Protein AF-A0A5C6DVC7-F1 (afdb_monomer)

pLDDT: mean 85.47, std 20.33, range [28.61, 98.94]

Structure (mmCIF, N/CA/C/O backbone):
data_AF-A0A5C6DVC7-F1
#
_entry.id   AF-A0A5C6DVC7-F1
#
loop_
_atom_site.group_PDB
_atom_site.id
_atom_site.type_symbol
_atom_site.label_atom_id
_atom_site.label_alt_id
_atom_site.label_comp_id
_atom_site.label_asym_id
_atom_site.label_entity_id
_atom_site.label_seq_id
_atom_site.pdbx_PDB_ins_code
_atom_site.Cartn_x
_atom_site.Cartn_y
_atom_site.Cartn_z
_atom_site.occupancy
_atom_site.B_iso_or_equiv
_atom_site.auth_seq_id
_atom_site.auth_comp_id
_atom_site.auth_asym_id
_atom_site.auth_atom_id
_atom_site.pdbx_PDB_model_num
ATOM 1 N N . MET A 1 1 ? -106.415 17.512 28.678 1.00 37.94 1 MET A N 1
ATOM 2 C CA . MET A 1 1 ? -107.390 16.428 28.410 1.00 37.94 1 MET A CA 1
ATOM 3 C C . MET A 1 1 ? -107.012 15.845 27.049 1.00 37.94 1 MET A C 1
ATOM 5 O O . MET A 1 1 ? -106.895 16.648 26.144 1.00 37.94 1 MET A O 1
ATOM 9 N N . SER A 1 2 ? -106.724 14.569 26.780 1.00 37.75 2 SER A N 1
ATOM 10 C CA . SER A 1 2 ? -106.745 13.290 27.517 1.00 37.75 2 SER A CA 1
ATOM 11 C C . SER A 1 2 ? -106.113 12.208 26.592 1.00 37.75 2 SER A C 1
ATOM 13 O O . SER A 1 2 ? -105.988 12.454 25.400 1.00 37.75 2 SER A O 1
ATOM 15 N N . ARG A 1 3 ? -105.752 11.039 27.163 1.00 48.62 3 ARG A N 1
ATOM 16 C CA . ARG A 1 3 ? -105.540 9.658 26.605 1.00 48.62 3 ARG A CA 1
ATOM 17 C C . ARG A 1 3 ? -106.312 9.294 25.294 1.00 48.62 3 ARG A C 1
ATOM 19 O O . ARG A 1 3 ? -107.251 10.038 25.027 1.00 48.62 3 ARG A O 1
ATOM 26 N N . PRO A 1 4 ? -106.123 8.131 24.579 1.00 63.91 4 PRO A N 1
ATOM 27 C CA . PRO A 1 4 ? -105.679 6.778 25.032 1.00 63.91 4 PRO A CA 1
ATOM 28 C C . PRO A 1 4 ? -104.935 5.819 24.026 1.00 63.91 4 PRO A C 1
ATOM 30 O O . PRO A 1 4 ? -104.727 6.124 22.863 1.00 63.91 4 PRO A O 1
ATOM 33 N N . PHE A 1 5 ? -104.541 4.650 24.571 1.00 39.84 5 PHE A N 1
ATOM 34 C CA . PHE A 1 5 ? -104.304 3.257 24.090 1.00 39.84 5 PHE A CA 1
ATOM 35 C C . PHE A 1 5 ? -104.272 2.758 22.604 1.00 39.84 5 PHE A C 1
ATOM 37 O O . PHE A 1 5 ? -105.084 3.126 21.766 1.00 39.84 5 PHE A O 1
ATOM 44 N N . THR A 1 6 ? -103.474 1.669 22.459 1.00 37.56 6 THR A N 1
ATOM 45 C CA . THR A 1 6 ? -103.597 0.396 21.668 1.00 37.56 6 THR A CA 1
ATOM 46 C C . THR A 1 6 ? -103.107 0.207 20.204 1.00 37.56 6 THR A C 1
ATOM 48 O O . THR A 1 6 ? -103.552 0.872 19.286 1.00 37.56 6 THR A O 1
ATOM 51 N N . HIS A 1 7 ? -102.297 -0.870 20.057 1.00 34.94 7 HIS A N 1
ATOM 52 C CA . HIS A 1 7 ? -102.194 -1.960 19.043 1.00 34.94 7 HIS A CA 1
ATOM 53 C C . HIS A 1 7 ? -101.801 -1.791 17.539 1.00 34.94 7 HIS A C 1
ATOM 55 O O . HIS A 1 7 ? -102.545 -1.262 16.732 1.00 34.94 7 HIS A O 1
ATOM 61 N N . ARG A 1 8 ? -100.678 -2.472 17.195 1.00 36.19 8 ARG A N 1
ATOM 62 C CA . ARG A 1 8 ? -100.372 -3.479 16.122 1.00 36.19 8 ARG A CA 1
ATOM 63 C C . ARG A 1 8 ? -100.728 -3.270 14.612 1.00 36.19 8 ARG A C 1
ATOM 65 O O . ARG A 1 8 ? -101.872 -3.468 14.240 1.00 36.19 8 ARG A O 1
ATOM 72 N N . THR A 1 9 ? -99.652 -3.159 13.786 1.00 31.84 9 THR A N 1
ATOM 73 C CA . THR A 1 9 ? -99.266 -3.841 12.484 1.00 31.84 9 THR A CA 1
ATOM 74 C C . THR A 1 9 ? -100.204 -3.871 11.236 1.00 31.84 9 THR A C 1
ATOM 76 O O . THR A 1 9 ? -101.405 -3.963 11.438 1.00 31.84 9 THR A O 1
ATOM 79 N N . PRO A 1 10 ? -99.726 -4.119 9.970 1.00 61.94 10 PRO A N 1
ATOM 80 C CA . PRO A 1 10 ? -98.526 -3.662 9.202 1.00 61.94 10 PRO A CA 1
ATOM 81 C C . PRO A 1 10 ? -98.726 -3.440 7.639 1.00 61.94 10 PRO A C 1
ATOM 83 O O . PRO A 1 10 ? -99.803 -3.704 7.120 1.00 61.94 10 PRO A O 1
ATOM 86 N N . ILE A 1 11 ? -97.629 -3.084 6.907 1.00 39.09 11 ILE A N 1
ATOM 87 C CA . ILE A 1 11 ? -97.207 -3.392 5.480 1.00 39.09 11 ILE A CA 1
ATOM 88 C C . ILE A 1 11 ? -96.990 -2.244 4.429 1.00 39.09 11 ILE A C 1
ATOM 90 O O . ILE A 1 11 ? -97.939 -1.593 4.016 1.00 39.09 11 ILE A O 1
ATOM 94 N N . CYS A 1 12 ? -95.724 -2.187 3.922 1.00 36.06 12 CYS A N 1
ATOM 95 C CA . CYS A 1 12 ? -95.099 -1.766 2.616 1.00 36.06 12 CYS A CA 1
ATOM 96 C C . CYS A 1 12 ? -95.335 -0.357 2.002 1.00 36.06 12 CYS A C 1
ATOM 98 O O . CYS A 1 12 ? -96.445 0.138 2.037 1.00 36.06 12 CYS A O 1
ATOM 100 N N . ARG A 1 13 ? -94.388 0.334 1.317 1.00 36.28 13 ARG A N 1
ATOM 101 C CA . ARG A 1 13 ? -93.104 0.003 0.629 1.00 36.28 13 ARG A CA 1
ATOM 102 C C . ARG A 1 13 ? -92.179 1.259 0.515 1.00 36.28 13 ARG A C 1
ATOM 104 O O . ARG A 1 13 ? -92.638 2.378 0.694 1.00 36.28 13 ARG A O 1
ATOM 111 N N . PHE A 1 14 ? -90.896 1.020 0.207 1.00 40.22 14 PHE A N 1
ATOM 112 C CA . PHE A 1 14 ? -89.682 1.877 0.215 1.00 40.22 14 PHE A CA 1
ATOM 113 C C . PHE A 1 14 ? -89.416 2.777 -1.024 1.00 40.22 14 PHE A C 1
ATOM 115 O O . PHE A 1 14 ? -89.792 2.381 -2.123 1.00 40.22 14 PHE A O 1
ATOM 122 N N . ALA A 1 15 ? -88.626 3.862 -0.843 1.00 35.66 15 ALA A N 1
ATOM 123 C CA . ALA A 1 15 ? -87.425 4.281 -1.630 1.00 35.66 15 ALA A CA 1
ATOM 124 C C . ALA A 1 15 ? -86.860 5.634 -1.086 1.00 35.66 15 ALA A C 1
ATOM 126 O O . ALA A 1 15 ? -87.552 6.642 -1.141 1.00 35.66 15 ALA A O 1
ATOM 127 N N . THR A 1 16 ? -85.791 5.663 -0.276 1.00 40.62 16 THR A N 1
ATOM 128 C CA . THR A 1 16 ? -84.342 5.879 -0.566 1.00 40.62 16 THR A CA 1
ATOM 129 C C . THR A 1 16 ? -83.904 7.306 -0.966 1.00 40.62 16 THR A C 1
ATOM 131 O O . THR A 1 16 ? -83.963 7.675 -2.131 1.00 40.62 16 THR A O 1
ATOM 134 N N . ALA A 1 17 ? -83.324 8.039 -0.004 1.00 37.06 17 ALA A N 1
ATOM 135 C CA . ALA A 1 17 ? -82.229 9.005 -0.188 1.00 37.06 17 ALA A CA 1
ATOM 136 C C . ALA A 1 17 ? -81.452 9.100 1.143 1.00 37.06 17 ALA A C 1
ATOM 138 O O . ALA A 1 17 ? -81.976 9.602 2.136 1.00 37.06 17 ALA A O 1
ATOM 139 N N . LEU A 1 18 ? -80.242 8.530 1.190 1.00 38.50 18 LEU A N 1
ATOM 140 C CA . LEU A 1 18 ? -79.372 8.505 2.371 1.00 38.50 18 LEU A CA 1
ATOM 141 C C . LEU A 1 18 ? -78.388 9.685 2.317 1.00 38.50 18 LEU A C 1
ATOM 143 O O . LEU A 1 18 ? -77.569 9.760 1.403 1.00 38.50 18 LEU A O 1
ATOM 147 N N . LEU A 1 19 ? -78.428 10.557 3.327 1.00 39.34 19 LEU A N 1
ATOM 148 C CA . LEU A 1 19 ? -77.288 11.396 3.696 1.00 39.34 19 LEU A CA 1
ATOM 149 C C . LEU A 1 19 ? -76.204 10.492 4.306 1.00 39.34 19 LEU A C 1
ATOM 151 O O . LEU A 1 19 ? -76.416 9.897 5.363 1.00 39.34 19 LEU A O 1
ATOM 155 N N . LEU A 1 20 ? -75.043 10.400 3.654 1.00 37.88 20 LEU A N 1
ATOM 156 C CA . LEU A 1 20 ? -73.837 9.816 4.238 1.00 37.88 20 LEU A CA 1
ATOM 157 C C . LEU A 1 20 ? -73.219 10.827 5.215 1.00 37.88 20 LEU A C 1
ATOM 159 O O . LEU A 1 20 ? -72.616 11.816 4.803 1.00 37.88 20 LEU A O 1
ATOM 163 N N . VAL A 1 21 ? -73.342 10.568 6.515 1.00 43.34 21 VAL A N 1
ATOM 164 C CA . VAL A 1 21 ? -72.465 11.167 7.527 1.00 43.34 21 VAL A CA 1
ATOM 165 C C . VAL A 1 21 ? -71.163 10.369 7.506 1.00 43.34 21 VAL A C 1
ATOM 167 O O . VAL A 1 21 ? -71.109 9.239 7.992 1.00 43.34 21 VAL A O 1
ATOM 170 N N . ALA A 1 22 ? -70.128 10.947 6.898 1.00 42.69 22 ALA A N 1
ATOM 171 C CA . ALA A 1 22 ? -68.774 10.415 6.914 1.00 42.69 22 ALA A CA 1
ATOM 172 C C . ALA A 1 22 ? -68.268 10.335 8.364 1.00 42.69 22 ALA A C 1
ATOM 174 O O . ALA A 1 22 ? -67.956 11.349 8.986 1.00 42.69 22 ALA A O 1
ATOM 175 N N . HIS A 1 23 ? -68.177 9.122 8.907 1.00 42.31 23 HIS A N 1
ATOM 176 C CA . HIS A 1 23 ? -67.294 8.853 10.036 1.00 42.31 23 HIS A CA 1
ATOM 177 C C . HIS A 1 23 ? -65.858 8.877 9.503 1.00 42.31 23 HIS A C 1
ATOM 179 O O . HIS A 1 23 ? -65.304 7.844 9.133 1.00 42.31 23 HIS A O 1
ATOM 185 N N . CYS A 1 24 ? -65.265 10.070 9.427 1.00 41.38 24 CYS A N 1
ATOM 186 C CA . CYS A 1 24 ? -63.818 10.214 9.343 1.00 41.38 24 CYS A CA 1
ATOM 187 C C . CYS A 1 24 ? -63.232 9.697 10.659 1.00 41.38 24 CYS A C 1
ATOM 189 O O . CYS A 1 24 ? -63.129 10.433 11.639 1.00 41.38 24 CYS A O 1
ATOM 191 N N . ALA A 1 25 ? -62.869 8.417 10.694 1.00 43.38 25 ALA A N 1
ATOM 192 C CA . ALA A 1 25 ? -61.892 7.944 11.654 1.00 43.38 25 ALA A CA 1
ATOM 193 C C . ALA A 1 25 ? -60.579 8.669 11.329 1.00 43.38 25 ALA A C 1
ATOM 195 O O . ALA A 1 25 ? -59.876 8.299 10.393 1.00 43.38 25 ALA A O 1
ATOM 196 N N . PHE A 1 26 ? -60.274 9.741 12.062 1.00 42.28 26 PHE A N 1
ATOM 197 C CA . PHE A 1 26 ? -58.911 10.247 12.161 1.00 42.28 26 PHE A CA 1
ATOM 198 C C . PHE A 1 26 ? -58.085 9.132 12.811 1.00 42.28 26 PHE A C 1
ATOM 200 O O . PHE A 1 26 ? -57.993 9.042 14.034 1.00 42.28 26 PHE A O 1
ATOM 207 N N . THR A 1 27 ? -57.518 8.234 12.007 1.00 48.34 27 THR A N 1
ATOM 208 C CA . THR A 1 27 ? -56.340 7.485 12.436 1.00 48.34 27 THR A CA 1
ATOM 209 C C . THR A 1 27 ? -55.269 8.537 12.667 1.00 48.34 27 THR A C 1
ATOM 211 O O . THR A 1 27 ? -54.782 9.131 11.707 1.00 48.34 27 THR A O 1
ATOM 214 N N . ALA A 1 28 ? -54.982 8.853 13.931 1.00 54.47 28 ALA A N 1
ATOM 215 C CA . ALA A 1 28 ? -53.848 9.696 14.270 1.00 54.47 28 ALA A CA 1
ATOM 216 C C . ALA A 1 28 ? -52.620 9.101 13.570 1.00 54.47 28 ALA A C 1
ATOM 218 O O . ALA A 1 28 ? -52.284 7.940 13.815 1.00 54.47 28 ALA A O 1
ATOM 219 N N . ALA A 1 29 ? -52.029 9.852 12.639 1.00 61.50 29 ALA A N 1
ATOM 220 C CA . ALA A 1 29 ? -50.802 9.441 11.978 1.00 61.50 29 ALA A CA 1
ATOM 221 C C . ALA A 1 29 ? -49.757 9.224 13.075 1.00 61.50 29 ALA A C 1
ATOM 223 O O . ALA A 1 29 ? -49.494 10.124 13.876 1.00 61.50 29 ALA A O 1
ATOM 224 N N . VAL A 1 30 ? -49.260 7.997 13.187 1.00 77.31 30 VAL A N 1
ATOM 225 C CA . VAL A 1 30 ? -48.268 7.663 14.203 1.00 77.31 30 VAL A CA 1
ATOM 226 C C . VAL A 1 30 ? -46.929 8.171 13.686 1.00 77.31 30 VAL A C 1
ATOM 228 O O . VAL A 1 30 ? -46.533 7.798 12.589 1.00 77.31 30 VAL A O 1
ATOM 231 N N . ALA A 1 31 ? -46.279 9.050 14.446 1.00 89.38 31 ALA A N 1
ATOM 232 C CA . ALA A 1 31 ? -45.010 9.654 14.052 1.00 89.38 31 ALA A CA 1
ATOM 233 C C . ALA A 1 31 ? -43.882 8.613 13.968 1.00 89.38 31 ALA A C 1
ATOM 235 O O . ALA A 1 31 ? -43.914 7.600 14.676 1.00 89.38 31 ALA A O 1
ATOM 236 N N . ALA A 1 32 ? -42.878 8.901 13.140 1.00 93.94 32 ALA A N 1
ATOM 237 C CA . ALA A 1 32 ? -41.655 8.120 13.050 1.00 93.94 32 ALA A CA 1
ATOM 238 C C . ALA A 1 32 ? -40.971 8.010 14.417 1.00 93.94 32 ALA A C 1
ATOM 240 O O . ALA A 1 32 ? -40.909 8.978 15.183 1.00 93.94 32 ALA A O 1
ATOM 241 N N . SER A 1 33 ? -40.470 6.819 14.738 1.00 96.50 33 SER A N 1
ATOM 242 C CA . SER A 1 33 ? -39.794 6.561 16.009 1.00 96.50 33 SER A CA 1
ATOM 243 C C . SER A 1 33 ? -38.884 5.338 15.944 1.00 96.50 33 SER A C 1
ATOM 245 O O . SER A 1 33 ? -39.096 4.428 15.139 1.00 96.50 33 SER A O 1
ATOM 247 N N . VAL A 1 34 ? -37.878 5.310 16.826 1.00 98.06 34 VAL A N 1
ATOM 248 C CA . VAL A 1 34 ? -36.994 4.155 17.018 1.00 98.06 34 VAL A CA 1
ATOM 249 C C . VAL A 1 34 ? -37.049 3.678 18.472 1.00 98.06 34 VAL A C 1
ATOM 251 O O . VAL A 1 34 ? -36.465 4.283 19.373 1.00 98.06 34 VAL A O 1
ATOM 254 N N . GLU A 1 35 ? -37.748 2.574 18.720 1.00 98.25 35 GLU A N 1
ATOM 255 C CA . GLU A 1 35 ? -37.806 1.933 20.036 1.00 98.25 35 GLU A CA 1
ATOM 256 C C . GLU A 1 35 ? -36.561 1.066 20.261 1.00 98.25 35 GLU A C 1
ATOM 258 O O . GLU A 1 35 ? -36.243 0.208 19.442 1.00 98.25 35 GLU A O 1
ATOM 263 N N . HIS A 1 36 ? -35.844 1.289 21.363 1.00 98.50 36 HIS A N 1
ATOM 264 C CA . HIS A 1 36 ? -34.609 0.572 21.689 1.00 98.50 36 HIS A CA 1
ATOM 265 C C . HIS A 1 36 ? -34.260 0.706 23.182 1.00 98.50 36 HIS A C 1
ATOM 267 O O . HIS A 1 36 ? -34.750 1.605 23.870 1.00 98.50 36 HIS A O 1
ATOM 273 N N . ASP A 1 37 ? -33.366 -0.149 23.691 1.00 97.88 37 ASP A N 1
ATOM 274 C CA . ASP A 1 37 ? -32.759 0.053 25.013 1.00 97.88 37 ASP A CA 1
ATOM 275 C C . ASP A 1 37 ? -31.668 1.133 24.945 1.00 97.88 37 ASP A C 1
ATOM 277 O O . ASP A 1 37 ? -30.532 0.871 24.547 1.00 97.88 37 ASP A O 1
ATOM 281 N N . ALA A 1 38 ? -32.002 2.351 25.376 1.00 96.31 38 ALA A N 1
ATOM 282 C CA . ALA A 1 38 ? -31.082 3.490 25.392 1.00 96.31 38 ALA A CA 1
ATOM 283 C C . ALA A 1 38 ? -29.868 3.310 26.330 1.00 96.31 38 ALA A C 1
ATOM 285 O O . ALA A 1 38 ? -28.912 4.081 26.242 1.00 96.31 38 ALA A O 1
ATOM 286 N N . LYS A 1 39 ? -29.876 2.316 27.234 1.00 97.88 39 LYS A N 1
ATOM 287 C CA . LYS A 1 39 ? -28.702 1.983 28.062 1.00 97.88 39 LYS A CA 1
ATOM 288 C C . LYS A 1 39 ? -27.651 1.193 27.290 1.00 97.88 39 LYS A C 1
ATOM 290 O O . LYS A 1 39 ? -26.510 1.112 27.742 1.00 97.88 39 LYS A O 1
ATOM 295 N N . ASN A 1 40 ? -28.019 0.613 26.151 1.00 98.44 40 ASN A N 1
ATOM 296 C CA . ASN A 1 40 ? -27.092 -0.068 25.270 1.00 98.44 40 ASN A CA 1
ATOM 297 C C . ASN A 1 40 ? -26.518 0.939 24.252 1.00 98.44 40 ASN A C 1
ATOM 299 O O . ASN A 1 40 ? -27.245 1.395 23.365 1.00 98.44 40 ASN A O 1
ATOM 303 N N . PRO A 1 41 ? -25.223 1.294 24.341 1.00 98.44 41 PRO A N 1
ATOM 304 C CA . PRO A 1 41 ? -24.649 2.363 23.524 1.00 98.44 41 PRO A CA 1
ATOM 305 C C . PRO A 1 41 ? -24.648 2.061 22.019 1.00 98.44 41 PRO A C 1
ATOM 307 O O . PRO A 1 41 ? -24.717 2.990 21.213 1.00 98.44 41 PRO A O 1
ATOM 310 N N . GLN A 1 42 ? -24.621 0.783 21.633 1.00 98.69 42 GLN A N 1
ATOM 311 C CA . GLN A 1 42 ? -24.627 0.364 20.231 1.00 98.69 42 GLN A CA 1
ATOM 312 C C . GLN A 1 42 ? -26.029 0.504 19.620 1.00 98.69 42 GLN A C 1
ATOM 314 O O . GLN A 1 42 ? -26.173 1.026 18.515 1.00 98.69 42 GLN A O 1
ATOM 319 N N . LEU A 1 43 ? -27.081 0.151 20.371 1.00 98.75 43 LEU A N 1
ATOM 320 C CA . LEU A 1 43 ? -28.467 0.414 19.962 1.00 98.75 43 LEU A CA 1
ATOM 321 C C . LEU A 1 43 ? -28.754 1.919 19.918 1.00 98.75 43 LEU A C 1
ATOM 323 O O . LEU A 1 43 ? -29.365 2.387 18.963 1.00 98.75 43 LEU A O 1
ATOM 327 N N . ALA A 1 44 ? -28.266 2.688 20.896 1.00 98.69 44 ALA A N 1
ATOM 328 C CA . ALA A 1 44 ? -28.397 4.146 20.896 1.00 98.69 44 ALA A CA 1
ATOM 329 C C . ALA A 1 44 ? -27.662 4.802 19.710 1.00 98.69 44 ALA A C 1
ATOM 331 O O . ALA A 1 44 ? -28.114 5.807 19.159 1.00 98.69 44 ALA A O 1
ATOM 332 N N . PHE A 1 45 ? -26.524 4.245 19.282 1.00 98.69 45 PHE A N 1
ATOM 333 C CA . PHE A 1 45 ? -25.845 4.686 18.065 1.00 98.69 45 PHE A CA 1
ATOM 334 C C . PHE A 1 45 ? -26.677 4.398 16.812 1.00 98.69 45 PHE A C 1
ATOM 336 O O . PHE A 1 45 ? -26.935 5.326 16.047 1.00 98.69 45 PHE A O 1
ATOM 343 N N . ALA A 1 46 ? -27.154 3.162 16.643 1.00 98.75 46 ALA A N 1
ATOM 344 C CA . ALA A 1 46 ? -27.999 2.790 15.510 1.00 98.75 46 ALA A CA 1
ATOM 345 C C . ALA A 1 46 ? -29.305 3.595 15.455 1.00 98.75 46 ALA A C 1
ATOM 347 O O . ALA A 1 46 ? -29.707 4.017 14.374 1.00 98.75 46 ALA A O 1
ATOM 348 N N . ALA A 1 47 ? -29.932 3.866 16.603 1.00 98.69 47 ALA A N 1
ATOM 349 C CA . ALA A 1 47 ? -31.132 4.690 16.679 1.00 98.69 47 ALA A CA 1
ATOM 350 C C . ALA A 1 47 ? -30.886 6.114 16.164 1.00 98.69 47 ALA A C 1
ATOM 352 O O . ALA A 1 47 ? -31.647 6.591 15.329 1.00 98.69 47 ALA A O 1
ATOM 353 N N . ARG A 1 48 ? -29.781 6.762 16.562 1.00 98.44 48 ARG A N 1
ATOM 354 C CA . ARG A 1 48 ? -29.429 8.100 16.048 1.00 98.44 48 ARG A CA 1
ATOM 355 C C . ARG A 1 48 ? -29.174 8.108 14.541 1.00 98.44 48 ARG A C 1
ATOM 357 O O . ARG A 1 48 ? -29.592 9.038 13.856 1.00 98.44 48 ARG A O 1
ATOM 364 N N . GLU A 1 49 ? -28.487 7.092 14.020 1.00 98.50 49 GLU A N 1
ATOM 365 C CA . GLU A 1 49 ? -28.247 6.959 12.576 1.00 98.50 49 GLU A CA 1
ATOM 366 C C . GLU A 1 49 ? -29.555 6.750 11.802 1.00 98.50 49 GLU A C 1
ATOM 368 O O . GLU A 1 49 ? -29.757 7.362 10.753 1.00 98.50 49 GLU A O 1
ATOM 373 N N . LEU A 1 50 ? -30.469 5.950 12.354 1.00 97.69 50 LEU A N 1
ATOM 374 C CA . LEU A 1 50 ? -31.797 5.717 11.799 1.00 97.69 50 LEU A CA 1
ATOM 375 C C . LEU A 1 50 ? -32.676 6.959 11.802 1.00 97.69 50 LEU A C 1
ATOM 377 O O . LEU A 1 50 ? -33.254 7.285 10.774 1.00 97.69 50 LEU A O 1
ATOM 381 N N . GLU A 1 51 ? -32.762 7.666 12.925 1.00 98.12 51 GLU A N 1
ATOM 382 C CA . GLU A 1 51 ? -33.519 8.915 13.034 1.00 98.12 51 GLU A CA 1
ATOM 383 C C . GLU A 1 51 ? -33.004 9.957 12.033 1.00 98.12 51 GLU A C 1
ATOM 385 O O . GLU A 1 51 ? -33.788 10.632 11.361 1.00 98.12 51 GLU A O 1
ATOM 390 N N . GLY A 1 52 ? -31.677 10.046 11.879 1.00 98.12 52 GLY A N 1
ATOM 391 C CA . GLY A 1 52 ? -31.046 10.874 10.855 1.00 98.12 52 GLY A CA 1
ATOM 392 C C . GLY A 1 52 ? -31.466 10.470 9.440 1.00 98.12 52 GLY A C 1
ATOM 393 O O . GLY A 1 52 ? -31.877 11.327 8.659 1.00 98.12 52 GLY A O 1
ATOM 394 N N . ALA A 1 53 ? -31.417 9.175 9.125 1.00 98.38 53 ALA A N 1
ATOM 395 C CA . ALA A 1 53 ? -31.804 8.647 7.820 1.00 98.38 53 ALA A CA 1
ATOM 396 C C . ALA A 1 53 ? -33.306 8.807 7.518 1.00 98.38 53 ALA A C 1
ATOM 398 O O . ALA A 1 53 ? -33.665 9.152 6.395 1.00 98.38 53 ALA A O 1
ATOM 399 N N . MET A 1 54 ? -34.188 8.614 8.505 1.00 97.75 54 MET A N 1
ATOM 400 C CA . MET A 1 54 ? -35.633 8.846 8.376 1.00 97.75 54 MET A CA 1
ATOM 401 C C . MET A 1 54 ? -35.921 10.305 8.034 1.00 97.75 54 MET A C 1
ATOM 403 O O . MET A 1 54 ? -36.651 10.584 7.083 1.00 97.75 54 MET A O 1
ATOM 407 N N . LYS A 1 55 ? -35.294 11.236 8.765 1.00 97.38 55 LYS A N 1
ATOM 408 C CA . LYS A 1 55 ? -35.425 12.673 8.516 1.00 97.38 55 LYS A CA 1
ATOM 409 C C . LYS A 1 55 ? -34.926 13.054 7.124 1.00 97.38 55 LYS A C 1
ATOM 411 O O . LYS A 1 55 ? -35.570 13.842 6.440 1.00 97.38 55 LYS A O 1
ATOM 416 N N . GLU A 1 56 ? -33.783 12.515 6.711 1.00 97.12 56 GLU A N 1
ATOM 417 C CA . GLU A 1 56 ? -33.209 12.781 5.392 1.00 97.12 56 GLU A CA 1
ATOM 418 C C . GLU A 1 56 ? -34.097 12.249 4.256 1.00 97.12 56 GLU A C 1
ATOM 420 O O . GLU A 1 56 ? -34.318 12.936 3.259 1.00 97.12 56 GLU A O 1
ATOM 425 N N . ALA A 1 57 ? -34.655 11.049 4.429 1.00 96.00 57 ALA A N 1
ATOM 426 C CA . ALA A 1 57 ? -35.532 10.409 3.455 1.00 96.00 57 ALA A CA 1
ATOM 427 C C . ALA A 1 57 ? -36.979 10.943 3.468 1.00 96.00 57 ALA A C 1
ATOM 429 O O . ALA A 1 57 ? -37.774 10.533 2.620 1.00 96.00 57 ALA A O 1
ATOM 430 N N . GLY A 1 58 ? -37.338 11.826 4.410 1.00 95.06 58 GLY A N 1
ATOM 431 C CA . GLY A 1 58 ? -38.706 12.327 4.589 1.00 95.06 58 GLY A CA 1
ATOM 432 C C . GLY A 1 58 ? -39.701 11.244 5.026 1.00 95.06 58 GLY A C 1
ATOM 433 O O . GLY A 1 58 ? -40.852 11.258 4.598 1.00 95.06 58 GLY A O 1
ATOM 434 N N . GLN A 1 59 ? -39.245 10.265 5.813 1.00 93.31 59 GLN A N 1
ATOM 435 C CA . GLN A 1 59 ? -40.074 9.182 6.345 1.00 93.31 59 GLN A CA 1
ATOM 436 C C . GLN A 1 59 ? -40.629 9.569 7.719 1.00 93.31 59 GLN A C 1
ATOM 438 O O . GLN A 1 59 ? -40.012 9.292 8.747 1.00 93.31 59 GLN A O 1
ATOM 443 N N . ASP A 1 60 ? -41.798 10.210 7.725 1.00 92.94 60 ASP A N 1
ATOM 444 C CA . ASP A 1 60 ? -42.380 10.828 8.925 1.00 92.94 60 ASP A CA 1
ATOM 445 C C . ASP A 1 60 ? -43.248 9.883 9.777 1.00 92.94 60 ASP A C 1
ATOM 447 O O . ASP A 1 60 ? -43.689 10.275 10.860 1.00 92.94 60 ASP A O 1
ATOM 451 N N . ASP A 1 61 ? -43.500 8.649 9.328 1.00 94.31 61 ASP A N 1
ATOM 452 C CA . ASP A 1 61 ? -44.377 7.682 10.007 1.00 94.31 61 ASP A CA 1
ATOM 453 C C . ASP A 1 61 ? -43.785 6.266 10.179 1.00 94.31 61 ASP A C 1
ATOM 455 O O . ASP A 1 61 ? -44.451 5.372 10.720 1.00 94.31 61 ASP A O 1
ATOM 459 N N . LEU A 1 62 ? -42.523 6.058 9.777 1.00 95.88 62 LEU A N 1
ATOM 460 C CA . LEU A 1 62 ? -41.816 4.784 9.926 1.00 95.88 62 LEU A CA 1
ATOM 461 C C . LEU A 1 62 ? -41.429 4.526 11.389 1.00 95.88 62 LEU A C 1
ATOM 463 O O . LEU A 1 62 ? -40.659 5.269 11.993 1.00 95.88 62 LEU A O 1
ATOM 467 N N . GLN A 1 63 ? -41.915 3.419 11.943 1.00 97.38 63 GLN A N 1
ATOM 468 C CA . GLN A 1 63 ? -41.570 2.951 13.284 1.00 97.38 63 GLN A CA 1
ATOM 469 C C . GLN A 1 63 ? -40.628 1.757 13.207 1.00 97.38 63 GLN A C 1
ATOM 471 O O . GLN A 1 63 ? -40.947 0.754 12.564 1.00 97.38 63 GLN A O 1
ATOM 476 N N . VAL A 1 64 ? -39.490 1.849 13.891 1.00 98.25 64 VAL A N 1
ATOM 477 C CA . VAL A 1 64 ? -38.488 0.782 13.958 1.00 98.25 64 VAL A CA 1
ATOM 478 C C . VAL A 1 64 ? -38.297 0.344 15.406 1.00 98.25 64 VAL A C 1
ATOM 480 O O . VAL A 1 64 ? -38.094 1.180 16.279 1.00 98.25 64 VAL A O 1
ATOM 483 N N . THR A 1 65 ? -38.312 -0.959 15.672 1.00 98.56 65 THR A N 1
ATOM 484 C CA . THR A 1 65 ? -37.929 -1.515 16.980 1.00 98.56 65 THR A CA 1
ATOM 485 C C . THR A 1 65 ? -36.589 -2.230 16.850 1.00 98.56 65 THR A C 1
ATOM 487 O O . THR A 1 65 ? -36.450 -3.116 16.011 1.00 98.56 65 THR A O 1
ATOM 490 N N . LEU A 1 66 ? -35.608 -1.864 17.676 1.00 98.75 66 LEU A N 1
ATOM 491 C CA . LEU A 1 66 ? -34.313 -2.535 17.790 1.00 98.75 66 LEU A CA 1
ATOM 492 C C . LEU A 1 66 ? -34.305 -3.405 19.050 1.00 98.75 66 LEU A C 1
ATOM 494 O O . LEU A 1 66 ? -34.403 -2.894 20.168 1.00 98.75 66 LEU A O 1
ATOM 498 N N . SER A 1 67 ? -34.154 -4.715 18.883 1.00 98.38 67 SER A N 1
ATOM 499 C CA . SER A 1 67 ? -34.102 -5.670 19.989 1.00 98.38 67 SER A CA 1
ATOM 500 C C . SER A 1 67 ? -32.937 -6.649 19.846 1.00 98.38 67 SER A C 1
ATOM 502 O O . SER A 1 67 ? -32.351 -6.815 18.775 1.00 98.38 67 SER A O 1
ATOM 504 N N . ILE A 1 68 ? -32.573 -7.284 20.962 1.00 98.56 68 ILE A N 1
ATOM 505 C CA . ILE A 1 68 ? -31.525 -8.304 21.012 1.00 98.56 68 ILE A CA 1
ATOM 506 C C . ILE A 1 68 ? -32.163 -9.625 21.425 1.00 98.56 68 ILE A C 1
ATOM 508 O O . ILE A 1 68 ? -32.774 -9.725 22.491 1.00 98.56 68 ILE A O 1
ATOM 512 N N . GLN A 1 69 ? -31.958 -10.651 20.609 1.00 97.81 69 GLN A N 1
ATOM 513 C CA . GLN A 1 69 ? -32.254 -12.037 20.932 1.00 97.81 69 GLN A CA 1
ATOM 514 C C . GLN A 1 69 ? -30.941 -12.820 20.926 1.00 97.81 69 GLN A C 1
ATOM 516 O O . GLN A 1 69 ? -30.468 -13.232 19.873 1.00 97.81 69 GLN A O 1
ATOM 521 N N . ALA A 1 70 ? -30.364 -13.020 22.114 1.00 96.44 70 ALA A N 1
ATOM 522 C CA . ALA A 1 70 ? -29.036 -13.605 22.273 1.00 96.44 70 ALA A CA 1
ATOM 523 C C . ALA A 1 70 ? -28.871 -14.948 21.528 1.00 96.44 70 ALA A C 1
ATOM 525 O O . ALA A 1 70 ? -29.545 -15.926 21.855 1.00 96.44 70 ALA A O 1
ATOM 526 N N . ASP A 1 71 ? -27.930 -15.002 20.583 1.00 96.00 71 ASP A N 1
ATOM 527 C CA . ASP A 1 71 ? -27.503 -16.224 19.892 1.00 96.00 71 ASP A CA 1
ATOM 528 C C . ASP A 1 71 ? -25.983 -16.218 19.676 1.00 96.00 71 ASP A C 1
ATOM 530 O O . ASP A 1 71 ? -25.456 -15.671 18.708 1.00 96.00 71 ASP A O 1
ATOM 534 N N . ALA A 1 72 ? -25.267 -16.890 20.578 1.00 92.19 72 ALA A N 1
ATOM 535 C CA . ALA A 1 72 ? -23.811 -16.995 20.522 1.00 92.19 72 ALA A CA 1
ATOM 536 C C . ALA A 1 72 ? -23.291 -17.821 19.327 1.00 92.19 72 ALA A C 1
ATOM 538 O O . ALA A 1 72 ? -22.093 -17.787 19.052 1.00 92.19 72 ALA A O 1
ATOM 539 N N . SER A 1 73 ? -24.152 -18.574 18.630 1.00 94.25 73 SER A N 1
ATOM 540 C CA . SER A 1 73 ? -23.753 -19.341 17.442 1.00 94.25 73 SER A CA 1
ATOM 541 C C . SER A 1 73 ? -23.645 -18.481 16.179 1.00 94.25 73 SER A C 1
ATOM 543 O O . SER A 1 73 ? -22.976 -18.881 15.225 1.00 94.25 73 SER A O 1
ATOM 545 N N . SER A 1 74 ? -24.245 -17.287 16.198 1.00 94.75 74 SER A N 1
ATOM 546 C CA . SER A 1 74 ? -24.301 -16.362 15.066 1.00 94.75 74 SER A CA 1
ATOM 547 C C . SER A 1 74 ? -23.959 -14.930 15.505 1.00 94.75 74 SER A C 1
ATOM 549 O O . SER A 1 74 ? -24.808 -14.052 15.373 1.00 94.75 74 SER A O 1
ATOM 551 N N . PRO A 1 75 ? -22.760 -14.656 16.051 1.00 97.00 75 PRO A N 1
ATOM 552 C CA . PRO A 1 75 ? -22.401 -13.315 16.517 1.00 97.00 75 PRO A CA 1
ATOM 553 C C . PRO A 1 75 ? -22.522 -12.275 15.395 1.00 97.00 75 PRO A C 1
ATOM 555 O O . PRO A 1 75 ? -22.261 -12.577 14.227 1.00 97.00 75 PRO A O 1
ATOM 558 N N . GLU A 1 76 ? -22.909 -11.052 15.757 1.00 98.38 76 GLU A N 1
ATOM 559 C CA . GLU A 1 76 ? -23.110 -9.913 14.851 1.00 98.38 76 GLU A CA 1
ATOM 560 C C . GLU A 1 76 ? -24.183 -10.106 13.754 1.00 98.38 76 GLU A C 1
ATOM 562 O O . GLU A 1 76 ? -24.245 -9.335 12.787 1.00 98.38 76 GLU A O 1
ATOM 567 N N . ALA A 1 77 ? -25.022 -11.136 13.862 1.00 98.62 77 ALA A N 1
ATOM 568 C CA . ALA A 1 77 ? -26.111 -11.392 12.929 1.00 98.62 77 ALA A CA 1
ATOM 569 C C . ALA A 1 77 ? -27.356 -10.566 13.276 1.00 98.62 77 ALA A C 1
ATOM 571 O O . ALA A 1 77 ? -27.578 -10.183 14.426 1.00 98.62 77 ALA A O 1
ATOM 572 N N . PHE A 1 78 ? -28.206 -10.323 12.282 1.00 98.62 78 PHE A N 1
ATOM 573 C CA . PHE A 1 78 ? -29.491 -9.661 12.484 1.00 98.62 78 PHE A CA 1
ATOM 574 C C . PHE A 1 78 ? -30.583 -10.196 11.566 1.00 98.62 78 PHE A C 1
ATOM 576 O O . PHE A 1 78 ? -30.316 -10.815 10.535 1.00 98.62 78 PHE A O 1
ATOM 583 N N . GLN A 1 79 ? -31.828 -9.896 11.922 1.00 98.38 79 GLN A N 1
ATOM 584 C CA . GLN A 1 79 ? -33.003 -10.064 11.076 1.00 98.38 79 GLN A CA 1
ATOM 585 C C . GLN A 1 79 ? -33.787 -8.757 11.022 1.00 98.38 79 GLN A C 1
ATOM 587 O O . GLN A 1 79 ? -34.018 -8.142 12.057 1.00 98.38 79 GLN A O 1
ATOM 592 N N . ILE A 1 80 ? -34.199 -8.358 9.823 1.00 98.38 80 ILE A N 1
ATOM 593 C CA . ILE A 1 80 ? -35.140 -7.269 9.561 1.00 98.38 80 ILE A CA 1
ATOM 594 C C . ILE A 1 80 ? -36.463 -7.910 9.152 1.00 98.38 80 ILE A C 1
ATOM 596 O O . ILE A 1 80 ? -36.473 -8.787 8.285 1.00 98.38 80 ILE A O 1
ATOM 600 N N . ARG A 1 81 ? -37.563 -7.496 9.782 1.00 97.00 81 ARG A N 1
ATOM 601 C CA . ARG A 1 81 ? -38.912 -8.016 9.528 1.00 97.00 81 ARG A CA 1
ATOM 602 C C . ARG A 1 81 ? -39.919 -6.882 9.407 1.00 97.00 81 ARG A C 1
ATOM 604 O O . ARG A 1 81 ? -39.952 -5.988 10.250 1.00 97.00 81 ARG A O 1
ATOM 611 N N . SER A 1 82 ? -40.792 -6.944 8.412 1.00 92.56 82 SER A N 1
ATOM 612 C CA . SER A 1 82 ? -41.976 -6.099 8.335 1.00 92.56 82 SER A CA 1
ATOM 613 C C . SER A 1 82 ? -42.983 -6.536 9.402 1.00 92.56 82 SER A C 1
ATOM 615 O O . SER A 1 82 ? -43.478 -7.662 9.405 1.00 92.56 82 SER A O 1
ATOM 617 N N . ALA A 1 83 ? -43.296 -5.625 10.319 1.00 89.88 83 ALA A N 1
ATOM 618 C CA . ALA A 1 83 ? -44.292 -5.800 11.376 1.00 89.88 83 ALA A CA 1
ATOM 619 C C . ALA A 1 83 ? -45.616 -5.071 11.053 1.00 89.88 83 ALA A C 1
ATOM 621 O O . ALA A 1 83 ? -46.501 -4.948 11.902 1.00 89.88 83 ALA A O 1
ATOM 622 N N . GLY A 1 84 ? -45.752 -4.546 9.831 1.00 87.81 84 GLY A N 1
ATOM 623 C CA . GLY A 1 84 ? -46.899 -3.783 9.345 1.00 87.81 84 GLY A CA 1
ATOM 624 C C . GLY A 1 84 ? -46.497 -2.790 8.246 1.00 87.81 84 GLY A C 1
ATOM 625 O O . GLY A 1 84 ? -45.318 -2.712 7.909 1.00 87.81 84 GLY A O 1
ATOM 626 N N . PRO A 1 85 ? -47.447 -1.997 7.709 1.00 83.62 85 PRO A N 1
ATOM 627 C CA . PRO A 1 85 ? -47.186 -1.096 6.582 1.00 83.62 85 PRO A CA 1
ATOM 628 C C . PRO A 1 85 ? -45.998 -0.146 6.796 1.00 83.62 85 PRO A C 1
ATOM 630 O O . PRO A 1 85 ? -45.144 -0.060 5.926 1.00 83.62 85 PRO A O 1
ATOM 633 N N . ASN A 1 86 ? -45.905 0.475 7.980 1.00 90.56 86 ASN A N 1
ATOM 634 C CA . ASN A 1 86 ? -44.833 1.409 8.362 1.00 90.56 86 ASN A CA 1
ATOM 635 C C . ASN A 1 86 ? -44.174 0.981 9.685 1.00 90.56 86 ASN A C 1
ATOM 637 O O . ASN A 1 86 ? -43.825 1.809 10.523 1.00 90.56 86 ASN A O 1
ATOM 641 N N . ARG A 1 87 ? -44.087 -0.334 9.927 1.00 95.75 87 ARG A N 1
ATOM 642 C CA . ARG A 1 87 ? -43.485 -0.909 11.139 1.00 95.75 87 ARG A CA 1
ATOM 643 C C . ARG A 1 87 ? -42.442 -1.942 10.752 1.00 95.75 87 ARG A C 1
ATOM 645 O O . ARG A 1 87 ? -42.758 -2.878 10.019 1.00 95.75 87 ARG A O 1
ATOM 652 N N . VAL A 1 88 ? -41.233 -1.797 11.275 1.00 97.44 88 VAL A N 1
ATOM 653 C CA . VAL A 1 88 ? -40.114 -2.706 11.019 1.00 97.44 88 VAL A CA 1
ATOM 654 C C . VAL A 1 88 ? -39.486 -3.127 12.342 1.00 97.44 88 VAL A C 1
ATOM 656 O O . VAL A 1 88 ? -39.278 -2.312 13.234 1.00 97.44 88 VAL A O 1
ATOM 659 N N . GLU A 1 89 ? -39.177 -4.407 12.472 1.00 98.25 89 GLU A N 1
ATOM 660 C CA . GLU A 1 89 ? -38.456 -4.960 13.613 1.00 98.25 89 GLU A CA 1
ATOM 661 C C . GLU A 1 89 ? -37.045 -5.367 13.177 1.00 98.25 89 GLU A C 1
ATOM 663 O O . GLU A 1 89 ? -36.875 -6.042 12.159 1.00 98.25 89 GLU A O 1
ATOM 668 N N . VAL A 1 90 ? -36.040 -4.968 13.957 1.00 98.62 90 VAL A N 1
ATOM 669 C CA . VAL A 1 90 ? -34.658 -5.436 13.857 1.00 98.62 90 VAL A CA 1
ATOM 670 C C . VAL A 1 90 ? -34.340 -6.269 15.088 1.00 98.62 90 VAL A C 1
ATOM 672 O O . VAL A 1 90 ? -34.373 -5.763 16.209 1.00 98.62 90 VAL A O 1
ATOM 675 N N . ILE A 1 91 ? -33.980 -7.530 14.874 1.00 98.62 91 ILE A N 1
ATOM 676 C CA . ILE A 1 91 ? -33.566 -8.449 15.935 1.00 98.62 91 ILE A CA 1
ATOM 677 C C . ILE A 1 91 ? -32.103 -8.813 15.705 1.00 98.62 91 ILE A C 1
ATOM 679 O O . ILE A 1 91 ? -31.787 -9.513 14.743 1.00 98.62 91 ILE A O 1
ATOM 683 N N . GLY A 1 92 ? -31.214 -8.344 16.576 1.00 98.62 92 GLY A N 1
ATOM 684 C CA . GLY A 1 92 ? -29.806 -8.742 16.591 1.00 98.62 92 GLY A CA 1
ATOM 685 C C . GLY A 1 92 ? -29.559 -9.991 17.430 1.00 98.62 92 GLY A C 1
ATOM 686 O O . GLY A 1 92 ? -30.201 -10.169 18.464 1.00 98.62 92 GLY A O 1
ATOM 687 N N . SER A 1 93 ? -28.595 -10.824 17.039 1.00 98.56 93 SER A N 1
ATOM 688 C CA . SER A 1 93 ? -28.112 -11.935 17.875 1.00 98.56 93 SER A CA 1
ATOM 689 C C . SER A 1 93 ? -27.302 -11.466 19.090 1.00 98.56 93 SER A C 1
ATOM 691 O O . SER A 1 93 ? -27.147 -12.195 20.067 1.00 98.56 93 SER A O 1
ATOM 693 N N . ASP A 1 94 ? -26.792 -10.241 19.033 1.00 98.62 94 ASP A N 1
ATOM 694 C CA . ASP A 1 94 ? -26.080 -9.514 20.075 1.00 98.62 94 ASP A CA 1
ATOM 695 C C . ASP A 1 94 ? -26.219 -7.995 19.830 1.00 98.62 94 ASP A C 1
ATOM 697 O O . ASP A 1 94 ? -26.920 -7.554 18.911 1.00 98.62 94 ASP A O 1
ATOM 701 N N . SER A 1 95 ? -25.587 -7.176 20.677 1.00 98.38 95 SER A N 1
ATOM 702 C CA . SER A 1 95 ? -25.628 -5.714 20.539 1.00 98.38 95 SER A CA 1
ATOM 703 C C . SER A 1 95 ? -25.057 -5.228 19.192 1.00 98.38 95 SER A C 1
ATOM 705 O O . SER A 1 95 ? -25.737 -4.421 18.548 1.00 98.38 95 SER A O 1
ATOM 707 N N . PRO A 1 96 ? -23.896 -5.727 18.701 1.00 98.38 96 PRO A N 1
ATOM 708 C CA . PRO A 1 96 ? -23.396 -5.328 17.387 1.00 98.38 96 PRO A CA 1
ATOM 709 C C . PRO A 1 96 ? -24.318 -5.752 16.244 1.00 98.38 96 PRO A C 1
ATOM 711 O O . PRO A 1 96 ? -24.538 -4.970 15.327 1.00 98.38 96 PRO A O 1
ATOM 714 N N . GLY A 1 97 ? -24.911 -6.947 16.305 1.00 98.56 97 GLY A N 1
ATOM 715 C CA . GLY A 1 97 ? -25.875 -7.419 15.314 1.00 98.56 97 GLY A CA 1
ATOM 716 C C . GLY A 1 97 ? -27.089 -6.499 15.218 1.00 98.56 97 GLY A C 1
ATOM 717 O O . GLY A 1 97 ? -27.440 -6.044 14.130 1.00 98.56 97 GLY A O 1
ATOM 718 N N . ALA A 1 98 ? -27.682 -6.130 16.358 1.00 98.56 98 ALA A N 1
ATOM 719 C CA . ALA A 1 98 ? -28.807 -5.194 16.395 1.00 98.56 98 ALA A CA 1
ATOM 720 C C . ALA A 1 98 ? -28.409 -3.810 15.855 1.00 98.56 98 ALA A C 1
ATOM 722 O O . ALA A 1 98 ? -29.163 -3.198 15.096 1.00 98.56 98 ALA A O 1
ATOM 723 N N . MET A 1 99 ? -27.199 -3.344 16.186 1.00 98.75 99 MET A N 1
ATOM 724 C CA . MET A 1 99 ? -26.645 -2.106 15.642 1.00 98.75 99 MET A CA 1
ATOM 725 C C . MET A 1 99 ? -26.493 -2.176 14.117 1.00 98.75 99 MET A C 1
ATOM 727 O O . MET A 1 99 ? -26.969 -1.280 13.423 1.00 98.75 99 MET A O 1
ATOM 731 N N . TYR A 1 100 ? -25.897 -3.240 13.570 1.00 98.75 100 TYR A N 1
ATOM 732 C CA . TYR A 1 100 ? -25.720 -3.407 12.125 1.00 98.75 100 TYR A CA 1
ATOM 733 C C . TYR A 1 100 ? -27.043 -3.534 11.372 1.00 98.75 100 TYR A C 1
ATOM 735 O O . TYR A 1 100 ? -27.153 -2.995 10.272 1.00 98.75 100 TYR A O 1
ATOM 743 N N . GLY A 1 101 ? -28.051 -4.189 11.954 1.00 98.44 101 GLY A N 1
ATOM 744 C CA . GLY A 1 101 ? -29.392 -4.245 11.373 1.00 98.44 101 GLY A CA 1
ATOM 745 C C . GLY A 1 101 ? -30.077 -2.874 11.344 1.00 98.44 101 GLY A C 1
ATOM 746 O O . GLY A 1 101 ? -30.725 -2.528 10.358 1.00 98.44 101 GLY A O 1
ATOM 747 N N . GLY A 1 102 ? -29.877 -2.051 12.378 1.00 98.38 102 GLY A N 1
ATOM 748 C CA . GLY A 1 102 ? -30.333 -0.661 12.372 1.00 98.38 102 GLY A CA 1
ATOM 749 C C . GLY A 1 102 ? -29.602 0.190 11.327 1.00 98.38 102 GLY A C 1
ATOM 750 O O . GLY A 1 102 ? -30.239 0.902 10.555 1.00 98.38 102 GLY A O 1
ATOM 751 N N . LEU A 1 103 ? -28.277 0.055 11.226 1.00 98.50 103 LEU A N 1
ATOM 752 C CA . LEU A 1 103 ? -27.477 0.729 10.195 1.00 98.50 103 LEU A CA 1
ATOM 753 C C . LEU A 1 103 ? -27.868 0.300 8.772 1.00 98.50 103 LEU A C 1
ATOM 755 O O . LEU A 1 103 ? -27.890 1.134 7.876 1.00 98.50 103 LEU A O 1
ATOM 759 N N . GLU A 1 104 ? -28.228 -0.966 8.558 1.00 98.12 104 GLU A N 1
ATOM 760 C CA . GLU A 1 104 ? -28.722 -1.469 7.269 1.00 98.12 104 GLU A CA 1
ATOM 761 C C . GLU A 1 104 ? -30.034 -0.789 6.846 1.00 98.12 104 GLU A C 1
ATOM 763 O O . GLU A 1 104 ? -30.190 -0.425 5.680 1.00 98.12 104 GLU A O 1
ATOM 768 N N . ILE A 1 105 ? -30.974 -0.574 7.774 1.00 97.88 105 ILE A N 1
ATOM 769 C CA . ILE A 1 105 ? -32.189 0.199 7.476 1.00 97.88 105 ILE A CA 1
ATOM 770 C C . ILE A 1 105 ? -31.830 1.666 7.196 1.00 97.88 105 ILE A C 1
ATOM 772 O O . ILE A 1 105 ? -32.353 2.239 6.240 1.00 97.88 105 ILE A O 1
ATOM 776 N N . ALA A 1 106 ? -30.924 2.266 7.977 1.00 98.25 106 ALA A N 1
ATOM 777 C CA . ALA A 1 106 ? -30.481 3.644 7.760 1.00 98.25 106 ALA A CA 1
ATOM 778 C C . ALA A 1 106 ? -29.844 3.830 6.370 1.00 98.25 106 ALA A C 1
ATOM 780 O O . ALA A 1 106 ? -30.171 4.784 5.663 1.00 98.25 106 ALA A O 1
ATOM 781 N N . ASP A 1 107 ? -28.995 2.892 5.943 1.00 97.25 107 ASP A N 1
ATOM 782 C CA . ASP A 1 107 ? -28.430 2.863 4.593 1.00 97.25 107 ASP A CA 1
ATOM 783 C C . ASP A 1 107 ? -29.537 2.741 3.542 1.00 97.25 107 ASP A C 1
ATOM 785 O O . ASP A 1 107 ? -29.604 3.559 2.630 1.00 97.25 107 ASP A O 1
ATOM 789 N N . ARG A 1 108 ? -30.465 1.787 3.672 1.00 96.62 108 ARG A N 1
ATOM 790 C CA . ARG A 1 108 ? -31.551 1.625 2.688 1.00 96.62 108 ARG A CA 1
ATOM 791 C C . ARG A 1 108 ? -32.400 2.880 2.525 1.00 96.62 108 ARG A C 1
ATOM 793 O O . ARG A 1 108 ? -32.731 3.234 1.397 1.00 96.62 108 ARG A O 1
ATOM 800 N N . LEU A 1 109 ? -32.690 3.578 3.621 1.00 97.50 109 LEU A N 1
ATOM 801 C CA . LEU A 1 109 ? -33.393 4.859 3.599 1.00 97.50 109 LEU A CA 1
ATOM 802 C C . LEU A 1 109 ? -32.617 5.928 2.817 1.00 97.50 109 LEU A C 1
ATOM 804 O O . LEU A 1 109 ? -33.158 6.498 1.869 1.00 97.50 109 LEU A O 1
ATOM 808 N N . ARG A 1 110 ? -31.343 6.160 3.163 1.00 97.56 110 ARG A N 1
ATOM 809 C CA . ARG A 1 110 ? -30.477 7.156 2.498 1.00 97.56 110 ARG A CA 1
ATOM 810 C C . ARG A 1 110 ? -30.276 6.856 1.014 1.00 97.56 110 ARG A C 1
ATOM 812 O O . ARG A 1 110 ? -30.349 7.746 0.169 1.00 97.56 110 ARG A O 1
ATOM 819 N N . LEU A 1 111 ? -30.076 5.580 0.697 1.00 97.56 111 LEU A N 1
ATOM 820 C CA . LEU A 1 111 ? -29.837 5.086 -0.657 1.00 97.56 111 LEU A CA 1
ATOM 821 C C . LEU A 1 111 ? -31.125 4.916 -1.476 1.00 97.56 111 LEU A C 1
ATOM 823 O O . LEU A 1 111 ? -31.055 4.555 -2.648 1.00 97.56 111 LEU A O 1
ATOM 827 N N . LYS A 1 112 ? -32.300 5.171 -0.880 1.00 96.75 112 LYS A N 1
ATOM 828 C CA . LYS A 1 112 ? -33.621 4.974 -1.504 1.00 96.75 112 LYS A CA 1
ATOM 829 C C . LYS A 1 112 ? -33.822 3.549 -2.035 1.00 96.75 112 LYS A C 1
ATOM 831 O O . LYS A 1 112 ? -34.481 3.332 -3.051 1.00 96.75 112 LYS A O 1
ATOM 836 N N . LEU A 1 113 ? -33.256 2.574 -1.330 1.00 95.88 113 LEU A N 1
ATOM 837 C CA . LEU A 1 113 ? -33.416 1.150 -1.594 1.00 95.88 113 LEU A CA 1
ATOM 838 C C . LEU A 1 113 ? -34.597 0.601 -0.778 1.00 95.88 113 LEU A C 1
ATOM 840 O O . LEU A 1 113 ? -34.888 1.102 0.310 1.00 95.88 113 LEU A O 1
ATOM 844 N N . PRO A 1 114 ? -35.291 -0.443 -1.260 1.00 93.81 114 PRO A N 1
ATOM 845 C CA . PRO A 1 114 ? -36.446 -0.982 -0.555 1.00 93.81 114 PRO A CA 1
ATOM 846 C C . PRO A 1 114 ? -36.034 -1.604 0.785 1.00 93.81 114 PRO A C 1
ATOM 848 O O . PRO A 1 114 ? -35.096 -2.402 0.840 1.00 93.81 114 PRO A O 1
ATOM 851 N N . ILE A 1 115 ? -36.768 -1.295 1.856 1.00 93.31 115 ILE A N 1
ATOM 852 C CA . ILE A 1 115 ? -36.685 -2.041 3.118 1.00 93.31 115 ILE A CA 1
ATOM 853 C C . ILE A 1 115 ? -37.466 -3.343 2.926 1.00 93.31 115 ILE A C 1
ATOM 855 O O . ILE A 1 115 ? -38.644 -3.318 2.576 1.00 93.31 115 ILE A O 1
ATOM 859 N N . GLN A 1 116 ? -36.797 -4.478 3.105 1.00 91.31 116 GLN A N 1
ATOM 860 C CA . GLN A 1 116 ? -37.360 -5.808 2.880 1.00 91.31 116 GLN A CA 1
ATOM 861 C C . GLN A 1 116 ? -37.011 -6.723 4.046 1.00 91.31 116 GLN A C 1
ATOM 863 O O . GLN A 1 116 ? -36.023 -6.489 4.746 1.00 91.31 116 GLN A O 1
ATOM 868 N N . ASP A 1 117 ? -37.798 -7.784 4.209 1.00 96.19 117 ASP A N 1
ATOM 869 C CA . ASP A 1 117 ? -37.457 -8.872 5.115 1.00 96.19 117 ASP A CA 1
ATOM 870 C C . ASP A 1 117 ? -36.131 -9.490 4.680 1.00 96.19 117 ASP A C 1
ATOM 872 O O . ASP A 1 117 ? -35.986 -9.962 3.549 1.00 96.19 117 ASP A O 1
ATOM 876 N N . GLN A 1 118 ? -35.150 -9.476 5.575 1.00 95.44 118 GLN A N 1
ATOM 877 C CA . GLN A 1 118 ? -33.825 -10.011 5.292 1.00 95.44 118 GLN A CA 1
ATOM 878 C C . GLN A 1 118 ? -33.101 -10.413 6.570 1.00 95.44 118 GLN A C 1
ATOM 880 O O . GLN A 1 118 ? -33.422 -9.952 7.663 1.00 95.44 118 GLN A O 1
ATOM 885 N N . ALA A 1 119 ? -32.085 -11.256 6.422 1.00 96.00 119 ALA A N 1
ATOM 886 C CA . ALA A 1 119 ? -31.169 -11.598 7.496 1.00 96.00 119 ALA A CA 1
ATOM 887 C C . ALA A 1 119 ? -29.736 -11.282 7.068 1.00 96.00 119 ALA A C 1
ATOM 889 O O . ALA A 1 119 ? -29.341 -11.584 5.942 1.00 96.00 119 ALA A O 1
ATOM 890 N N . GLY A 1 120 ? -28.965 -10.691 7.975 1.00 96.38 120 GLY A N 1
ATOM 891 C CA . GLY A 1 120 ? -27.544 -10.418 7.800 1.00 96.38 120 GLY A CA 1
ATOM 892 C C . GLY A 1 120 ? -26.715 -11.283 8.738 1.00 96.38 120 GLY A C 1
ATOM 893 O O . GLY A 1 120 ? -27.097 -11.508 9.885 1.00 96.38 120 GLY A O 1
ATOM 894 N N . LYS A 1 121 ? -25.574 -11.773 8.255 1.00 97.25 121 LYS A N 1
ATOM 895 C CA . LYS A 1 121 ? -24.528 -12.388 9.080 1.00 97.25 121 LYS A CA 1
ATOM 896 C C . LYS A 1 121 ? -23.161 -12.052 8.483 1.00 97.25 121 LYS A C 1
ATOM 898 O O . LYS A 1 121 ? -23.061 -12.032 7.255 1.00 97.25 121 LYS A O 1
ATOM 903 N N . PRO A 1 122 ? -22.121 -11.826 9.300 1.00 97.69 122 PRO A N 1
ATOM 904 C CA . PRO A 1 122 ? -20.810 -11.462 8.780 1.00 97.69 122 PRO A CA 1
ATOM 905 C C . PRO A 1 122 ? -20.198 -12.593 7.940 1.00 97.69 122 PRO A C 1
ATOM 907 O O . PRO A 1 122 ? -20.151 -13.750 8.364 1.00 97.69 122 PRO A O 1
ATOM 910 N N . PHE A 1 123 ? -19.672 -12.256 6.761 1.00 98.12 123 PHE A N 1
ATOM 911 C CA . PHE A 1 123 ? -18.892 -13.178 5.933 1.00 98.12 123 PHE A CA 1
ATOM 912 C C . PHE A 1 123 ? -17.490 -13.422 6.516 1.00 98.12 123 PHE A C 1
ATOM 914 O O . PHE A 1 123 ? -17.013 -14.561 6.495 1.00 98.12 123 PHE A O 1
ATOM 921 N N . ILE A 1 124 ? -16.863 -12.372 7.062 1.00 98.12 124 ILE A N 1
ATOM 922 C CA . ILE A 1 124 ? -15.613 -12.377 7.834 1.00 98.12 124 ILE A CA 1
ATOM 923 C C . ILE A 1 124 ? -15.906 -11.924 9.269 1.00 98.12 124 ILE A C 1
ATOM 925 O O . ILE A 1 124 ? -16.449 -10.839 9.478 1.00 98.12 124 ILE A O 1
ATOM 929 N N . ALA A 1 125 ? -15.508 -12.717 10.268 1.00 97.44 125 ALA A N 1
ATOM 930 C CA . ALA A 1 125 ? -15.832 -12.445 11.672 1.00 97.44 125 ALA A CA 1
ATOM 931 C C . ALA A 1 125 ? -15.086 -11.230 12.253 1.00 97.44 125 ALA A C 1
ATOM 933 O O . ALA A 1 125 ? -15.659 -10.472 13.031 1.00 97.44 125 ALA A O 1
ATOM 934 N N . LYS A 1 126 ? -13.814 -11.027 11.891 1.00 98.25 126 LYS A N 1
ATOM 935 C CA . LYS A 1 126 ? -12.993 -9.910 12.379 1.00 98.25 126 LYS A CA 1
ATOM 936 C C . LYS A 1 126 ? -12.527 -9.021 11.232 1.00 98.25 126 LYS A C 1
ATOM 938 O O . LYS A 1 126 ? -11.774 -9.448 10.359 1.00 98.25 126 LYS A O 1
ATOM 943 N N . ARG A 1 127 ? -13.000 -7.780 11.228 1.00 98.62 127 ARG A N 1
ATOM 944 C CA . ARG A 1 127 ? -12.839 -6.808 10.142 1.00 98.62 127 ARG A CA 1
ATOM 945 C C . ARG A 1 127 ? -12.110 -5.616 10.731 1.00 98.62 127 ARG A C 1
ATOM 947 O O . ARG A 1 127 ? -12.719 -4.789 11.410 1.00 98.62 127 ARG A O 1
ATOM 954 N N . GLY A 1 128 ? -10.791 -5.614 10.569 1.00 98.06 128 GLY A N 1
ATOM 955 C CA . GLY A 1 128 ? -9.906 -4.749 11.331 1.00 98.06 128 GLY A CA 1
ATOM 956 C C . GLY A 1 128 ? -9.193 -3.677 10.525 1.00 98.06 128 GLY A C 1
ATOM 957 O O . GLY A 1 128 ? -8.884 -3.865 9.348 1.00 98.06 128 GLY A O 1
ATOM 958 N N . ILE A 1 129 ? -8.833 -2.595 11.212 1.00 98.44 129 ILE A N 1
ATOM 959 C CA . ILE A 1 129 ? -7.874 -1.599 10.730 1.00 98.44 129 ILE A CA 1
ATOM 960 C C . ILE A 1 129 ? -6.548 -1.740 11.483 1.00 98.44 129 ILE A C 1
ATOM 962 O O . ILE A 1 129 ? -6.516 -1.940 12.700 1.00 98.44 129 ILE A O 1
ATOM 966 N N . LYS A 1 130 ? -5.445 -1.649 10.743 1.00 97.50 130 LYS A N 1
ATOM 967 C CA . LYS A 1 130 ? -4.076 -1.516 11.235 1.00 97.50 130 LYS A CA 1
ATOM 968 C C . LYS A 1 130 ? -3.674 -0.052 11.217 1.00 97.50 130 LYS A C 1
ATOM 970 O O . LYS A 1 130 ? -3.613 0.571 10.164 1.00 97.50 130 LYS A O 1
ATOM 975 N N . PHE A 1 131 ? -3.364 0.458 12.401 1.00 97.75 131 PHE A N 1
ATOM 976 C CA . PHE A 1 131 ? -3.022 1.848 12.633 1.00 97.75 131 PHE A CA 1
ATOM 977 C C . PHE A 1 131 ? -1.636 1.924 13.281 1.00 97.75 131 PHE A C 1
ATOM 979 O O . PHE A 1 131 ? -1.497 1.735 14.491 1.00 97.75 131 PHE A O 1
ATOM 986 N N . ASN A 1 132 ? -0.602 2.173 12.472 1.00 96.06 132 ASN A N 1
ATOM 987 C CA . ASN A 1 132 ? 0.710 2.560 12.994 1.00 96.06 132 ASN A CA 1
ATOM 988 C C . ASN A 1 132 ? 0.550 3.925 13.656 1.00 96.06 132 ASN A C 1
ATOM 990 O O . ASN A 1 132 ? 0.242 4.902 12.978 1.00 96.06 132 ASN A O 1
ATOM 994 N N . ILE A 1 133 ? 0.626 3.953 14.986 1.00 97.50 133 ILE A N 1
ATOM 995 C CA . ILE A 1 133 ? 0.182 5.094 15.781 1.00 97.50 133 ILE A CA 1
ATOM 996 C C . ILE A 1 133 ? 1.376 5.948 16.229 1.00 97.50 133 ILE A C 1
ATOM 998 O O . ILE A 1 133 ? 2.120 5.526 17.117 1.00 97.50 133 ILE A O 1
ATOM 1002 N N . PRO A 1 134 ? 1.572 7.152 15.661 1.00 97.06 134 PRO A N 1
ATOM 1003 C CA . PRO A 1 134 ? 2.667 8.028 16.058 1.00 97.06 134 PRO A CA 1
ATOM 1004 C C . PRO A 1 134 ? 2.277 8.796 17.331 1.00 97.06 134 PRO A C 1
ATOM 1006 O O . PRO A 1 134 ? 1.676 9.865 17.269 1.00 97.06 134 PRO A O 1
ATOM 1009 N N . LEU A 1 135 ? 2.558 8.225 18.505 1.00 97.62 135 LEU A N 1
ATOM 1010 C CA . LEU A 1 135 ? 2.184 8.830 19.794 1.00 97.62 135 LEU A CA 1
ATOM 1011 C C . LEU A 1 135 ? 3.077 10.019 20.171 1.00 97.62 135 LEU A C 1
ATOM 1013 O O . LEU A 1 135 ? 2.580 11.032 20.661 1.00 97.62 135 LEU A O 1
ATOM 1017 N N . ASP A 1 136 ? 4.386 9.867 19.974 1.00 97.38 136 ASP A N 1
ATOM 1018 C CA . ASP A 1 136 ? 5.432 10.824 20.336 1.00 97.38 136 ASP A CA 1
ATOM 1019 C C . ASP A 1 136 ? 6.714 10.449 19.576 1.00 97.38 136 ASP A C 1
ATOM 1021 O O . ASP A 1 136 ? 7.030 9.264 19.470 1.00 97.38 136 ASP A O 1
ATOM 1025 N N . ALA A 1 137 ? 7.476 11.426 19.075 1.00 95.94 137 ALA A N 1
ATOM 1026 C CA . ALA A 1 137 ? 8.732 11.163 18.363 1.00 95.94 137 ALA A CA 1
ATOM 1027 C C . ALA A 1 137 ? 9.777 10.406 19.207 1.00 95.94 137 ALA A C 1
ATOM 1029 O O . ALA A 1 137 ? 10.624 9.718 18.643 1.00 95.94 137 ALA A O 1
ATOM 1030 N N . ARG A 1 138 ? 9.713 10.494 20.542 1.00 95.94 138 ARG A N 1
ATOM 1031 C CA . ARG A 1 138 ? 10.597 9.770 21.473 1.00 95.94 138 ARG A CA 1
ATOM 1032 C C . ARG A 1 138 ? 10.241 8.286 21.601 1.00 95.94 138 ARG A C 1
ATOM 1034 O O . ARG A 1 138 ? 11.083 7.492 22.007 1.00 95.94 138 ARG A O 1
ATOM 1041 N N . THR A 1 139 ? 9.009 7.906 21.258 1.00 95.12 139 THR A N 1
ATOM 1042 C CA . THR A 1 139 ? 8.512 6.520 21.248 1.00 95.12 139 THR A CA 1
ATOM 1043 C C . THR A 1 139 ? 7.867 6.221 19.890 1.00 95.12 139 THR A C 1
ATOM 1045 O O . THR A 1 139 ? 6.634 6.182 19.794 1.00 95.12 139 THR A O 1
ATOM 1048 N N . PRO A 1 140 ? 8.676 6.060 18.827 1.00 93.62 140 PRO A N 1
ATOM 1049 C CA . PRO A 1 140 ? 8.177 5.977 17.458 1.00 93.62 140 PRO A CA 1
ATOM 1050 C C . PRO A 1 140 ? 7.288 4.749 17.231 1.00 93.62 140 PRO A C 1
ATOM 1052 O O . PRO A 1 140 ? 7.408 3.724 17.915 1.00 93.62 140 PRO A O 1
ATOM 1055 N N . SER A 1 141 ? 6.408 4.831 16.231 1.00 93.75 141 SER A N 1
ATOM 1056 C CA . SER A 1 141 ? 5.484 3.759 15.868 1.00 93.75 141 SER A CA 1
ATOM 1057 C C . SER A 1 141 ? 6.216 2.547 15.253 1.00 93.75 141 SER A C 1
ATOM 1059 O O . SER A 1 141 ? 6.822 1.761 15.972 1.00 93.75 141 SER A O 1
ATOM 1061 N N . TYR A 1 142 ? 6.200 2.363 13.936 1.00 91.25 142 TYR A N 1
ATOM 1062 C CA . TYR A 1 142 ? 7.127 1.499 13.202 1.00 91.25 142 TYR A CA 1
ATOM 1063 C C . TYR A 1 142 ? 7.940 2.294 12.188 1.00 91.25 142 TYR A C 1
ATOM 1065 O O . TYR A 1 142 ? 9.128 2.017 12.035 1.00 91.25 142 TYR A O 1
ATOM 1073 N N . ASP A 1 143 ? 7.318 3.244 11.495 1.00 92.56 143 ASP A N 1
ATOM 1074 C CA . ASP A 1 143 ? 8.014 4.139 10.582 1.00 92.56 143 ASP A CA 1
ATOM 1075 C C . ASP A 1 143 ? 7.370 5.525 10.586 1.00 92.56 143 ASP A C 1
ATOM 1077 O O . ASP A 1 143 ? 6.349 5.748 9.938 1.00 92.56 143 ASP A O 1
ATOM 1081 N N . ASP A 1 144 ? 7.967 6.445 11.345 1.00 94.25 144 ASP A N 1
ATOM 1082 C CA . ASP A 1 144 ? 7.461 7.814 11.509 1.00 94.25 144 ASP A CA 1
ATOM 1083 C C . ASP A 1 144 ? 8.260 8.829 10.675 1.00 94.25 144 ASP A C 1
ATOM 1085 O O . ASP A 1 144 ? 8.173 10.036 10.907 1.00 94.25 144 ASP A O 1
ATOM 1089 N N . THR A 1 145 ? 9.058 8.360 9.711 1.00 94.19 145 THR A N 1
ATOM 1090 C CA . THR A 1 145 ? 9.929 9.210 8.877 1.00 94.19 145 THR A CA 1
ATOM 1091 C C . THR A 1 145 ? 9.194 9.927 7.741 1.00 94.19 145 THR A C 1
ATOM 1093 O O . THR A 1 145 ? 9.769 10.807 7.107 1.00 94.19 145 THR A O 1
ATOM 1096 N N . GLY A 1 146 ? 7.926 9.583 7.490 1.00 94.75 146 GLY A N 1
ATOM 1097 C CA . GLY A 1 146 ? 7.081 10.223 6.481 1.00 94.75 146 GLY A CA 1
ATOM 1098 C C . GLY A 1 146 ? 6.268 11.403 7.018 1.00 94.75 146 GLY A C 1
ATOM 1099 O O . GLY A 1 146 ? 5.933 11.476 8.205 1.00 94.75 146 GLY A O 1
ATOM 1100 N N . ASP A 1 147 ? 5.866 12.299 6.114 1.00 96.06 147 ASP A N 1
ATOM 1101 C CA . ASP A 1 147 ? 5.102 13.506 6.461 1.00 96.06 147 ASP A CA 1
ATOM 1102 C C . ASP A 1 147 ? 3.756 13.176 7.121 1.00 96.06 147 ASP A C 1
ATOM 1104 O O . ASP A 1 147 ? 3.313 13.887 8.025 1.00 96.06 147 ASP A O 1
ATOM 1108 N N . SER A 1 148 ? 3.097 12.093 6.695 1.00 95.81 148 SER A N 1
ATOM 1109 C CA . SER A 1 148 ? 1.811 11.653 7.253 1.00 95.81 148 SER A CA 1
ATOM 1110 C C . SER A 1 148 ? 1.895 11.402 8.764 1.00 95.81 148 SER A C 1
ATOM 1112 O O . SER A 1 148 ? 1.053 11.899 9.514 1.00 95.81 148 SER A O 1
ATOM 1114 N N . ALA A 1 149 ? 2.941 10.714 9.234 1.00 96.12 149 ALA A N 1
ATOM 1115 C CA . ALA A 1 149 ? 3.130 10.440 10.656 1.00 96.12 149 ALA A CA 1
ATOM 1116 C C . ALA A 1 149 ? 3.442 11.722 11.441 1.00 96.12 149 ALA A C 1
ATOM 1118 O O . ALA A 1 149 ? 2.746 12.043 12.405 1.00 96.12 149 ALA A O 1
ATOM 1119 N N . GLN A 1 150 ? 4.426 12.508 10.988 1.00 95.81 150 GLN A N 1
ATOM 1120 C CA . GLN A 1 150 ? 4.857 13.726 11.689 1.00 95.81 150 GLN A CA 1
ATOM 1121 C C . GLN A 1 150 ? 3.752 14.783 11.800 1.00 95.81 150 GLN A C 1
ATOM 1123 O O . GLN A 1 150 ? 3.645 15.477 12.817 1.00 95.81 150 GLN A O 1
ATOM 1128 N N . ASN A 1 151 ? 2.896 14.896 10.781 1.00 96.06 151 ASN A N 1
ATOM 1129 C CA . ASN A 1 151 ? 1.762 15.817 10.802 1.00 96.06 151 ASN A CA 1
ATOM 1130 C C . ASN A 1 151 ? 0.618 15.348 11.714 1.00 96.06 151 ASN A C 1
ATOM 1132 O O . ASN A 1 151 ? -0.196 16.175 12.119 1.00 96.06 151 ASN A O 1
ATOM 1136 N N . ASN A 1 152 ? 0.567 14.061 12.077 1.00 97.69 152 ASN A N 1
ATOM 1137 C CA . ASN A 1 152 ? -0.528 13.474 12.850 1.00 97.69 152 ASN A CA 1
ATOM 1138 C C . ASN A 1 152 ? -0.188 13.108 14.302 1.00 97.69 152 ASN A C 1
ATOM 1140 O O . ASN A 1 152 ? -1.085 12.664 15.018 1.00 97.69 152 ASN A O 1
ATOM 1144 N N . ILE A 1 153 ? 1.040 13.350 14.776 1.00 98.06 153 ILE A N 1
ATOM 1145 C CA . ILE A 1 153 ? 1.413 13.117 16.186 1.00 98.06 153 ILE A CA 1
ATOM 1146 C C . ILE A 1 153 ? 0.455 13.834 17.150 1.00 98.06 153 ILE A C 1
ATOM 1148 O O . ILE A 1 153 ? -0.053 13.237 18.095 1.00 98.06 153 ILE A O 1
ATOM 1152 N N . GLU A 1 154 ? 0.143 15.107 16.896 1.00 97.50 154 GLU A N 1
ATOM 1153 C CA . GLU A 1 154 ? -0.783 15.868 17.745 1.00 97.50 154 GLU A CA 1
ATOM 1154 C C . GLU A 1 154 ? -2.229 15.344 17.644 1.00 97.50 154 GLU A C 1
ATOM 1156 O O . GLU A 1 154 ? -2.935 15.273 18.653 1.00 97.50 154 GLU A O 1
ATOM 1161 N N . THR A 1 155 ? -2.647 14.904 16.449 1.00 98.19 155 THR A N 1
ATOM 1162 C CA . THR A 1 155 ? -3.980 14.341 16.169 1.00 98.19 155 THR A CA 1
ATOM 1163 C C . THR A 1 155 ? -4.288 13.117 17.036 1.00 98.19 155 THR A C 1
ATOM 1165 O O . THR A 1 155 ? -5.439 12.918 17.419 1.00 98.19 155 THR A O 1
ATOM 1168 N N . MET A 1 156 ? -3.285 12.313 17.411 1.00 98.50 156 MET A N 1
ATOM 1169 C CA . MET A 1 156 ? -3.498 11.119 18.247 1.00 98.50 156 MET A CA 1
ATOM 1170 C C . MET A 1 156 ? -4.078 11.459 19.627 1.00 98.50 156 MET A C 1
ATOM 1172 O O . MET A 1 156 ? -4.739 10.631 20.262 1.00 98.50 156 MET A O 1
ATOM 1176 N N . TRP A 1 157 ? -3.894 12.705 20.060 1.00 98.56 157 TRP A N 1
ATOM 1177 C CA . TRP A 1 157 ? -4.352 13.240 21.334 1.00 98.56 157 TRP A CA 1
ATOM 1178 C C . TRP A 1 157 ? -5.621 14.100 21.197 1.00 98.56 157 TRP A C 1
ATOM 1180 O O . TRP A 1 157 ? -5.960 14.838 22.122 1.00 98.56 157 TRP A O 1
ATOM 1190 N N . ASP A 1 158 ? -6.315 14.047 20.055 1.00 98.44 158 ASP A N 1
ATOM 1191 C CA . ASP A 1 158 ? -7.601 14.712 19.806 1.00 98.44 158 ASP A CA 1
ATOM 1192 C C . ASP A 1 158 ? -8.757 13.705 19.934 1.00 98.44 158 ASP A C 1
ATOM 1194 O O . ASP A 1 158 ? -8.874 12.747 19.169 1.00 98.44 158 ASP A O 1
ATOM 1198 N N . PHE A 1 159 ? -9.630 13.902 20.926 1.00 98.75 159 PHE A N 1
ATOM 1199 C CA . PHE A 1 159 ? -10.771 13.008 21.133 1.00 98.75 159 PHE A CA 1
ATOM 1200 C C . PHE A 1 159 ? -11.839 13.154 20.043 1.00 98.75 159 PHE A C 1
ATOM 1202 O O . PHE A 1 159 ? -12.482 12.164 19.699 1.00 98.75 159 PHE A O 1
ATOM 1209 N N . GLU A 1 160 ? -12.039 14.349 19.478 1.00 98.31 160 GLU A N 1
ATOM 1210 C CA . GLU A 1 160 ? -13.061 14.535 18.441 1.00 98.31 160 GLU A CA 1
ATOM 1211 C C . GLU A 1 160 ? -12.635 13.883 17.119 1.00 98.31 160 GLU A C 1
ATOM 1213 O O . GLU A 1 160 ? -13.488 13.344 16.412 1.00 98.31 160 GLU A O 1
ATOM 1218 N N . PHE A 1 161 ? -11.327 13.819 16.839 1.00 98.38 161 PHE A N 1
ATOM 1219 C CA . PHE A 1 161 ? -10.778 12.947 15.797 1.00 98.38 161 PHE A CA 1
ATOM 1220 C C . PHE A 1 161 ? -11.190 11.483 16.018 1.00 98.38 161 PHE A C 1
ATOM 1222 O O . PHE A 1 161 ? -11.837 10.892 15.153 1.00 98.38 161 PHE A O 1
ATOM 1229 N N . TRP A 1 162 ? -10.867 10.906 17.184 1.00 98.81 162 TRP A N 1
ATOM 1230 C CA . TRP A 1 162 ? -11.157 9.495 17.469 1.00 98.81 162 TRP A CA 1
ATOM 1231 C C . TRP A 1 162 ? -12.645 9.181 17.419 1.00 98.81 162 TRP A C 1
ATOM 1233 O O . TRP A 1 162 ? -13.047 8.146 16.897 1.00 98.81 162 TRP A O 1
ATOM 1243 N N . LYS A 1 163 ? -13.468 10.086 17.942 1.00 98.62 163 LYS A N 1
ATOM 1244 C CA . LYS A 1 163 ? -14.920 9.966 17.930 1.00 98.62 163 LYS A CA 1
ATOM 1245 C C . LYS A 1 163 ? -15.462 9.830 16.505 1.00 98.62 163 LYS A C 1
ATOM 1247 O O . LYS A 1 163 ? -16.190 8.882 16.227 1.00 98.62 163 LYS A O 1
ATOM 1252 N N . ALA A 1 164 ? -15.080 10.746 15.613 1.00 98.38 164 ALA A N 1
ATOM 1253 C CA . ALA A 1 164 ? -15.508 10.715 14.217 1.00 98.38 164 ALA A CA 1
ATOM 1254 C C . ALA A 1 164 ? -14.970 9.474 13.486 1.00 98.38 164 ALA A C 1
ATOM 1256 O O . ALA A 1 164 ? -15.733 8.774 12.825 1.00 98.38 164 ALA A O 1
ATOM 1257 N N . TYR A 1 165 ? -13.691 9.147 13.693 1.00 98.69 165 TYR A N 1
ATOM 1258 C CA . TYR A 1 165 ? -13.054 7.976 13.095 1.00 98.69 165 TYR A CA 1
ATOM 1259 C C . TYR A 1 165 ? -13.755 6.664 13.484 1.00 98.69 165 TYR A C 1
ATOM 1261 O O . TYR A 1 165 ? -14.089 5.852 12.626 1.00 98.69 165 TYR A O 1
ATOM 1269 N N . LEU A 1 166 ? -14.023 6.461 14.778 1.00 98.88 166 LEU A N 1
ATOM 1270 C CA . LEU A 1 166 ? -14.675 5.253 15.296 1.00 98.88 166 LEU A CA 1
ATOM 1271 C C . LEU A 1 166 ? -16.147 5.149 14.873 1.00 98.88 166 LEU A C 1
ATOM 1273 O O . LEU A 1 166 ? -16.630 4.041 14.645 1.00 98.88 166 LEU A O 1
ATOM 1277 N N . ASP A 1 167 ? -16.851 6.277 14.742 1.00 98.81 167 ASP A N 1
ATOM 1278 C CA . ASP A 1 167 ? -18.208 6.290 14.188 1.00 98.81 167 ASP A CA 1
ATOM 1279 C C . ASP A 1 167 ? -18.209 5.818 12.720 1.00 98.81 167 ASP A C 1
ATOM 1281 O O . ASP A 1 167 ? -19.045 4.991 12.353 1.00 98.81 167 ASP A O 1
ATOM 1285 N N . ASP A 1 168 ? -17.252 6.260 11.893 1.00 98.38 168 ASP A N 1
ATOM 1286 C CA . ASP A 1 168 ? -17.134 5.805 10.497 1.00 98.38 168 ASP A CA 1
ATOM 1287 C C . ASP A 1 168 ? -16.751 4.326 10.389 1.00 98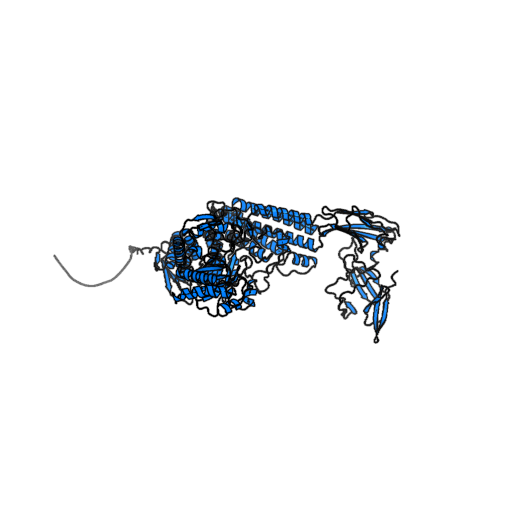.38 168 ASP A C 1
ATOM 1289 O O . ASP A 1 168 ? -17.335 3.590 9.588 1.00 98.38 168 ASP A O 1
ATOM 1293 N N . LEU A 1 169 ? -15.840 3.844 11.242 1.00 98.75 169 LEU A N 1
ATOM 1294 C CA . LEU A 1 169 ? -15.525 2.415 11.310 1.00 98.75 169 LEU A CA 1
ATOM 1295 C C . LEU A 1 169 ? -16.776 1.574 11.609 1.00 98.75 169 LEU A C 1
ATOM 1297 O O . LEU A 1 169 ? -17.005 0.566 10.937 1.00 98.75 169 LEU A O 1
ATOM 1301 N N . ALA A 1 170 ? -17.614 2.011 12.554 1.00 98.69 170 ALA A N 1
ATOM 1302 C CA . ALA A 1 170 ? -18.860 1.329 12.897 1.00 98.69 170 ALA A CA 1
ATOM 1303 C C . ALA A 1 170 ? -19.882 1.362 11.747 1.00 98.69 170 ALA A C 1
ATOM 1305 O O . ALA A 1 170 ? -20.472 0.327 11.428 1.00 98.69 170 ALA A O 1
ATOM 1306 N N . ARG A 1 171 ? -20.051 2.514 11.073 1.00 98.44 171 ARG A N 1
ATOM 1307 C CA . ARG A 1 171 ? -20.910 2.647 9.875 1.00 98.44 171 ARG A CA 1
ATOM 1308 C C . ARG A 1 171 ? -20.495 1.684 8.765 1.00 98.44 171 ARG A C 1
ATOM 1310 O O . ARG A 1 171 ? -21.348 1.122 8.082 1.00 98.44 171 ARG A O 1
ATOM 1317 N N . TYR A 1 172 ? -19.195 1.451 8.610 1.00 98.38 172 TYR A N 1
ATOM 1318 C CA . TYR A 1 172 ? -18.648 0.519 7.622 1.00 98.38 172 TYR A CA 1
ATOM 1319 C C . TYR A 1 172 ? -18.485 -0.912 8.142 1.00 98.38 172 TYR A C 1
ATOM 1321 O O . TYR A 1 172 ? -17.962 -1.760 7.426 1.00 98.38 172 TYR A O 1
ATOM 1329 N N . ARG A 1 173 ? -18.997 -1.214 9.342 1.00 98.31 173 ARG A N 1
ATOM 1330 C CA . ARG A 1 173 ? -19.004 -2.548 9.963 1.00 98.31 173 ARG A CA 1
ATOM 1331 C C . ARG A 1 173 ? -17.620 -3.089 10.331 1.00 98.31 173 ARG A C 1
ATOM 1333 O O . ARG A 1 173 ? -17.478 -4.300 10.508 1.00 98.31 173 ARG A O 1
ATOM 1340 N N . TYR A 1 174 ? -16.603 -2.245 10.488 1.00 98.81 174 TYR A N 1
ATOM 1341 C CA . TYR A 1 174 ? -15.353 -2.662 11.128 1.00 98.81 174 TYR A CA 1
ATOM 1342 C C . TYR A 1 174 ? -15.584 -2.881 12.623 1.00 98.81 174 TYR A C 1
ATOM 1344 O O . TYR A 1 174 ? -16.272 -2.100 13.273 1.00 98.81 174 TYR A O 1
ATOM 1352 N N . ASN A 1 175 ? -14.989 -3.940 13.169 1.00 98.75 175 ASN A N 1
ATOM 1353 C CA . ASN A 1 175 ? -15.160 -4.332 14.571 1.00 98.75 175 ASN A CA 1
ATOM 1354 C C . ASN A 1 175 ? -13.833 -4.566 15.303 1.00 98.75 175 ASN A C 1
ATOM 1356 O O . ASN A 1 175 ? -13.830 -5.051 16.432 1.00 98.75 175 ASN A O 1
ATOM 1360 N N . VAL A 1 176 ? -12.701 -4.232 14.677 1.00 98.88 176 VAL A N 1
ATOM 1361 C CA . VAL A 1 176 ? -11.378 -4.289 15.306 1.00 98.88 176 VAL A CA 1
ATOM 1362 C C . VAL A 1 176 ? -10.566 -3.056 14.912 1.00 98.88 176 VAL A C 1
ATOM 1364 O O . VAL A 1 176 ? -10.461 -2.713 13.735 1.00 98.88 176 VAL A O 1
ATOM 1367 N N . LEU A 1 177 ? -9.922 -2.423 15.885 1.00 98.81 177 LEU A N 1
ATOM 1368 C CA . LEU A 1 177 ? -8.883 -1.428 15.660 1.00 98.81 177 LEU A CA 1
ATOM 1369 C C . LEU A 1 177 ? -7.600 -1.908 16.333 1.00 98.81 177 LEU A C 1
ATOM 1371 O O . LEU A 1 177 ? -7.556 -2.167 17.536 1.00 98.81 177 LEU A O 1
ATOM 1375 N N . THR A 1 178 ? -6.557 -2.070 15.529 1.00 98.69 178 THR A N 1
ATOM 1376 C CA . THR A 1 178 ? -5.245 -2.516 15.988 1.00 98.69 178 THR A CA 1
ATOM 1377 C C . THR A 1 178 ? -4.286 -1.326 15.974 1.00 98.69 178 THR A C 1
ATOM 1379 O O . THR A 1 178 ? -4.090 -0.705 14.929 1.00 98.69 178 THR A O 1
ATOM 1382 N N . PHE A 1 179 ? -3.698 -1.005 17.124 1.00 98.50 179 PHE A N 1
ATOM 1383 C CA . PHE A 1 179 ? -2.680 0.036 17.278 1.00 98.50 179 PHE A CA 1
ATOM 1384 C C . PHE A 1 179 ? -1.290 -0.574 17.260 1.00 98.50 179 PHE A C 1
ATOM 1386 O O . PHE A 1 179 ? -1.072 -1.604 17.888 1.00 98.50 179 PHE A O 1
ATOM 1393 N N . TRP A 1 180 ? -0.363 0.042 16.537 1.00 97.56 180 TRP A N 1
ATOM 1394 C CA . TRP A 1 180 ? 0.951 -0.528 16.255 1.00 97.56 180 TRP A CA 1
ATOM 1395 C C . TRP A 1 180 ? 2.051 0.469 16.592 1.00 97.56 180 TRP A C 1
ATOM 1397 O O . TRP A 1 180 ? 2.080 1.575 16.057 1.00 97.56 180 TRP A O 1
ATOM 1407 N N . SER A 1 181 ? 2.964 0.059 17.468 1.00 95.81 181 SER A N 1
ATOM 1408 C CA . SER A 1 181 ? 4.063 0.893 17.968 1.00 95.81 181 SER A CA 1
ATOM 1409 C C . SER A 1 181 ? 5.250 0.038 18.401 1.00 95.81 181 SER A C 1
ATOM 1411 O O . SER A 1 181 ? 5.048 -1.118 18.754 1.00 95.81 181 SER A O 1
ATOM 1413 N N . THR A 1 182 ? 6.464 0.579 18.463 1.00 95.31 182 THR A N 1
ATOM 1414 C CA . THR A 1 182 ? 7.624 -0.158 18.986 1.00 95.31 182 THR A CA 1
ATOM 1415 C C . THR A 1 182 ? 7.489 -0.410 20.492 1.00 95.31 182 THR A C 1
ATOM 1417 O O . THR A 1 182 ? 7.291 -1.554 20.897 1.00 95.31 182 THR A O 1
ATOM 1420 N N . HIS A 1 183 ? 7.507 0.657 21.299 1.00 96.88 183 HIS A N 1
ATOM 1421 C CA . HIS A 1 183 ? 7.461 0.623 22.765 1.00 96.88 183 HIS A CA 1
ATOM 1422 C C . HIS A 1 183 ? 6.526 1.721 23.316 1.00 96.88 183 HIS A C 1
ATOM 1424 O O . HIS A 1 183 ? 6.972 2.817 23.645 1.00 96.88 183 HIS A O 1
ATOM 1430 N N . PRO A 1 184 ? 5.206 1.473 23.400 1.00 97.19 184 PRO A N 1
ATOM 1431 C CA . PRO A 1 184 ? 4.202 2.512 23.681 1.00 97.19 184 PRO A CA 1
ATOM 1432 C C . PRO A 1 184 ? 4.112 2.921 25.155 1.00 97.19 184 PRO A C 1
ATOM 1434 O O . PRO A 1 184 ? 3.482 3.922 25.492 1.00 97.19 184 PRO A O 1
ATOM 1437 N N . PHE A 1 185 ? 4.655 2.101 26.054 1.00 98.38 185 PHE A N 1
ATOM 1438 C CA . PHE A 1 185 ? 4.352 2.156 27.481 1.00 98.38 185 PHE A CA 1
ATOM 1439 C C . PHE A 1 185 ? 4.682 3.498 28.154 1.00 98.38 185 PHE A C 1
ATOM 1441 O O . PHE A 1 185 ? 3.832 3.945 28.927 1.00 98.38 185 PHE A O 1
ATOM 1448 N N . PRO A 1 186 ? 5.801 4.187 27.832 1.00 98.06 186 PRO A N 1
ATOM 1449 C CA . PRO A 1 186 ? 6.090 5.521 28.369 1.00 98.06 186 PRO A CA 1
ATOM 1450 C C . PRO A 1 186 ? 4.973 6.545 28.122 1.00 98.06 186 PRO A C 1
ATOM 1452 O O . PRO A 1 186 ? 4.776 7.451 28.925 1.00 98.06 186 PRO A O 1
ATOM 1455 N N . SER A 1 187 ? 4.207 6.383 27.039 1.00 97.88 187 SER A N 1
ATOM 1456 C CA . SER A 1 187 ? 3.114 7.284 26.657 1.00 97.88 187 SER A CA 1
ATOM 1457 C C . SER A 1 187 ? 1.732 6.833 27.148 1.00 97.88 187 SER A C 1
ATOM 1459 O O . SER A 1 187 ? 0.768 7.583 26.995 1.00 97.88 187 SER A O 1
ATOM 1461 N N . LEU A 1 188 ? 1.603 5.623 27.708 1.00 98.31 188 LEU A N 1
ATOM 1462 C CA . LEU A 1 188 ? 0.302 5.012 28.016 1.00 98.31 188 LEU A CA 1
ATOM 1463 C C . LEU A 1 188 ? 0.117 4.575 29.465 1.00 98.31 188 LEU A C 1
ATOM 1465 O O . LEU A 1 188 ? -1.023 4.356 29.866 1.00 98.31 188 LEU A O 1
ATOM 1469 N N . ILE A 1 189 ? 1.172 4.364 30.246 1.00 98.56 189 ILE A N 1
ATOM 1470 C CA . ILE A 1 189 ? 1.038 3.846 31.612 1.00 98.56 189 ILE A CA 1
ATOM 1471 C C . ILE A 1 189 ? 2.021 4.511 32.571 1.00 98.56 189 ILE A C 1
ATOM 1473 O O . ILE A 1 189 ? 3.041 5.058 32.169 1.00 98.56 189 ILE A O 1
ATOM 1477 N N . LYS A 1 190 ? 1.722 4.379 33.865 1.00 97.25 190 LYS A N 1
ATOM 1478 C CA . LYS A 1 190 ? 2.672 4.587 34.958 1.00 97.25 190 LYS A CA 1
ATOM 1479 C C . LYS A 1 190 ? 2.964 3.254 35.631 1.00 97.25 190 LYS A C 1
ATOM 1481 O O . LYS A 1 190 ? 2.040 2.470 35.848 1.00 97.25 190 LYS A O 1
ATOM 1486 N N . LEU A 1 191 ? 4.224 3.027 35.981 1.00 97.25 191 LEU A N 1
ATOM 1487 C CA . LEU A 1 191 ? 4.649 1.936 36.854 1.00 97.25 191 LEU A CA 1
ATOM 1488 C C . LEU A 1 191 ? 5.244 2.544 38.121 1.00 97.25 191 LEU A C 1
ATOM 1490 O O . LEU A 1 191 ? 6.090 3.429 38.030 1.00 97.25 191 LEU A O 1
ATOM 1494 N N . GLU A 1 192 ? 4.802 2.080 39.288 1.00 95.31 192 GLU A N 1
ATOM 1495 C CA . GLU A 1 192 ? 5.302 2.580 40.577 1.00 95.31 192 GLU A CA 1
ATOM 1496 C C . GLU A 1 192 ? 6.782 2.235 40.768 1.00 95.31 192 GLU A C 1
ATOM 1498 O O . GLU A 1 192 ? 7.537 3.014 41.341 1.00 95.31 192 GLU A O 1
ATOM 1503 N N . GLU A 1 193 ? 7.200 1.088 40.237 1.00 96.38 193 GLU A N 1
ATOM 1504 C CA . GLU A 1 193 ? 8.571 0.594 40.259 1.00 96.38 193 GLU A CA 1
ATOM 1505 C C . GLU A 1 193 ? 9.499 1.359 39.296 1.00 96.38 193 GLU A C 1
ATOM 1507 O O . GLU A 1 193 ? 10.716 1.323 39.473 1.00 96.38 193 GLU A O 1
ATOM 1512 N N . TYR A 1 194 ? 8.937 2.066 38.304 1.00 97.06 194 TYR A N 1
ATOM 1513 C CA . TYR A 1 194 ? 9.677 2.799 37.268 1.00 97.06 194 TYR A CA 1
ATOM 1514 C C . TYR A 1 194 ? 9.064 4.188 36.986 1.00 97.06 194 TYR A C 1
ATOM 1516 O O . TYR A 1 194 ? 8.625 4.461 35.861 1.00 97.06 194 TYR A O 1
ATOM 1524 N N . PRO A 1 195 ? 9.001 5.083 37.989 1.00 95.06 195 PRO A N 1
ATOM 1525 C CA . PRO A 1 195 ? 8.229 6.322 37.897 1.00 95.06 195 PRO A CA 1
ATOM 1526 C C . PRO A 1 195 ? 8.781 7.319 36.866 1.00 95.06 195 PRO A C 1
ATOM 1528 O O . PRO A 1 195 ? 8.004 8.077 36.296 1.00 95.06 195 PRO A O 1
ATOM 1531 N N . GLU A 1 196 ? 10.091 7.303 36.592 1.00 94.06 196 GLU A N 1
ATOM 1532 C CA . GLU A 1 196 ? 10.750 8.244 35.666 1.00 94.06 196 GLU A CA 1
ATOM 1533 C C . GLU A 1 196 ? 10.542 7.914 34.180 1.00 94.06 196 GLU A C 1
ATOM 1535 O O . GLU A 1 196 ? 10.855 8.735 33.325 1.00 94.06 196 GLU A O 1
ATOM 1540 N N . ILE A 1 197 ? 10.022 6.725 33.854 1.00 96.94 197 ILE A N 1
ATOM 1541 C CA . ILE A 1 197 ? 9.822 6.310 32.456 1.00 96.94 197 ILE A CA 1
ATOM 1542 C C . ILE A 1 197 ? 8.560 6.941 31.855 1.00 96.94 197 ILE A C 1
ATOM 1544 O O . ILE A 1 197 ? 8.476 7.137 30.645 1.00 96.94 197 ILE A O 1
ATOM 1548 N N . ALA A 1 198 ? 7.552 7.235 32.676 1.00 97.44 198 ALA A N 1
ATOM 1549 C CA . ALA A 1 198 ? 6.323 7.858 32.205 1.00 97.44 198 ALA A CA 1
ATOM 1550 C C . ALA A 1 198 ? 6.613 9.248 31.618 1.00 97.44 198 ALA A C 1
ATOM 1552 O O . ALA A 1 198 ? 7.198 10.103 32.278 1.00 97.44 198 ALA A O 1
ATOM 1553 N N . MET A 1 199 ? 6.183 9.476 30.378 1.00 96.06 199 MET A N 1
ATOM 1554 C CA . MET A 1 199 ? 6.490 10.696 29.643 1.00 96.06 199 MET A CA 1
ATOM 1555 C C . MET A 1 199 ? 5.338 11.691 29.697 1.00 96.06 199 MET A C 1
ATOM 1557 O O . MET A 1 199 ? 4.260 11.449 29.141 1.00 96.06 199 MET A O 1
ATOM 1561 N N . ASP A 1 200 ? 5.619 12.863 30.252 1.00 97.12 200 ASP A N 1
ATOM 1562 C CA . ASP A 1 200 ? 4.819 14.060 30.023 1.00 97.12 200 ASP A CA 1
ATOM 1563 C C . ASP A 1 200 ? 5.091 14.634 28.625 1.00 97.12 200 ASP A C 1
ATOM 1565 O O . ASP A 1 200 ? 6.109 14.340 27.977 1.00 97.12 200 ASP A O 1
ATOM 1569 N N . ASP A 1 201 ? 4.143 15.453 28.179 1.00 98.25 201 ASP A N 1
ATOM 1570 C CA . ASP A 1 201 ? 4.156 16.226 26.944 1.00 98.25 201 ASP A CA 1
ATOM 1571 C C . ASP A 1 201 ? 4.272 15.386 25.666 1.00 98.25 201 ASP A C 1
ATOM 1573 O O . ASP A 1 201 ? 4.512 14.179 25.690 1.00 98.25 201 ASP A O 1
ATOM 1577 N N . VAL A 1 202 ? 4.016 16.009 24.520 1.00 98.44 202 VAL A N 1
ATOM 1578 C CA . VAL A 1 202 ? 4.024 15.345 23.214 1.00 98.44 202 VAL A CA 1
ATOM 1579 C C . VAL A 1 202 ? 4.946 16.097 22.273 1.00 98.44 202 VAL A C 1
ATOM 1581 O O . VAL A 1 202 ? 4.772 17.303 22.063 1.00 98.44 202 VAL A O 1
ATOM 1584 N N . TYR A 1 203 ? 5.893 15.378 21.672 1.00 97.81 203 TYR A N 1
ATOM 1585 C CA . TYR A 1 203 ? 6.883 15.945 20.761 1.00 97.81 203 TYR A CA 1
ATOM 1586 C C . TYR A 1 203 ? 6.813 15.342 19.362 1.00 97.81 203 TYR A C 1
ATOM 1588 O O . TYR A 1 203 ? 6.522 14.161 19.184 1.00 97.81 203 TYR A O 1
ATOM 1596 N N . ARG A 1 204 ? 7.152 16.165 18.366 1.00 96.12 204 ARG A N 1
ATOM 1597 C CA . ARG A 1 204 ? 7.452 15.738 16.992 1.00 96.12 204 ARG A CA 1
ATOM 1598 C C . ARG A 1 204 ? 8.830 16.219 16.553 1.00 96.12 204 ARG A C 1
ATOM 1600 O O . ARG A 1 204 ? 9.421 17.072 17.214 1.00 96.12 204 ARG A O 1
ATOM 1607 N N . VAL A 1 205 ? 9.310 15.743 15.411 1.00 95.06 205 VAL A N 1
ATOM 1608 C CA . VAL A 1 205 ? 10.579 16.202 14.834 1.00 95.06 205 VAL A CA 1
ATOM 1609 C C . VAL A 1 205 ? 10.457 17.643 14.313 1.00 95.06 205 VAL A C 1
ATOM 1611 O O . VAL A 1 205 ? 9.434 18.047 13.755 1.00 95.06 205 VAL A O 1
ATOM 1614 N N . ALA A 1 206 ? 11.501 18.446 14.530 1.00 93.44 206 ALA A N 1
ATOM 1615 C CA . ALA A 1 206 ? 11.582 19.859 14.150 1.00 93.44 206 ALA A CA 1
ATOM 1616 C C . ALA A 1 206 ? 12.468 20.122 12.917 1.00 93.44 206 ALA A C 1
ATOM 1618 O O . ALA A 1 206 ? 12.515 21.253 12.432 1.00 93.44 206 ALA A O 1
ATOM 1619 N N . VAL A 1 207 ? 13.176 19.103 12.423 1.00 92.12 207 VAL A N 1
ATOM 1620 C CA . VAL A 1 207 ? 14.056 19.188 11.248 1.00 92.12 207 VAL A CA 1
ATOM 1621 C C . VAL A 1 207 ? 13.364 18.671 9.980 1.00 92.12 207 VAL A C 1
ATOM 1623 O O . VAL A 1 207 ? 12.455 17.846 10.084 1.00 92.12 207 VAL A O 1
ATOM 1626 N N . PRO A 1 208 ? 13.770 19.129 8.779 1.00 92.00 208 PRO A N 1
ATOM 1627 C CA . PRO A 1 208 ? 13.262 18.582 7.524 1.00 92.00 208 PRO A CA 1
ATOM 1628 C C . PRO A 1 208 ? 13.536 17.079 7.412 1.00 92.00 208 PRO A C 1
ATOM 1630 O O . PRO A 1 208 ? 14.675 16.643 7.593 1.00 92.00 208 PRO A O 1
ATOM 1633 N N . LEU A 1 209 ? 12.499 16.307 7.089 1.00 92.88 209 LEU A N 1
ATOM 1634 C CA . LEU A 1 209 ? 12.604 14.863 6.888 1.00 92.88 209 LEU A CA 1
ATOM 1635 C C . LEU A 1 209 ? 13.403 14.545 5.620 1.00 92.88 209 LEU A C 1
ATOM 1637 O O . LEU A 1 209 ? 13.385 15.314 4.657 1.00 92.88 209 LEU A O 1
ATOM 1641 N N . GLN A 1 210 ? 14.104 13.411 5.629 1.00 91.62 210 GLN A N 1
ATOM 1642 C CA . GLN A 1 210 ? 14.905 12.933 4.503 1.00 91.62 210 GLN A CA 1
ATOM 1643 C C . GLN A 1 210 ? 14.583 11.463 4.207 1.00 91.62 210 GLN A C 1
ATOM 1645 O O . GLN A 1 210 ? 14.447 10.690 5.157 1.00 91.62 210 GLN A O 1
ATOM 1650 N N . PRO A 1 211 ? 14.553 11.041 2.926 1.00 89.75 211 PRO A N 1
ATOM 1651 C CA . PRO A 1 211 ? 14.360 9.634 2.552 1.00 89.75 211 PRO A CA 1
ATOM 1652 C C . PRO A 1 211 ? 15.390 8.679 3.170 1.00 89.75 211 PRO A C 1
ATOM 1654 O O . PRO A 1 211 ? 15.121 7.496 3.345 1.00 89.75 211 PRO A O 1
ATOM 1657 N N . SER A 1 212 ? 16.580 9.186 3.508 1.00 89.50 212 SER A N 1
ATOM 1658 C CA . SER A 1 212 ? 17.665 8.398 4.091 1.00 89.50 212 SER A CA 1
ATOM 1659 C C . SER A 1 212 ? 17.523 8.141 5.593 1.00 89.50 212 SER A C 1
ATOM 1661 O O . SER A 1 212 ? 18.350 7.419 6.144 1.00 89.50 212 SER A O 1
ATOM 1663 N N . PHE A 1 213 ? 16.551 8.756 6.277 1.00 91.62 213 PHE A N 1
ATOM 1664 C CA . PHE A 1 213 ? 16.353 8.529 7.708 1.00 91.62 213 PHE A CA 1
ATOM 1665 C C . PHE A 1 213 ? 15.913 7.086 7.974 1.00 91.62 213 PHE A C 1
ATOM 1667 O O . PHE A 1 213 ? 15.019 6.545 7.326 1.00 91.62 213 PHE A O 1
ATOM 1674 N N . LYS A 1 214 ? 16.511 6.464 8.987 1.00 89.94 214 LYS A N 1
ATOM 1675 C CA . LYS A 1 214 ? 16.081 5.189 9.545 1.00 89.94 214 LYS A CA 1
ATOM 1676 C C . LYS A 1 214 ? 14.682 5.347 10.101 1.00 89.94 214 LYS A C 1
ATOM 1678 O O . LYS A 1 214 ? 14.358 6.316 10.785 1.00 89.94 214 LYS A O 1
ATOM 1683 N N . ASN A 1 215 ? 13.889 4.310 9.885 1.00 86.31 215 ASN A N 1
ATOM 1684 C CA . ASN A 1 215 ? 12.468 4.242 10.199 1.00 86.31 215 ASN A CA 1
ATOM 1685 C C . ASN A 1 215 ? 12.085 4.613 11.649 1.00 86.31 215 ASN A C 1
ATOM 1687 O O . ASN A 1 215 ? 10.940 4.968 11.911 1.00 86.31 215 ASN A O 1
ATOM 1691 N N . LYS A 1 216 ? 13.014 4.549 12.611 1.00 90.31 216 LYS A N 1
ATOM 1692 C CA . LYS A 1 216 ? 12.775 4.897 14.029 1.00 90.31 216 LYS A CA 1
ATOM 1693 C C . LYS A 1 216 ? 13.384 6.248 14.421 1.00 90.31 216 LYS A C 1
ATOM 1695 O O . LYS A 1 216 ? 13.549 6.512 15.603 1.00 90.31 216 LYS A O 1
ATOM 1700 N N . LEU A 1 217 ? 13.724 7.088 13.439 1.00 90.31 217 LEU A N 1
ATOM 1701 C CA . LEU A 1 217 ? 14.335 8.408 13.636 1.00 90.31 217 LEU A CA 1
ATOM 1702 C C . LEU A 1 217 ? 15.707 8.351 14.339 1.00 90.31 217 LEU A C 1
ATOM 1704 O O . LEU A 1 217 ? 16.153 9.323 14.933 1.00 90.31 217 LEU A O 1
ATOM 1708 N N . GLN A 1 218 ? 16.404 7.222 14.230 1.00 89.44 218 GLN A N 1
ATOM 1709 C CA . GLN A 1 218 ? 17.675 6.946 14.918 1.00 89.44 218 GLN A CA 1
ATOM 1710 C C . GLN A 1 218 ? 18.895 7.621 14.269 1.00 89.44 218 GLN A C 1
ATOM 1712 O O . GLN A 1 218 ? 20.017 7.234 14.561 1.00 89.44 218 GLN A O 1
ATOM 1717 N N . ASP A 1 219 ? 18.701 8.496 13.281 1.00 89.56 219 ASP A N 1
ATOM 1718 C CA . ASP A 1 219 ? 19.801 9.257 12.665 1.00 89.56 219 ASP A CA 1
ATOM 1719 C C . ASP A 1 219 ? 19.760 10.741 13.042 1.00 89.56 219 ASP A C 1
ATOM 1721 O O . ASP A 1 219 ? 20.606 11.514 12.595 1.00 89.56 219 ASP A O 1
ATOM 1725 N N . ILE A 1 220 ? 18.743 11.158 13.804 1.00 90.31 220 ILE A N 1
ATOM 1726 C CA . ILE A 1 220 ? 18.583 12.548 14.244 1.00 90.31 220 ILE A CA 1
ATOM 1727 C C . ILE A 1 220 ? 18.924 12.746 15.725 1.00 90.31 220 ILE A C 1
ATOM 1729 O O . ILE A 1 220 ? 18.858 13.878 16.203 1.00 90.31 220 ILE A O 1
ATOM 1733 N N . ASP A 1 221 ? 19.302 11.682 16.433 1.00 90.69 221 ASP A N 1
ATOM 1734 C CA . ASP A 1 221 ? 19.827 11.745 17.793 1.00 90.69 221 ASP A CA 1
ATOM 1735 C C . ASP A 1 221 ? 21.214 12.409 17.808 1.00 90.69 221 ASP A C 1
ATOM 1737 O O . ASP A 1 221 ? 22.082 12.162 16.969 1.00 90.69 221 ASP A O 1
ATOM 1741 N N . GLN A 1 222 ? 21.427 13.316 18.755 1.00 88.94 222 GLN A N 1
ATOM 1742 C CA . GLN A 1 222 ? 22.622 14.164 18.788 1.00 88.94 222 GLN A CA 1
ATOM 1743 C C . GLN A 1 222 ? 23.806 13.509 19.495 1.00 88.94 222 GLN A C 1
ATOM 1745 O O . GLN A 1 222 ? 24.943 13.954 19.320 1.00 88.94 222 GLN A O 1
ATOM 1750 N N . ASN A 1 223 ? 23.558 12.488 20.312 1.00 89.81 223 ASN A N 1
ATOM 1751 C CA . ASN A 1 223 ? 24.579 11.793 21.091 1.00 89.81 223 ASN A CA 1
ATOM 1752 C C . ASN A 1 223 ? 25.002 10.442 20.475 1.00 89.81 223 ASN A C 1
ATOM 1754 O O . ASN A 1 223 ? 26.001 9.878 20.927 1.00 89.81 223 ASN A O 1
ATOM 1758 N N . GLY A 1 224 ? 24.314 9.958 19.435 1.00 87.88 224 GLY A N 1
ATOM 1759 C CA . GLY A 1 224 ? 24.642 8.719 18.729 1.00 87.88 224 GLY A CA 1
ATOM 1760 C C . GLY A 1 224 ? 24.201 7.440 19.451 1.00 87.88 224 GLY A C 1
ATOM 1761 O O . GLY A 1 224 ? 24.743 6.375 19.146 1.00 87.88 224 GLY A O 1
ATOM 1762 N N . ASP A 1 225 ? 23.293 7.526 20.430 1.00 86.31 225 ASP A N 1
ATOM 1763 C CA . ASP A 1 225 ? 22.760 6.366 21.156 1.00 86.31 225 ASP A CA 1
ATOM 1764 C C . ASP A 1 225 ? 21.545 5.708 20.472 1.00 86.31 225 ASP A C 1
ATOM 1766 O O . ASP A 1 225 ? 21.111 4.632 20.890 1.00 86.31 225 ASP A O 1
ATOM 1770 N N . GLY A 1 226 ? 21.034 6.309 19.393 1.00 87.44 226 GLY A N 1
ATOM 1771 C CA . GLY A 1 226 ? 19.901 5.818 18.618 1.00 87.44 226 GLY A CA 1
ATOM 1772 C C . GLY A 1 226 ? 18.530 6.093 19.243 1.00 87.44 226 GLY A C 1
ATOM 1773 O O . GLY A 1 226 ? 17.539 5.517 18.783 1.00 87.44 226 GLY A O 1
ATOM 1774 N N . HIS A 1 227 ? 18.436 6.948 20.264 1.00 90.81 227 HIS A N 1
ATOM 1775 C CA . HIS A 1 227 ? 17.196 7.275 20.962 1.00 90.81 227 HIS A CA 1
ATOM 1776 C C . HIS A 1 227 ? 17.004 8.787 21.112 1.00 90.81 227 HIS A C 1
ATOM 1778 O O . HIS A 1 227 ? 17.918 9.524 21.451 1.00 90.81 227 HIS A O 1
ATOM 1784 N N . LEU A 1 228 ? 15.767 9.254 20.925 1.00 92.69 228 LEU A N 1
ATOM 1785 C CA . LEU A 1 228 ? 15.435 10.665 21.108 1.00 92.69 228 LEU A CA 1
ATOM 1786 C C . LEU A 1 228 ? 15.053 10.968 22.558 1.00 92.69 228 LEU A C 1
ATOM 1788 O O . LEU A 1 228 ? 14.099 10.392 23.090 1.00 92.69 228 LEU A O 1
ATOM 1792 N N . SER A 1 229 ? 15.738 11.930 23.176 1.00 92.56 229 SER A N 1
ATOM 1793 C CA . SER A 1 229 ? 15.452 12.410 24.530 1.00 92.56 229 SER A CA 1
ATOM 1794 C C . SER A 1 229 ? 15.464 13.938 24.622 1.00 92.56 229 SER A C 1
ATOM 1796 O O . SER A 1 229 ? 16.082 14.640 23.827 1.00 92.56 229 SER A O 1
ATOM 1798 N N . LEU A 1 230 ? 14.782 14.505 25.620 1.00 92.81 230 LEU A N 1
ATOM 1799 C CA . LEU A 1 230 ? 14.834 15.958 25.833 1.00 92.81 230 LEU A CA 1
ATOM 1800 C C . LEU A 1 230 ? 16.191 16.430 26.364 1.00 92.81 230 LEU A C 1
ATOM 1802 O O . LEU A 1 230 ? 16.542 17.591 26.169 1.00 92.81 230 LEU A O 1
ATOM 1806 N N . GLU A 1 231 ? 16.947 15.550 27.017 1.00 90.94 231 GLU A N 1
ATOM 1807 C CA . GLU A 1 231 ? 18.273 15.871 27.545 1.00 90.94 231 GLU A CA 1
ATOM 1808 C C . GLU A 1 231 ? 19.272 16.148 26.415 1.00 90.94 231 GLU A C 1
ATOM 1810 O O . GLU A 1 231 ? 20.016 17.128 26.477 1.00 90.94 231 GLU A O 1
ATOM 1815 N N . HIS A 1 232 ? 19.242 15.331 25.359 1.00 91.56 232 HIS A N 1
ATOM 1816 C CA . HIS A 1 232 ? 20.204 15.407 24.261 1.00 91.56 232 HIS A CA 1
ATOM 1817 C C . HIS A 1 232 ? 19.633 16.087 23.004 1.00 91.56 232 HIS A C 1
ATOM 1819 O O . HIS A 1 232 ? 20.360 16.797 22.309 1.00 91.56 232 HIS A O 1
ATOM 1825 N N . ASP A 1 233 ? 18.324 15.977 22.748 1.00 94.31 233 ASP A N 1
ATOM 1826 C CA . ASP A 1 233 ? 17.731 16.255 21.429 1.00 94.31 233 ASP A CA 1
ATOM 1827 C C . ASP A 1 233 ? 16.715 17.401 21.417 1.00 94.31 233 ASP A C 1
ATOM 1829 O O . ASP A 1 233 ? 16.006 17.614 20.430 1.00 94.31 233 ASP A O 1
ATOM 1833 N N . ALA A 1 234 ? 16.669 18.225 22.469 1.00 92.75 234 ALA A N 1
ATOM 1834 C CA . ALA A 1 234 ? 15.734 19.353 22.569 1.00 92.75 234 ALA A CA 1
ATOM 1835 C C . ALA A 1 234 ? 15.766 20.325 21.368 1.00 92.75 234 ALA A C 1
ATOM 1837 O O . ALA A 1 234 ? 14.788 21.022 21.118 1.00 92.75 234 ALA A O 1
ATOM 1838 N N . LYS A 1 235 ? 16.874 20.392 20.612 1.00 92.88 235 LYS A N 1
ATOM 1839 C CA . LYS A 1 235 ? 16.993 21.255 19.417 1.00 92.88 235 LYS A CA 1
ATOM 1840 C C . LYS A 1 235 ? 16.358 20.665 18.155 1.00 92.88 235 LYS A C 1
ATOM 1842 O O . LYS A 1 235 ? 16.087 21.418 17.224 1.00 92.88 235 LYS A O 1
ATOM 1847 N N . VAL A 1 236 ? 16.163 19.347 18.101 1.00 94.50 236 VAL A N 1
ATOM 1848 C CA . VAL A 1 236 ? 15.552 18.643 16.956 1.00 94.50 236 VAL A CA 1
ATOM 1849 C C . VAL A 1 236 ? 14.138 18.153 17.266 1.00 94.50 236 VAL A C 1
ATOM 1851 O O . VAL A 1 236 ? 13.451 17.667 16.370 1.00 94.50 236 VAL A O 1
ATOM 1854 N N . LEU A 1 237 ? 13.676 18.335 18.505 1.00 96.75 237 LEU A N 1
ATOM 1855 C CA . LEU A 1 237 ? 12.316 18.055 18.950 1.00 96.75 237 LEU A CA 1
ATOM 1856 C C . LEU A 1 237 ? 11.500 19.345 19.088 1.00 96.75 237 LEU A C 1
ATOM 1858 O O . LEU A 1 237 ? 11.979 20.378 19.552 1.00 96.75 237 LEU A O 1
ATOM 1862 N N . LYS A 1 238 ? 10.224 19.273 18.715 1.00 96.94 238 LYS A N 1
ATOM 1863 C CA . LYS A 1 238 ? 9.239 20.344 18.873 1.00 96.94 238 LYS A CA 1
ATOM 1864 C C . LYS A 1 238 ? 8.103 19.861 19.762 1.00 96.94 238 LYS A C 1
ATOM 1866 O O . LYS A 1 238 ? 7.409 18.914 19.401 1.00 96.94 238 LYS A O 1
ATOM 1871 N N . LEU A 1 239 ? 7.881 20.565 20.871 1.00 97.88 239 LEU A N 1
ATOM 1872 C CA . LEU A 1 239 ? 6.686 20.403 21.697 1.00 97.88 239 LEU A CA 1
ATOM 1873 C C . LEU A 1 239 ? 5.447 20.760 20.865 1.00 97.88 239 LEU A C 1
ATOM 1875 O O . LEU A 1 239 ? 5.361 21.867 20.326 1.00 97.88 239 LEU A O 1
ATOM 1879 N N . VAL A 1 240 ? 4.504 19.827 20.751 1.00 98.00 240 VAL A N 1
ATOM 1880 C CA . VAL A 1 240 ? 3.227 20.037 20.046 1.00 98.00 240 VAL A CA 1
ATOM 1881 C C . VAL A 1 240 ? 2.031 20.031 20.979 1.00 98.00 240 VAL A C 1
ATOM 1883 O O . VAL A 1 240 ? 1.030 20.665 20.669 1.00 98.00 240 VAL A O 1
ATOM 1886 N N . LYS A 1 241 ? 2.130 19.373 22.138 1.00 98.25 241 LYS A N 1
ATOM 1887 C CA . LYS A 1 241 ? 1.049 19.366 23.119 1.00 98.25 241 LYS A CA 1
ATOM 1888 C C . LYS A 1 241 ? 1.585 19.205 24.532 1.00 98.25 241 LYS A C 1
ATOM 1890 O O . LYS A 1 241 ? 2.385 18.308 24.780 1.00 98.25 241 LYS A O 1
ATOM 1895 N N . THR A 1 242 ? 1.111 20.044 25.447 1.00 98.38 242 THR A N 1
ATOM 1896 C CA . THR A 1 242 ? 1.380 19.891 26.880 1.00 98.38 242 THR A CA 1
ATOM 1897 C C . THR A 1 242 ? 0.326 18.983 27.495 1.00 98.38 242 THR A C 1
ATOM 1899 O O . THR A 1 242 ? -0.863 19.283 27.378 1.00 98.38 242 THR A O 1
ATOM 1902 N N . MET A 1 243 ? 0.749 17.874 28.100 1.00 98.06 243 MET A N 1
ATOM 1903 C CA . MET A 1 243 ? -0.132 16.902 28.763 1.00 98.06 243 MET A CA 1
ATOM 1904 C C . MET A 1 243 ? 0.651 16.097 29.792 1.00 98.06 243 MET A C 1
ATOM 1906 O O . MET A 1 243 ? 1.686 15.521 29.468 1.00 98.06 243 MET A O 1
ATOM 1910 N N . THR A 1 244 ? 0.105 15.960 30.992 1.00 98.50 244 THR A N 1
ATOM 1911 C CA . THR A 1 244 ? 0.611 15.005 31.982 1.00 98.50 244 THR A CA 1
ATOM 1912 C C . THR A 1 244 ? 0.321 13.564 31.555 1.00 98.50 244 THR A C 1
ATOM 1914 O O . THR A 1 244 ? -0.644 13.294 30.830 1.00 98.50 244 THR A O 1
ATOM 1917 N N . ILE A 1 245 ? 1.094 12.600 32.054 1.00 98.00 245 ILE A N 1
ATOM 1918 C CA . ILE A 1 245 ? 0.794 11.175 31.843 1.00 98.00 245 ILE A CA 1
ATOM 1919 C C . ILE A 1 245 ? -0.615 10.778 32.335 1.00 98.00 245 ILE A C 1
ATOM 1921 O O . ILE A 1 245 ? -1.264 9.936 31.716 1.00 98.00 245 ILE A O 1
ATOM 1925 N N . ASP A 1 246 ? -1.144 11.401 33.393 1.00 98.56 246 ASP A N 1
ATOM 1926 C CA . ASP A 1 246 ? -2.512 11.132 33.865 1.00 98.56 246 ASP A CA 1
ATOM 1927 C C . ASP A 1 246 ? -3.578 11.597 32.865 1.00 98.56 246 ASP A C 1
ATOM 1929 O O . ASP A 1 246 ? -4.550 10.882 32.609 1.00 98.56 246 ASP A O 1
ATOM 1933 N N . GLU A 1 247 ? -3.380 12.757 32.236 1.00 98.75 247 GLU A N 1
ATOM 1934 C CA . GLU A 1 247 ? -4.260 13.241 31.168 1.00 98.75 247 GLU A CA 1
ATOM 1935 C C . GLU A 1 247 ? -4.176 12.353 29.921 1.00 98.75 247 GLU A C 1
ATOM 1937 O O . GLU A 1 247 ? -5.204 12.077 29.297 1.00 98.75 247 GLU A O 1
ATOM 1942 N N . LYS A 1 248 ? -2.980 11.852 29.581 1.00 98.75 248 LYS A N 1
ATOM 1943 C CA . LYS A 1 248 ? -2.795 10.875 28.495 1.00 98.75 248 LYS A CA 1
ATOM 1944 C C . LYS A 1 248 ? -3.557 9.578 28.773 1.00 98.75 248 LYS A C 1
ATOM 1946 O O . LYS A 1 248 ? -4.269 9.091 27.893 1.00 98.75 248 LYS A O 1
ATOM 1951 N N . ILE A 1 249 ? -3.464 9.048 29.995 1.00 98.88 249 ILE A N 1
ATOM 1952 C CA . ILE A 1 249 ? -4.198 7.845 30.414 1.00 98.88 249 ILE A CA 1
ATOM 1953 C C . ILE A 1 249 ? -5.710 8.075 30.328 1.00 98.88 249 ILE A C 1
ATOM 1955 O O . ILE A 1 249 ? -6.424 7.267 29.731 1.00 98.88 249 ILE A O 1
ATOM 1959 N N . ALA A 1 250 ? -6.204 9.190 30.872 1.00 98.81 250 ALA A N 1
ATOM 1960 C CA . ALA A 1 250 ? -7.627 9.523 30.849 1.00 98.81 250 ALA A CA 1
ATOM 1961 C C . ALA A 1 250 ? -8.165 9.686 29.415 1.00 98.81 250 ALA A C 1
ATOM 1963 O O . ALA A 1 250 ? -9.268 9.224 29.106 1.00 98.81 250 ALA A O 1
ATOM 1964 N N . HIS A 1 251 ? -7.378 10.295 28.521 1.00 98.88 251 HIS A N 1
ATOM 1965 C CA . HIS A 1 251 ? -7.702 10.396 27.097 1.00 98.88 251 HIS A CA 1
ATOM 1966 C C . HIS A 1 251 ? -7.893 9.013 26.470 1.00 98.88 251 HIS A C 1
ATOM 1968 O O . HIS A 1 251 ? -8.947 8.740 25.894 1.00 98.88 251 HIS A O 1
ATOM 1974 N N . TRP A 1 252 ? -6.931 8.104 26.639 1.00 98.81 252 TRP A N 1
ATOM 1975 C CA . TRP A 1 252 ? -7.006 6.769 26.039 1.00 98.81 252 TRP A CA 1
ATOM 1976 C C . TRP A 1 252 ? -8.086 5.879 26.657 1.00 98.81 252 TRP A C 1
ATOM 1978 O O . TRP A 1 252 ? -8.757 5.147 25.929 1.00 98.81 252 TRP A O 1
ATOM 1988 N N . GLN A 1 253 ? -8.347 5.997 27.962 1.00 98.88 253 GLN A N 1
ATOM 1989 C CA . GLN A 1 253 ? -9.498 5.343 28.595 1.00 98.88 253 GLN A CA 1
ATOM 1990 C C . GLN A 1 253 ? -10.814 5.787 27.949 1.00 98.88 253 GLN A C 1
ATOM 1992 O O . GLN A 1 253 ? -11.678 4.957 27.655 1.00 98.88 253 GLN A O 1
ATOM 1997 N N . ARG A 1 254 ? -10.952 7.088 27.666 1.00 98.81 254 ARG A N 1
ATOM 1998 C CA . ARG A 1 254 ? -12.127 7.643 26.989 1.00 98.81 254 ARG A CA 1
ATOM 1999 C C . ARG A 1 254 ? -12.243 7.149 25.545 1.00 98.81 254 ARG A C 1
ATOM 2001 O O . ARG A 1 254 ? -13.336 6.766 25.134 1.00 98.81 254 ARG A O 1
ATOM 2008 N N . VAL A 1 255 ? -11.143 7.129 24.788 1.00 98.88 255 VAL A N 1
ATOM 2009 C CA . VAL A 1 255 ? -11.117 6.630 23.399 1.00 98.88 255 VAL A CA 1
ATOM 2010 C C . VAL A 1 255 ? -11.501 5.151 23.336 1.00 98.88 255 VAL A C 1
ATOM 2012 O O . VAL A 1 255 ? -12.366 4.777 22.545 1.00 98.88 255 VAL A O 1
ATOM 2015 N N . PHE A 1 256 ? -10.919 4.302 24.186 1.00 98.88 256 PHE A N 1
ATOM 2016 C CA . PHE A 1 256 ? -11.201 2.865 24.149 1.00 98.88 256 PHE A CA 1
ATOM 2017 C C . PHE A 1 256 ? -12.608 2.524 24.634 1.00 98.88 256 PHE A C 1
ATOM 2019 O O . PHE A 1 256 ? -13.232 1.614 24.089 1.00 98.88 256 PHE A O 1
ATOM 2026 N N . GLN A 1 257 ? -13.140 3.265 25.611 1.00 98.75 257 GLN A N 1
ATOM 2027 C CA . GLN A 1 257 ? -14.549 3.125 25.971 1.00 98.75 257 GLN A CA 1
ATOM 2028 C C . GLN A 1 257 ? -15.449 3.492 24.788 1.00 98.75 257 GLN A C 1
ATOM 2030 O O . GLN A 1 257 ? -16.371 2.745 24.475 1.00 98.75 257 GLN A O 1
ATOM 2035 N N . TYR A 1 258 ? -15.140 4.584 24.083 1.00 98.88 258 TYR A N 1
ATOM 2036 C CA . TYR A 1 258 ? -15.905 4.992 22.908 1.00 98.88 258 TYR A CA 1
ATOM 2037 C C . TYR A 1 258 ? -15.869 3.936 21.794 1.00 98.88 258 TYR A C 1
ATOM 2039 O O . TYR A 1 258 ? -16.899 3.644 21.195 1.00 98.88 258 TYR A O 1
ATOM 2047 N N . ALA A 1 259 ? -14.717 3.307 21.548 1.00 98.88 259 ALA A N 1
ATOM 2048 C CA . ALA A 1 259 ? -14.605 2.201 20.595 1.00 98.88 259 ALA A CA 1
ATOM 2049 C C . ALA A 1 259 ? -15.492 1.005 20.993 1.00 98.88 259 ALA A C 1
ATOM 2051 O O . ALA A 1 259 ? -16.261 0.496 20.176 1.00 98.88 259 ALA A O 1
ATOM 2052 N N . ASN A 1 260 ? -15.467 0.608 22.268 1.00 98.38 260 ASN A N 1
ATOM 2053 C CA . ASN A 1 260 ? -16.318 -0.464 22.789 1.00 98.38 260 ASN A CA 1
ATOM 2054 C C . ASN A 1 260 ? -17.822 -0.136 22.658 1.00 98.38 260 ASN A C 1
ATOM 2056 O O . ASN A 1 260 ? -18.628 -0.992 22.283 1.00 98.38 260 ASN A O 1
ATOM 2060 N N . ASP A 1 261 ? -18.193 1.126 22.877 1.00 98.62 261 ASP A N 1
ATOM 2061 C CA . ASP A 1 261 ? -19.554 1.650 22.691 1.00 98.62 261 ASP A CA 1
ATOM 2062 C C . ASP A 1 261 ? -20.022 1.610 21.221 1.00 98.62 261 ASP A C 1
ATOM 2064 O O . ASP A 1 261 ? -21.201 1.833 20.938 1.00 98.62 261 ASP A O 1
ATOM 2068 N N . ARG A 1 262 ? -19.109 1.324 20.282 1.00 98.62 262 ARG A N 1
ATOM 2069 C CA . ARG A 1 262 ? -19.352 1.088 18.848 1.00 98.62 262 ARG A CA 1
ATOM 2070 C C . ARG A 1 262 ? -19.156 -0.373 18.435 1.00 98.62 262 ARG A C 1
ATOM 2072 O O . ARG A 1 262 ? -19.246 -0.689 17.257 1.00 98.62 262 ARG A O 1
ATOM 2079 N N . GLY A 1 263 ? -18.885 -1.272 19.381 1.00 98.12 263 GLY A N 1
ATOM 2080 C CA . GLY A 1 263 ? -18.617 -2.682 19.082 1.00 98.12 263 GLY A CA 1
ATOM 2081 C C . GLY A 1 263 ? -17.253 -2.927 18.433 1.00 98.12 263 GLY A C 1
ATOM 2082 O O . GLY A 1 263 ? -17.075 -3.939 17.761 1.00 98.12 263 GLY A O 1
ATOM 2083 N N . ILE A 1 264 ? -16.295 -2.016 18.628 1.00 98.81 264 ILE A N 1
ATOM 2084 C CA . ILE A 1 264 ? -14.942 -2.113 18.078 1.00 98.81 264 ILE A CA 1
ATOM 2085 C C . ILE A 1 264 ? -13.989 -2.612 19.168 1.00 98.81 264 ILE A C 1
ATOM 2087 O O . ILE A 1 264 ? -13.778 -1.951 20.185 1.00 98.81 264 ILE A O 1
ATOM 2091 N N . GLU A 1 265 ? -13.385 -3.775 18.941 1.00 98.50 265 GLU A N 1
ATOM 2092 C CA . GLU A 1 265 ? -12.342 -4.329 19.801 1.00 98.50 265 GLU A CA 1
ATOM 2093 C C . GLU A 1 265 ? -11.016 -3.588 19.606 1.00 98.50 265 GLU A C 1
ATOM 2095 O O . GLU A 1 265 ? -10.565 -3.382 18.478 1.00 98.50 265 GLU A O 1
ATOM 2100 N N . ILE A 1 266 ? -10.352 -3.244 20.711 1.00 98.75 266 ILE A N 1
ATOM 2101 C CA . ILE A 1 266 ? -9.016 -2.643 20.683 1.00 98.75 266 ILE A CA 1
ATOM 2102 C C . ILE A 1 266 ? -7.954 -3.721 20.863 1.00 98.75 266 ILE A C 1
ATOM 2104 O O . ILE A 1 266 ? -7.943 -4.432 21.874 1.00 98.75 266 ILE A O 1
ATOM 2108 N N . HIS A 1 267 ? -7.024 -3.807 19.913 1.00 98.69 267 HIS A N 1
ATOM 2109 C CA . HIS A 1 267 ? -5.808 -4.605 20.041 1.00 98.69 267 HIS A CA 1
ATOM 2110 C C . HIS A 1 267 ? -4.568 -3.708 20.023 1.00 98.69 267 HIS A C 1
ATOM 2112 O O . HIS A 1 267 ? -4.513 -2.750 19.254 1.00 98.69 267 HIS A O 1
ATOM 2118 N N . TRP A 1 268 ? -3.543 -4.057 20.800 1.00 98.44 268 TRP A N 1
ATOM 2119 C CA . TRP A 1 268 ? -2.269 -3.334 20.796 1.00 98.44 268 TRP A CA 1
ATOM 2120 C C . TRP A 1 268 ? -1.113 -4.226 20.349 1.00 98.44 268 TRP A C 1
ATOM 2122 O O . TRP A 1 268 ? -0.909 -5.302 20.906 1.00 98.44 268 TRP A O 1
ATOM 2132 N N . PHE A 1 269 ? -0.360 -3.789 19.343 1.00 98.31 269 PHE A N 1
ATOM 2133 C CA . PHE A 1 269 ? 0.759 -4.500 18.741 1.00 98.31 269 PHE A CA 1
ATOM 2134 C C . PHE A 1 269 ? 2.096 -3.831 19.062 1.00 98.31 269 PHE A C 1
ATOM 2136 O O . PHE A 1 269 ? 2.244 -2.621 18.879 1.00 98.31 269 PHE A O 1
ATOM 2143 N N . CYS A 1 270 ? 3.079 -4.645 19.463 1.00 97.06 270 CYS A N 1
ATOM 2144 C CA . CYS A 1 270 ? 4.451 -4.202 19.721 1.00 97.06 270 CYS A CA 1
ATOM 2145 C C . CYS A 1 270 ? 5.485 -4.879 18.801 1.00 97.06 270 CYS A C 1
ATOM 2147 O O . CYS A 1 270 ? 5.304 -6.026 18.369 1.00 97.06 270 CYS A O 1
ATOM 2149 N N . TRP A 1 271 ? 6.592 -4.183 18.525 1.00 94.88 271 TRP A N 1
ATOM 2150 C CA . TRP A 1 271 ? 7.810 -4.776 17.947 1.00 94.88 271 TRP A CA 1
ATOM 2151 C C . TRP A 1 271 ? 8.852 -5.039 19.026 1.00 94.88 271 TRP A C 1
ATOM 2153 O O . TRP A 1 271 ? 8.783 -4.454 20.101 1.00 94.88 271 TRP A O 1
ATOM 2163 N N . ASN A 1 272 ? 9.811 -5.924 18.736 1.00 91.94 272 ASN A N 1
ATOM 2164 C CA . ASN A 1 272 ? 10.799 -6.355 19.716 1.00 91.94 272 ASN A CA 1
ATOM 2165 C C . ASN A 1 272 ? 12.233 -6.478 19.166 1.00 91.94 272 ASN A C 1
ATOM 2167 O O . ASN A 1 272 ? 12.439 -6.846 18.015 1.00 91.94 272 ASN A O 1
ATOM 2171 N N . ILE A 1 273 ? 13.260 -6.253 19.979 1.00 93.06 273 ILE A N 1
ATOM 2172 C CA . ILE A 1 273 ? 13.180 -5.643 21.315 1.00 93.06 273 ILE A CA 1
ATOM 2173 C C . ILE A 1 273 ? 13.479 -4.170 21.162 1.00 93.06 273 ILE A C 1
ATOM 2175 O O . ILE A 1 273 ? 14.558 -3.808 20.719 1.00 93.06 273 ILE A O 1
ATOM 2179 N N . PHE A 1 274 ? 12.509 -3.344 21.513 1.00 95.50 274 PHE A N 1
ATOM 2180 C CA . PHE A 1 274 ? 12.680 -1.906 21.543 1.00 95.50 274 PHE A CA 1
ATOM 2181 C C . PHE A 1 274 ? 12.328 -1.420 22.936 1.00 95.50 274 PHE A C 1
ATOM 2183 O O . PHE A 1 274 ? 11.346 -1.886 23.512 1.00 95.50 274 PHE A O 1
ATOM 2190 N N . THR A 1 275 ? 13.115 -0.488 23.462 1.00 96.62 275 THR A N 1
ATOM 2191 C CA . THR A 1 275 ? 12.872 0.123 24.778 1.00 96.62 275 THR A CA 1
ATOM 2192 C C . THR A 1 275 ? 12.909 1.646 24.712 1.00 96.62 275 THR A C 1
ATOM 2194 O O . THR A 1 275 ? 13.269 2.296 25.688 1.00 96.62 275 THR A O 1
ATOM 2197 N N . PHE A 1 276 ? 12.533 2.236 23.569 1.00 95.69 276 PHE A N 1
ATOM 2198 C CA . PHE A 1 276 ? 12.485 3.690 23.372 1.00 95.69 276 PHE A CA 1
ATOM 2199 C C . PHE A 1 276 ? 11.801 4.415 24.541 1.00 95.69 276 PHE A C 1
ATOM 2201 O O . PHE A 1 276 ? 10.725 4.019 24.983 1.00 95.69 276 PHE A O 1
ATOM 2208 N N . GLY A 1 277 ? 12.447 5.457 25.066 1.00 94.75 277 GLY A N 1
ATOM 2209 C CA . GLY A 1 277 ? 11.998 6.194 26.252 1.00 94.75 277 GLY A CA 1
ATOM 2210 C C . GLY A 1 277 ? 12.286 5.525 27.604 1.00 94.75 277 GLY A C 1
ATOM 2211 O O . GLY A 1 277 ? 12.097 6.157 28.635 1.00 94.75 277 GLY A O 1
ATOM 2212 N N . ALA A 1 278 ? 12.756 4.276 27.615 1.00 96.50 278 ALA A N 1
ATOM 2213 C CA . ALA A 1 278 ? 13.159 3.535 28.812 1.00 96.50 278 ALA A CA 1
ATOM 2214 C C . ALA A 1 278 ? 14.635 3.090 28.787 1.00 96.50 278 ALA A C 1
ATOM 2216 O O . ALA A 1 278 ? 15.196 2.817 29.848 1.00 96.50 278 ALA A O 1
ATOM 2217 N N . THR A 1 279 ? 15.269 3.003 27.610 1.00 94.38 279 THR A N 1
ATOM 2218 C CA . THR A 1 279 ? 16.675 2.594 27.469 1.00 94.38 279 THR A CA 1
ATOM 2219 C C . THR A 1 279 ? 17.584 3.441 28.358 1.00 94.38 279 THR A C 1
ATOM 2221 O O . THR A 1 279 ? 17.474 4.662 28.389 1.00 94.38 279 THR A O 1
ATOM 2224 N N . GLY A 1 280 ? 18.490 2.790 29.090 1.00 91.25 280 GLY A N 1
ATOM 2225 C CA . GLY A 1 280 ? 19.442 3.460 29.979 1.00 91.25 280 GLY A CA 1
ATOM 2226 C C . GLY A 1 280 ? 18.891 3.772 31.373 1.00 91.25 280 GLY A C 1
ATOM 2227 O O . GLY A 1 280 ? 19.675 3.935 32.308 1.00 91.25 280 GLY A O 1
ATOM 2228 N N . HIS A 1 281 ? 17.569 3.752 31.570 1.00 93.81 281 HIS A N 1
ATOM 2229 C CA . HIS A 1 281 ? 16.959 3.902 32.890 1.00 93.81 281 HIS A CA 1
ATOM 2230 C C . HIS A 1 281 ? 16.903 2.558 33.619 1.00 93.81 281 HIS A C 1
ATOM 2232 O O . HIS A 1 281 ? 16.570 1.530 33.034 1.00 93.81 281 HIS A O 1
ATOM 2238 N N . TYR A 1 282 ? 17.221 2.546 34.916 1.00 97.00 282 TYR A N 1
ATOM 2239 C CA . TYR A 1 282 ? 17.110 1.366 35.792 1.00 97.00 282 TYR A CA 1
ATOM 2240 C C . TYR A 1 282 ? 17.828 0.088 35.294 1.00 97.00 282 TYR A C 1
ATOM 2242 O O . TYR A 1 282 ? 17.523 -1.006 35.762 1.00 97.00 282 TYR A O 1
ATOM 2250 N N . GLY A 1 283 ? 18.787 0.202 34.365 1.00 96.81 283 GLY A N 1
ATOM 2251 C CA . GLY A 1 283 ? 19.467 -0.943 33.743 1.00 96.81 283 GLY A CA 1
ATOM 2252 C C . GLY A 1 283 ? 18.690 -1.613 32.600 1.00 96.81 283 GLY A C 1
ATOM 2253 O O . GLY A 1 283 ? 19.035 -2.729 32.206 1.00 96.81 283 GLY A O 1
ATOM 2254 N N . ILE A 1 284 ? 17.651 -0.960 32.074 1.00 97.69 284 ILE A N 1
ATOM 2255 C CA . ILE A 1 284 ? 16.880 -1.415 30.913 1.00 97.69 284 ILE A CA 1
ATOM 2256 C C . ILE A 1 284 ? 17.703 -1.206 29.635 1.00 97.69 284 ILE A C 1
ATOM 2258 O O . ILE A 1 284 ? 18.268 -0.135 29.401 1.00 97.69 284 ILE A O 1
ATOM 2262 N N . THR A 1 285 ? 17.755 -2.244 28.804 1.00 96.44 285 THR A N 1
ATOM 2263 C CA . THR A 1 285 ? 18.451 -2.270 27.506 1.00 96.44 285 THR A CA 1
ATOM 2264 C C . THR A 1 285 ? 17.608 -2.993 26.452 1.00 96.44 285 THR A C 1
ATOM 2266 O O . THR A 1 285 ? 16.630 -3.660 26.791 1.00 96.44 285 THR A O 1
ATOM 2269 N N . GLU A 1 286 ? 18.030 -2.951 25.187 1.00 94.94 286 GLU A N 1
ATOM 2270 C CA . GLU A 1 286 ? 17.408 -3.701 24.079 1.00 94.94 286 GLU A CA 1
ATOM 2271 C C . GLU A 1 286 ? 17.919 -5.155 23.948 1.00 94.94 286 GLU A C 1
ATOM 2273 O O . GLU A 1 286 ? 17.689 -5.826 22.944 1.00 94.94 286 GLU A O 1
ATOM 2278 N N . ASP A 1 287 ? 18.603 -5.673 24.973 1.00 95.25 287 ASP A N 1
ATOM 2279 C CA . ASP A 1 287 ? 19.133 -7.039 24.999 1.00 95.25 287 ASP A CA 1
ATOM 2280 C C . ASP A 1 287 ? 18.080 -8.042 25.506 1.00 95.25 287 ASP A C 1
ATOM 2282 O O . ASP A 1 287 ? 17.603 -7.956 26.641 1.00 95.25 287 ASP A O 1
ATOM 2286 N N . GLN A 1 288 ? 17.758 -9.048 24.684 1.00 95.19 288 GLN A N 1
ATOM 2287 C CA . GLN A 1 288 ? 16.785 -10.103 25.010 1.00 95.19 288 GLN A CA 1
ATOM 2288 C C . GLN A 1 288 ? 17.196 -11.024 26.160 1.00 95.19 288 GLN A C 1
ATOM 2290 O O . GLN A 1 288 ? 16.355 -11.745 26.702 1.00 95.19 288 GLN A O 1
ATOM 2295 N N . THR A 1 289 ? 18.475 -11.019 26.528 1.00 96.31 289 THR A N 1
ATOM 2296 C CA . THR A 1 289 ? 19.011 -11.791 27.652 1.00 96.31 289 THR A CA 1
ATOM 2297 C C . THR A 1 289 ? 18.930 -11.033 28.977 1.00 96.31 289 THR A C 1
ATOM 2299 O O . THR A 1 289 ? 19.045 -11.650 30.036 1.00 96.31 289 THR A O 1
ATOM 2302 N N . ASN A 1 290 ? 18.683 -9.717 28.948 1.00 97.69 290 ASN A N 1
ATOM 2303 C CA . ASN A 1 290 ? 18.684 -8.881 30.142 1.00 97.69 290 ASN A CA 1
ATOM 2304 C C . ASN A 1 290 ? 17.447 -9.165 31.026 1.00 97.69 290 ASN A C 1
ATOM 2306 O O . ASN A 1 290 ? 16.317 -8.845 30.636 1.00 97.69 290 ASN A O 1
ATOM 2310 N N . PRO A 1 291 ? 17.622 -9.707 32.250 1.00 97.62 291 PRO A N 1
ATOM 2311 C CA . PRO A 1 291 ? 16.500 -10.033 33.128 1.00 97.62 291 PRO A CA 1
ATOM 2312 C C . PRO A 1 291 ? 15.720 -8.796 33.597 1.00 97.62 291 PRO A C 1
ATOM 2314 O O . PRO A 1 291 ? 14.525 -8.910 33.868 1.00 97.62 291 PRO A O 1
ATOM 2317 N N . ILE A 1 292 ? 16.357 -7.619 33.658 1.00 98.25 292 ILE A N 1
ATOM 2318 C CA . ILE A 1 292 ? 15.691 -6.359 34.014 1.00 98.25 292 ILE A CA 1
ATOM 2319 C C . ILE A 1 292 ? 14.711 -5.965 32.908 1.00 98.25 292 ILE A C 1
ATOM 2321 O O . ILE A 1 292 ? 13.552 -5.679 33.198 1.00 98.25 292 ILE A O 1
ATOM 2325 N N . THR A 1 293 ? 15.140 -6.019 31.643 1.00 97.88 293 THR A N 1
ATOM 2326 C CA . THR A 1 293 ? 14.281 -5.733 30.483 1.00 97.88 293 THR A CA 1
ATOM 2327 C C . THR A 1 293 ? 13.098 -6.700 30.404 1.00 97.88 293 THR A C 1
ATOM 2329 O O . THR A 1 293 ? 11.971 -6.274 30.130 1.00 97.88 293 THR A O 1
ATOM 2332 N N . VAL A 1 294 ? 13.321 -7.991 30.680 1.00 98.19 294 VAL A N 1
ATOM 2333 C CA . VAL A 1 294 ? 12.250 -9.001 30.716 1.00 98.19 294 VAL A CA 1
ATOM 2334 C C . VAL A 1 294 ? 11.212 -8.660 31.788 1.00 98.19 294 VAL A C 1
ATOM 2336 O O . VAL A 1 294 ? 10.013 -8.632 31.502 1.00 98.19 294 VAL A O 1
ATOM 2339 N N . GLU A 1 295 ? 11.651 -8.376 33.013 1.00 98.44 295 GLU A N 1
ATOM 2340 C CA . GLU A 1 295 ? 10.735 -8.070 34.113 1.00 98.44 295 GLU A CA 1
ATOM 2341 C C . GLU A 1 295 ? 9.987 -6.750 33.885 1.00 98.44 295 GLU A C 1
ATOM 2343 O O . GLU A 1 295 ? 8.760 -6.715 33.987 1.00 98.44 295 GLU A O 1
ATOM 2348 N N . TYR A 1 296 ? 10.691 -5.695 33.470 1.00 98.62 296 TYR A N 1
ATOM 2349 C CA . TYR A 1 296 ? 10.091 -4.406 33.122 1.00 98.62 296 TYR A CA 1
ATOM 2350 C C . TYR A 1 296 ? 9.003 -4.557 32.047 1.00 98.62 296 TYR A C 1
ATOM 2352 O O . TYR A 1 296 ? 7.859 -4.150 32.252 1.00 98.62 296 TYR A O 1
ATOM 2360 N N . THR A 1 297 ? 9.306 -5.230 30.931 1.00 98.38 297 THR A N 1
ATOM 2361 C CA . THR A 1 297 ? 8.342 -5.412 29.830 1.00 98.38 297 THR A CA 1
ATOM 2362 C C . THR A 1 297 ? 7.129 -6.235 30.277 1.00 98.38 297 THR A C 1
ATOM 2364 O O . THR A 1 297 ? 5.989 -5.923 29.925 1.00 98.38 297 THR A O 1
ATOM 2367 N N . ARG A 1 298 ? 7.337 -7.269 31.104 1.00 98.38 298 ARG A N 1
ATOM 2368 C CA . ARG A 1 298 ? 6.249 -8.064 31.694 1.00 98.38 298 ARG A CA 1
ATOM 2369 C C . ARG A 1 298 ? 5.322 -7.205 32.559 1.00 98.38 298 ARG A C 1
ATOM 2371 O O . ARG A 1 298 ? 4.097 -7.323 32.444 1.00 98.38 298 ARG A O 1
ATOM 2378 N N . GLN A 1 299 ? 5.888 -6.334 33.396 1.00 98.62 299 GLN A N 1
ATOM 2379 C CA . GLN A 1 299 ? 5.125 -5.403 34.228 1.00 98.62 299 GLN A CA 1
ATOM 2380 C C . GLN A 1 299 ? 4.386 -4.360 33.388 1.00 98.62 299 GLN A C 1
ATOM 2382 O O . GLN A 1 299 ? 3.209 -4.109 33.653 1.00 98.62 299 GLN A O 1
ATOM 2387 N N . CYS A 1 300 ? 5.010 -3.834 32.330 1.00 98.69 300 CYS A N 1
ATOM 2388 C CA . CYS A 1 300 ? 4.363 -2.946 31.368 1.00 98.69 300 CYS A CA 1
ATOM 2389 C C . CYS A 1 300 ? 3.107 -3.576 30.758 1.00 98.69 300 CYS A C 1
ATOM 2391 O O . CYS A 1 300 ? 2.042 -2.963 30.761 1.00 98.69 300 CYS A O 1
ATOM 2393 N N . VAL A 1 301 ? 3.198 -4.822 30.283 1.00 98.44 301 VAL A N 1
ATOM 2394 C CA . VAL A 1 301 ? 2.059 -5.528 29.675 1.00 98.44 301 VAL A CA 1
ATOM 2395 C C . VAL A 1 301 ? 0.952 -5.781 30.697 1.00 98.44 301 VAL A C 1
ATOM 2397 O O . VAL A 1 301 ? -0.222 -5.540 30.405 1.00 98.44 301 VAL A O 1
ATOM 2400 N N . ARG A 1 302 ? 1.309 -6.218 31.913 1.00 98.00 302 ARG A N 1
ATOM 2401 C CA . ARG A 1 302 ? 0.346 -6.378 33.011 1.00 98.00 302 ARG A CA 1
ATOM 2402 C C . ARG A 1 302 ? -0.376 -5.060 33.286 1.00 98.00 302 ARG A C 1
ATOM 2404 O O . ARG A 1 302 ? -1.604 -5.035 33.334 1.00 98.00 302 ARG A O 1
ATOM 2411 N N . GLN A 1 303 ? 0.376 -3.978 33.468 1.00 98.38 303 GLN A N 1
ATOM 2412 C CA . GLN A 1 303 ? -0.179 -2.682 33.833 1.00 98.38 303 GLN A CA 1
ATOM 2413 C C . GLN A 1 303 ? -1.028 -2.083 32.713 1.00 98.38 303 GLN A C 1
ATOM 2415 O O . GLN A 1 303 ? -2.097 -1.559 33.005 1.00 98.38 303 GLN A O 1
ATOM 2420 N N . LEU A 1 304 ? -0.630 -2.229 31.446 1.00 98.50 304 LEU A N 1
ATOM 2421 C CA . LEU A 1 304 ? -1.431 -1.804 30.295 1.00 98.50 304 LEU A CA 1
ATOM 2422 C C . LEU A 1 304 ? -2.836 -2.418 30.347 1.00 98.50 304 LEU A C 1
ATOM 2424 O O . LEU A 1 304 ? -3.833 -1.709 30.242 1.00 98.50 304 LEU A O 1
ATOM 2428 N N . LEU A 1 305 ? -2.936 -3.726 30.587 1.00 97.75 305 LEU A N 1
ATOM 2429 C CA . LEU A 1 305 ? -4.231 -4.404 30.662 1.00 97.75 305 LEU A CA 1
ATOM 2430 C C . LEU A 1 305 ? -5.050 -3.972 31.882 1.00 97.75 305 LEU A C 1
ATOM 2432 O O . LEU A 1 305 ? -6.274 -3.890 31.787 1.00 97.75 305 LEU A O 1
ATOM 2436 N N . LEU A 1 306 ? -4.413 -3.694 33.020 1.00 96.81 306 LEU A N 1
ATOM 2437 C CA . LEU A 1 306 ? -5.113 -3.210 34.214 1.00 96.81 306 LEU A CA 1
ATOM 2438 C C . LEU A 1 306 ? -5.623 -1.773 34.042 1.00 96.81 306 LEU A C 1
ATOM 2440 O O . LEU A 1 306 ? -6.748 -1.485 34.441 1.00 96.81 306 LEU A O 1
ATOM 2444 N N . THR A 1 307 ? -4.830 -0.901 33.415 1.00 98.06 307 THR A N 1
ATOM 2445 C CA . THR A 1 307 ? -5.196 0.493 33.125 1.00 98.06 307 THR A CA 1
ATOM 2446 C C . THR A 1 307 ? -6.305 0.584 32.071 1.00 98.06 307 THR A C 1
ATOM 2448 O O . THR A 1 307 ? -7.176 1.451 32.174 1.00 98.06 307 THR A O 1
ATOM 2451 N N . TYR A 1 308 ? -6.297 -0.323 31.087 1.00 98.12 308 TYR A N 1
ATOM 2452 C CA . TYR A 1 308 ? -7.211 -0.332 29.942 1.00 98.12 308 TYR A CA 1
ATOM 2453 C C . TYR A 1 308 ? -7.977 -1.666 29.837 1.00 98.12 308 TYR A C 1
ATOM 2455 O O . TYR A 1 308 ? -7.577 -2.583 29.102 1.00 98.12 308 TYR A O 1
ATOM 2463 N N . PRO A 1 309 ? -9.105 -1.817 30.555 1.00 95.31 309 PRO A N 1
ATOM 2464 C CA . PRO A 1 309 ? -9.895 -3.049 30.534 1.00 95.31 309 PRO A CA 1
ATOM 2465 C C . PRO A 1 309 ? -10.520 -3.372 29.165 1.00 95.31 309 PRO A C 1
ATOM 2467 O O . PRO A 1 309 ? -10.821 -4.533 28.904 1.00 95.31 309 PRO A O 1
ATOM 2470 N N . GLN A 1 310 ? -10.665 -2.379 28.282 1.00 96.75 310 GLN A N 1
ATOM 2471 C CA . GLN A 1 310 ? -11.225 -2.522 26.933 1.00 96.75 310 GLN A CA 1
ATOM 2472 C C . GLN A 1 310 ? -10.246 -3.135 25.917 1.00 96.75 310 GLN A C 1
ATOM 2474 O O . GLN A 1 310 ? -10.666 -3.515 24.825 1.00 96.75 310 GLN A O 1
ATOM 2479 N N . ILE A 1 311 ? -8.950 -3.253 26.241 1.00 98.25 311 ILE A N 1
ATOM 2480 C CA . ILE A 1 311 ? -8.006 -3.958 25.363 1.00 98.25 311 ILE A CA 1
ATOM 2481 C C . ILE A 1 311 ? -8.386 -5.443 25.335 1.00 98.25 311 ILE A C 1
ATOM 2483 O O . ILE A 1 311 ? -8.292 -6.142 26.352 1.00 98.25 311 ILE A O 1
ATOM 2487 N N . ALA A 1 312 ? -8.801 -5.908 24.157 1.00 97.50 312 ALA A N 1
ATOM 2488 C CA . ALA A 1 312 ? -9.245 -7.272 23.886 1.00 97.50 312 ALA A CA 1
ATOM 2489 C C . ALA A 1 312 ? -8.114 -8.167 23.352 1.00 97.50 312 ALA A C 1
ATOM 2491 O O . ALA A 1 312 ? -8.194 -9.395 23.443 1.00 97.50 312 ALA A O 1
ATOM 2492 N N . GLY A 1 313 ? -7.034 -7.572 22.835 1.00 98.00 313 GLY A N 1
ATOM 2493 C CA . GLY A 1 313 ? -5.922 -8.325 22.268 1.00 98.00 313 GLY A CA 1
ATOM 2494 C C . GLY A 1 313 ? -4.569 -7.631 22.363 1.00 98.00 313 GLY A C 1
ATOM 2495 O O . GLY A 1 313 ? -4.467 -6.407 22.352 1.00 98.00 313 GLY A O 1
ATOM 2496 N N . ILE A 1 314 ? -3.521 -8.443 22.435 1.00 98.56 314 ILE A N 1
ATOM 2497 C CA . ILE A 1 314 ? -2.120 -8.035 22.385 1.00 98.56 314 ILE A CA 1
ATOM 2498 C C . ILE A 1 314 ? -1.462 -8.788 21.237 1.00 98.56 314 ILE A C 1
ATOM 2500 O O . ILE A 1 314 ? -1.499 -10.017 21.179 1.00 98.56 314 ILE A O 1
ATOM 2504 N N . GLY A 1 315 ? -0.868 -8.048 20.313 1.00 97.88 315 GLY A N 1
ATOM 2505 C CA . GLY A 1 315 ? -0.114 -8.590 19.199 1.00 97.88 315 GLY A CA 1
ATOM 2506 C C . GLY A 1 315 ? 1.377 -8.327 19.348 1.00 97.88 315 GLY A C 1
ATOM 2507 O O . GLY A 1 315 ? 1.792 -7.318 19.912 1.00 97.88 315 GLY A O 1
ATOM 2508 N N . VAL A 1 316 ? 2.211 -9.239 18.858 1.00 97.44 316 VAL A N 1
ATOM 2509 C CA . VAL A 1 316 ? 3.659 -9.122 19.058 1.00 97.44 316 VAL A CA 1
ATOM 2510 C C . VAL A 1 316 ? 4.418 -9.560 17.812 1.00 97.44 316 VAL A C 1
ATOM 2512 O O . VAL A 1 316 ? 4.158 -10.631 17.262 1.00 97.44 316 VAL A O 1
ATOM 2515 N N . THR A 1 317 ? 5.355 -8.727 17.359 1.00 94.88 317 THR A N 1
ATOM 2516 C CA . THR A 1 317 ? 6.316 -9.063 16.298 1.00 94.88 317 THR A CA 1
ATOM 2517 C C . THR A 1 317 ? 7.568 -9.693 16.908 1.00 94.88 317 THR A C 1
ATOM 2519 O O . THR A 1 317 ? 8.149 -9.108 17.822 1.00 94.88 317 THR A O 1
ATOM 2522 N N . ALA A 1 318 ? 8.015 -10.844 16.387 1.00 90.31 318 ALA A N 1
ATOM 2523 C CA . ALA A 1 318 ? 9.283 -11.494 16.761 1.00 90.31 318 ALA A CA 1
ATOM 2524 C C . ALA A 1 318 ? 10.516 -10.834 16.131 1.00 90.31 318 ALA A C 1
ATOM 2526 O O . ALA A 1 318 ? 11.344 -11.490 15.512 1.00 90.31 318 ALA A O 1
ATOM 2527 N N . GLY A 1 319 ? 10.607 -9.517 16.258 1.00 88.25 319 GLY A N 1
ATOM 2528 C CA . GLY A 1 319 ? 11.616 -8.699 15.607 1.00 88.25 319 GLY A CA 1
ATOM 2529 C C . GLY A 1 319 ? 11.173 -7.237 15.553 1.00 88.25 319 GLY A C 1
ATOM 2530 O O . GLY A 1 319 ? 10.104 -6.880 16.050 1.00 88.25 319 GLY A O 1
ATOM 2531 N N . GLU A 1 320 ? 11.953 -6.343 14.960 1.00 91.44 320 GLU A N 1
ATOM 2532 C CA . GLU A 1 320 ? 13.096 -6.599 14.066 1.00 91.44 320 GLU A CA 1
ATOM 2533 C C . GLU A 1 320 ? 14.467 -6.317 14.711 1.00 91.44 320 GLU A C 1
ATOM 2535 O O . GLU A 1 320 ? 15.470 -6.342 14.012 1.00 91.44 320 GLU A O 1
ATOM 2540 N N . ASN A 1 321 ? 14.525 -6.082 16.028 1.00 93.50 321 ASN A N 1
ATOM 2541 C CA . ASN A 1 321 ? 15.753 -5.682 16.738 1.00 93.50 321 ASN A CA 1
ATOM 2542 C C . ASN A 1 321 ? 16.320 -6.766 17.675 1.00 93.50 321 ASN A C 1
ATOM 2544 O O . ASN A 1 321 ? 17.303 -6.561 18.372 1.00 93.50 321 ASN A O 1
ATOM 2548 N N . SER A 1 322 ? 15.686 -7.938 17.724 1.00 92.12 322 SER A N 1
ATOM 2549 C CA . SER A 1 322 ? 16.154 -9.085 18.510 1.00 92.12 322 SER A CA 1
ATOM 2550 C C . SER A 1 322 ? 17.342 -9.798 17.846 1.00 92.12 322 SER A C 1
ATOM 2552 O O . SER A 1 322 ? 17.291 -10.057 16.639 1.00 92.12 322 SER A O 1
ATOM 2554 N N . ASP A 1 323 ? 18.331 -10.249 18.622 1.00 93.94 323 ASP A N 1
ATOM 2555 C CA . ASP A 1 323 ? 19.391 -11.130 18.120 1.00 93.94 323 ASP A CA 1
ATOM 2556 C C . ASP A 1 323 ? 18.849 -12.548 17.854 1.00 93.94 323 ASP A C 1
ATOM 2558 O O . ASP A 1 323 ? 18.525 -13.325 18.758 1.00 93.94 323 ASP A O 1
ATOM 2562 N N . ARG A 1 324 ? 18.775 -12.911 16.569 1.00 91.31 324 ARG A N 1
ATOM 2563 C CA . ARG A 1 324 ? 18.260 -14.213 16.114 1.00 91.31 324 ARG A CA 1
ATOM 2564 C C . ARG A 1 324 ? 19.263 -15.356 16.297 1.00 91.31 324 ARG A C 1
ATOM 2566 O O . ARG A 1 324 ? 18.877 -16.526 16.155 1.00 91.31 324 ARG A O 1
ATOM 2573 N N . SER A 1 325 ? 20.529 -15.051 16.591 1.00 93.00 325 SER A N 1
ATOM 2574 C CA . SER A 1 325 ? 21.553 -16.055 16.890 1.00 93.00 325 SER A CA 1
ATOM 2575 C C . SER A 1 325 ? 21.375 -16.653 18.288 1.00 93.00 325 SER A C 1
ATOM 2577 O O . SER A 1 325 ? 21.611 -17.847 18.472 1.00 93.00 325 SER A O 1
ATOM 2579 N N . THR A 1 326 ? 20.838 -15.874 19.228 1.00 92.50 326 THR A N 1
ATOM 2580 C CA . THR A 1 326 ? 20.494 -16.316 20.581 1.00 92.50 326 THR A CA 1
ATOM 2581 C C . THR A 1 326 ? 19.382 -17.384 20.566 1.00 92.50 326 THR A C 1
ATOM 2583 O O . THR A 1 326 ? 18.337 -17.222 19.928 1.00 92.50 326 THR A O 1
ATOM 2586 N N . LYS A 1 327 ? 19.609 -18.508 21.267 1.00 92.25 327 LYS A N 1
ATOM 2587 C CA . LYS A 1 327 ? 18.730 -19.700 21.320 1.00 92.25 327 LYS A CA 1
ATOM 2588 C C . LYS A 1 327 ? 18.332 -20.059 22.757 1.00 92.25 327 LYS A C 1
ATOM 2590 O O . LYS A 1 327 ? 18.776 -19.438 23.716 1.00 92.25 327 LYS A O 1
ATOM 2595 N N . GLY A 1 328 ? 17.517 -21.105 22.903 1.00 91.88 328 GLY A N 1
ATOM 2596 C CA . GLY A 1 328 ? 17.117 -21.634 24.207 1.00 91.88 328 GLY A CA 1
ATOM 2597 C C . GLY A 1 328 ? 16.188 -20.675 24.947 1.00 91.88 328 GLY A C 1
ATOM 2598 O O . GLY A 1 328 ? 15.314 -20.066 24.330 1.00 91.88 328 GLY A O 1
ATOM 2599 N N . GLU A 1 329 ? 16.378 -20.529 26.258 1.00 91.44 329 GLU A N 1
ATOM 2600 C CA . GLU A 1 329 ? 15.506 -19.715 27.121 1.00 91.44 329 GLU A CA 1
ATOM 2601 C C . GLU A 1 329 ? 15.453 -18.227 26.738 1.00 91.44 329 GLU A C 1
ATOM 2603 O O . GLU A 1 329 ? 14.459 -17.558 27.014 1.00 91.44 329 GLU A O 1
ATOM 2608 N N . HIS A 1 330 ? 16.484 -17.738 26.044 1.00 93.25 330 HIS A N 1
ATOM 2609 C CA . HIS A 1 330 ? 16.581 -16.362 25.568 1.00 93.25 330 HIS A CA 1
ATOM 2610 C C . HIS A 1 330 ? 16.239 -16.204 24.086 1.00 93.25 330 HIS A C 1
ATOM 2612 O O . HIS A 1 330 ? 16.394 -15.111 23.554 1.00 93.25 330 HIS A O 1
ATOM 2618 N N . ALA A 1 331 ? 15.799 -17.256 23.384 1.00 95.25 331 ALA A N 1
ATOM 2619 C CA . ALA A 1 331 ? 15.294 -17.102 22.017 1.00 95.25 331 ALA A CA 1
ATOM 2620 C C . ALA A 1 331 ? 14.155 -16.065 21.986 1.00 95.25 331 ALA A C 1
ATOM 2622 O O . ALA A 1 331 ? 13.387 -15.964 22.943 1.00 95.25 331 ALA A O 1
ATOM 2623 N N . THR A 1 332 ? 14.003 -15.317 20.892 1.00 95.50 332 THR A N 1
ATOM 2624 C CA . THR A 1 332 ? 13.013 -14.226 20.794 1.00 95.50 332 THR A CA 1
ATOM 2625 C C . THR A 1 332 ? 11.588 -14.682 21.124 1.00 95.50 332 THR A C 1
ATOM 2627 O O . THR A 1 332 ? 10.839 -13.963 21.777 1.00 95.50 332 THR A O 1
ATOM 2630 N N . GLU A 1 333 ? 11.203 -15.889 20.713 1.00 96.19 333 GLU A N 1
ATOM 2631 C CA . GLU A 1 333 ? 9.893 -16.476 20.996 1.00 96.19 333 GLU A CA 1
ATOM 2632 C C . GLU A 1 333 ? 9.696 -16.700 22.508 1.00 96.19 333 GLU A C 1
ATOM 2634 O O . GLU A 1 333 ? 8.629 -16.397 23.047 1.00 96.19 333 GLU A O 1
ATOM 2639 N N . ASN A 1 334 ? 10.749 -17.138 23.210 1.00 96.75 334 ASN A N 1
ATOM 2640 C CA . ASN A 1 334 ? 10.757 -17.298 24.666 1.00 96.75 334 ASN A CA 1
ATOM 2641 C C . ASN A 1 334 ? 10.805 -15.953 25.399 1.00 96.75 334 ASN A C 1
ATOM 2643 O O . ASN A 1 334 ? 10.109 -15.794 26.401 1.00 96.75 334 ASN A O 1
ATOM 2647 N N . PHE A 1 335 ? 11.544 -14.960 24.891 1.00 97.00 335 PHE A N 1
ATOM 2648 C CA . PHE A 1 335 ? 11.478 -13.585 25.394 1.00 97.00 335 PHE A CA 1
ATOM 2649 C C . PHE A 1 335 ? 10.036 -13.061 25.337 1.00 97.00 335 PHE A C 1
ATOM 2651 O O . PHE A 1 335 ? 9.512 -12.578 26.340 1.00 97.00 335 PHE A O 1
ATOM 2658 N N . ILE A 1 336 ? 9.355 -13.227 24.199 1.00 97.50 336 ILE A N 1
ATOM 2659 C CA . ILE A 1 336 ? 7.965 -12.791 24.010 1.00 97.50 336 ILE A CA 1
ATOM 2660 C C . ILE A 1 336 ? 7.009 -13.523 24.959 1.00 97.50 336 ILE A C 1
ATOM 2662 O O . ILE A 1 336 ? 6.117 -12.901 25.544 1.00 97.50 336 ILE A O 1
ATOM 2666 N N . PHE A 1 337 ? 7.192 -14.831 25.156 1.00 97.88 337 PHE A N 1
ATOM 2667 C CA . PHE A 1 337 ? 6.412 -15.578 26.140 1.00 97.88 337 PHE A CA 1
ATOM 2668 C C . PHE A 1 337 ? 6.648 -15.054 27.564 1.00 97.88 337 PHE A C 1
ATOM 2670 O O . PHE A 1 337 ? 5.691 -14.789 28.294 1.00 97.88 337 PHE A O 1
ATOM 2677 N N . ASN A 1 338 ? 7.908 -14.865 27.958 1.00 97.88 338 ASN A N 1
ATOM 2678 C CA . ASN A 1 338 ? 8.284 -14.460 29.313 1.00 97.88 338 ASN A CA 1
ATOM 2679 C C . ASN A 1 338 ? 7.923 -13.005 29.646 1.00 97.88 338 ASN A C 1
ATOM 2681 O O . ASN A 1 338 ? 7.754 -12.690 30.823 1.00 97.88 338 ASN A O 1
ATOM 2685 N N . THR A 1 339 ? 7.740 -12.157 28.636 1.00 98.12 339 THR A N 1
ATOM 2686 C CA . THR A 1 339 ? 7.306 -10.764 28.778 1.00 98.12 339 THR A CA 1
ATOM 2687 C C . THR A 1 339 ? 5.799 -10.625 28.564 1.00 98.12 339 THR A C 1
ATOM 2689 O O . THR A 1 339 ? 5.032 -10.577 29.526 1.00 98.12 339 THR A O 1
ATOM 2692 N N . PHE A 1 340 ? 5.340 -10.623 27.314 1.00 98.19 340 PHE A N 1
ATOM 2693 C CA . PHE A 1 340 ? 3.941 -10.392 26.966 1.00 98.19 340 PHE A CA 1
ATOM 2694 C C . PHE A 1 340 ? 3.031 -11.547 27.393 1.00 98.19 340 PHE A C 1
ATOM 2696 O O . PHE A 1 340 ? 1.976 -11.313 27.985 1.00 98.19 340 PHE A O 1
ATOM 2703 N N . GLY A 1 341 ? 3.441 -12.795 27.139 1.00 97.75 341 GLY A N 1
ATOM 2704 C CA . GLY A 1 341 ? 2.653 -13.978 27.499 1.00 97.75 341 GLY A CA 1
ATOM 2705 C C . GLY A 1 341 ? 2.384 -14.053 29.006 1.00 97.75 341 GLY A C 1
ATOM 2706 O O . GLY A 1 341 ? 1.230 -14.140 29.439 1.00 97.75 341 GLY A O 1
ATOM 2707 N N . ARG A 1 342 ? 3.442 -13.945 29.818 1.00 98.06 342 ARG A N 1
ATOM 2708 C CA . ARG A 1 342 ? 3.341 -13.937 31.284 1.00 98.06 342 ARG A CA 1
ATOM 2709 C C . ARG A 1 342 ? 2.692 -12.666 31.830 1.00 98.06 342 ARG A C 1
ATOM 2711 O O . ARG A 1 342 ? 1.931 -12.776 32.786 1.00 98.06 342 ARG A O 1
ATOM 2718 N N . GLY A 1 343 ? 2.916 -11.500 31.223 1.00 97.81 343 GLY A N 1
ATOM 2719 C CA . GLY A 1 343 ? 2.270 -10.245 31.624 1.00 97.81 343 GLY A CA 1
ATOM 2720 C C . GLY A 1 343 ? 0.744 -10.311 31.506 1.00 97.81 343 GLY A C 1
ATOM 2721 O O . GLY A 1 343 ? 0.029 -9.920 32.432 1.00 97.81 343 GLY A O 1
ATOM 2722 N N . ILE A 1 344 ? 0.229 -10.915 30.427 1.00 97.69 344 ILE A N 1
ATOM 2723 C CA . ILE A 1 344 ? -1.209 -11.205 30.279 1.00 97.69 344 ILE A CA 1
ATOM 2724 C C . ILE A 1 344 ? -1.685 -12.179 31.361 1.00 97.69 344 ILE A C 1
ATOM 2726 O O . ILE A 1 344 ? -2.716 -11.950 31.995 1.00 97.69 344 ILE A O 1
ATOM 2730 N N . MET A 1 345 ? -0.940 -13.264 31.597 1.00 96.94 345 MET A N 1
ATOM 2731 C CA . MET A 1 345 ? -1.284 -14.240 32.636 1.00 96.94 345 MET A CA 1
ATOM 2732 C C . MET A 1 345 ? -1.315 -13.608 34.034 1.00 96.94 345 MET A C 1
ATOM 2734 O O . MET A 1 345 ? -2.161 -13.979 34.845 1.00 96.94 345 MET A O 1
ATOM 2738 N N . ASP A 1 346 ? -0.444 -12.638 34.315 1.00 96.94 346 ASP A N 1
ATOM 2739 C CA . ASP A 1 346 ? -0.452 -11.905 35.578 1.00 96.94 346 ASP A CA 1
ATOM 2740 C C . ASP A 1 346 ? -1.657 -10.977 35.707 1.00 96.94 346 ASP A C 1
ATOM 2742 O O . ASP A 1 346 ? -2.306 -10.988 36.751 1.00 96.94 346 ASP A O 1
ATOM 2746 N N . ALA A 1 347 ? -2.015 -10.235 34.653 1.00 95.56 347 ALA A N 1
ATOM 2747 C CA . ALA A 1 347 ? -3.238 -9.429 34.653 1.00 95.56 347 ALA A CA 1
ATOM 2748 C C . ALA A 1 347 ? -4.481 -10.305 34.903 1.00 95.56 347 ALA A C 1
ATOM 2750 O O . ALA A 1 347 ? -5.363 -9.945 35.689 1.00 95.56 347 ALA A O 1
ATOM 2751 N N . ARG A 1 348 ? -4.514 -11.511 34.316 1.00 93.56 348 ARG A N 1
ATOM 2752 C CA . ARG A 1 348 ? -5.617 -12.468 34.483 1.00 93.56 348 ARG A CA 1
ATOM 2753 C C . ARG A 1 348 ? -5.738 -13.018 35.907 1.00 93.56 348 ARG A C 1
ATOM 2755 O O . ARG A 1 348 ? -6.843 -13.362 36.312 1.00 93.56 348 ARG A O 1
ATOM 2762 N N . LYS A 1 349 ? -4.667 -13.059 36.712 1.00 92.38 349 LYS A N 1
ATOM 2763 C CA . LYS A 1 349 ? -4.769 -13.473 38.130 1.00 92.38 349 LYS A CA 1
ATOM 2764 C C . LYS A 1 349 ? -5.726 -12.575 38.920 1.00 92.38 349 LYS A C 1
ATOM 2766 O O . LYS A 1 349 ? -6.464 -13.080 39.759 1.00 92.38 349 LYS A O 1
ATOM 2771 N N . GLY A 1 350 ? -5.742 -11.273 38.623 1.00 87.69 350 GLY A N 1
ATOM 2772 C CA . GLY A 1 350 ? -6.692 -10.316 39.204 1.00 87.69 350 GLY A CA 1
ATOM 2773 C C . GLY A 1 350 ? -8.040 -10.245 38.476 1.00 87.69 350 GLY A C 1
ATOM 2774 O O . GLY A 1 350 ? -8.978 -9.639 38.984 1.00 87.69 350 GLY A O 1
ATOM 2775 N N . GLN A 1 351 ? -8.149 -10.849 37.288 1.00 90.38 351 GLN A N 1
ATOM 2776 C CA . GLN A 1 351 ? -9.317 -10.787 36.402 1.00 90.38 351 GLN A CA 1
ATOM 2777 C C . GLN A 1 351 ? -9.578 -12.167 35.754 1.00 90.38 351 GLN A C 1
ATOM 2779 O O . GLN A 1 351 ? -9.468 -12.306 34.534 1.00 90.38 351 GLN A O 1
ATOM 2784 N N . PRO A 1 352 ? -9.911 -13.221 36.531 1.00 83.44 352 PRO A N 1
ATOM 2785 C CA . PRO A 1 352 ? -9.846 -14.617 36.070 1.00 83.44 352 PRO A CA 1
ATOM 2786 C C . PRO A 1 352 ? -10.770 -14.960 34.891 1.00 83.44 352 PRO A C 1
ATOM 2788 O O . PRO A 1 352 ? -10.465 -15.889 34.141 1.00 83.44 352 PRO A O 1
ATOM 2791 N N . GLY A 1 353 ? -11.868 -14.214 34.717 1.00 84.56 353 GLY A N 1
ATOM 2792 C CA . GLY A 1 353 ? -12.806 -14.359 33.598 1.00 84.56 353 GLY A CA 1
ATOM 2793 C C . GLY A 1 353 ? -12.437 -13.573 32.335 1.00 84.56 353 GLY A C 1
ATOM 2794 O O . GLY A 1 353 ? -13.080 -13.767 31.306 1.00 84.56 353 GLY A O 1
ATOM 2795 N N . ARG A 1 354 ? -11.424 -12.695 32.381 1.00 89.19 354 ARG A N 1
ATOM 2796 C CA . ARG A 1 354 ? -11.011 -11.905 31.215 1.00 89.19 354 ARG A CA 1
ATOM 2797 C C . ARG A 1 354 ? -10.268 -12.791 30.220 1.00 89.19 354 ARG A C 1
ATOM 2799 O O . ARG A 1 354 ? -9.292 -13.450 30.571 1.00 89.19 354 ARG A O 1
ATOM 2806 N N . GLN A 1 355 ? -10.726 -12.769 28.973 1.00 89.44 355 GLN A N 1
ATOM 2807 C CA . GLN A 1 355 ? -10.053 -13.396 27.841 1.00 89.44 355 GLN A CA 1
ATOM 2808 C C . GLN A 1 355 ? -9.319 -12.310 27.059 1.00 89.44 355 GLN A C 1
ATOM 2810 O O . GLN A 1 355 ? -9.953 -11.392 26.546 1.00 89.44 355 GLN A O 1
ATOM 2815 N N . VAL A 1 356 ? -7.993 -12.408 26.981 1.00 95.12 356 VAL A N 1
ATOM 2816 C CA . VAL A 1 356 ? -7.177 -11.552 26.112 1.00 95.12 356 VAL A CA 1
ATOM 2817 C C . VAL A 1 356 ? -6.654 -12.414 24.975 1.00 95.12 356 VAL A C 1
ATOM 2819 O O . VAL A 1 356 ? -6.132 -13.506 25.207 1.00 95.12 356 VAL A O 1
ATOM 2822 N N . ARG A 1 357 ? -6.810 -11.940 23.740 1.00 97.19 357 ARG A N 1
ATOM 2823 C CA . ARG A 1 357 ? -6.247 -12.607 22.567 1.00 97.19 357 ARG A CA 1
ATOM 2824 C C . ARG A 1 357 ? -4.774 -12.252 22.425 1.00 97.19 357 ARG A C 1
ATOM 2826 O O . ARG A 1 357 ? -4.433 -11.083 22.294 1.00 97.19 357 ARG A O 1
ATOM 2833 N N . PHE A 1 358 ? -3.909 -13.249 22.393 1.00 97.94 358 PHE A N 1
ATOM 2834 C CA . PHE A 1 358 ? -2.518 -13.094 22.003 1.00 97.94 358 PHE A CA 1
ATOM 2835 C C . PHE A 1 358 ? -2.361 -13.384 20.512 1.00 97.94 358 PHE A C 1
ATOM 2837 O O . PHE A 1 358 ? -2.723 -14.469 20.067 1.00 97.94 358 PHE A O 1
ATOM 2844 N N . ILE A 1 359 ? -1.808 -12.446 19.741 1.00 97.38 359 ILE A N 1
ATOM 2845 C CA . ILE A 1 359 ? -1.554 -12.618 18.305 1.00 97.38 359 ILE A CA 1
ATOM 2846 C C . ILE A 1 359 ? -0.046 -12.594 18.056 1.00 97.38 359 ILE A C 1
ATOM 2848 O O . ILE A 1 359 ? 0.576 -11.534 17.971 1.00 97.38 359 ILE A O 1
ATOM 2852 N N . PHE A 1 360 ? 0.548 -13.769 17.875 1.00 95.94 360 PHE A N 1
ATOM 2853 C CA . PHE A 1 360 ? 1.960 -13.875 17.527 1.00 95.94 360 PHE A CA 1
ATOM 2854 C C . PHE A 1 360 ? 2.146 -13.622 16.020 1.00 95.94 360 PHE A C 1
ATOM 2856 O O . PHE A 1 360 ? 1.735 -14.426 15.178 1.00 95.94 360 PHE A O 1
ATOM 2863 N N . ARG A 1 361 ? 2.771 -12.509 15.623 1.00 94.06 361 ARG A N 1
ATOM 2864 C CA . ARG A 1 361 ? 3.065 -12.270 14.201 1.00 94.06 361 ARG A CA 1
ATOM 2865 C C . ARG A 1 361 ? 4.200 -13.159 13.727 1.00 94.06 361 ARG A C 1
ATOM 2867 O O . ARG A 1 361 ? 5.323 -13.054 14.214 1.00 94.06 361 ARG A O 1
ATOM 2874 N N . ARG A 1 362 ? 3.931 -13.950 12.689 1.00 88.50 362 ARG A N 1
ATOM 2875 C CA . ARG A 1 362 ? 4.904 -14.821 12.019 1.00 88.50 362 ARG A CA 1
ATOM 2876 C C . ARG A 1 362 ? 5.764 -14.051 11.018 1.00 88.50 362 ARG A C 1
ATOM 2878 O O . ARG A 1 362 ? 5.858 -14.370 9.834 1.00 88.50 362 ARG A O 1
ATOM 2885 N N . HIS A 1 363 ? 6.350 -12.963 11.502 1.00 87.56 363 HIS A N 1
ATOM 2886 C CA . HIS A 1 363 ? 7.409 -12.236 10.823 1.00 87.56 363 HIS A CA 1
ATOM 2887 C C . HIS A 1 363 ? 8.738 -12.711 11.414 1.00 87.56 363 HIS A C 1
ATOM 2889 O O . HIS A 1 363 ? 8.875 -12.703 12.632 1.00 87.56 363 HIS A O 1
ATOM 2895 N N . VAL A 1 364 ? 9.659 -13.170 10.557 1.00 85.31 364 VAL A N 1
ATOM 2896 C CA . VAL A 1 364 ? 10.985 -13.733 10.903 1.00 85.31 364 VAL A CA 1
ATOM 2897 C C . VAL A 1 364 ? 10.981 -14.892 11.918 1.00 85.31 364 VAL A C 1
ATOM 2899 O O . VAL A 1 364 ? 12.012 -15.197 12.518 1.00 85.31 364 VAL A O 1
ATOM 2902 N N . THR A 1 365 ? 9.846 -15.573 12.090 1.00 88.69 365 THR A N 1
ATOM 2903 C CA . THR A 1 365 ? 9.700 -16.754 12.951 1.00 88.69 365 THR A CA 1
ATOM 2904 C C . THR A 1 365 ? 8.772 -17.794 12.330 1.00 88.69 365 THR A C 1
ATOM 2906 O O . THR A 1 365 ? 7.892 -17.454 11.531 1.00 88.69 365 THR A O 1
ATOM 2909 N N . GLU A 1 366 ? 8.926 -19.042 12.770 1.00 86.88 366 GLU A N 1
ATOM 2910 C CA . GLU A 1 366 ? 8.184 -20.198 12.276 1.00 86.88 366 GLU A CA 1
ATOM 2911 C C . GLU A 1 366 ? 7.226 -20.783 13.308 1.00 86.88 366 GLU A C 1
ATOM 2913 O O . GLU A 1 366 ? 7.388 -20.598 14.517 1.00 86.88 366 GLU A O 1
ATOM 2918 N N . ARG A 1 367 ? 6.209 -21.505 12.818 1.00 87.38 367 ARG A N 1
ATOM 2919 C CA . ARG A 1 367 ? 5.112 -22.042 13.636 1.00 87.38 367 ARG A CA 1
ATOM 2920 C C . ARG A 1 367 ? 5.616 -22.816 14.855 1.00 87.38 367 ARG A C 1
ATOM 2922 O O . ARG A 1 367 ? 5.167 -22.562 15.968 1.00 87.38 367 ARG A O 1
ATOM 2929 N N . ASP A 1 368 ? 6.537 -23.751 14.650 1.00 88.81 368 ASP A N 1
ATOM 2930 C CA . ASP A 1 368 ? 6.940 -24.693 15.697 1.00 88.81 368 ASP A CA 1
ATOM 2931 C C . ASP A 1 368 ? 7.698 -24.007 16.843 1.00 88.81 368 ASP A C 1
ATOM 2933 O O . ASP A 1 368 ? 7.505 -24.371 18.001 1.00 88.81 368 ASP A O 1
ATOM 2937 N N . ALA A 1 369 ? 8.485 -22.966 16.547 1.00 90.88 369 ALA A N 1
ATOM 2938 C CA . ALA A 1 369 ? 9.186 -22.180 17.564 1.00 90.88 369 ALA A CA 1
ATOM 2939 C C . ALA A 1 369 ? 8.206 -21.397 18.452 1.00 90.88 369 ALA A C 1
ATOM 2941 O O . ALA A 1 369 ? 8.347 -21.379 19.675 1.00 90.88 369 ALA A O 1
ATOM 2942 N N . VAL A 1 370 ? 7.175 -20.800 17.842 1.00 91.31 370 VAL A N 1
ATOM 2943 C CA . VAL A 1 370 ? 6.092 -20.130 18.578 1.00 91.31 370 VAL A CA 1
ATOM 2944 C C . VAL A 1 370 ? 5.374 -21.128 19.481 1.00 91.31 370 VAL A C 1
ATOM 2946 O O . VAL A 1 370 ? 5.156 -20.853 20.661 1.00 91.31 370 VAL A O 1
ATOM 2949 N N . MET A 1 371 ? 5.038 -22.299 18.939 1.00 88.94 371 MET A N 1
ATOM 2950 C CA . MET A 1 371 ? 4.307 -23.319 19.682 1.00 88.94 371 MET A CA 1
ATOM 2951 C C . MET A 1 371 ? 5.097 -23.878 20.846 1.00 88.94 371 MET A C 1
ATOM 2953 O O . MET A 1 371 ? 4.519 -24.056 21.912 1.00 88.94 371 MET A O 1
ATOM 2957 N N . ASP A 1 372 ? 6.393 -24.118 20.667 1.00 92.62 372 ASP A N 1
ATOM 2958 C CA . ASP A 1 372 ? 7.268 -24.575 21.739 1.00 92.62 372 ASP A CA 1
ATOM 2959 C C . ASP A 1 372 ? 7.333 -23.566 22.893 1.00 92.62 372 ASP A C 1
ATOM 2961 O O . ASP A 1 372 ? 7.060 -23.932 24.039 1.00 92.62 372 ASP A O 1
ATOM 2965 N N . ALA A 1 373 ? 7.573 -22.287 22.582 1.00 94.94 373 ALA A N 1
ATOM 2966 C CA . ALA A 1 373 ? 7.649 -21.219 23.577 1.00 94.94 373 ALA A CA 1
ATOM 2967 C C . ALA A 1 373 ? 6.322 -21.009 24.333 1.00 94.94 373 ALA A C 1
ATOM 2969 O O . ALA A 1 373 ? 6.317 -20.745 25.535 1.00 94.94 373 ALA A O 1
ATOM 2970 N N . PHE A 1 374 ? 5.180 -21.157 23.652 1.00 94.94 374 PHE A N 1
ATOM 2971 C CA . PHE A 1 374 ? 3.851 -20.897 24.218 1.00 94.94 374 PHE A CA 1
ATOM 2972 C C . PHE A 1 374 ? 3.137 -22.140 24.779 1.00 94.94 374 PHE A C 1
ATOM 2974 O O . PHE A 1 374 ? 1.978 -22.030 25.181 1.00 94.94 374 PHE A O 1
ATOM 2981 N N . LYS A 1 375 ? 3.802 -23.301 24.905 1.00 92.62 375 LYS A N 1
ATOM 2982 C CA . LYS A 1 375 ? 3.206 -24.543 25.460 1.00 92.62 375 LYS A CA 1
ATOM 2983 C C . LYS A 1 375 ? 2.478 -24.349 26.797 1.00 92.62 375 LYS A C 1
ATOM 2985 O O . LYS A 1 375 ? 1.479 -25.013 27.054 1.00 92.62 375 LYS A O 1
ATOM 2990 N N . GLY A 1 376 ? 2.984 -23.463 27.658 1.00 91.44 376 GLY A N 1
ATOM 2991 C CA . GLY A 1 376 ? 2.418 -23.168 28.981 1.00 91.44 376 GLY A CA 1
ATOM 2992 C C . GLY A 1 376 ? 1.455 -21.977 29.024 1.00 91.44 376 GLY A C 1
ATOM 2993 O O . GLY A 1 376 ? 1.091 -21.529 30.115 1.00 91.44 376 GLY A O 1
ATOM 2994 N N . TYR A 1 377 ? 1.085 -21.408 27.875 1.00 94.75 377 TYR A N 1
ATOM 2995 C CA . TYR A 1 377 ? 0.250 -20.216 27.833 1.00 94.75 377 TYR A CA 1
ATOM 2996 C C . TYR A 1 377 ? -1.178 -20.521 28.285 1.00 94.75 377 TYR A C 1
ATOM 2998 O O . TYR A 1 377 ? -1.861 -21.381 27.740 1.00 94.75 377 TYR A O 1
ATOM 3006 N N . THR A 1 378 ? -1.648 -19.766 29.276 1.00 93.06 378 THR A N 1
ATOM 3007 C CA . THR A 1 378 ? -3.039 -19.835 29.749 1.00 93.06 378 THR A CA 1
ATOM 3008 C C . THR A 1 378 ? -3.718 -18.467 29.725 1.00 93.06 378 THR A C 1
ATOM 3010 O O . THR A 1 378 ? -4.815 -18.320 30.246 1.00 93.06 378 THR A O 1
ATOM 3013 N N . GLY A 1 379 ? -3.091 -17.436 29.152 1.00 90.44 379 GLY A N 1
ATOM 3014 C CA . GLY A 1 379 ? -3.576 -16.051 29.226 1.00 90.44 379 GLY A CA 1
ATOM 3015 C C . GLY A 1 379 ? -4.891 -15.770 28.486 1.00 90.44 379 GLY A C 1
ATOM 3016 O O . GLY A 1 379 ? -5.501 -14.733 28.730 1.00 90.44 379 GLY A O 1
ATOM 3017 N N . GLY A 1 380 ? -5.353 -16.694 27.642 1.00 92.69 380 GLY A N 1
ATOM 3018 C CA . GLY A 1 380 ? -6.591 -16.571 26.883 1.00 92.69 380 GLY A CA 1
ATOM 3019 C C . GLY A 1 380 ? -6.475 -17.266 25.533 1.00 92.69 380 GLY A C 1
ATOM 3020 O O . GLY A 1 380 ? -5.969 -18.385 25.450 1.00 92.69 380 GLY A O 1
ATOM 3021 N N . ILE A 1 381 ? -6.926 -16.593 24.477 1.00 93.94 381 ILE A N 1
ATOM 3022 C CA . ILE A 1 381 ? -6.882 -17.122 23.111 1.00 93.94 381 ILE A CA 1
ATOM 3023 C C . ILE A 1 381 ? -5.481 -16.903 22.541 1.00 93.94 381 ILE A C 1
ATOM 3025 O O . ILE A 1 381 ? -4.999 -15.776 22.546 1.00 93.94 381 ILE A O 1
ATOM 3029 N N . LEU A 1 382 ? -4.845 -17.951 22.022 1.00 94.81 382 LEU A N 1
ATOM 3030 C CA . LEU A 1 382 ? -3.603 -17.844 21.261 1.00 94.81 382 LEU A CA 1
ATOM 3031 C C . LEU A 1 382 ? -3.930 -17.915 19.770 1.00 94.81 382 LEU A C 1
ATOM 3033 O O . LEU A 1 382 ? -4.605 -18.844 19.350 1.00 94.81 382 LEU A O 1
ATOM 3037 N N . ASP A 1 383 ? -3.438 -16.952 19.001 1.00 95.50 383 ASP A N 1
ATOM 3038 C CA . ASP A 1 383 ? -3.504 -16.879 17.544 1.00 95.50 383 ASP A CA 1
ATOM 3039 C C . ASP A 1 383 ? -2.138 -16.499 16.968 1.00 95.50 383 ASP A C 1
ATOM 3041 O O . ASP A 1 383 ? -1.239 -16.021 17.666 1.00 95.50 383 ASP A O 1
ATOM 3045 N N . THR A 1 384 ? -2.005 -16.645 15.653 1.00 94.44 384 THR A N 1
ATOM 3046 C CA . THR A 1 384 ? -0.878 -16.093 14.896 1.00 94.44 384 THR A CA 1
ATOM 3047 C C . THR A 1 384 ? -1.347 -15.125 13.819 1.00 94.44 384 THR A C 1
ATOM 3049 O O . THR A 1 384 ? -2.545 -14.922 13.625 1.00 94.44 384 THR A O 1
ATOM 3052 N N . SER A 1 385 ? -0.420 -14.489 13.106 1.00 94.44 385 SER A N 1
ATOM 3053 C CA . SER A 1 385 ? -0.758 -13.711 11.913 1.00 94.44 385 SER A CA 1
ATOM 3054 C C . SER A 1 385 ? 0.322 -13.755 10.843 1.00 94.44 385 SER A C 1
ATOM 3056 O O . SER A 1 385 ? 1.497 -13.975 11.145 1.00 94.44 385 SER A O 1
ATOM 3058 N N . THR A 1 386 ? -0.084 -13.518 9.598 1.00 93.31 386 THR A N 1
ATOM 3059 C CA . THR A 1 386 ? 0.775 -13.553 8.409 1.00 93.31 386 THR A CA 1
ATOM 3060 C C . THR A 1 386 ? 0.436 -12.417 7.448 1.00 93.31 386 THR A C 1
ATOM 3062 O O . THR A 1 386 ? -0.681 -11.899 7.468 1.00 93.31 386 THR A O 1
ATOM 3065 N N . LYS A 1 387 ? 1.377 -12.037 6.580 1.00 93.38 387 LYS A N 1
ATOM 3066 C CA . LYS A 1 387 ? 1.103 -11.096 5.485 1.00 93.38 387 LYS A CA 1
ATOM 3067 C C . LYS A 1 387 ? 0.419 -11.854 4.346 1.00 93.38 387 LYS A C 1
ATOM 3069 O O . LYS A 1 387 ? 1.048 -12.721 3.748 1.00 93.38 387 LYS A O 1
ATOM 3074 N N . TYR A 1 388 ? -0.846 -11.545 4.062 1.00 94.00 388 TYR A N 1
ATOM 3075 C CA . TYR A 1 388 ? -1.625 -12.251 3.033 1.00 94.00 388 TYR A CA 1
ATOM 3076 C C . TYR A 1 388 ? -1.283 -11.765 1.618 1.00 94.00 388 TYR A C 1
ATOM 3078 O O . TYR A 1 388 ? -1.108 -12.573 0.714 1.00 94.00 388 TYR A O 1
ATOM 3086 N N . ALA A 1 389 ? -1.099 -10.454 1.450 1.00 90.50 389 ALA A N 1
ATOM 3087 C CA . ALA A 1 389 ? -0.719 -9.822 0.183 1.00 90.50 389 ALA A CA 1
ATOM 3088 C C . ALA A 1 389 ? 0.649 -9.114 0.267 1.00 90.50 389 ALA A C 1
ATOM 3090 O O . ALA A 1 389 ? 0.898 -8.120 -0.401 1.00 90.50 389 ALA A O 1
ATOM 3091 N N . VAL A 1 390 ? 1.530 -9.598 1.150 1.00 91.00 390 VAL A N 1
ATOM 3092 C CA . VAL A 1 390 ? 2.807 -8.952 1.505 1.00 91.00 390 VAL A CA 1
ATOM 3093 C C . VAL A 1 390 ? 2.631 -7.453 1.797 1.00 91.00 390 VAL A C 1
ATOM 3095 O O . VAL A 1 390 ? 2.002 -7.171 2.814 1.00 91.00 390 VAL A O 1
ATOM 3098 N N . ALA A 1 391 ? 3.180 -6.535 0.991 1.00 91.75 391 ALA A N 1
ATOM 3099 C CA . ALA A 1 391 ? 3.008 -5.082 1.119 1.00 91.75 391 ALA A CA 1
ATOM 3100 C C . ALA A 1 391 ? 1.913 -4.492 0.202 1.00 91.75 391 ALA A C 1
ATOM 3102 O O . ALA A 1 391 ? 1.523 -3.345 0.394 1.00 91.75 391 ALA A O 1
ATOM 3103 N N . HIS A 1 392 ? 1.404 -5.279 -0.749 1.00 93.06 392 HIS A N 1
ATOM 3104 C CA . HIS A 1 392 ? 0.631 -4.790 -1.889 1.00 93.06 392 HIS A CA 1
ATOM 3105 C C . HIS A 1 392 ? -0.728 -5.493 -1.981 1.00 93.06 392 HIS A C 1
ATOM 3107 O O . HIS A 1 392 ? -0.894 -6.483 -2.702 1.00 93.06 392 HIS A O 1
ATOM 3113 N N . MET A 1 393 ? -1.716 -5.038 -1.210 1.00 94.25 393 MET A N 1
ATOM 3114 C CA . MET A 1 393 ? -3.071 -5.597 -1.248 1.00 94.25 393 MET A CA 1
ATOM 3115 C C . MET A 1 393 ? -3.798 -5.338 -2.571 1.00 94.25 393 MET A C 1
ATOM 3117 O O . MET A 1 393 ? -4.650 -6.142 -2.950 1.00 94.25 393 MET A O 1
ATOM 3121 N N . TYR A 1 394 ? -3.425 -4.287 -3.303 1.00 95.25 394 TYR A N 1
ATOM 3122 C CA . TYR A 1 394 ? -3.926 -3.988 -4.645 1.00 95.25 394 TYR A CA 1
ATOM 3123 C C . TYR A 1 394 ? -3.013 -4.583 -5.718 1.00 95.25 394 TYR A C 1
ATOM 3125 O O . TYR A 1 394 ? -2.593 -3.909 -6.654 1.00 95.25 394 TYR A O 1
ATOM 3133 N N . SER A 1 395 ? -2.681 -5.866 -5.570 1.00 94.75 395 SER A N 1
ATOM 3134 C CA . SER A 1 395 ? -1.891 -6.638 -6.535 1.00 94.75 395 SER A CA 1
ATOM 3135 C C . SER A 1 395 ? -2.755 -7.644 -7.285 1.00 94.75 395 SER A C 1
ATOM 3137 O O . SER A 1 395 ? -2.932 -7.554 -8.494 1.00 94.75 395 SER A O 1
ATOM 3139 N N . SER A 1 396 ? -3.349 -8.587 -6.562 1.00 95.94 396 SER A N 1
ATOM 3140 C CA . SER A 1 396 ? -4.178 -9.653 -7.114 1.00 95.94 396 SER A CA 1
ATOM 3141 C C . SER A 1 396 ? -5.407 -9.878 -6.243 1.00 95.94 396 SER A C 1
ATOM 3143 O O . SER A 1 396 ? -5.324 -9.817 -5.018 1.00 95.94 396 SER A O 1
ATOM 3145 N N . ARG A 1 397 ? -6.527 -10.243 -6.872 1.00 97.12 397 ARG A N 1
ATOM 3146 C CA . ARG A 1 397 ? -7.731 -10.760 -6.209 1.00 97.12 397 ARG A CA 1
ATOM 3147 C C . ARG A 1 397 ? -7.452 -12.067 -5.457 1.00 97.12 397 ARG A C 1
ATOM 3149 O O . ARG A 1 397 ? -8.187 -12.417 -4.544 1.00 97.12 397 ARG A O 1
ATOM 3156 N N . ARG A 1 398 ? -6.394 -12.810 -5.803 1.00 95.44 398 ARG A N 1
ATOM 3157 C CA . ARG A 1 398 ? -5.948 -13.990 -5.051 1.00 95.44 398 ARG A CA 1
ATOM 3158 C C . ARG A 1 398 ? -4.418 -14.040 -4.969 1.00 95.44 398 ARG A C 1
ATOM 3160 O O . ARG A 1 398 ? -3.803 -14.803 -5.716 1.00 95.44 398 ARG A O 1
ATOM 3167 N N . PRO A 1 399 ? -3.794 -13.301 -4.031 1.00 94.38 399 PRO A N 1
ATOM 3168 C CA . PRO A 1 399 ? -2.349 -13.361 -3.831 1.00 94.38 399 PRO A CA 1
ATOM 3169 C C . PRO A 1 399 ? -1.923 -14.773 -3.405 1.00 94.38 399 PRO A C 1
ATOM 3171 O O . PRO A 1 399 ? -2.681 -15.490 -2.741 1.00 94.38 399 PRO A O 1
ATOM 3174 N N . GLN A 1 400 ? -0.719 -15.195 -3.802 1.00 93.19 400 GLN A N 1
ATOM 3175 C CA . GLN A 1 400 ? -0.247 -16.580 -3.625 1.00 93.19 400 GLN A CA 1
ATOM 3176 C C . GLN A 1 400 ? 1.088 -16.684 -2.869 1.00 93.19 400 GLN A C 1
ATOM 3178 O O . GLN A 1 400 ? 1.500 -17.788 -2.522 1.00 93.19 400 GLN A O 1
ATOM 3183 N N . GLU A 1 401 ? 1.781 -15.578 -2.569 1.00 89.19 401 GLU A N 1
ATOM 3184 C CA . GLU A 1 401 ? 3.064 -15.610 -1.843 1.00 89.19 401 GLU A CA 1
ATOM 3185 C C . GLU A 1 401 ? 2.933 -16.215 -0.441 1.00 89.19 401 GLU A C 1
ATOM 3187 O O . GLU A 1 401 ? 3.795 -16.982 -0.001 1.00 89.19 401 GLU A O 1
ATOM 3192 N N . TRP A 1 402 ? 1.845 -15.885 0.257 1.00 89.06 402 TRP A N 1
ATOM 3193 C CA . TRP A 1 402 ? 1.603 -16.298 1.639 1.00 89.06 402 TRP A CA 1
ATOM 3194 C C . TRP A 1 402 ? 1.486 -17.823 1.801 1.00 89.06 402 TRP A C 1
ATOM 3196 O O . TRP A 1 402 ? 1.766 -18.346 2.883 1.00 89.06 402 TRP A O 1
ATOM 3206 N N . GLU A 1 403 ? 1.136 -18.554 0.733 1.00 87.75 403 GLU A N 1
ATOM 3207 C CA . GLU A 1 403 ? 0.970 -20.014 0.762 1.00 87.75 403 GLU A CA 1
ATOM 3208 C C . GLU A 1 403 ? 2.271 -20.734 1.111 1.00 87.75 403 GLU A C 1
ATOM 3210 O O . GLU A 1 403 ? 2.251 -21.757 1.793 1.00 87.75 403 GLU A O 1
ATOM 3215 N N . THR A 1 404 ? 3.410 -20.160 0.718 1.00 82.75 404 THR A N 1
ATOM 3216 C CA . THR A 1 404 ? 4.731 -20.734 1.009 1.00 82.75 404 THR A CA 1
ATOM 3217 C C . THR A 1 404 ? 5.054 -20.768 2.503 1.00 82.75 404 THR A C 1
ATOM 3219 O O . THR A 1 404 ? 5.841 -21.607 2.920 1.00 82.75 404 THR A O 1
ATOM 3222 N N . ARG A 1 405 ? 4.436 -19.892 3.308 1.00 79.38 405 ARG A N 1
ATOM 3223 C CA . ARG A 1 405 ? 4.652 -19.803 4.765 1.00 79.38 405 ARG A CA 1
ATOM 3224 C C . ARG A 1 405 ? 3.563 -20.471 5.591 1.00 79.38 405 ARG A C 1
ATOM 3226 O O . ARG A 1 405 ? 3.767 -20.789 6.752 1.00 79.38 405 ARG A O 1
ATOM 3233 N N . ILE A 1 406 ? 2.362 -20.606 5.040 1.00 86.25 406 ILE A N 1
ATOM 3234 C CA . ILE A 1 406 ? 1.210 -21.083 5.814 1.00 86.25 406 ILE A CA 1
ATOM 3235 C C . ILE A 1 406 ? 0.743 -22.439 5.325 1.00 86.25 406 ILE A C 1
ATOM 3237 O O . ILE A 1 406 ? 0.659 -23.384 6.103 1.00 86.25 406 ILE A O 1
ATOM 3241 N N . VAL A 1 407 ? 0.469 -22.552 4.027 1.00 83.94 407 VAL A N 1
ATOM 3242 C CA . VAL A 1 407 ? -0.050 -23.792 3.447 1.00 83.94 407 VAL A CA 1
ATOM 3243 C C . VAL A 1 407 ? 1.039 -24.862 3.436 1.00 83.94 407 VAL A C 1
ATOM 3245 O O . VAL A 1 407 ? 0.773 -25.997 3.819 1.00 83.94 407 VAL A O 1
ATOM 3248 N N . ALA A 1 408 ? 2.273 -24.499 3.072 1.00 81.44 408 ALA A N 1
ATOM 3249 C CA . ALA A 1 408 ? 3.391 -25.443 3.018 1.00 81.44 408 ALA A CA 1
ATOM 3250 C C . ALA A 1 408 ? 3.784 -26.019 4.394 1.00 81.44 408 ALA A C 1
ATOM 3252 O O . ALA A 1 408 ? 4.235 -27.158 4.472 1.00 81.44 408 ALA A O 1
ATOM 3253 N N . GLU A 1 409 ? 3.591 -25.263 5.477 1.00 80.38 409 GLU A N 1
ATOM 3254 C CA . GLU A 1 409 ? 3.876 -25.715 6.848 1.00 80.38 409 GLU A CA 1
ATOM 3255 C C . GLU A 1 409 ? 2.719 -26.489 7.495 1.00 80.38 409 GLU A C 1
ATOM 3257 O O . GLU A 1 409 ? 2.901 -27.181 8.503 1.00 80.38 409 GLU A O 1
ATOM 3262 N N . GLY A 1 410 ? 1.522 -26.367 6.923 1.00 80.44 410 GLY A N 1
ATOM 3263 C CA . GLY A 1 410 ? 0.285 -26.900 7.469 1.00 80.44 410 GLY A CA 1
ATOM 3264 C C . GLY A 1 410 ? -0.389 -25.940 8.448 1.00 80.44 410 GLY A C 1
ATOM 3265 O O . GLY A 1 410 ? 0.236 -25.375 9.356 1.00 80.44 410 GLY A O 1
ATOM 3266 N N . TRP A 1 411 ? -1.704 -25.797 8.275 1.00 82.62 411 TRP A N 1
ATOM 3267 C CA . TRP A 1 411 ? -2.538 -24.982 9.146 1.00 82.62 411 TRP A CA 1
ATOM 3268 C C . TRP A 1 411 ? -2.485 -25.476 10.594 1.00 82.62 411 TRP A C 1
ATOM 3270 O O . TRP A 1 411 ? -2.540 -26.683 10.832 1.00 82.62 411 TRP A O 1
ATOM 3280 N N . PRO A 1 412 ? -2.419 -24.569 11.577 1.00 75.50 412 PRO A N 1
ATOM 3281 C CA . PRO A 1 412 ? -2.438 -24.976 12.969 1.00 75.50 412 PRO A CA 1
ATOM 3282 C C . PRO A 1 412 ? -3.798 -25.528 13.410 1.00 75.50 412 PRO A C 1
ATOM 3284 O O . PRO A 1 412 ? -4.841 -24.967 13.080 1.00 75.50 412 PRO A O 1
ATOM 3287 N N . GLU A 1 413 ? -3.787 -26.598 14.209 1.00 73.38 413 GLU A N 1
ATOM 3288 C CA . GLU A 1 413 ? -5.016 -27.260 14.679 1.00 73.38 413 GLU A CA 1
ATOM 3289 C C . GLU A 1 413 ? -5.723 -26.501 15.815 1.00 73.38 413 GLU A C 1
ATOM 3291 O O . GLU A 1 413 ? -6.942 -26.588 15.960 1.00 73.38 413 GLU A O 1
ATOM 3296 N N . HIS A 1 414 ? -4.974 -25.749 16.629 1.00 80.75 414 HIS A N 1
ATOM 3297 C CA . HIS A 1 414 ? -5.473 -25.182 17.892 1.00 80.75 414 HIS A CA 1
ATOM 3298 C C . HIS A 1 414 ? -5.610 -23.657 17.908 1.00 80.75 414 HIS A C 1
ATOM 3300 O O . HIS A 1 414 ? -6.121 -23.106 18.879 1.00 80.75 414 HIS A O 1
ATOM 3306 N N . PHE A 1 415 ? -5.165 -22.972 16.857 1.00 87.56 415 PHE A N 1
ATOM 3307 C CA . PHE A 1 415 ? -5.201 -21.515 16.778 1.00 87.56 415 PHE A CA 1
ATOM 3308 C C . PHE A 1 415 ? -5.441 -21.039 15.352 1.00 87.56 415 PHE A C 1
ATOM 3310 O O . PHE A 1 415 ? -5.174 -21.761 14.389 1.00 87.56 415 PHE A O 1
ATOM 3317 N N . LYS A 1 416 ? -5.961 -19.819 15.207 1.00 93.38 416 LYS A N 1
ATOM 3318 C CA . LYS A 1 416 ? -6.242 -19.229 13.899 1.00 93.38 416 LYS A CA 1
ATOM 3319 C C . LYS A 1 416 ? -5.093 -18.327 13.448 1.00 93.38 416 LYS A C 1
ATOM 3321 O O . LYS A 1 416 ? -4.234 -17.923 14.236 1.00 93.38 416 LYS A O 1
ATOM 3326 N N . THR A 1 417 ? -5.069 -18.016 12.153 1.00 94.31 417 THR A N 1
ATOM 3327 C CA . THR A 1 417 ? -4.078 -17.110 11.554 1.00 94.31 417 THR A CA 1
ATOM 3328 C C . THR A 1 417 ? -4.766 -15.864 11.016 1.00 94.31 417 THR A C 1
ATOM 3330 O O . THR A 1 417 ? -5.517 -15.942 10.051 1.00 94.31 417 THR A O 1
ATOM 3333 N N . TRP A 1 418 ? -4.494 -14.706 11.610 1.00 96.56 418 TRP A N 1
ATOM 3334 C CA . TRP A 1 418 ? -4.973 -13.420 11.110 1.00 96.56 418 TRP A CA 1
ATOM 3335 C C . TRP A 1 418 ? -4.263 -13.017 9.820 1.00 96.56 418 TRP A C 1
ATOM 3337 O O . TRP A 1 418 ? -3.053 -13.222 9.666 1.00 96.56 418 TRP A O 1
ATOM 3347 N N . LEU A 1 419 ? -5.012 -12.377 8.928 1.00 96.75 419 LEU A N 1
ATOM 3348 C CA . LEU A 1 419 ? -4.503 -11.868 7.661 1.00 96.75 419 LEU A CA 1
ATOM 3349 C C . LEU A 1 419 ? -4.127 -10.391 7.813 1.00 96.75 419 LEU A C 1
ATOM 3351 O O . LEU A 1 419 ? -4.976 -9.539 8.055 1.00 96.75 419 LEU A O 1
ATOM 3355 N N . ASN A 1 420 ? -2.844 -10.082 7.669 1.00 95.50 420 ASN A N 1
ATOM 3356 C CA . ASN A 1 420 ? -2.370 -8.712 7.537 1.00 95.50 420 ASN A CA 1
ATOM 3357 C C . ASN A 1 420 ? -2.497 -8.299 6.065 1.00 95.50 420 ASN A C 1
ATOM 3359 O O . ASN A 1 420 ? -1.840 -8.898 5.202 1.00 95.50 420 ASN A O 1
ATOM 3363 N N . LEU A 1 421 ? -3.362 -7.317 5.800 1.00 95.56 421 LEU A N 1
ATOM 3364 C CA . LEU A 1 421 ? -3.538 -6.699 4.489 1.00 95.56 421 LEU A CA 1
ATOM 3365 C C . LEU A 1 421 ? -2.822 -5.356 4.500 1.00 95.56 421 LEU A C 1
ATOM 3367 O O . LEU A 1 421 ? -3.162 -4.471 5.286 1.00 95.56 421 LEU A O 1
ATOM 3371 N N . ARG A 1 422 ? -1.820 -5.213 3.643 1.00 92.94 422 ARG A N 1
ATOM 3372 C CA . ARG A 1 422 ? -1.024 -3.997 3.591 1.00 92.94 422 ARG A CA 1
ATOM 3373 C C . ARG A 1 422 ? -1.394 -3.171 2.374 1.00 92.94 422 ARG A C 1
ATOM 3375 O O . ARG A 1 422 ? -1.324 -3.691 1.268 1.00 92.94 422 ARG A O 1
ATOM 3382 N N . ASN A 1 423 ? -1.800 -1.925 2.597 1.00 93.25 423 ASN A N 1
ATOM 3383 C CA . ASN A 1 423 ? -1.918 -0.926 1.545 1.00 93.25 423 ASN A CA 1
ATOM 3384 C C . ASN A 1 423 ? -0.683 -0.030 1.585 1.00 93.25 423 ASN A C 1
ATOM 3386 O O . ASN A 1 423 ? -0.695 1.013 2.237 1.00 93.25 423 ASN A O 1
ATOM 3390 N N . ASP A 1 424 ? 0.369 -0.451 0.899 1.00 92.00 424 ASP A N 1
ATOM 3391 C CA . ASP A 1 424 ? 1.506 0.408 0.566 1.00 92.00 424 ASP A CA 1
ATOM 3392 C C . ASP A 1 424 ? 1.538 0.686 -0.953 1.00 92.00 424 ASP A C 1
ATOM 3394 O O . ASP A 1 424 ? 2.579 0.995 -1.520 1.00 92.00 424 ASP A O 1
ATOM 3398 N N . ASP A 1 425 ? 0.378 0.554 -1.609 1.00 88.50 425 ASP A N 1
ATOM 3399 C CA . ASP A 1 425 ? 0.198 0.712 -3.054 1.00 88.50 425 ASP A CA 1
ATOM 3400 C C . ASP A 1 425 ? -0.275 2.120 -3.434 1.00 88.50 425 ASP A C 1
ATOM 3402 O O . ASP A 1 425 ? 0.235 2.720 -4.380 1.00 88.50 425 ASP A O 1
ATOM 3406 N N . ILE A 1 426 ? -1.310 2.598 -2.730 1.00 90.88 426 ILE A N 1
ATOM 3407 C CA . ILE A 1 426 ? -2.078 3.800 -3.068 1.00 90.88 426 ILE A CA 1
ATOM 3408 C C . ILE A 1 426 ? -2.344 4.573 -1.779 1.00 90.88 426 ILE A C 1
ATOM 3410 O O . ILE A 1 426 ? -3.045 4.086 -0.882 1.00 90.88 426 ILE A O 1
ATOM 3414 N N . VAL A 1 427 ? -1.792 5.780 -1.689 1.00 89.81 427 VAL A N 1
ATOM 3415 C CA . VAL A 1 427 ? -1.886 6.652 -0.513 1.00 89.81 427 VAL A CA 1
ATOM 3416 C C . VAL A 1 427 ? -2.549 7.989 -0.826 1.00 89.81 427 VAL A C 1
ATOM 3418 O O . VAL A 1 427 ? -3.272 8.517 0.017 1.00 89.81 427 VAL A O 1
ATOM 3421 N N . MET A 1 428 ? -2.336 8.556 -2.018 1.00 91.94 428 MET A N 1
ATOM 3422 C CA . MET A 1 428 ? -2.824 9.898 -2.337 1.00 91.94 428 MET A CA 1
ATOM 3423 C C . MET A 1 428 ? -4.157 9.866 -3.084 1.00 91.94 428 MET A C 1
ATOM 3425 O O . MET A 1 428 ? -5.098 10.537 -2.652 1.00 91.94 428 MET A O 1
ATOM 3429 N N . GLN A 1 429 ? -4.240 9.109 -4.174 1.00 94.44 429 GLN A N 1
ATOM 3430 C CA . GLN A 1 429 ? -5.410 9.043 -5.046 1.00 94.44 429 GLN A CA 1
ATOM 3431 C C . GLN A 1 429 ? -6.529 8.191 -4.438 1.00 94.44 429 GLN A C 1
ATOM 3433 O O . GLN A 1 429 ? -6.299 7.216 -3.719 1.00 94.44 429 GLN A O 1
ATOM 3438 N N . ARG A 1 430 ? -7.781 8.544 -4.735 1.00 97.25 430 ARG A N 1
ATOM 3439 C CA . ARG A 1 430 ? -8.950 7.778 -4.290 1.00 97.25 430 ARG A CA 1
ATOM 3440 C C . ARG A 1 430 ? -9.186 6.539 -5.161 1.00 97.25 430 ARG A C 1
ATOM 3442 O O . ARG A 1 430 ? -9.412 6.645 -6.362 1.00 97.25 430 ARG A O 1
ATOM 3449 N N . TRP A 1 431 ? -9.247 5.369 -4.529 1.00 97.44 431 TRP A N 1
ATOM 3450 C CA . TRP A 1 431 ? -9.470 4.071 -5.176 1.00 97.44 431 TRP A CA 1
ATOM 3451 C C . TRP A 1 431 ? -10.860 3.497 -4.856 1.00 97.44 431 TRP A C 1
ATOM 3453 O O . TRP A 1 431 ? -11.376 3.701 -3.754 1.00 97.44 431 TRP A O 1
ATOM 3463 N N . GLY A 1 432 ? -11.454 2.735 -5.779 1.00 96.62 432 GLY A N 1
ATOM 3464 C CA . GLY A 1 432 ? -12.717 2.041 -5.525 1.00 96.62 432 GLY A CA 1
ATOM 3465 C C . GLY A 1 432 ? -13.144 1.051 -6.608 1.00 96.62 432 GLY A C 1
ATOM 3466 O O . GLY A 1 432 ? -13.755 1.448 -7.592 1.00 96.62 432 GLY A O 1
ATOM 3467 N N . SER A 1 433 ? -12.917 -0.247 -6.373 1.00 97.88 433 SER A N 1
ATOM 3468 C CA . SER A 1 433 ? -13.438 -1.354 -7.197 1.00 97.88 433 SER A CA 1
ATOM 3469 C C . SER A 1 433 ? -14.192 -2.379 -6.332 1.00 97.88 433 SER A C 1
ATOM 3471 O O . SER A 1 433 ? -13.562 -3.187 -5.635 1.00 97.88 433 SER A O 1
ATOM 3473 N N . PRO A 1 434 ? -15.540 -2.358 -6.322 1.00 98.19 434 PRO A N 1
ATOM 3474 C CA . PRO A 1 434 ? -16.346 -3.362 -5.627 1.00 98.19 434 PRO A CA 1
ATOM 3475 C C . PRO A 1 434 ? -16.064 -4.792 -6.073 1.00 98.19 434 PRO A C 1
ATOM 3477 O O . PRO A 1 434 ? -16.007 -5.687 -5.224 1.00 98.19 434 PRO A O 1
ATOM 3480 N N . ASP A 1 435 ? -15.849 -5.019 -7.369 1.00 97.12 435 ASP A N 1
ATOM 3481 C CA . ASP A 1 435 ? -15.583 -6.355 -7.895 1.00 97.12 435 ASP A CA 1
ATOM 3482 C C . ASP A 1 435 ? -14.235 -6.902 -7.420 1.00 97.12 435 ASP A C 1
ATOM 3484 O O . ASP A 1 435 ? -14.154 -8.065 -7.009 1.00 97.12 435 ASP A O 1
ATOM 3488 N N . PHE A 1 436 ? -13.189 -6.069 -7.391 1.00 98.44 436 PHE A N 1
ATOM 3489 C CA . PHE A 1 436 ? -11.889 -6.467 -6.850 1.00 98.44 436 PHE A CA 1
ATOM 3490 C C . PHE A 1 436 ? -11.999 -6.870 -5.376 1.00 98.44 436 PHE A C 1
ATOM 3492 O O . PHE A 1 436 ? -11.573 -7.966 -5.004 1.00 98.44 436 PHE A O 1
ATOM 3499 N N . VAL A 1 437 ? -12.608 -6.021 -4.537 1.00 98.56 437 VAL A N 1
ATOM 3500 C CA . VAL A 1 437 ? -12.739 -6.282 -3.093 1.00 98.56 437 VAL A CA 1
ATOM 3501 C C . VAL A 1 437 ? -13.578 -7.533 -2.830 1.00 98.56 437 VAL A C 1
ATOM 3503 O O . VAL A 1 437 ? -13.201 -8.368 -2.004 1.00 98.56 437 VAL A O 1
ATOM 3506 N N . ARG A 1 438 ? -14.698 -7.704 -3.545 1.00 98.19 438 ARG A N 1
ATOM 3507 C CA . ARG A 1 438 ? -15.583 -8.864 -3.381 1.00 98.19 438 ARG A CA 1
ATOM 3508 C C . ARG A 1 438 ? -14.850 -10.167 -3.675 1.00 98.19 438 ARG A C 1
ATOM 3510 O O . ARG A 1 438 ? -14.920 -11.098 -2.872 1.00 98.19 438 ARG A O 1
ATOM 3517 N N . GLU A 1 439 ? -14.155 -10.237 -4.807 1.00 97.56 439 GLU A N 1
ATOM 3518 C CA . GLU A 1 439 ? -13.413 -11.439 -5.184 1.00 97.56 439 GLU A CA 1
ATOM 3519 C C . GLU A 1 439 ? -12.239 -11.687 -4.231 1.00 97.56 439 GLU A C 1
ATOM 3521 O O . GLU A 1 439 ? -12.065 -12.814 -3.766 1.00 97.56 439 GLU A O 1
ATOM 3526 N N . PHE A 1 440 ? -11.519 -10.641 -3.816 1.00 98.00 440 PHE A N 1
ATOM 3527 C CA . PHE A 1 440 ? -10.447 -10.759 -2.825 1.00 98.00 440 PHE A CA 1
ATOM 3528 C C . PHE A 1 440 ? -10.917 -11.383 -1.507 1.00 98.00 440 PHE A C 1
ATOM 3530 O O . PHE A 1 440 ? -10.284 -12.300 -0.975 1.00 98.00 440 PHE A O 1
ATOM 3537 N N . ILE A 1 441 ? -12.052 -10.916 -0.986 1.00 97.94 441 ILE A N 1
ATOM 3538 C CA . ILE A 1 441 ? -12.630 -11.401 0.271 1.00 97.94 441 ILE A CA 1
ATOM 3539 C C . ILE A 1 441 ? -13.119 -12.846 0.141 1.00 97.94 441 ILE A C 1
ATOM 3541 O O . ILE A 1 441 ? -12.889 -13.650 1.047 1.00 97.94 441 ILE A O 1
ATOM 3545 N N . LYS A 1 442 ? -13.754 -13.211 -0.981 1.00 96.94 442 LYS A N 1
ATOM 3546 C CA . LYS A 1 442 ? -14.225 -14.586 -1.221 1.00 96.94 442 LYS A CA 1
ATOM 3547 C C . LYS A 1 442 ? -13.093 -15.611 -1.223 1.00 96.94 442 LYS A C 1
ATOM 3549 O O . LYS A 1 442 ? -13.314 -16.745 -0.805 1.00 96.94 442 LYS A O 1
ATOM 3554 N N . TRP A 1 443 ? -11.900 -15.215 -1.661 1.00 95.56 443 TRP A N 1
ATOM 3555 C CA . TRP A 1 443 ? -10.729 -16.088 -1.714 1.00 95.56 443 TRP A CA 1
ATOM 3556 C C . TRP A 1 443 ? -9.957 -16.218 -0.392 1.00 95.56 443 TRP A C 1
ATOM 3558 O O . TRP A 1 443 ? -9.013 -17.013 -0.321 1.00 95.56 443 TRP A O 1
ATOM 3568 N N . MET A 1 444 ? -10.329 -15.477 0.657 1.00 95.50 444 MET A N 1
ATOM 3569 C CA . MET A 1 444 ? -9.688 -15.608 1.968 1.00 95.50 444 MET A CA 1
ATOM 3570 C C . MET A 1 444 ? -9.941 -16.999 2.591 1.00 95.50 444 MET A C 1
ATOM 3572 O O . MET A 1 444 ? -11.065 -17.501 2.527 1.00 95.50 444 MET A O 1
ATOM 3576 N N . PRO A 1 445 ? -8.949 -17.605 3.276 1.00 93.50 445 PRO A N 1
ATOM 3577 C CA . PRO A 1 445 ? -9.080 -18.907 3.947 1.00 93.50 445 PRO A CA 1
ATOM 3578 C C . PRO A 1 445 ? -9.855 -18.794 5.275 1.00 93.50 445 PRO A C 1
ATOM 3580 O O . PRO A 1 445 ? -9.287 -18.852 6.371 1.00 93.50 445 PRO A O 1
ATOM 3583 N N . ARG A 1 446 ? -11.169 -18.563 5.192 1.00 92.88 446 ARG A N 1
ATOM 3584 C CA . ARG A 1 446 ? -12.034 -18.216 6.339 1.00 92.88 446 ARG A CA 1
ATOM 3585 C C . ARG A 1 446 ? -12.132 -19.306 7.397 1.00 92.88 446 ARG A C 1
ATOM 3587 O O . ARG A 1 446 ? -12.307 -19.013 8.573 1.00 92.88 446 ARG A O 1
ATOM 3594 N N . GLU A 1 447 ? -11.999 -20.566 7.011 1.00 91.25 447 GLU A N 1
ATOM 3595 C CA . GLU A 1 447 ? -11.997 -21.687 7.947 1.00 91.25 447 GLU A CA 1
ATOM 3596 C C . GLU A 1 447 ? -10.761 -21.689 8.865 1.00 91.25 447 GLU A C 1
ATOM 3598 O O . GLU A 1 447 ? -10.819 -22.212 9.983 1.00 91.25 447 GLU A O 1
ATOM 3603 N N . HIS A 1 448 ? -9.669 -21.035 8.458 1.00 93.19 448 HIS A N 1
ATOM 3604 C CA . HIS A 1 448 ? -8.408 -20.972 9.204 1.00 93.19 448 HIS A CA 1
ATOM 3605 C C . HIS A 1 448 ? -8.053 -19.577 9.743 1.00 93.19 448 HIS A C 1
ATOM 3607 O O . HIS A 1 448 ? -7.120 -19.442 10.542 1.00 93.19 448 HIS A O 1
ATOM 3613 N N . SER A 1 449 ? -8.812 -18.550 9.365 1.00 94.88 449 SER A N 1
ATOM 3614 C CA . SER A 1 449 ? -8.589 -17.163 9.766 1.00 94.88 449 SER A CA 1
ATOM 3615 C C . SER A 1 449 ? -9.798 -16.594 10.508 1.00 94.88 449 SER A C 1
ATOM 3617 O O . SER A 1 449 ? -10.926 -16.778 10.056 1.00 94.88 449 SER A O 1
ATOM 3619 N N . PRO A 1 450 ? -9.606 -15.853 11.616 1.00 95.56 450 PRO A N 1
ATOM 3620 C CA . PRO A 1 450 ? -10.710 -15.118 12.224 1.00 95.56 450 PRO A CA 1
ATOM 3621 C C . PRO A 1 450 ? -11.082 -13.881 11.390 1.00 95.56 450 PRO A C 1
ATOM 3623 O O . PRO A 1 450 ? -12.184 -13.354 11.524 1.00 95.56 450 PRO A O 1
ATOM 3626 N N . GLY A 1 451 ? -10.175 -13.420 10.526 1.00 97.31 451 GLY A N 1
ATOM 3627 C CA . GLY A 1 451 ? -10.349 -12.268 9.665 1.00 97.31 451 GLY A CA 1
ATOM 3628 C C . GLY A 1 451 ? -9.043 -11.520 9.426 1.00 97.31 451 GLY A C 1
ATOM 3629 O O . GLY A 1 451 ? -7.963 -12.119 9.375 1.00 97.31 451 GLY A O 1
ATOM 3630 N N . PHE A 1 452 ? -9.140 -10.208 9.247 1.00 98.19 452 PHE A N 1
ATOM 3631 C CA . PHE A 1 452 ? -8.017 -9.392 8.806 1.00 98.19 452 PHE A CA 1
ATOM 3632 C C . PHE A 1 452 ? -7.863 -8.102 9.601 1.00 98.19 452 PHE A C 1
ATOM 3634 O O . PHE A 1 452 ? -8.785 -7.645 10.274 1.00 98.19 452 PHE A O 1
ATOM 3641 N N . TYR A 1 453 ? -6.688 -7.497 9.470 1.00 97.56 453 TYR A N 1
ATOM 3642 C CA . TYR A 1 453 ? -6.482 -6.083 9.748 1.00 97.56 453 TYR A CA 1
ATOM 3643 C C . TYR A 1 453 ? -5.767 -5.433 8.558 1.00 97.56 453 TYR A C 1
ATOM 3645 O O . TYR A 1 453 ? -4.799 -5.988 8.031 1.00 97.56 453 TYR A O 1
ATOM 3653 N N . MET A 1 454 ? -6.287 -4.291 8.112 1.00 96.88 454 MET A N 1
ATOM 3654 C CA . MET A 1 454 ? -5.857 -3.590 6.901 1.00 96.88 454 MET A CA 1
ATOM 3655 C C . MET A 1 454 ? -5.194 -2.253 7.247 1.00 96.88 454 MET A C 1
ATOM 3657 O O . MET A 1 454 ? -5.766 -1.501 8.029 1.00 96.88 454 MET A O 1
ATOM 3661 N N . GLY A 1 455 ? -4.019 -1.943 6.695 1.00 95.38 455 GLY A N 1
ATOM 3662 C CA . GLY A 1 455 ? -3.295 -0.690 6.981 1.00 95.38 455 GLY A CA 1
ATOM 3663 C C . GLY A 1 455 ? -1.997 -0.534 6.190 1.00 95.38 455 GLY A C 1
ATOM 3664 O O . GLY A 1 455 ? -1.650 -1.415 5.417 1.00 95.38 455 GLY A O 1
ATOM 3665 N N . SER A 1 456 ? -1.243 0.542 6.415 1.00 92.56 456 SER A N 1
ATOM 3666 C CA . SER A 1 456 ? 0.098 0.765 5.832 1.00 92.56 456 SER A CA 1
ATOM 3667 C C . SER A 1 456 ? 1.193 0.608 6.894 1.00 92.56 456 SER A C 1
ATOM 3669 O O . SER A 1 456 ? 0.914 0.759 8.088 1.00 92.56 456 SER A O 1
ATOM 3671 N N . ASP A 1 457 ? 2.429 0.261 6.504 1.00 88.94 457 ASP A N 1
ATOM 3672 C CA . ASP A 1 457 ? 3.581 0.356 7.424 1.00 88.94 457 ASP A CA 1
ATOM 3673 C C . ASP A 1 457 ? 4.174 1.773 7.510 1.00 88.94 457 ASP A C 1
ATOM 3675 O O . ASP A 1 457 ? 4.795 2.077 8.527 1.00 88.94 457 ASP A O 1
ATOM 3679 N N . GLY A 1 458 ? 3.980 2.623 6.496 1.00 87.12 458 GLY A N 1
ATOM 3680 C CA . GLY A 1 458 ? 4.612 3.948 6.408 1.00 87.12 458 GLY A CA 1
ATOM 3681 C C . GLY A 1 458 ? 3.672 5.138 6.229 1.00 87.12 458 GLY A C 1
ATOM 3682 O O . GLY A 1 458 ? 4.147 6.265 6.100 1.00 87.12 458 GLY A O 1
ATOM 3683 N N . TYR A 1 459 ? 2.359 4.908 6.189 1.00 94.06 459 TYR A N 1
ATOM 3684 C CA . TYR A 1 459 ? 1.346 5.953 6.060 1.00 94.06 459 TYR A CA 1
ATOM 3685 C C . TYR A 1 459 ? 0.291 5.836 7.165 1.00 94.06 459 TYR A C 1
ATOM 3687 O O . TYR A 1 459 ? -0.180 4.741 7.483 1.00 94.06 459 TYR A O 1
ATOM 3695 N N . VAL A 1 460 ? -0.093 6.967 7.758 1.00 95.38 460 VAL A N 1
ATOM 3696 C CA . VAL A 1 460 ? -1.015 7.017 8.897 1.00 95.38 460 VAL A CA 1
ATOM 3697 C C . VAL A 1 460 ? -2.392 7.469 8.421 1.00 95.38 460 VAL A C 1
ATOM 3699 O O . VAL A 1 460 ? -2.564 8.591 7.953 1.00 95.38 460 VAL A O 1
ATOM 3702 N N . TRP A 1 461 ? -3.405 6.614 8.587 1.00 95.44 461 TRP A N 1
ATOM 3703 C CA . TRP A 1 461 ? -4.800 6.911 8.226 1.00 95.44 461 TRP A CA 1
ATOM 3704 C C . TRP A 1 461 ? -5.517 7.783 9.262 1.00 95.44 461 TRP A C 1
ATOM 3706 O O . TRP A 1 461 ? -6.569 7.418 9.784 1.00 95.44 461 TRP A O 1
ATOM 3716 N N . ALA A 1 462 ? -4.920 8.932 9.570 1.00 96.94 462 ALA A N 1
ATOM 3717 C CA . ALA A 1 462 ? -5.451 9.932 10.485 1.00 96.94 462 ALA A CA 1
ATOM 3718 C C . ALA A 1 462 ? -6.083 11.093 9.706 1.00 96.94 462 ALA A C 1
ATOM 3720 O O . ALA A 1 462 ? -7.142 10.913 9.107 1.00 96.94 462 ALA A O 1
ATOM 3721 N N . ARG A 1 463 ? -5.464 12.278 9.712 1.00 97.25 463 ARG A N 1
ATOM 3722 C CA . ARG A 1 463 ? -5.842 13.405 8.855 1.00 97.25 463 ARG A CA 1
ATOM 3723 C C . ARG A 1 463 ? -4.927 13.467 7.644 1.00 97.25 463 ARG A C 1
ATOM 3725 O O . ARG A 1 463 ? -3.712 13.317 7.783 1.00 97.25 463 ARG A O 1
ATOM 3732 N N . GLU A 1 464 ? -5.515 13.730 6.487 1.00 94.69 464 GLU A N 1
ATOM 3733 C CA . GLU A 1 464 ? -4.746 14.021 5.283 1.00 94.69 464 GLU A CA 1
ATOM 3734 C C . GLU A 1 464 ? -4.065 15.397 5.430 1.00 94.69 464 GLU A C 1
ATOM 3736 O O . GLU A 1 464 ? -4.579 16.287 6.117 1.00 94.69 464 GLU A O 1
ATOM 3741 N N . SER A 1 465 ? -2.886 15.573 4.834 1.00 94.50 465 SER A N 1
ATOM 3742 C CA . SER A 1 465 ? -2.081 16.796 4.986 1.00 94.50 465 SER A CA 1
ATOM 3743 C C . SER A 1 465 ? -1.652 17.444 3.666 1.00 94.50 465 SER A C 1
ATOM 3745 O O . SER A 1 465 ? -1.003 18.501 3.673 1.00 94.50 465 SER A O 1
ATOM 3747 N N . VAL A 1 466 ? -2.009 16.846 2.527 1.00 96.19 466 VAL A N 1
ATOM 3748 C CA . VAL A 1 466 ? -1.457 17.218 1.218 1.00 96.19 466 VAL A CA 1
ATOM 3749 C C . VAL A 1 466 ? -2.438 17.928 0.306 1.00 96.19 466 VAL A C 1
ATOM 3751 O O . VAL A 1 466 ? -1.981 18.589 -0.628 1.00 96.19 466 VAL A O 1
ATOM 3754 N N . ALA A 1 467 ? -3.746 17.868 0.555 1.00 96.69 467 ALA A N 1
ATOM 3755 C CA . ALA A 1 467 ? -4.710 18.606 -0.250 1.00 96.69 467 ALA A CA 1
ATOM 3756 C C . ALA A 1 467 ? -4.417 20.119 -0.224 1.00 96.69 467 ALA A C 1
ATOM 3758 O O . ALA A 1 467 ? -4.046 20.715 0.797 1.00 96.69 467 ALA A O 1
ATOM 3759 N N . LYS A 1 468 ? -4.548 20.755 -1.391 1.00 97.12 468 LYS A N 1
ATOM 3760 C CA . LYS A 1 468 ? -4.409 22.210 -1.559 1.00 97.12 468 LYS A CA 1
ATOM 3761 C C . LYS A 1 468 ? -5.740 22.937 -1.425 1.00 97.12 468 LYS A C 1
ATOM 3763 O O . LYS A 1 468 ? -5.738 24.105 -1.040 1.00 97.12 468 LYS A O 1
ATOM 3768 N N . ASN A 1 469 ? -6.852 22.273 -1.735 1.00 96.06 469 ASN A N 1
ATOM 3769 C CA . ASN A 1 469 ? -8.173 22.866 -1.603 1.00 96.06 469 ASN A CA 1
ATOM 3770 C C . ASN A 1 469 ? -8.552 23.009 -0.115 1.00 96.06 469 ASN A C 1
ATOM 3772 O O . ASN A 1 469 ? -8.588 21.997 0.587 1.00 96.06 469 ASN A O 1
ATOM 3776 N N . PRO A 1 470 ? -8.868 24.219 0.383 1.00 95.44 470 PRO A N 1
ATOM 3777 C CA . PRO A 1 470 ? -9.224 24.429 1.787 1.00 95.44 470 PRO A CA 1
ATOM 3778 C C . PRO A 1 470 ? -10.457 23.655 2.273 1.00 95.44 470 PRO A C 1
ATOM 3780 O O . PRO A 1 470 ? -10.544 23.381 3.464 1.00 95.44 470 PRO A O 1
ATOM 3783 N N . GLU A 1 471 ? -11.399 23.299 1.390 1.00 94.81 471 GLU A N 1
ATOM 3784 C CA . GLU A 1 471 ? -12.577 22.489 1.758 1.00 94.81 471 GLU A CA 1
ATOM 3785 C C . GLU A 1 471 ? -12.233 21.011 1.988 1.00 94.81 471 GLU A C 1
ATOM 3787 O O . GLU A 1 471 ? -12.987 20.278 2.627 1.00 94.81 471 GLU A O 1
ATOM 3792 N N . MET A 1 472 ? -11.086 20.574 1.467 1.00 94.69 472 MET A N 1
ATOM 3793 C CA . MET A 1 472 ? -10.630 19.187 1.518 1.00 94.69 472 MET A CA 1
ATOM 3794 C C . MET A 1 472 ? -9.462 19.005 2.492 1.00 94.69 472 MET A C 1
ATOM 3796 O O . MET A 1 472 ? -9.335 17.934 3.082 1.00 94.69 472 MET A O 1
ATOM 3800 N N . ALA A 1 473 ? -8.686 20.072 2.709 1.00 95.75 473 ALA A N 1
ATOM 3801 C CA . ALA A 1 473 ? -7.540 20.142 3.607 1.00 95.75 473 ALA A CA 1
ATOM 3802 C C . ALA A 1 473 ? -7.873 19.727 5.058 1.00 95.75 473 ALA A C 1
ATOM 3804 O O . ALA A 1 473 ? -8.741 20.314 5.704 1.00 95.75 473 ALA A O 1
ATOM 3805 N N . GLY A 1 474 ? -7.128 18.770 5.614 1.00 94.75 474 GLY A N 1
ATOM 3806 C CA . GLY A 1 474 ? -7.223 18.318 7.006 1.00 94.75 474 GLY A CA 1
ATOM 3807 C C . GLY A 1 474 ? -8.392 17.374 7.313 1.00 94.75 474 GLY A C 1
ATOM 3808 O O . GLY A 1 474 ? -8.638 17.070 8.494 1.00 94.75 474 GLY A O 1
ATOM 3809 N N . ARG A 1 475 ? -9.122 16.909 6.285 1.00 95.50 475 ARG A N 1
ATOM 3810 C CA . ARG A 1 475 ? -10.169 15.883 6.429 1.00 95.50 475 ARG A CA 1
ATOM 3811 C C . ARG A 1 475 ? -9.579 14.567 6.939 1.00 95.50 475 ARG A C 1
ATOM 3813 O O . ARG A 1 475 ? -8.376 14.318 6.860 1.00 95.50 475 ARG A O 1
ATOM 3820 N N . LEU A 1 476 ? -10.437 13.720 7.503 1.00 97.62 476 LEU A N 1
ATOM 3821 C CA . LEU A 1 476 ? -10.025 12.384 7.931 1.00 97.62 476 LEU A CA 1
ATOM 3822 C C . LEU A 1 476 ? -9.713 11.528 6.703 1.00 97.62 476 LEU A C 1
ATOM 3824 O O . LEU A 1 476 ? -10.455 11.574 5.726 1.00 97.62 476 LEU A O 1
ATOM 3828 N N . GLU A 1 477 ? -8.691 10.683 6.771 1.00 97.00 477 GLU A N 1
ATOM 3829 C CA . GLU A 1 477 ? -8.381 9.739 5.690 1.00 97.00 477 GLU A CA 1
ATOM 3830 C C . GLU A 1 477 ? -9.533 8.749 5.458 1.00 97.00 477 GLU A C 1
ATOM 3832 O O . GLU A 1 477 ? -9.850 8.425 4.316 1.00 97.00 477 GLU A O 1
ATOM 3837 N N . VAL A 1 478 ? -10.241 8.344 6.522 1.00 96.75 478 VAL A N 1
ATOM 3838 C CA . VAL A 1 478 ? -11.454 7.507 6.415 1.00 96.75 478 VAL A CA 1
ATOM 3839 C C . VAL A 1 478 ? -12.610 8.207 5.689 1.00 96.75 478 VAL A C 1
ATOM 3841 O O . VAL A 1 478 ? -13.443 7.539 5.085 1.00 96.75 478 VAL A O 1
ATOM 3844 N N . ASP A 1 479 ? -12.642 9.540 5.695 1.00 96.06 479 ASP A N 1
ATOM 3845 C CA . ASP A 1 479 ? -13.654 10.347 5.007 1.00 96.06 479 ASP A CA 1
ATOM 3846 C C . ASP A 1 479 ? -13.201 10.732 3.587 1.00 96.06 479 ASP A C 1
ATOM 3848 O O . ASP A 1 479 ? -13.984 10.654 2.646 1.00 96.06 479 ASP A O 1
ATOM 3852 N N . LYS A 1 480 ? -11.916 11.039 3.374 1.00 96.44 480 LYS A N 1
ATOM 3853 C CA . LYS A 1 480 ? -11.344 11.238 2.032 1.00 96.44 480 LYS A CA 1
ATOM 3854 C C . LYS A 1 480 ? -11.450 9.969 1.178 1.00 96.44 480 LYS A C 1
ATOM 3856 O O . LYS A 1 480 ? -11.837 10.052 0.013 1.00 96.44 480 LYS A O 1
ATOM 3861 N N . HIS A 1 481 ? -11.135 8.812 1.762 1.00 97.31 481 HIS A N 1
ATOM 3862 C CA . HIS A 1 481 ? -11.178 7.493 1.125 1.00 97.31 481 HIS A CA 1
ATOM 3863 C C . HIS A 1 481 ? -12.441 6.703 1.515 1.00 97.31 481 HIS A C 1
ATOM 3865 O O . HIS A 1 481 ? -12.428 5.470 1.525 1.00 97.31 481 HIS A O 1
ATOM 3871 N N . TRP A 1 482 ? -13.546 7.392 1.831 1.00 98.12 482 TRP A N 1
ATOM 3872 C CA . TRP A 1 482 ? -14.777 6.777 2.345 1.00 98.12 482 TRP A CA 1
ATOM 3873 C C . TRP A 1 482 ? -15.263 5.596 1.504 1.00 98.12 482 TRP A C 1
ATOM 3875 O O . TRP A 1 482 ? -15.705 4.591 2.060 1.00 98.12 482 TRP A O 1
ATOM 3885 N N . TYR A 1 483 ? -15.147 5.684 0.174 1.00 98.44 483 TYR A N 1
ATOM 3886 C CA . TYR A 1 483 ? -15.606 4.629 -0.721 1.00 98.44 483 TYR A CA 1
ATOM 3887 C C . TYR A 1 483 ? -14.779 3.357 -0.520 1.00 98.44 483 TYR A C 1
ATOM 3889 O O . TYR A 1 483 ? -15.343 2.305 -0.240 1.00 98.44 483 TYR A O 1
ATOM 3897 N N . GLN A 1 484 ? -13.448 3.465 -0.504 1.00 98.00 484 GLN A N 1
ATOM 3898 C CA . GLN A 1 484 ? -12.540 2.359 -0.191 1.00 98.00 484 GLN A CA 1
ATOM 3899 C C . GLN A 1 484 ? -12.829 1.741 1.185 1.00 98.00 484 GLN A C 1
ATOM 3901 O O . GLN A 1 484 ? -12.981 0.522 1.291 1.00 98.00 484 GLN A O 1
ATOM 3906 N N . PHE A 1 485 ? -12.924 2.553 2.244 1.00 98.25 485 PHE A N 1
ATOM 3907 C CA . PHE A 1 485 ? -13.191 2.040 3.592 1.00 98.25 485 PHE A CA 1
ATOM 3908 C C . PHE A 1 485 ? -14.549 1.338 3.670 1.00 98.25 485 PHE A C 1
ATOM 3910 O O . PHE A 1 485 ? -14.633 0.244 4.237 1.00 98.25 485 PHE A O 1
ATOM 3917 N N . ARG A 1 486 ? -15.587 1.912 3.048 1.00 98.38 486 ARG A N 1
ATOM 3918 C CA . ARG A 1 486 ? -16.917 1.303 2.954 1.00 98.38 486 ARG A CA 1
ATOM 3919 C C . ARG A 1 486 ? -16.868 -0.025 2.209 1.00 98.38 486 ARG A C 1
ATOM 3921 O O . ARG A 1 486 ? -17.446 -0.983 2.707 1.00 98.38 486 ARG A O 1
ATOM 3928 N N . LEU A 1 487 ? -16.177 -0.107 1.069 1.00 98.62 487 LEU A N 1
ATOM 3929 C CA . LEU A 1 487 ? -16.065 -1.334 0.271 1.00 98.62 487 LEU A CA 1
ATOM 3930 C C . LEU A 1 487 ? -15.497 -2.487 1.099 1.00 98.62 487 LEU A C 1
ATOM 3932 O O . LEU A 1 487 ? -16.142 -3.527 1.222 1.00 98.62 487 LEU A O 1
ATOM 3936 N N . TRP A 1 488 ? -14.333 -2.288 1.718 1.00 98.50 488 TRP A N 1
ATOM 3937 C CA . TRP A 1 488 ? -13.653 -3.334 2.486 1.00 98.50 488 TRP A CA 1
ATOM 3938 C C . TRP A 1 488 ? -14.437 -3.783 3.721 1.00 98.50 488 TRP A C 1
ATOM 3940 O O . TRP A 1 488 ? -14.507 -4.980 3.993 1.00 98.50 488 TRP A O 1
ATOM 3950 N N . GLY A 1 489 ? -15.069 -2.860 4.448 1.00 98.31 489 GLY A N 1
ATOM 3951 C CA . GLY A 1 489 ? -15.849 -3.200 5.638 1.00 98.31 489 GLY A CA 1
ATOM 3952 C C . GLY A 1 489 ? -17.189 -3.864 5.299 1.00 98.31 489 GLY A C 1
ATOM 3953 O O . GLY A 1 489 ? -17.516 -4.934 5.822 1.00 98.31 489 GLY A O 1
ATOM 3954 N N . GLN A 1 490 ? -17.937 -3.284 4.354 1.00 98.06 490 GLN A N 1
ATOM 3955 C CA . GLN A 1 490 ? -19.264 -3.763 3.968 1.00 98.06 490 GLN A CA 1
ATOM 3956 C C . GLN A 1 490 ? -19.208 -5.088 3.207 1.00 98.06 490 GLN A C 1
ATOM 3958 O O . GLN A 1 490 ? -19.994 -5.976 3.522 1.00 98.06 490 GLN A O 1
ATOM 3963 N N . LEU A 1 491 ? -18.272 -5.271 2.265 1.00 98.69 491 LEU A N 1
ATOM 3964 C CA . LEU A 1 491 ? -18.131 -6.543 1.539 1.00 98.69 491 LEU A CA 1
ATOM 3965 C C . LEU A 1 491 ? -17.551 -7.653 2.422 1.00 98.69 491 LEU A C 1
ATOM 3967 O O . LEU A 1 491 ? -17.843 -8.825 2.193 1.00 98.69 491 LEU A O 1
ATOM 3971 N N . ALA A 1 492 ? -16.793 -7.308 3.469 1.00 98.50 492 ALA A N 1
ATOM 3972 C CA . ALA A 1 492 ? -16.365 -8.281 4.471 1.00 98.50 492 ALA A CA 1
ATOM 3973 C C . ALA A 1 492 ? -17.515 -8.724 5.386 1.00 98.50 492 ALA A C 1
ATOM 3975 O O . ALA A 1 492 ? -17.448 -9.806 5.973 1.00 98.50 492 ALA A O 1
ATOM 3976 N N . TYR A 1 493 ? -18.576 -7.921 5.502 1.00 98.56 493 TYR A N 1
ATOM 3977 C CA . TYR A 1 493 ? -19.813 -8.328 6.162 1.00 98.56 493 TYR A CA 1
ATOM 3978 C C . TYR A 1 493 ? -20.749 -9.074 5.200 1.00 98.56 493 TYR 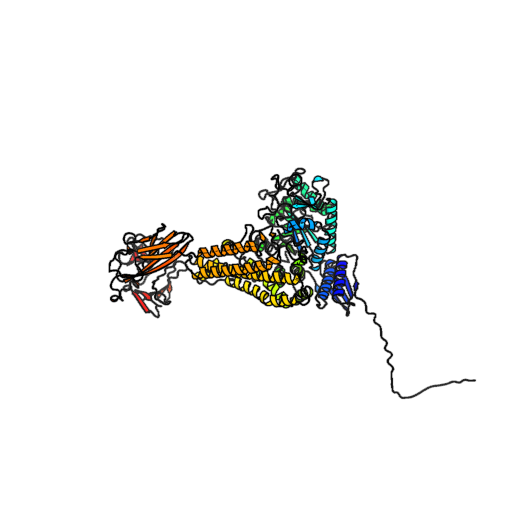A C 1
ATOM 3980 O O . TYR A 1 493 ? -21.183 -10.175 5.521 1.00 98.56 493 TYR A O 1
ATOM 3988 N N . ASN A 1 494 ? -21.024 -8.515 4.019 1.00 97.75 494 ASN A N 1
ATOM 3989 C 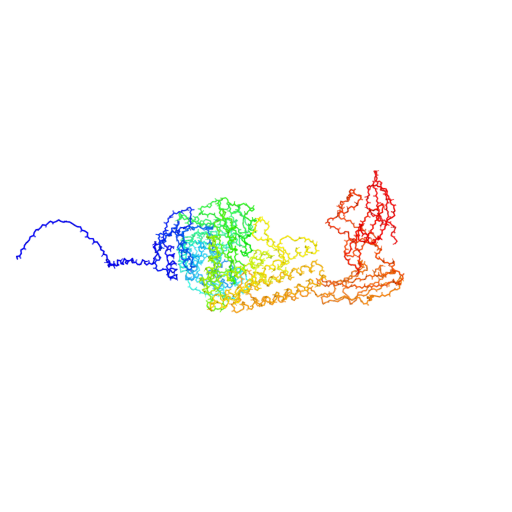CA . ASN A 1 494 ? -21.939 -9.061 3.021 1.00 97.75 494 ASN A CA 1
ATOM 3990 C C . ASN A 1 494 ? -21.348 -8.958 1.603 1.00 97.75 494 ASN A C 1
ATOM 3992 O O . ASN A 1 494 ? -21.350 -7.892 0.988 1.00 97.75 494 ASN A O 1
ATOM 3996 N N . THR A 1 495 ? -20.906 -10.091 1.055 1.00 97.44 495 THR A N 1
ATOM 3997 C CA . THR A 1 495 ? -20.344 -10.175 -0.303 1.00 97.44 495 THR A CA 1
ATOM 3998 C C . THR A 1 495 ? -21.386 -10.038 -1.415 1.00 97.44 495 THR A C 1
ATOM 4000 O O . THR A 1 495 ? -21.007 -9.887 -2.576 1.00 97.44 495 THR A O 1
ATOM 4003 N N . ASP A 1 496 ? -22.678 -10.078 -1.082 1.00 96.25 496 ASP A N 1
ATOM 4004 C CA . ASP A 1 496 ? -23.780 -10.089 -2.050 1.00 96.25 496 ASP A CA 1
ATOM 4005 C C . ASP A 1 496 ? -24.261 -8.673 -2.414 1.00 96.25 496 ASP A C 1
ATOM 4007 O O . ASP A 1 496 ? -25.173 -8.513 -3.224 1.00 96.25 496 ASP A O 1
ATOM 4011 N N . LEU A 1 497 ? -23.636 -7.627 -1.853 1.00 96.38 497 LEU A N 1
ATOM 4012 C CA . LEU A 1 497 ? -23.891 -6.238 -2.241 1.00 96.38 497 LEU A CA 1
ATOM 4013 C C . LEU A 1 497 ? -23.502 -6.018 -3.714 1.00 96.38 497 LEU A C 1
ATOM 4015 O O . LEU A 1 497 ? -22.318 -5.969 -4.080 1.00 96.38 497 LEU A O 1
ATOM 4019 N N . GLY A 1 498 ? -24.531 -5.922 -4.556 1.00 95.81 498 GLY A N 1
ATOM 4020 C CA . GLY A 1 498 ? -24.427 -5.771 -6.004 1.00 95.81 498 GLY A CA 1
ATOM 4021 C C . GLY A 1 498 ? -24.286 -4.323 -6.470 1.00 95.81 498 GLY A C 1
ATOM 4022 O O . GLY A 1 498 ? -24.323 -3.381 -5.679 1.00 95.81 498 GLY A O 1
ATOM 4023 N N . ARG A 1 499 ? -24.146 -4.162 -7.788 1.00 97.44 499 ARG A N 1
ATOM 4024 C CA . ARG A 1 499 ? -23.951 -2.876 -8.472 1.00 97.44 499 ARG A CA 1
ATOM 4025 C C . ARG A 1 499 ? -24.991 -1.818 -8.085 1.00 97.44 499 ARG A C 1
ATOM 4027 O O . ARG A 1 499 ? -24.597 -0.709 -7.750 1.00 97.44 499 ARG A O 1
ATOM 4034 N N . ASP A 1 500 ? -26.272 -2.182 -8.001 1.00 97.25 500 ASP A N 1
ATOM 4035 C CA . ASP A 1 500 ? -27.359 -1.261 -7.625 1.00 97.25 500 ASP A CA 1
ATOM 4036 C C . ASP A 1 500 ? -27.121 -0.567 -6.271 1.00 97.25 500 ASP A C 1
ATOM 4038 O O . ASP A 1 500 ? -27.407 0.618 -6.113 1.00 97.25 500 ASP A O 1
ATOM 4042 N N . TYR A 1 501 ? -26.556 -1.280 -5.290 1.00 97.88 501 TYR A N 1
ATOM 4043 C CA . TYR A 1 501 ? -26.235 -0.707 -3.980 1.00 97.88 501 TYR A CA 1
ATOM 4044 C C . TYR A 1 501 ? -25.103 0.324 -4.074 1.00 97.88 501 TYR A C 1
ATOM 4046 O O . TYR A 1 501 ? -25.157 1.379 -3.437 1.00 97.88 501 TYR A O 1
ATOM 4054 N N . TRP A 1 502 ? -24.078 0.033 -4.873 1.00 98.50 502 TRP A N 1
ATOM 4055 C CA . TRP A 1 502 ? -22.917 0.906 -5.038 1.00 98.50 502 TRP A CA 1
ATOM 4056 C C . TRP A 1 502 ? -23.232 2.128 -5.902 1.00 98.50 502 TRP A C 1
ATOM 4058 O O . TRP A 1 502 ? -22.843 3.235 -5.540 1.00 98.50 502 TRP A O 1
ATOM 4068 N N . GLU A 1 503 ? -24.020 1.971 -6.968 1.00 98.50 503 GLU A N 1
ATOM 4069 C CA . GLU A 1 503 ? -24.545 3.102 -7.740 1.00 98.50 503 GLU A CA 1
ATOM 4070 C C . GLU A 1 503 ? -25.423 4.006 -6.865 1.00 98.50 503 GLU A C 1
ATOM 4072 O O . GLU A 1 503 ? -25.237 5.223 -6.860 1.00 98.50 503 GLU A O 1
ATOM 4077 N N . ALA A 1 504 ? -26.315 3.434 -6.048 1.00 98.50 504 ALA A N 1
ATOM 4078 C CA . ALA A 1 504 ? -27.111 4.213 -5.100 1.00 98.50 504 ALA A CA 1
ATOM 4079 C C . ALA A 1 504 ? -26.230 4.931 -4.063 1.00 98.50 504 ALA A C 1
ATOM 4081 O O . ALA A 1 504 ? -26.483 6.087 -3.725 1.00 98.50 504 ALA A O 1
ATOM 4082 N N . THR A 1 505 ? -25.162 4.276 -3.597 1.00 98.38 505 THR A N 1
ATOM 4083 C CA . THR A 1 505 ? -24.173 4.862 -2.680 1.00 98.38 505 THR A CA 1
ATOM 4084 C C . THR A 1 505 ? -23.494 6.092 -3.286 1.00 98.38 505 THR A C 1
ATOM 4086 O O . THR A 1 505 ? -23.405 7.132 -2.629 1.00 98.38 505 THR A O 1
ATOM 4089 N N . LEU A 1 506 ? -23.066 6.006 -4.547 1.00 98.38 506 LEU A N 1
ATOM 4090 C CA . LEU A 1 506 ? -22.465 7.129 -5.268 1.00 98.38 506 LEU A CA 1
ATOM 4091 C C . LEU A 1 506 ? -23.482 8.247 -5.534 1.00 98.38 506 LEU A C 1
ATOM 4093 O O . LEU A 1 506 ? -23.169 9.416 -5.317 1.00 98.38 506 LEU A O 1
ATOM 4097 N N . ALA A 1 507 ? -24.711 7.903 -5.930 1.00 97.56 507 ALA A N 1
ATOM 4098 C CA . ALA A 1 507 ? -25.786 8.869 -6.164 1.00 97.56 507 ALA A CA 1
ATOM 4099 C C . ALA A 1 507 ? -26.183 9.637 -4.892 1.00 97.56 507 ALA A C 1
ATOM 4101 O O . ALA A 1 507 ? -26.518 10.819 -4.961 1.00 97.56 507 ALA A O 1
ATOM 4102 N N . HIS A 1 508 ? -26.145 8.977 -3.732 1.00 97.38 508 HIS A N 1
ATOM 4103 C CA . HIS A 1 508 ? -26.410 9.611 -2.443 1.00 97.38 508 HIS A CA 1
ATOM 4104 C C . HIS A 1 508 ? -25.271 10.557 -2.029 1.00 97.38 508 HIS A C 1
ATOM 4106 O O . HIS A 1 508 ? -25.549 11.686 -1.624 1.00 97.38 508 HIS A O 1
ATOM 4112 N N . ARG A 1 509 ? -23.996 10.155 -2.179 1.00 96.75 509 ARG A N 1
ATOM 4113 C CA . ARG A 1 509 ? -22.854 11.038 -1.863 1.00 96.75 509 ARG A CA 1
ATOM 4114 C C . ARG A 1 509 ? -22.763 12.233 -2.813 1.00 96.75 509 ARG A C 1
ATOM 4116 O O . ARG A 1 509 ? -22.423 13.333 -2.380 1.00 96.75 509 ARG A O 1
ATOM 4123 N N . PHE A 1 510 ? -23.083 12.023 -4.089 1.00 96.94 510 PHE A N 1
ATOM 4124 C CA . PHE A 1 510 ? -22.995 13.028 -5.145 1.00 96.94 510 PHE A CA 1
ATOM 4125 C C . PHE A 1 510 ? -24.343 13.213 -5.866 1.00 96.94 510 PHE A C 1
ATOM 4127 O O . PHE A 1 510 ? -24.519 12.744 -6.994 1.00 96.94 510 PHE A O 1
ATOM 4134 N N . PRO A 1 511 ? -25.313 13.915 -5.251 1.00 93.50 511 PRO A N 1
ATOM 4135 C CA . PRO A 1 511 ? -26.628 14.113 -5.850 1.00 93.50 511 PRO A CA 1
ATOM 4136 C C . PRO A 1 511 ? -26.561 14.755 -7.243 1.00 93.50 511 PRO A C 1
ATOM 4138 O O . PRO A 1 511 ? -25.953 15.808 -7.430 1.00 93.50 511 PRO A O 1
ATOM 4141 N N . GLY A 1 512 ? -27.233 14.134 -8.215 1.00 91.25 512 GLY A N 1
ATOM 4142 C CA . GLY A 1 512 ? -27.313 14.622 -9.597 1.00 91.25 512 GLY A CA 1
ATOM 4143 C C . GLY A 1 512 ? -26.184 14.156 -10.521 1.00 91.25 512 GLY A C 1
ATOM 4144 O O . GLY A 1 512 ? -26.250 14.438 -11.717 1.00 91.25 512 GLY A O 1
ATOM 4145 N N . VAL A 1 513 ? -25.188 13.422 -10.012 1.00 95.44 513 VAL A N 1
ATOM 4146 C CA . VAL A 1 513 ? -24.186 12.764 -10.861 1.00 95.44 513 VAL A CA 1
ATOM 4147 C C . VAL A 1 513 ? -24.810 11.592 -11.628 1.00 95.44 513 VAL A C 1
ATOM 4149 O O . VAL A 1 513 ? -25.728 10.930 -11.138 1.00 95.44 513 VAL A O 1
ATOM 4152 N N . ASP A 1 514 ? -24.276 11.284 -12.810 1.00 97.12 514 ASP A N 1
ATOM 4153 C CA . ASP A 1 514 ? -24.502 9.982 -13.440 1.00 97.12 514 ASP A CA 1
ATOM 4154 C C . ASP A 1 514 ? -23.712 8.919 -12.661 1.00 97.12 514 ASP A C 1
ATOM 4156 O O . ASP A 1 514 ? -22.526 8.688 -12.903 1.00 97.12 514 ASP A O 1
ATOM 4160 N N . ALA A 1 515 ? -24.362 8.319 -11.661 1.00 97.44 515 ALA A N 1
ATOM 4161 C CA . ALA A 1 515 ? -23.730 7.358 -10.763 1.00 97.44 515 ALA A CA 1
ATOM 4162 C C . ALA A 1 515 ? -23.250 6.098 -11.488 1.00 97.44 515 ALA A C 1
ATOM 4164 O O . ALA A 1 515 ? -22.263 5.503 -11.063 1.00 97.44 515 ALA A O 1
ATOM 4165 N N . LYS A 1 516 ? -23.898 5.726 -12.597 1.00 98.06 516 LYS A N 1
ATOM 4166 C CA . LYS A 1 516 ? -23.491 4.593 -13.424 1.00 98.06 516 LYS A CA 1
ATOM 4167 C C . LYS A 1 516 ? -22.172 4.896 -14.130 1.00 98.06 516 LYS A C 1
ATOM 4169 O O . LYS A 1 516 ? -21.233 4.111 -14.040 1.00 98.06 516 LYS A O 1
ATOM 4174 N N . ALA A 1 517 ? -22.086 6.055 -14.781 1.00 98.31 517 ALA A N 1
ATOM 4175 C CA . ALA A 1 517 ? -20.859 6.487 -15.441 1.00 98.31 517 ALA A CA 1
ATOM 4176 C C . ALA A 1 517 ? -19.714 6.706 -14.437 1.00 98.31 517 ALA A C 1
ATOM 4178 O O . ALA A 1 517 ? -18.575 6.345 -14.725 1.00 98.31 517 ALA A O 1
ATOM 4179 N N . LEU A 1 518 ? -20.006 7.253 -13.249 1.00 98.56 518 LEU A N 1
ATOM 4180 C CA . LEU A 1 518 ? -19.011 7.399 -12.182 1.00 98.56 518 LEU A CA 1
ATOM 4181 C C . LEU A 1 518 ? -18.533 6.036 -11.665 1.00 98.56 518 LEU A C 1
ATOM 4183 O O . LEU A 1 518 ? -17.332 5.858 -11.481 1.00 98.56 518 LEU A O 1
ATOM 4187 N N . TYR A 1 519 ? -19.449 5.084 -11.463 1.00 98.62 519 TYR A N 1
ATOM 4188 C CA . TYR A 1 519 ? -19.125 3.712 -11.074 1.00 98.62 519 TYR A CA 1
ATOM 4189 C C . TYR A 1 519 ? -18.177 3.067 -12.091 1.00 98.62 519 TYR A C 1
ATOM 4191 O O . TYR A 1 519 ? -17.090 2.636 -11.715 1.00 98.62 519 TYR A O 1
ATOM 4199 N N . ASP A 1 520 ? -18.554 3.068 -13.375 1.00 98.50 520 ASP A N 1
ATOM 4200 C CA . ASP A 1 520 ? -17.775 2.424 -14.439 1.00 98.50 520 ASP A CA 1
ATOM 4201 C C . ASP A 1 520 ? -16.390 3.084 -14.594 1.00 98.50 520 ASP A C 1
ATOM 4203 O O . ASP A 1 520 ? -15.379 2.393 -14.713 1.00 98.50 520 ASP A O 1
ATOM 4207 N N . ALA A 1 521 ? -16.316 4.419 -14.535 1.00 98.50 521 ALA A N 1
ATOM 4208 C CA . ALA A 1 521 ? -15.052 5.148 -14.622 1.00 98.50 521 ALA A CA 1
ATOM 4209 C C . ALA A 1 521 ? -14.118 4.842 -13.441 1.00 98.50 521 ALA A C 1
ATOM 4211 O O . ALA A 1 521 ? -12.934 4.572 -13.648 1.00 98.50 521 ALA A O 1
ATOM 4212 N N . TRP A 1 522 ? -14.642 4.888 -12.213 1.00 98.50 522 TRP A N 1
ATOM 4213 C CA . TRP A 1 522 ? -13.844 4.738 -10.997 1.00 98.50 522 TRP A CA 1
ATOM 4214 C C . TRP A 1 522 ? -13.400 3.289 -10.769 1.00 98.50 522 TRP A C 1
ATOM 4216 O O . TRP A 1 522 ? -12.234 3.056 -10.441 1.00 98.50 522 TRP A O 1
ATOM 4226 N N . GLU A 1 523 ? -14.281 2.312 -11.011 1.00 98.25 523 GLU A N 1
ATOM 4227 C CA . GLU A 1 523 ? -13.933 0.888 -10.943 1.00 98.25 523 GLU A CA 1
ATOM 4228 C C . GLU A 1 523 ? -12.867 0.533 -11.985 1.00 98.25 523 GLU A C 1
ATOM 4230 O O . GLU A 1 523 ? -11.896 -0.150 -11.666 1.00 98.25 523 GLU A O 1
ATOM 4235 N N . SER A 1 524 ? -12.988 1.070 -13.202 1.00 98.62 524 SER A N 1
ATOM 4236 C CA . SER A 1 524 ? -12.047 0.810 -14.290 1.00 98.62 524 SER A CA 1
ATOM 4237 C C . SER A 1 524 ? -10.623 1.286 -13.974 1.00 98.62 524 SER A C 1
ATOM 4239 O O . SER A 1 524 ? -9.683 0.494 -14.015 1.00 98.62 524 SER A O 1
ATOM 4241 N N . VAL A 1 525 ? -10.428 2.556 -13.588 1.00 98.50 525 VAL A N 1
ATOM 4242 C CA . VAL A 1 525 ? -9.074 3.063 -13.258 1.00 98.50 525 VAL A CA 1
ATOM 4243 C C . VAL A 1 525 ? -8.492 2.426 -11.996 1.00 98.50 525 VAL A C 1
ATOM 4245 O O . VAL A 1 525 ? -7.274 2.377 -11.827 1.00 98.50 525 VAL A O 1
ATOM 4248 N N . SER A 1 526 ? -9.344 1.871 -11.135 1.00 98.44 526 SER A N 1
ATOM 4249 C CA . SER A 1 526 ? -8.926 1.125 -9.948 1.00 98.44 526 SER A CA 1
ATOM 4250 C C . SER A 1 526 ? -8.238 -0.213 -10.285 1.00 98.44 526 SER A C 1
ATOM 4252 O O . SER A 1 526 ? -7.559 -0.768 -9.421 1.00 98.44 526 SER A O 1
ATOM 4254 N N . GLU A 1 527 ? -8.325 -0.712 -11.526 1.00 98.31 527 GLU A N 1
ATOM 4255 C CA . GLU A 1 527 ? -7.598 -1.908 -11.997 1.00 98.31 527 GLU A CA 1
ATOM 4256 C C . GLU A 1 527 ? -6.156 -1.626 -12.455 1.00 98.31 527 GLU A C 1
ATOM 4258 O O . GLU A 1 527 ? -5.377 -2.565 -12.644 1.00 98.31 527 GLU A O 1
ATOM 4263 N N . ILE A 1 528 ? -5.766 -0.355 -12.597 1.00 98.69 528 ILE A N 1
ATOM 4264 C CA . ILE A 1 528 ? -4.444 0.042 -13.105 1.00 98.69 528 ILE A CA 1
ATOM 4265 C C . ILE A 1 528 ? -3.329 -0.466 -12.189 1.00 98.69 528 ILE A C 1
ATOM 4267 O O . ILE A 1 528 ? -2.467 -1.227 -12.628 1.00 98.69 528 ILE A O 1
ATOM 4271 N N . VAL A 1 529 ? -3.368 -0.111 -10.902 1.00 97.81 529 VAL A N 1
ATOM 4272 C CA . VAL A 1 529 ? -2.345 -0.534 -9.930 1.00 97.81 529 VAL A CA 1
ATOM 4273 C C . VAL A 1 529 ? -2.303 -2.065 -9.769 1.00 97.81 529 VAL A C 1
ATOM 4275 O O . VAL A 1 529 ? -1.210 -2.624 -9.886 1.00 97.81 529 VAL A O 1
ATOM 4278 N N . PRO A 1 530 ? -3.440 -2.786 -9.642 1.00 97.88 530 PRO A N 1
ATOM 4279 C CA . PRO A 1 530 ? -3.456 -4.250 -9.717 1.00 97.88 530 PRO A CA 1
ATOM 4280 C C . PRO A 1 530 ? -2.806 -4.839 -10.975 1.00 97.88 530 PRO A C 1
ATOM 4282 O O . PRO A 1 530 ? -2.043 -5.803 -10.894 1.00 97.88 530 PRO A O 1
ATOM 4285 N N . GLN A 1 531 ? -3.083 -4.295 -12.162 1.00 98.31 531 GLN A N 1
ATOM 4286 C CA . GLN A 1 531 ? -2.499 -4.793 -13.409 1.00 98.31 531 GLN A CA 1
ATOM 4287 C C . GLN A 1 531 ? -0.984 -4.538 -13.482 1.00 98.31 531 GLN A C 1
ATOM 4289 O O . GLN A 1 531 ? -0.253 -5.425 -13.938 1.00 98.31 531 GLN A O 1
ATOM 4294 N N . VAL A 1 532 ? -0.515 -3.384 -12.994 1.00 97.75 532 VAL A N 1
ATOM 4295 C CA . VAL A 1 532 ? 0.913 -3.034 -12.918 1.00 97.75 532 VAL A CA 1
ATOM 4296 C C . VAL A 1 532 ? 1.648 -3.952 -11.940 1.00 97.75 532 VAL A C 1
ATOM 4298 O O . VAL A 1 532 ? 2.612 -4.604 -12.338 1.00 97.75 532 VAL A O 1
ATOM 4301 N N . ASN A 1 533 ? 1.145 -4.099 -10.711 1.00 96.56 533 ASN A N 1
ATOM 4302 C CA . ASN A 1 533 ? 1.729 -4.969 -9.685 1.00 96.56 533 ASN A CA 1
ATOM 4303 C C . ASN A 1 533 ? 1.856 -6.434 -10.152 1.00 96.56 533 ASN A C 1
ATOM 4305 O O . ASN A 1 533 ? 2.843 -7.108 -9.856 1.00 96.56 533 ASN A O 1
ATOM 4309 N N . ARG A 1 534 ? 0.885 -6.952 -10.921 1.00 97.12 534 ARG A N 1
ATOM 4310 C CA . ARG A 1 534 ? 0.971 -8.319 -11.478 1.00 97.12 534 ARG A CA 1
ATOM 4311 C C . ARG A 1 534 ? 2.005 -8.446 -12.589 1.00 97.12 534 ARG A C 1
ATOM 4313 O O . ARG A 1 534 ? 2.647 -9.491 -12.701 1.00 97.12 534 ARG A O 1
ATOM 4320 N N . ALA A 1 535 ? 2.138 -7.423 -13.432 1.00 97.56 535 ALA A N 1
ATOM 4321 C CA . ALA A 1 535 ? 3.070 -7.426 -14.556 1.00 97.56 535 ALA A CA 1
ATOM 4322 C C . ALA A 1 535 ? 4.528 -7.249 -14.109 1.00 97.56 535 ALA A C 1
ATOM 4324 O O . ALA A 1 535 ? 5.419 -7.888 -14.670 1.00 97.56 535 ALA A O 1
ATOM 4325 N N . VAL A 1 536 ? 4.754 -6.435 -13.078 1.00 95.50 536 VAL A N 1
ATOM 4326 C CA . VAL A 1 536 ? 6.063 -6.138 -12.496 1.00 95.50 536 VAL A CA 1
ATOM 4327 C C . VAL A 1 536 ? 5.938 -6.178 -10.979 1.00 95.50 536 VAL A C 1
ATOM 4329 O O . VAL A 1 536 ? 5.314 -5.309 -10.378 1.00 95.50 536 VAL A O 1
ATOM 4332 N N . TRP A 1 537 ? 6.536 -7.194 -10.358 1.00 94.94 537 TRP A N 1
ATOM 4333 C CA . TRP A 1 537 ? 6.338 -7.471 -8.942 1.00 94.94 537 TRP A CA 1
ATOM 4334 C C . TRP A 1 537 ? 7.592 -7.215 -8.119 1.00 94.94 537 TRP A C 1
ATOM 4336 O O . TRP A 1 537 ? 8.663 -7.763 -8.390 1.00 94.94 537 TRP A O 1
ATOM 4346 N N . ALA A 1 538 ? 7.418 -6.436 -7.058 1.00 92.56 538 ALA A N 1
ATOM 4347 C CA . ALA A 1 538 ? 8.337 -6.354 -5.940 1.00 92.56 538 ALA A CA 1
ATOM 4348 C C . ALA A 1 538 ? 7.502 -6.491 -4.658 1.00 92.56 538 ALA A C 1
ATOM 4350 O O . ALA A 1 538 ? 6.502 -5.800 -4.527 1.00 92.56 538 ALA A O 1
ATOM 4351 N N . PRO A 1 539 ? 7.820 -7.426 -3.749 1.00 88.06 539 PRO A N 1
ATOM 4352 C CA . PRO A 1 539 ? 6.893 -7.780 -2.680 1.00 88.06 539 PRO A CA 1
ATOM 4353 C C . PRO A 1 539 ? 6.960 -6.848 -1.464 1.00 88.06 539 PRO A C 1
ATOM 4355 O O . PRO A 1 539 ? 6.058 -6.910 -0.625 1.00 88.06 539 PRO A O 1
ATOM 4358 N N . THR A 1 540 ? 8.040 -6.076 -1.289 1.00 89.88 540 THR A N 1
ATOM 4359 C CA . THR A 1 540 ? 8.251 -5.271 -0.080 1.00 89.88 540 THR A CA 1
ATOM 4360 C C . THR A 1 540 ? 7.955 -3.793 -0.304 1.00 89.88 540 THR A C 1
ATOM 4362 O O . THR A 1 540 ? 8.062 -3.259 -1.399 1.00 89.88 540 THR A O 1
ATOM 4365 N N . ASP A 1 541 ? 7.590 -3.123 0.780 1.00 85.75 541 ASP A N 1
ATOM 4366 C CA . ASP A 1 541 ? 7.057 -1.762 0.806 1.00 85.75 541 ASP A CA 1
ATOM 4367 C C . ASP A 1 541 ? 8.041 -0.658 0.458 1.00 85.75 541 ASP A C 1
ATOM 4369 O O . ASP A 1 541 ? 7.622 0.451 0.154 1.00 85.75 541 ASP A O 1
ATOM 4373 N N . GLY A 1 542 ? 9.341 -0.932 0.544 1.00 89.50 542 GLY A N 1
ATOM 4374 C CA . GLY A 1 542 ? 10.358 -0.005 0.061 1.00 89.50 542 GLY A CA 1
ATOM 4375 C C . GLY A 1 542 ? 10.645 -0.155 -1.429 1.00 89.50 542 GLY A C 1
ATOM 4376 O O . GLY A 1 542 ? 11.295 0.714 -2.003 1.00 89.50 542 GLY A O 1
ATOM 4377 N N . ASP A 1 543 ? 10.180 -1.231 -2.062 1.00 89.94 543 ASP A N 1
ATOM 4378 C CA . ASP A 1 543 ? 10.641 -1.593 -3.399 1.00 89.94 543 ASP A CA 1
ATOM 4379 C C . ASP A 1 543 ? 9.773 -0.987 -4.503 1.00 89.94 543 ASP A C 1
ATOM 4381 O O . ASP A 1 543 ? 10.218 -0.906 -5.650 1.00 89.94 543 ASP A O 1
ATOM 4385 N N . PHE A 1 544 ? 8.531 -0.583 -4.216 1.00 92.25 544 PHE A N 1
ATOM 4386 C CA . PHE A 1 544 ? 7.672 -0.016 -5.250 1.00 92.25 544 PHE A CA 1
ATOM 4387 C C . PHE A 1 544 ? 6.505 0.828 -4.718 1.00 92.25 544 PHE A C 1
ATOM 4389 O O . PHE A 1 544 ? 5.642 0.322 -4.011 1.00 92.25 544 PHE A O 1
ATOM 4396 N N . ALA A 1 545 ? 6.438 2.090 -5.148 1.00 92.81 545 ALA A N 1
ATOM 4397 C CA . ALA A 1 545 ? 5.257 2.948 -5.075 1.00 92.81 545 ALA A CA 1
ATOM 4398 C C . ALA A 1 545 ? 4.758 3.272 -6.491 1.00 92.81 545 ALA A C 1
ATOM 4400 O O . ALA A 1 545 ? 5.420 3.993 -7.249 1.00 92.81 545 ALA A O 1
ATOM 4401 N N . ALA A 1 546 ? 3.570 2.771 -6.839 1.00 93.19 546 ALA A N 1
ATOM 4402 C CA . ALA A 1 546 ? 2.998 2.925 -8.176 1.00 93.19 546 ALA A CA 1
ATOM 4403 C C . ALA A 1 546 ? 2.697 4.393 -8.526 1.00 93.19 546 ALA A C 1
ATOM 4405 O O . ALA A 1 546 ? 3.004 4.819 -9.639 1.00 93.19 546 ALA A O 1
ATOM 4406 N N . GLU A 1 547 ? 2.186 5.183 -7.573 1.00 94.44 547 GLU A N 1
ATOM 4407 C CA . GLU A 1 547 ? 1.846 6.608 -7.765 1.00 94.44 547 GLU A CA 1
ATOM 4408 C C . GLU A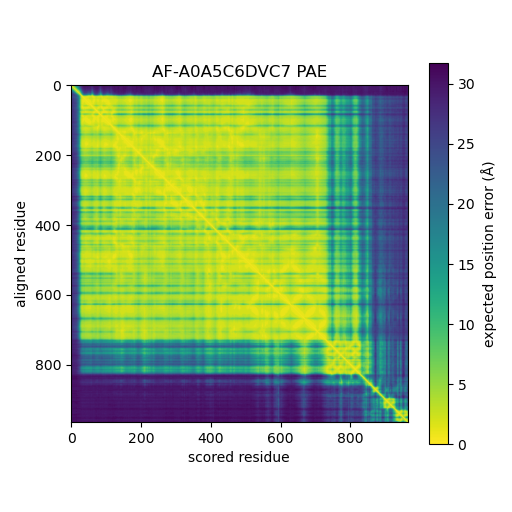 1 547 ? 3.070 7.498 -8.071 1.00 94.44 547 GLU A C 1
ATOM 4410 O O . GLU A 1 547 ? 2.915 8.603 -8.595 1.00 94.44 547 GLU A O 1
ATOM 4415 N N . ALA A 1 548 ? 4.282 7.028 -7.752 1.00 93.38 548 ALA A N 1
ATOM 4416 C CA . ALA A 1 548 ? 5.535 7.767 -7.922 1.00 93.38 548 ALA A CA 1
ATOM 4417 C C . ALA A 1 548 ? 6.471 7.172 -8.987 1.00 93.38 548 ALA A C 1
ATOM 4419 O O . ALA A 1 548 ? 7.471 7.806 -9.317 1.00 93.38 548 ALA A O 1
ATOM 4420 N N . CYS A 1 549 ? 6.187 5.960 -9.490 1.00 95.31 549 CYS A N 1
ATOM 4421 C CA . CYS A 1 549 ? 7.145 5.145 -10.247 1.00 95.31 549 CYS A CA 1
ATOM 4422 C C . CYS A 1 549 ? 8.517 5.112 -9.546 1.00 95.31 549 CYS A C 1
ATOM 4424 O O . CYS A 1 549 ? 9.553 5.370 -10.156 1.00 95.31 549 CYS A O 1
ATOM 4426 N N . ALA A 1 550 ? 8.514 4.860 -8.235 1.00 94.56 550 ALA A N 1
ATOM 4427 C CA . ALA A 1 550 ? 9.697 4.990 -7.390 1.00 94.56 550 ALA A CA 1
ATOM 4428 C C . ALA A 1 550 ? 9.842 3.821 -6.410 1.00 94.56 550 ALA A C 1
ATOM 4430 O O . ALA A 1 550 ? 8.879 3.123 -6.092 1.00 94.56 550 ALA A O 1
ATOM 4431 N N . GLN A 1 551 ? 11.061 3.643 -5.918 1.00 93.44 551 GLN A N 1
ATOM 4432 C CA . GLN A 1 551 ? 11.438 2.797 -4.788 1.00 93.44 551 GLN A CA 1
ATOM 4433 C C . GLN A 1 551 ? 12.151 3.657 -3.734 1.00 93.44 551 GLN A C 1
ATOM 4435 O O . GLN A 1 551 ? 12.258 4.873 -3.893 1.00 93.44 551 GLN A O 1
ATOM 4440 N N . ARG A 1 552 ? 12.654 3.044 -2.659 1.00 91.69 552 ARG A N 1
ATOM 4441 C CA . ARG A 1 552 ? 13.391 3.730 -1.586 1.00 91.69 552 ARG A CA 1
ATOM 4442 C C . ARG A 1 552 ? 14.517 4.628 -2.094 1.00 91.69 552 ARG A C 1
ATOM 4444 O O . ARG A 1 552 ? 14.680 5.736 -1.600 1.00 91.69 552 ARG A O 1
ATOM 4451 N N . ASP A 1 553 ? 15.246 4.167 -3.103 1.00 90.12 553 ASP A N 1
ATOM 4452 C CA . ASP A 1 553 ? 16.415 4.871 -3.637 1.00 90.12 553 ASP A CA 1
ATOM 4453 C C . ASP A 1 553 ? 16.073 5.879 -4.755 1.00 90.12 553 ASP A C 1
ATOM 4455 O O . ASP A 1 553 ? 16.974 6.455 -5.361 1.00 90.12 553 ASP A O 1
ATOM 4459 N N . GLY A 1 554 ? 14.784 6.112 -5.035 1.00 93.62 554 GLY A N 1
ATOM 4460 C CA . GLY A 1 554 ? 14.320 7.093 -6.021 1.00 93.62 554 GLY A CA 1
ATOM 4461 C C . GLY A 1 554 ? 13.565 6.480 -7.202 1.00 93.62 554 GLY A C 1
ATOM 4462 O O . GLY A 1 554 ? 12.882 5.465 -7.061 1.00 93.62 554 GLY A O 1
ATOM 4463 N N . PHE A 1 555 ? 13.634 7.136 -8.363 1.00 96.69 555 PHE A N 1
ATOM 4464 C CA . PHE A 1 555 ? 12.885 6.760 -9.568 1.00 96.69 555 PHE A CA 1
ATOM 4465 C C . PHE A 1 555 ? 13.245 5.358 -10.086 1.00 96.69 555 PHE A C 1
ATOM 4467 O O . PHE A 1 555 ? 14.410 4.970 -10.121 1.00 96.69 555 PHE A O 1
ATOM 4474 N N . LEU A 1 556 ? 12.231 4.619 -10.538 1.00 96.06 556 LEU A N 1
ATOM 4475 C CA . LEU A 1 556 ? 12.365 3.308 -11.165 1.00 96.06 556 LEU A CA 1
ATOM 4476 C C . LEU A 1 556 ? 12.449 3.436 -12.684 1.00 96.06 556 LEU A C 1
ATOM 4478 O O . LEU A 1 556 ? 11.431 3.480 -13.384 1.00 96.06 556 LEU A O 1
ATOM 4482 N N . GLY A 1 557 ? 13.685 3.452 -13.181 1.00 97.44 557 GLY A N 1
ATOM 4483 C CA . GLY A 1 557 ? 13.973 3.373 -14.609 1.00 97.44 557 GLY A CA 1
ATOM 4484 C C . GLY A 1 557 ? 13.586 2.019 -15.219 1.00 97.44 557 GLY A C 1
ATOM 4485 O O . GLY A 1 557 ? 13.329 1.051 -14.509 1.00 97.44 557 GLY A O 1
ATOM 4486 N N . VAL A 1 558 ? 13.567 1.925 -16.547 1.00 98.12 558 VAL A N 1
ATOM 4487 C CA . VAL A 1 558 ? 13.100 0.762 -17.310 1.00 98.12 558 VAL A CA 1
ATOM 4488 C C . VAL A 1 558 ? 13.891 -0.491 -16.954 1.00 98.12 558 VAL A C 1
ATOM 4490 O O . VAL A 1 558 ? 13.313 -1.573 -16.858 1.00 98.12 558 VAL A O 1
ATOM 4493 N N . ASP A 1 559 ? 15.188 -0.340 -16.693 1.00 96.94 559 ASP A N 1
ATOM 4494 C CA . ASP A 1 559 ? 16.063 -1.433 -16.281 1.00 96.94 559 ASP A CA 1
ATOM 4495 C C . ASP A 1 559 ? 15.662 -1.991 -14.917 1.00 96.94 559 ASP A C 1
ATOM 4497 O O . ASP A 1 559 ? 15.383 -3.185 -14.808 1.00 96.94 559 ASP A O 1
ATOM 4501 N N . ASP A 1 560 ? 15.517 -1.133 -13.909 1.00 96.31 560 ASP A N 1
ATOM 4502 C CA . ASP A 1 560 ? 15.106 -1.547 -12.565 1.00 96.31 560 ASP A CA 1
ATOM 4503 C C . ASP A 1 560 ? 13.642 -2.003 -12.507 1.00 96.31 560 ASP A C 1
ATOM 4505 O O . ASP A 1 560 ? 13.282 -2.847 -11.684 1.00 96.31 560 ASP A O 1
ATOM 4509 N N . PHE A 1 561 ? 12.789 -1.465 -13.382 1.00 97.00 561 PHE A N 1
ATOM 4510 C CA . PHE A 1 561 ? 11.361 -1.749 -13.411 1.00 97.00 561 PHE A CA 1
ATOM 4511 C C . PHE A 1 561 ? 11.029 -3.016 -14.206 1.00 97.00 561 PHE A C 1
ATOM 4513 O O . PHE A 1 561 ? 10.444 -3.943 -13.662 1.00 97.00 561 PHE A O 1
ATOM 4520 N N . HIS A 1 562 ? 11.397 -3.104 -15.485 1.00 97.81 562 HIS A N 1
ATOM 4521 C CA . HIS A 1 562 ? 10.991 -4.210 -16.361 1.00 97.81 562 HIS A CA 1
ATOM 4522 C C . HIS A 1 562 ? 12.044 -5.310 -16.513 1.00 97.81 562 HIS A C 1
ATOM 4524 O O . HIS A 1 562 ? 11.672 -6.470 -16.699 1.00 97.81 562 HIS A O 1
ATOM 4530 N N . PHE A 1 563 ? 13.336 -4.972 -16.463 1.00 97.44 563 PHE A N 1
ATOM 4531 C CA . PHE A 1 563 ? 14.406 -5.933 -16.752 1.00 97.44 563 PHE A CA 1
ATOM 4532 C C . PHE A 1 563 ? 14.973 -6.605 -15.492 1.00 97.44 563 PHE A C 1
ATOM 4534 O O . PHE A 1 563 ? 15.353 -7.776 -15.549 1.00 97.44 563 PHE A O 1
ATOM 4541 N N . ALA A 1 564 ? 14.986 -5.913 -14.349 1.00 96.25 564 ALA A N 1
ATOM 4542 C CA . ALA A 1 564 ? 15.453 -6.450 -13.069 1.00 96.25 564 ALA A CA 1
ATOM 4543 C C . ALA A 1 564 ? 14.365 -7.210 -12.290 1.00 96.25 564 ALA A C 1
ATOM 4545 O O . ALA A 1 564 ? 14.675 -8.027 -11.418 1.00 96.25 564 ALA A O 1
ATOM 4546 N N . ARG A 1 565 ? 13.086 -6.967 -12.598 1.00 95.12 565 ARG A N 1
ATOM 4547 C CA . ARG A 1 565 ? 11.944 -7.546 -11.878 1.00 95.12 565 ARG A CA 1
ATOM 4548 C C . ARG A 1 565 ? 11.229 -8.594 -12.709 1.00 95.12 565 ARG A C 1
ATOM 4550 O O . ARG A 1 565 ? 11.276 -8.616 -13.936 1.00 95.12 565 ARG A O 1
ATOM 4557 N N . LYS A 1 566 ? 10.538 -9.485 -12.005 1.00 95.88 566 LYS A N 1
ATOM 4558 C CA . LYS A 1 566 ? 9.702 -10.522 -12.607 1.00 95.88 566 LYS A CA 1
ATOM 4559 C C . LYS A 1 566 ? 8.229 -10.219 -12.347 1.00 95.88 566 LYS A C 1
ATOM 4561 O O . LYS A 1 566 ? 7.921 -9.561 -11.355 1.00 95.88 566 LYS A O 1
ATOM 4566 N N . PRO A 1 567 ? 7.318 -10.729 -13.186 1.00 96.94 567 PRO A N 1
ATOM 4567 C CA . PRO A 1 567 ? 5.898 -10.708 -12.876 1.00 96.94 567 PRO A CA 1
ATOM 4568 C C . PRO A 1 567 ? 5.571 -11.479 -11.592 1.00 96.94 567 PRO A C 1
ATOM 4570 O O . PRO A 1 567 ? 6.291 -12.409 -11.207 1.00 96.94 567 PRO A O 1
ATOM 4573 N N . MET A 1 568 ? 4.445 -11.136 -10.967 1.00 95.69 568 MET A N 1
ATOM 4574 C CA . MET A 1 568 ? 3.920 -11.845 -9.799 1.00 95.69 568 MET A CA 1
ATOM 4575 C C . MET A 1 568 ? 3.626 -13.307 -10.162 1.00 95.69 568 MET A C 1
ATOM 4577 O O . MET A 1 568 ? 3.130 -13.598 -11.253 1.00 95.69 568 MET A O 1
ATOM 4581 N N . VAL A 1 569 ? 3.927 -14.245 -9.260 1.00 94.25 569 VAL A N 1
ATOM 4582 C CA . VAL A 1 569 ? 3.687 -15.676 -9.504 1.00 94.25 569 VAL A CA 1
ATOM 4583 C C . VAL A 1 569 ? 2.259 -16.036 -9.106 1.00 94.25 569 VAL A C 1
ATOM 4585 O O . VAL A 1 569 ? 1.958 -16.140 -7.917 1.00 94.25 569 VAL A O 1
ATOM 4588 N N . LEU A 1 570 ? 1.417 -16.301 -10.106 1.00 94.69 570 LEU A N 1
ATOM 4589 C CA . LEU A 1 570 ? -0.012 -16.600 -9.950 1.00 94.69 570 LEU A CA 1
ATOM 4590 C C . LEU A 1 570 ? -0.407 -18.008 -10.425 1.00 94.69 570 LEU A C 1
ATOM 4592 O O . LEU A 1 570 ? -1.584 -18.320 -10.583 1.00 94.69 570 LEU A O 1
ATOM 4596 N N . THR A 1 571 ? 0.566 -18.894 -10.637 1.00 92.88 571 THR A N 1
ATOM 4597 C CA . THR A 1 571 ? 0.337 -20.245 -11.179 1.00 92.88 571 THR A CA 1
ATOM 4598 C C . THR A 1 571 ? 0.228 -21.356 -10.129 1.00 92.88 571 THR A C 1
ATOM 4600 O O . THR A 1 571 ? 0.168 -22.524 -10.511 1.00 92.88 571 THR A O 1
ATOM 4603 N N . ARG A 1 572 ? 0.265 -21.051 -8.824 1.00 91.31 572 ARG A N 1
ATOM 4604 C CA . ARG A 1 572 ? 0.212 -22.062 -7.745 1.00 91.31 572 ARG A CA 1
ATOM 4605 C C . ARG A 1 572 ? -1.208 -22.558 -7.486 1.00 91.31 572 ARG A C 1
ATOM 4607 O O . ARG A 1 572 ? -1.394 -23.730 -7.172 1.00 91.31 572 ARG A O 1
ATOM 4614 N N . VAL A 1 573 ? -2.196 -21.683 -7.658 1.00 90.00 573 VAL A N 1
ATOM 4615 C CA . VAL A 1 573 ? -3.615 -21.996 -7.461 1.00 90.00 573 VAL A CA 1
ATOM 4616 C C . VAL A 1 573 ? -4.304 -22.122 -8.814 1.00 90.00 573 VAL A C 1
ATOM 4618 O O . VAL A 1 573 ? -4.227 -21.228 -9.657 1.00 90.00 573 VAL A O 1
ATOM 4621 N N . LYS A 1 574 ? -4.978 -23.253 -9.029 1.00 88.25 574 LYS A N 1
ATOM 4622 C CA . LYS A 1 574 ? -5.784 -23.485 -10.228 1.00 88.25 574 LYS A CA 1
ATOM 4623 C C . LYS A 1 574 ? -7.038 -22.604 -10.191 1.00 88.25 574 LYS A C 1
ATOM 4625 O O . LYS A 1 574 ? -7.615 -22.419 -9.126 1.00 88.25 574 LYS A O 1
ATOM 4630 N N . ASP A 1 575 ? -7.461 -22.112 -11.355 1.00 87.81 575 ASP A N 1
ATOM 4631 C CA . ASP A 1 575 ? -8.698 -21.337 -11.526 1.00 87.81 575 ASP A CA 1
ATOM 4632 C C . ASP A 1 575 ? -8.720 -20.027 -10.701 1.00 87.81 575 ASP A C 1
ATOM 4634 O O . ASP A 1 575 ? -9.782 -19.484 -10.401 1.00 87.81 575 ASP A O 1
ATOM 4638 N N . ALA A 1 576 ? -7.537 -19.507 -10.340 1.00 90.69 576 ALA A N 1
ATOM 4639 C CA . ALA A 1 576 ? -7.398 -18.178 -9.755 1.00 90.69 576 ALA A CA 1
ATOM 4640 C C . ALA A 1 576 ? -7.884 -17.098 -10.749 1.00 90.69 576 ALA A C 1
ATOM 4642 O O . ALA A 1 576 ? -7.692 -17.256 -11.958 1.00 90.69 576 ALA A O 1
ATOM 4643 N N . PRO A 1 577 ? -8.498 -16.004 -10.260 1.00 93.50 577 PRO A N 1
ATOM 4644 C CA . PRO A 1 577 ? -9.173 -15.013 -11.102 1.00 93.50 577 PRO A CA 1
ATOM 4645 C C . PRO A 1 577 ? -8.223 -14.231 -12.015 1.00 93.50 577 PRO A C 1
ATOM 4647 O O . PRO A 1 577 ? -8.595 -13.884 -13.133 1.00 93.50 577 PRO A O 1
ATOM 4650 N N . ASP A 1 578 ? -6.999 -13.958 -11.557 1.00 96.00 578 ASP A N 1
ATOM 4651 C CA . ASP A 1 578 ? -6.041 -13.150 -12.307 1.00 96.00 578 ASP A CA 1
ATOM 4652 C C . ASP A 1 578 ? -5.056 -14.035 -13.097 1.00 96.00 578 ASP A C 1
ATOM 4654 O O . ASP A 1 578 ? -4.445 -14.945 -12.526 1.00 96.00 578 ASP A O 1
ATOM 4658 N N . PRO A 1 579 ? -4.833 -13.764 -14.397 1.00 95.06 579 PRO A N 1
ATOM 4659 C CA . PRO A 1 579 ? -3.897 -14.532 -15.209 1.00 95.06 579 PRO A CA 1
ATOM 4660 C C . PRO A 1 579 ? -2.432 -14.207 -14.882 1.00 95.06 579 PRO A C 1
ATOM 4662 O O . PRO A 1 579 ? -2.089 -13.088 -14.498 1.00 95.06 579 PRO A O 1
ATOM 4665 N N . GLN A 1 580 ? -1.550 -15.179 -15.131 1.00 97.06 580 GLN A N 1
ATOM 4666 C CA . GLN A 1 580 ? -0.098 -14.990 -15.087 1.00 97.06 580 GLN A CA 1
ATOM 4667 C C . GLN A 1 580 ? 0.362 -14.042 -16.206 1.00 97.06 580 GLN A C 1
ATOM 4669 O O . GLN A 1 580 ? 0.113 -14.316 -17.382 1.00 97.06 580 GLN A O 1
ATOM 4674 N N . CYS A 1 581 ? 1.089 -12.983 -15.847 1.00 98.31 581 CYS A N 1
ATOM 4675 C CA . CYS A 1 581 ? 1.767 -12.097 -16.796 1.00 98.31 581 CYS A CA 1
ATOM 4676 C C . CYS A 1 581 ? 3.130 -12.665 -17.227 1.00 98.31 581 CYS A C 1
ATOM 4678 O O . CYS A 1 581 ? 3.766 -13.419 -16.483 1.00 98.31 581 CYS A O 1
ATOM 4680 N N . VAL A 1 582 ? 3.588 -12.279 -18.417 1.00 98.19 582 VAL A N 1
ATOM 4681 C CA . VAL A 1 582 ? 4.899 -12.638 -18.979 1.00 98.19 582 VAL A CA 1
ATOM 4682 C C . VAL A 1 582 ? 5.811 -11.413 -18.966 1.00 98.19 582 VAL A C 1
ATOM 4684 O O . VAL A 1 582 ? 5.362 -10.311 -19.271 1.00 98.19 582 VAL A O 1
ATOM 4687 N N . SER A 1 583 ? 7.086 -11.596 -18.609 1.00 98.31 583 SER A N 1
ATOM 4688 C CA . SER A 1 583 ? 8.070 -10.506 -18.604 1.00 98.31 583 SER A CA 1
ATOM 4689 C C . SER A 1 583 ? 8.361 -10.005 -20.026 1.00 98.31 583 SER A C 1
ATOM 4691 O O . SER A 1 583 ? 8.205 -10.752 -20.997 1.00 98.31 583 SER A O 1
ATOM 4693 N N . VAL A 1 584 ? 8.833 -8.759 -20.165 1.00 98.44 584 VAL A N 1
ATOM 4694 C CA . VAL A 1 584 ? 9.241 -8.206 -21.474 1.00 98.44 584 VAL A CA 1
ATOM 4695 C C . VAL A 1 584 ? 10.352 -9.034 -22.122 1.00 98.44 584 VAL A C 1
ATOM 4697 O O . VAL A 1 584 ? 10.302 -9.304 -23.321 1.00 98.44 584 VAL A O 1
ATOM 4700 N N . THR A 1 585 ? 11.294 -9.522 -21.315 1.00 97.88 585 THR A N 1
ATOM 4701 C CA . THR A 1 585 ? 12.432 -10.335 -21.752 1.00 97.88 585 THR A CA 1
ATOM 4702 C C . THR A 1 585 ? 11.997 -11.716 -22.240 1.00 97.88 585 THR A C 1
ATOM 4704 O O . THR A 1 585 ? 12.397 -12.144 -23.322 1.00 97.88 585 THR A O 1
ATOM 4707 N N . ASP A 1 586 ? 11.157 -12.423 -21.475 1.00 97.62 586 ASP A N 1
ATOM 4708 C CA . ASP A 1 586 ? 10.689 -13.761 -21.864 1.00 97.62 586 ASP A CA 1
ATOM 4709 C C . ASP A 1 586 ? 9.791 -13.695 -23.104 1.00 97.62 586 ASP A C 1
ATOM 4711 O O . ASP A 1 586 ? 9.873 -14.555 -23.984 1.00 97.62 586 ASP A O 1
ATOM 4715 N N . TRP A 1 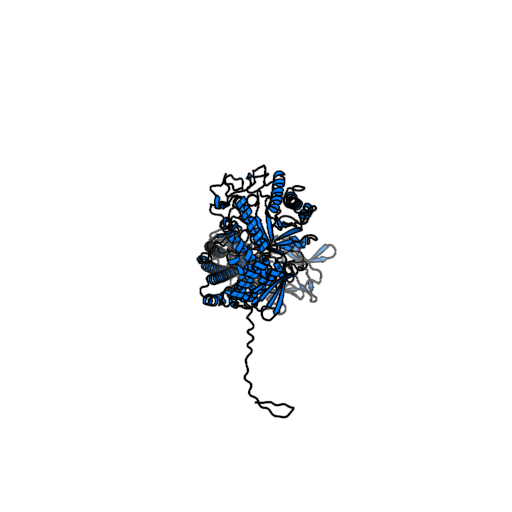587 ? 8.967 -12.647 -23.202 1.00 98.44 587 TRP A N 1
ATOM 4716 C CA . TRP A 1 587 ? 8.164 -12.380 -24.388 1.00 98.44 587 TRP A CA 1
ATOM 4717 C C . TRP A 1 587 ? 9.042 -12.110 -25.619 1.00 98.44 587 TRP A C 1
ATOM 4719 O O . TRP A 1 587 ? 8.853 -12.770 -26.640 1.00 98.44 587 TRP A O 1
ATOM 4729 N N . ALA A 1 588 ? 10.039 -11.222 -25.524 1.00 98.00 588 ALA A N 1
ATOM 4730 C CA . ALA A 1 588 ? 10.933 -10.899 -26.638 1.00 98.00 588 ALA A CA 1
ATOM 4731 C C . ALA A 1 588 ? 11.700 -12.135 -27.141 1.00 98.00 588 ALA A C 1
ATOM 4733 O O . ALA A 1 588 ? 11.712 -12.414 -28.342 1.00 98.00 588 ALA A O 1
ATOM 4734 N N . LYS A 1 589 ? 12.257 -12.943 -26.227 1.00 95.38 589 LYS A N 1
ATOM 4735 C CA . LYS A 1 589 ? 12.931 -14.211 -26.563 1.00 95.38 589 LYS A CA 1
ATOM 4736 C C . LYS A 1 589 ? 12.009 -15.182 -27.292 1.00 95.38 589 LYS A C 1
ATOM 4738 O O . LYS A 1 589 ? 12.426 -15.820 -28.263 1.00 95.38 589 LYS A O 1
ATOM 4743 N N . ALA A 1 590 ? 10.763 -15.308 -26.835 1.00 94.75 590 ALA A N 1
ATOM 4744 C CA . ALA A 1 590 ? 9.775 -16.171 -27.471 1.00 94.75 590 ALA A CA 1
ATOM 4745 C C . ALA A 1 590 ? 9.405 -15.672 -28.875 1.00 94.75 590 ALA A C 1
ATOM 4747 O O . ALA A 1 590 ? 9.385 -16.479 -29.804 1.00 94.75 590 ALA A O 1
ATOM 4748 N N . VAL A 1 591 ? 9.196 -14.362 -29.047 1.00 94.19 591 VAL A N 1
ATOM 4749 C CA . VAL A 1 591 ? 8.900 -13.737 -30.346 1.00 94.19 591 VAL A CA 1
ATOM 4750 C C . VAL A 1 591 ? 10.040 -13.963 -31.340 1.00 94.19 591 VAL A C 1
ATOM 4752 O O . VAL A 1 591 ? 9.796 -14.494 -32.424 1.00 94.19 591 VAL A O 1
ATOM 4755 N N . LEU A 1 592 ? 11.287 -13.657 -30.963 1.00 89.38 592 LEU A N 1
ATOM 4756 C CA . LEU A 1 592 ? 12.464 -13.858 -31.823 1.00 89.38 592 LEU A CA 1
ATOM 4757 C C . LEU A 1 592 ? 12.677 -15.337 -32.177 1.00 89.38 592 LEU A C 1
ATOM 4759 O O . LEU A 1 592 ? 13.070 -15.668 -33.293 1.00 89.38 592 LEU A O 1
ATOM 4763 N N . SER A 1 593 ? 12.346 -16.241 -31.251 1.00 90.50 593 SER A N 1
ATOM 4764 C CA . SER A 1 593 ? 12.425 -17.691 -31.465 1.00 90.50 593 SER A CA 1
ATOM 4765 C C . SER A 1 593 ? 11.185 -18.293 -32.142 1.00 90.50 593 SER A C 1
ATOM 4767 O O . SER A 1 593 ? 11.106 -19.516 -32.261 1.00 90.50 593 SER A O 1
ATOM 4769 N N . LYS A 1 594 ? 10.190 -17.480 -32.532 1.00 92.31 594 LYS A N 1
ATOM 4770 C CA . LYS A 1 594 ? 8.891 -17.919 -33.084 1.00 92.31 594 LYS A CA 1
ATOM 4771 C C . LYS A 1 594 ? 8.173 -18.967 -32.214 1.00 92.31 594 LYS A C 1
ATOM 4773 O O . LYS A 1 594 ? 7.504 -19.867 -32.723 1.00 92.31 594 LYS A O 1
ATOM 4778 N N . LYS A 1 595 ? 8.317 -18.872 -30.889 1.00 90.12 595 LYS A N 1
ATOM 4779 C CA . LYS A 1 595 ? 7.665 -19.756 -29.912 1.00 90.12 595 LYS A CA 1
ATOM 4780 C C . LYS A 1 595 ? 6.363 -19.131 -29.400 1.00 90.12 595 LYS A C 1
ATOM 4782 O O . LYS A 1 595 ? 6.309 -17.918 -29.203 1.00 90.12 595 LYS A O 1
ATOM 4787 N N . PRO A 1 596 ? 5.321 -19.937 -29.134 1.00 91.38 596 PRO A N 1
ATOM 4788 C CA . PRO A 1 596 ? 4.099 -19.433 -28.525 1.00 91.38 596 PRO A CA 1
ATOM 4789 C C . PRO A 1 596 ? 4.361 -18.951 -27.092 1.00 91.38 596 PRO A C 1
ATOM 4791 O O . PRO A 1 596 ? 5.120 -19.571 -26.344 1.00 91.38 596 PRO A O 1
ATOM 4794 N N . VAL A 1 597 ? 3.685 -17.871 -26.700 1.00 94.88 597 VAL A N 1
ATOM 4795 C CA . VAL A 1 597 ? 3.737 -17.308 -25.346 1.00 94.88 597 VAL A CA 1
ATOM 4796 C C . VAL A 1 597 ? 2.495 -17.747 -24.572 1.00 94.88 597 VAL A C 1
ATOM 4798 O O . VAL A 1 597 ? 1.378 -17.646 -25.074 1.00 94.88 597 VAL A O 1
ATOM 4801 N N . LYS A 1 598 ? 2.683 -18.248 -23.347 1.00 93.38 598 LYS A N 1
ATOM 4802 C CA . LYS A 1 598 ? 1.592 -18.627 -22.441 1.00 93.38 598 LYS A CA 1
ATOM 4803 C C . LYS A 1 598 ? 1.472 -17.595 -21.322 1.00 93.38 598 LYS A C 1
ATOM 4805 O O . LYS A 1 598 ? 2.434 -17.394 -20.589 1.00 93.38 598 LYS A O 1
ATOM 4810 N N . GLY A 1 599 ? 0.280 -17.033 -21.148 1.00 95.25 599 GLY A N 1
ATOM 4811 C CA . GLY A 1 599 ? 0.005 -15.973 -20.174 1.00 95.25 599 GLY A CA 1
ATOM 4812 C C . GLY A 1 599 ? -0.292 -14.640 -20.858 1.00 95.25 599 GLY A C 1
ATOM 4813 O O . GLY A 1 599 ? -0.327 -14.565 -22.086 1.00 95.25 599 GLY A O 1
ATOM 4814 N N . LEU A 1 600 ? -0.524 -13.604 -20.057 1.00 97.88 600 LEU A N 1
ATOM 4815 C CA . LEU A 1 600 ? -0.784 -12.251 -20.535 1.00 97.88 600 LEU A CA 1
ATOM 4816 C C . LEU A 1 600 ? 0.533 -11.616 -21.000 1.00 97.88 600 LEU A C 1
ATOM 4818 O O . LEU A 1 600 ? 1.473 -11.479 -20.214 1.00 97.88 600 LEU A O 1
ATOM 4822 N N . THR A 1 601 ? 0.623 -11.275 -22.284 1.00 98.56 601 THR A N 1
ATOM 4823 C CA . THR A 1 601 ? 1.832 -10.667 -22.864 1.00 98.56 601 THR A CA 1
ATOM 4824 C C . THR A 1 601 ? 1.994 -9.206 -22.421 1.00 98.56 601 THR A C 1
ATOM 4826 O O . THR A 1 601 ? 0.991 -8.568 -22.103 1.00 98.56 601 THR A O 1
ATOM 4829 N N . PRO A 1 602 ? 3.210 -8.629 -22.463 1.00 98.69 602 PRO A N 1
ATOM 4830 C CA . PRO A 1 602 ? 3.422 -7.213 -22.153 1.00 98.69 602 PRO A CA 1
ATOM 4831 C C . PRO A 1 602 ? 2.557 -6.256 -22.986 1.00 98.69 602 PRO A C 1
ATOM 4833 O O . PRO A 1 602 ? 2.063 -5.265 -22.462 1.00 98.69 602 PRO A O 1
ATOM 4836 N N . LEU A 1 603 ? 2.314 -6.569 -24.264 1.00 98.62 603 LEU A N 1
ATOM 4837 C CA . LEU A 1 603 ? 1.445 -5.749 -25.116 1.00 98.62 603 LEU A CA 1
ATOM 4838 C C . LEU A 1 603 ? -0.020 -5.820 -24.666 1.00 98.62 603 LEU A C 1
ATOM 4840 O O . LEU A 1 603 ? -0.671 -4.792 -24.568 1.00 98.62 603 LEU A O 1
ATOM 4844 N N . GLN A 1 604 ? -0.511 -7.004 -24.286 1.00 98.75 604 GLN A N 1
ATOM 4845 C CA . GLN A 1 604 ? -1.863 -7.142 -23.729 1.00 98.75 604 GLN A CA 1
ATOM 4846 C C . GLN A 1 604 ? -2.003 -6.475 -22.354 1.00 98.75 604 GLN A C 1
ATOM 4848 O O . GLN A 1 604 ? -3.071 -5.971 -22.029 1.00 98.75 604 GLN A O 1
ATOM 4853 N N . VAL A 1 605 ? -0.940 -6.465 -21.540 1.00 98.88 605 VAL A N 1
ATOM 4854 C CA . VAL A 1 605 ? -0.906 -5.680 -20.297 1.00 98.88 605 VAL A CA 1
ATOM 4855 C C . VAL A 1 605 ? -1.093 -4.196 -20.613 1.00 98.88 605 VAL A C 1
ATOM 4857 O O . VAL A 1 605 ? -1.947 -3.563 -19.999 1.00 98.88 605 VAL A O 1
ATOM 4860 N N . ALA A 1 606 ? -0.345 -3.657 -21.579 1.00 98.94 606 ALA A N 1
ATOM 4861 C CA . ALA A 1 606 ? -0.471 -2.262 -21.993 1.00 98.94 606 ALA A CA 1
ATOM 4862 C C . ALA A 1 606 ? -1.864 -1.944 -22.570 1.00 98.94 606 ALA A C 1
ATOM 4864 O O . ALA A 1 606 ? -2.467 -0.944 -22.197 1.00 98.94 606 ALA A O 1
ATOM 4865 N N . ASP A 1 607 ? -2.420 -2.831 -23.398 1.00 98.88 607 ASP A N 1
ATOM 4866 C CA . ASP A 1 607 ? -3.763 -2.660 -23.966 1.00 98.88 607 ASP A CA 1
ATOM 4867 C C . ASP A 1 607 ? -4.857 -2.676 -22.885 1.00 98.88 607 ASP A C 1
ATOM 4869 O O . ASP A 1 607 ? -5.814 -1.905 -22.961 1.00 98.88 607 ASP A O 1
ATOM 4873 N N . ASN A 1 608 ? -4.711 -3.508 -21.845 1.00 98.81 608 ASN A N 1
ATOM 4874 C CA . ASN A 1 608 ? -5.614 -3.485 -20.692 1.00 98.81 608 ASN A CA 1
ATOM 4875 C C . ASN A 1 608 ? -5.545 -2.137 -19.962 1.00 98.81 608 ASN A C 1
ATOM 4877 O O . ASN A 1 608 ? -6.585 -1.567 -19.642 1.00 98.81 608 ASN A O 1
ATOM 4881 N N . LEU A 1 609 ? -4.334 -1.624 -19.711 1.00 98.94 609 LEU A N 1
ATOM 4882 C CA . LEU A 1 609 ? -4.128 -0.338 -19.038 1.00 98.94 609 LEU A CA 1
ATOM 4883 C C . LEU A 1 609 ? -4.758 0.824 -19.823 1.00 98.94 609 LEU A C 1
ATOM 4885 O O . LEU A 1 609 ? -5.460 1.646 -19.231 1.00 98.94 609 LEU A O 1
ATOM 4889 N N . ASP A 1 610 ? -4.595 0.846 -21.148 1.00 98.81 610 ASP A N 1
ATOM 4890 C CA . ASP A 1 610 ? -5.262 1.825 -22.013 1.00 98.81 610 ASP A CA 1
ATOM 4891 C C . ASP A 1 610 ? -6.781 1.673 -22.000 1.00 98.81 610 ASP A C 1
ATOM 4893 O O . ASP A 1 610 ? -7.500 2.668 -21.919 1.00 98.81 610 ASP A O 1
ATOM 4897 N N . GLY A 1 611 ? -7.292 0.440 -22.042 1.00 98.81 611 GLY A N 1
ATOM 4898 C CA . GLY A 1 611 ? -8.727 0.173 -21.944 1.00 98.81 611 GLY A CA 1
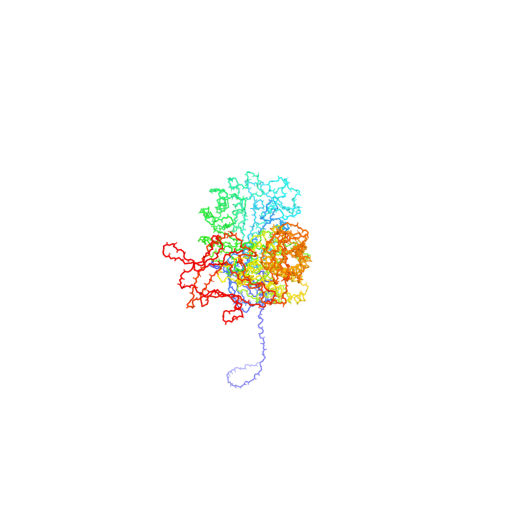ATOM 4899 C C . GLY A 1 611 ? -9.323 0.695 -20.634 1.00 98.81 611 GLY A C 1
ATOM 4900 O O . GLY A 1 611 ? -10.402 1.304 -20.633 1.00 98.81 611 GLY A O 1
ATOM 4901 N N . PHE A 1 612 ? -8.594 0.527 -19.527 1.00 98.69 612 PHE A N 1
ATOM 4902 C CA . PHE A 1 612 ? -9.012 1.046 -18.231 1.00 98.69 612 PHE A CA 1
ATOM 4903 C C . PHE A 1 612 ? -9.064 2.577 -18.213 1.00 98.69 612 PHE A C 1
ATOM 4905 O O . PHE A 1 612 ? -10.057 3.157 -17.758 1.00 98.69 612 PHE A O 1
ATOM 4912 N N . ALA A 1 613 ? -8.030 3.228 -18.752 1.00 98.81 613 ALA A N 1
ATOM 4913 C CA . ALA A 1 613 ? -7.943 4.680 -18.859 1.00 98.81 613 ALA A CA 1
ATOM 4914 C C . ALA A 1 613 ? -9.021 5.265 -19.791 1.00 98.81 613 ALA A C 1
ATOM 4916 O O . ALA A 1 613 ? -9.692 6.236 -19.434 1.00 98.81 613 ALA A O 1
ATOM 4917 N N . ALA A 1 614 ? -9.239 4.647 -20.955 1.00 98.62 614 ALA A N 1
ATOM 4918 C CA . ALA A 1 614 ? -10.200 5.095 -21.958 1.00 98.62 614 ALA A CA 1
ATOM 4919 C C . ALA A 1 614 ? -11.642 5.082 -21.429 1.00 98.62 614 ALA A C 1
ATOM 4921 O O . ALA A 1 614 ? -12.408 6.013 -21.695 1.00 98.62 614 ALA A O 1
ATOM 4922 N N . THR A 1 615 ? -11.998 4.067 -20.633 1.00 98.25 615 THR A N 1
ATOM 4923 C CA . THR A 1 615 ? -13.316 3.977 -19.987 1.00 98.25 615 THR A CA 1
ATOM 4924 C C . THR A 1 615 ? -13.588 5.219 -19.139 1.00 98.25 615 THR A C 1
ATOM 4926 O O . THR A 1 615 ? -14.609 5.881 -19.332 1.00 98.25 615 THR A O 1
ATOM 4929 N N . ALA A 1 616 ? -12.645 5.612 -18.278 1.00 96.75 616 ALA A N 1
ATOM 4930 C CA . ALA A 1 616 ? -12.787 6.819 -17.470 1.00 96.75 616 ALA A CA 1
ATOM 4931 C C . ALA A 1 616 ? -12.784 8.101 -18.311 1.00 96.75 616 ALA A C 1
ATOM 4933 O O . ALA A 1 616 ? -13.681 8.932 -18.164 1.00 96.75 616 ALA A O 1
ATOM 4934 N N . GLN A 1 617 ? -11.826 8.253 -19.229 1.00 97.31 617 GLN A N 1
ATOM 4935 C CA . GLN A 1 617 ? -11.699 9.450 -20.067 1.00 97.31 617 GLN A CA 1
ATOM 4936 C C . GLN A 1 617 ? -12.968 9.743 -20.877 1.00 97.31 617 GLN A C 1
ATOM 4938 O O . GLN A 1 617 ? -13.359 10.904 -21.001 1.00 97.31 617 GLN A O 1
ATOM 4943 N N . SER A 1 618 ? -13.657 8.701 -21.355 1.00 97.31 618 SER A N 1
ATOM 4944 C CA . SER A 1 618 ? -14.918 8.845 -22.091 1.00 97.31 618 SER A CA 1
ATOM 4945 C C . SER A 1 618 ? -16.061 9.441 -21.253 1.00 97.31 618 SER A C 1
ATOM 4947 O O . SER A 1 618 ? -16.938 10.112 -21.798 1.00 97.31 618 SER A O 1
ATOM 4949 N N . ALA A 1 619 ? -16.038 9.245 -19.930 1.00 97.12 619 ALA A N 1
ATOM 4950 C CA . ALA A 1 619 ? -17.076 9.702 -19.009 1.00 97.12 619 ALA A CA 1
ATOM 4951 C C . ALA A 1 619 ? -16.759 11.062 -18.358 1.00 97.12 619 ALA A C 1
ATOM 4953 O O . ALA A 1 619 ? -17.677 11.809 -18.004 1.00 97.12 619 ALA A O 1
ATOM 4954 N N . LEU A 1 620 ? -15.473 11.412 -18.210 1.00 97.50 620 LEU A N 1
ATOM 4955 C CA . LEU A 1 620 ? -15.022 12.564 -17.417 1.00 97.50 620 LEU A CA 1
ATOM 4956 C C . LEU A 1 620 ? -15.667 13.891 -17.832 1.00 97.50 620 LEU A C 1
ATOM 4958 O O . LEU A 1 620 ? -16.071 14.664 -16.965 1.00 97.50 620 LEU A O 1
ATOM 4962 N N . THR A 1 621 ? -15.793 14.176 -19.132 1.00 95.81 621 THR A N 1
ATOM 4963 C CA . THR A 1 621 ? -16.384 15.446 -19.591 1.00 95.81 621 THR A CA 1
ATOM 4964 C C . THR A 1 621 ? -17.828 15.603 -19.114 1.00 95.81 621 THR A C 1
ATOM 4966 O O . THR A 1 621 ? -18.177 16.651 -18.568 1.00 95.81 621 THR A O 1
ATOM 4969 N N . ALA A 1 622 ? -18.653 14.565 -19.271 1.00 95.50 622 ALA A N 1
ATOM 4970 C CA . ALA A 1 622 ? -20.051 14.590 -18.844 1.00 95.50 622 ALA A CA 1
ATOM 4971 C C . ALA A 1 622 ? -20.173 14.637 -17.312 1.00 95.50 622 ALA A C 1
ATOM 4973 O O . ALA A 1 622 ? -20.949 15.426 -16.772 1.00 95.50 622 ALA A O 1
ATOM 4974 N N . LEU A 1 623 ? -19.352 13.856 -16.601 1.00 97.50 623 LEU A N 1
ATOM 4975 C CA . LEU A 1 623 ? -19.320 13.854 -15.137 1.00 97.50 623 LEU A CA 1
ATOM 4976 C C . LEU A 1 623 ? -18.946 15.230 -14.568 1.00 97.50 623 LEU A C 1
ATOM 4978 O O . LEU A 1 623 ? -19.582 15.697 -13.626 1.00 97.50 623 LEU A O 1
ATOM 4982 N N . ARG A 1 624 ? -17.970 15.922 -15.171 1.00 95.81 624 ARG A N 1
ATOM 4983 C CA . ARG A 1 624 ? -17.563 17.276 -14.756 1.00 95.81 624 ARG A CA 1
ATOM 4984 C C . ARG A 1 624 ? -18.657 18.313 -14.990 1.00 95.81 624 ARG A C 1
ATOM 4986 O O . ARG A 1 624 ? -18.861 19.170 -14.135 1.00 95.81 624 ARG A O 1
ATOM 4993 N N . GLN A 1 625 ? -19.371 18.237 -16.115 1.00 91.25 625 GLN A N 1
ATOM 4994 C CA . GLN A 1 625 ? -20.490 19.144 -16.403 1.00 91.25 625 GLN A CA 1
ATOM 4995 C C . GLN A 1 625 ? -21.615 19.013 -15.369 1.00 91.25 625 GLN A C 1
ATOM 4997 O O . GLN A 1 625 ? -22.206 20.017 -14.980 1.00 91.25 625 GLN A O 1
ATOM 5002 N N . ASN A 1 626 ? -21.848 17.796 -14.872 1.00 88.75 626 ASN A N 1
ATOM 5003 C CA . ASN A 1 626 ? -22.883 17.499 -13.882 1.00 88.75 626 ASN A CA 1
ATOM 5004 C C . ASN A 1 626 ? -22.390 17.577 -12.429 1.00 88.75 626 ASN A C 1
ATOM 5006 O O . ASN A 1 626 ? -23.151 17.282 -11.509 1.00 88.75 626 ASN A O 1
ATOM 5010 N N . ALA A 1 627 ? -21.141 17.991 -12.191 1.00 90.94 627 ALA A N 1
ATOM 5011 C CA . ALA A 1 627 ? -20.593 18.063 -10.840 1.00 90.94 627 ALA A CA 1
ATOM 5012 C C . ALA A 1 627 ? -21.214 19.187 -9.992 1.00 90.94 627 ALA A C 1
ATOM 5014 O O . ALA A 1 627 ? -21.074 19.174 -8.772 1.00 90.94 627 ALA A O 1
ATOM 5015 N N . ASN A 1 628 ? -21.898 20.157 -10.617 1.00 87.38 628 ASN A N 1
ATOM 5016 C CA . ASN A 1 628 ? -22.661 21.224 -9.952 1.00 87.38 628 ASN A CA 1
ATOM 5017 C C . ASN A 1 628 ? -21.875 21.987 -8.864 1.00 87.38 628 ASN A C 1
ATOM 5019 O O . ASN A 1 628 ? -22.439 22.403 -7.855 1.00 87.38 628 ASN A O 1
ATOM 5023 N N . GLY A 1 629 ? -20.563 22.160 -9.056 1.00 87.56 629 GLY A N 1
ATOM 5024 C CA . GLY A 1 629 ? -19.685 22.832 -8.092 1.00 87.56 629 GLY A CA 1
ATOM 5025 C C . GLY A 1 629 ? -19.344 22.013 -6.840 1.00 87.56 629 GLY A C 1
ATOM 5026 O O . GLY A 1 629 ? -18.736 22.560 -5.928 1.00 87.56 629 GLY A O 1
ATOM 5027 N N . ASN A 1 630 ? -19.696 20.723 -6.778 1.00 96.00 630 ASN A N 1
ATOM 5028 C CA . ASN A 1 630 ? -19.308 19.842 -5.678 1.00 96.00 630 ASN A CA 1
ATOM 5029 C C . ASN A 1 630 ? -17.789 19.605 -5.701 1.00 96.00 630 ASN A C 1
ATOM 5031 O O . ASN A 1 630 ? -17.263 18.922 -6.582 1.00 96.00 630 ASN A O 1
ATOM 5035 N N . VAL A 1 631 ? -17.092 20.179 -4.720 1.00 96.25 631 VAL A N 1
ATOM 5036 C CA . VAL A 1 631 ? -15.629 20.151 -4.631 1.00 96.25 631 VAL A CA 1
ATOM 5037 C C . VAL A 1 631 ? -15.084 18.732 -4.460 1.00 96.25 631 VAL A C 1
ATOM 5039 O O . VAL A 1 631 ? -14.136 18.363 -5.150 1.00 96.25 631 VAL A O 1
ATOM 5042 N N . GLU A 1 632 ? -15.700 17.912 -3.606 1.00 97.19 632 GLU A N 1
ATOM 5043 C CA . GLU A 1 632 ? -15.265 16.527 -3.384 1.00 97.19 632 GLU A CA 1
ATOM 5044 C C . GLU A 1 632 ? -15.403 15.679 -4.653 1.00 97.19 632 GLU A C 1
ATOM 5046 O O . GLU A 1 632 ? -14.500 14.905 -4.977 1.00 97.19 632 GLU A O 1
ATOM 5051 N N . LEU A 1 633 ? -16.499 15.845 -5.402 1.00 98.00 633 LEU A N 1
ATOM 5052 C CA . LEU A 1 633 ? -16.679 15.163 -6.681 1.00 98.00 633 LEU A CA 1
ATOM 5053 C C . LEU A 1 633 ? -15.627 15.619 -7.693 1.00 98.00 633 LEU A C 1
ATOM 5055 O O . LEU A 1 633 ? -15.016 14.782 -8.344 1.00 98.00 633 LEU A O 1
ATOM 5059 N N . LEU A 1 634 ? -15.377 16.925 -7.818 1.00 97.56 634 LEU A N 1
ATOM 5060 C CA . LEU A 1 634 ? -14.374 17.444 -8.753 1.00 97.56 634 LEU A CA 1
ATOM 5061 C C . LEU A 1 634 ? -12.966 16.916 -8.449 1.00 97.56 634 LEU A C 1
ATOM 5063 O O . LEU A 1 634 ? -12.260 16.528 -9.378 1.00 97.56 634 LEU A O 1
ATOM 5067 N N . GLU A 1 635 ? -12.575 16.850 -7.176 1.00 97.06 635 GLU A N 1
ATOM 5068 C CA . GLU A 1 635 ? -11.309 16.233 -6.769 1.00 97.06 635 GLU A CA 1
ATOM 5069 C C . GLU A 1 635 ? -11.273 14.725 -7.022 1.00 97.06 635 GLU A C 1
ATOM 5071 O O . GLU A 1 635 ? -10.257 14.203 -7.472 1.00 97.06 635 GLU A O 1
ATOM 5076 N N . THR A 1 636 ? -12.384 14.025 -6.795 1.00 98.00 636 THR A N 1
ATOM 5077 C CA . THR A 1 636 ? -12.498 12.596 -7.118 1.00 98.00 636 THR A CA 1
ATOM 5078 C C . THR A 1 636 ? -12.341 12.361 -8.623 1.00 98.00 636 THR A C 1
ATOM 5080 O O . THR A 1 636 ? -11.624 11.457 -9.038 1.00 98.00 636 THR A O 1
ATOM 5083 N N . LEU A 1 637 ? -12.944 13.208 -9.463 1.00 98.50 637 LEU A N 1
ATOM 5084 C CA . LEU A 1 637 ? -12.796 13.136 -10.920 1.00 98.50 637 LEU A CA 1
ATOM 5085 C C . LEU A 1 637 ? -11.365 13.459 -11.374 1.00 98.50 637 LEU A C 1
ATOM 5087 O O . LEU A 1 637 ? -10.899 12.879 -12.350 1.00 98.50 637 LEU A O 1
ATOM 5091 N N . ASN A 1 638 ? -10.651 14.346 -10.676 1.00 98.19 638 ASN A N 1
ATOM 5092 C CA . ASN A 1 638 ? -9.229 14.584 -10.934 1.00 98.19 638 ASN A CA 1
ATOM 5093 C C . ASN A 1 638 ? -8.357 13.382 -10.532 1.00 98.19 638 ASN A C 1
ATOM 5095 O O . ASN A 1 638 ? -7.408 13.054 -11.241 1.00 98.19 638 ASN A O 1
ATOM 5099 N N . ASP A 1 639 ? -8.670 12.700 -9.428 1.00 98.50 639 ASP A N 1
ATOM 5100 C CA . ASP A 1 639 ? -7.978 11.463 -9.050 1.00 98.50 639 ASP A CA 1
ATOM 5101 C C . ASP A 1 639 ? -8.214 10.370 -10.103 1.00 98.50 639 ASP A C 1
ATOM 5103 O O . ASP A 1 639 ? -7.268 9.724 -10.539 1.00 98.50 639 ASP A O 1
ATOM 5107 N N . ILE A 1 640 ? -9.449 10.228 -10.597 1.00 98.75 640 ILE A N 1
ATOM 5108 C CA . ILE A 1 640 ? -9.783 9.305 -11.694 1.00 98.75 640 ILE A CA 1
ATOM 5109 C C . ILE A 1 640 ? -9.013 9.666 -12.975 1.00 98.75 640 ILE A C 1
ATOM 5111 O O . ILE A 1 640 ? -8.442 8.789 -13.621 1.00 98.75 640 ILE A O 1
ATOM 5115 N N . GLU A 1 641 ? -8.963 10.950 -13.343 1.00 98.75 641 GLU A N 1
ATOM 5116 C CA . GLU A 1 641 ? -8.219 11.424 -14.517 1.00 98.75 641 GLU A CA 1
ATOM 5117 C C . GLU A 1 641 ? -6.711 11.184 -14.381 1.00 98.75 641 GLU A C 1
ATOM 5119 O O . GLU A 1 641 ? -6.068 10.701 -15.312 1.00 98.75 641 GLU A O 1
ATOM 5124 N N . SER A 1 642 ? -6.139 11.479 -13.214 1.00 98.56 642 SER A N 1
ATOM 5125 C CA . SER A 1 642 ? -4.718 11.246 -12.957 1.00 98.56 642 SER A CA 1
ATOM 5126 C C . SER A 1 642 ? -4.387 9.752 -12.926 1.00 98.56 642 SER A C 1
ATOM 5128 O O . SER A 1 642 ? -3.384 9.360 -13.512 1.00 98.56 642 SER A O 1
ATOM 5130 N N . MET A 1 643 ? -5.231 8.887 -12.352 1.00 98.56 643 MET A N 1
ATOM 5131 C CA . MET A 1 643 ? -5.039 7.435 -12.451 1.00 98.56 643 MET A CA 1
ATOM 5132 C C . MET A 1 643 ? -5.110 6.956 -13.905 1.00 98.56 643 MET A C 1
ATOM 5134 O O . MET A 1 643 ? -4.284 6.138 -14.296 1.00 98.56 643 MET A O 1
ATOM 5138 N N . ALA A 1 644 ? -6.015 7.493 -14.731 1.00 98.81 644 ALA A N 1
ATOM 5139 C CA . ALA A 1 644 ? -6.064 7.171 -16.159 1.00 98.81 644 ALA A CA 1
ATOM 5140 C C . ALA A 1 644 ? -4.745 7.528 -16.875 1.00 98.81 644 ALA A C 1
ATOM 5142 O O . ALA A 1 644 ? -4.203 6.691 -17.595 1.00 98.81 644 ALA A O 1
ATOM 5143 N N . PHE A 1 645 ? -4.182 8.718 -16.631 1.00 98.88 645 PHE A N 1
ATOM 5144 C CA . PHE A 1 645 ? -2.866 9.094 -17.172 1.00 98.88 645 PHE A CA 1
ATOM 5145 C C . PHE A 1 645 ? -1.724 8.231 -16.620 1.00 98.88 645 PHE A C 1
ATOM 5147 O O . PHE A 1 645 ? -0.829 7.854 -17.371 1.00 98.88 645 PHE A O 1
ATOM 5154 N N . LEU A 1 646 ? -1.776 7.843 -15.342 1.00 98.75 646 LEU A N 1
ATOM 5155 C CA . LEU A 1 646 ? -0.813 6.909 -14.755 1.00 98.75 646 LEU A CA 1
ATOM 5156 C C . LEU A 1 646 ? -0.866 5.535 -15.449 1.00 98.75 646 LEU A C 1
ATOM 5158 O O . LEU A 1 646 ? 0.175 4.941 -15.726 1.00 98.75 646 LEU A O 1
ATOM 5162 N N . GLY A 1 647 ? -2.066 5.045 -15.774 1.00 98.75 647 GLY A N 1
ATOM 5163 C CA . GLY A 1 647 ? -2.257 3.814 -16.543 1.00 98.75 647 GLY A CA 1
ATOM 5164 C C . GLY A 1 647 ? -1.644 3.889 -17.934 1.00 98.75 647 GLY A C 1
ATOM 5165 O O . GLY A 1 647 ? -0.909 2.980 -18.310 1.00 98.75 647 GLY A O 1
ATOM 5166 N N . ARG A 1 648 ? -1.882 4.987 -18.661 1.00 98.94 648 ARG A N 1
ATOM 5167 C CA . ARG A 1 648 ? -1.307 5.215 -19.997 1.00 98.94 648 ARG A CA 1
ATOM 5168 C C . ARG A 1 648 ? 0.216 5.341 -19.954 1.00 98.94 648 ARG A C 1
ATOM 5170 O O . ARG A 1 648 ? 0.895 4.691 -20.739 1.00 98.94 648 ARG A O 1
ATOM 5177 N N . TYR A 1 649 ? 0.767 6.038 -18.956 1.00 98.94 649 TYR A N 1
ATOM 5178 C CA . TYR A 1 649 ? 2.214 6.062 -18.716 1.00 98.94 649 TYR A CA 1
ATOM 5179 C C . TYR A 1 649 ? 2.794 4.649 -18.568 1.00 98.94 649 TYR A C 1
ATOM 5181 O O . TYR A 1 649 ? 3.763 4.304 -19.243 1.00 98.94 649 TYR A O 1
ATOM 5189 N N . TYR A 1 650 ? 2.204 3.802 -17.716 1.00 98.88 650 TYR A N 1
ATOM 5190 C CA . TYR A 1 650 ? 2.683 2.426 -17.559 1.00 98.88 650 TYR A CA 1
ATOM 5191 C C . TYR A 1 650 ? 2.423 1.561 -18.799 1.00 98.88 650 TYR A C 1
ATOM 5193 O O . TYR A 1 650 ? 3.206 0.644 -19.058 1.00 98.88 650 TYR A O 1
ATOM 5201 N N . ALA A 1 651 ? 1.372 1.840 -19.576 1.00 98.94 651 ALA A N 1
ATOM 5202 C CA . ALA A 1 651 ? 1.116 1.179 -20.851 1.00 98.94 651 ALA A CA 1
ATOM 5203 C C . ALA A 1 651 ? 2.257 1.458 -21.837 1.00 98.94 651 ALA A C 1
ATOM 5205 O O . ALA A 1 651 ? 2.885 0.518 -22.330 1.00 98.94 651 ALA A O 1
ATOM 5206 N N . ASP A 1 652 ? 2.597 2.728 -22.047 1.00 98.88 652 ASP A N 1
ATOM 5207 C CA . ASP A 1 652 ? 3.649 3.129 -22.978 1.00 98.88 652 ASP A CA 1
ATOM 5208 C C . ASP A 1 652 ? 5.046 2.769 -22.474 1.00 98.88 652 ASP A C 1
ATOM 5210 O O . ASP A 1 652 ? 5.845 2.234 -23.241 1.00 98.88 652 ASP A O 1
ATOM 5214 N N . LYS A 1 653 ? 5.320 2.875 -21.167 1.00 98.81 653 LYS A N 1
ATOM 5215 C CA . LYS A 1 653 ? 6.555 2.333 -20.574 1.00 98.81 653 LYS A CA 1
ATOM 5216 C C . LYS A 1 653 ? 6.688 0.825 -20.808 1.00 98.81 653 LYS A C 1
ATOM 5218 O O . LYS A 1 653 ? 7.769 0.351 -21.157 1.00 98.81 653 LYS A O 1
ATOM 5223 N N . THR A 1 654 ? 5.592 0.068 -20.694 1.00 98.88 654 THR A N 1
ATOM 5224 C CA . THR A 1 654 ? 5.583 -1.382 -20.957 1.00 98.88 654 THR A CA 1
ATOM 5225 C C . THR A 1 654 ? 5.791 -1.696 -22.440 1.00 98.88 654 THR A C 1
ATOM 5227 O O . THR A 1 654 ? 6.558 -2.607 -22.766 1.00 98.88 654 THR A O 1
ATOM 5230 N N . ARG A 1 655 ? 5.155 -0.952 -23.358 1.00 98.88 655 ARG A N 1
ATOM 5231 C CA . ARG A 1 655 ? 5.368 -1.112 -24.809 1.00 98.88 655 ARG A CA 1
ATOM 5232 C C . ARG A 1 655 ? 6.795 -0.754 -25.200 1.00 98.88 655 ARG A C 1
ATOM 5234 O O . ARG A 1 655 ? 7.450 -1.555 -25.868 1.00 98.88 655 ARG A O 1
ATOM 5241 N N . GLY A 1 656 ? 7.297 0.381 -24.720 1.00 98.81 656 GLY A N 1
ATOM 5242 C CA . GLY A 1 656 ? 8.676 0.822 -24.899 1.00 98.81 656 GLY A CA 1
ATOM 5243 C C . GLY A 1 656 ? 9.665 -0.230 -24.410 1.00 98.81 656 GLY A C 1
ATOM 5244 O O . GLY A 1 656 ? 10.536 -0.654 -25.165 1.00 98.81 656 GLY A O 1
ATOM 5245 N N . ALA A 1 657 ? 9.468 -0.762 -23.201 1.00 98.81 657 ALA A N 1
ATOM 5246 C CA . ALA A 1 657 ? 10.291 -1.837 -22.653 1.00 98.81 657 ALA A CA 1
ATOM 5247 C C . ALA A 1 657 ? 10.209 -3.139 -23.465 1.00 98.81 657 ALA A C 1
ATOM 5249 O O . ALA A 1 657 ? 11.223 -3.809 -23.652 1.00 98.81 657 ALA A O 1
ATOM 5250 N N . ALA A 1 658 ? 9.034 -3.504 -23.983 1.00 98.75 658 ALA A N 1
ATOM 5251 C CA . ALA A 1 658 ? 8.867 -4.680 -24.834 1.00 98.75 658 ALA A CA 1
ATOM 5252 C C . ALA A 1 658 ? 9.639 -4.540 -26.160 1.00 98.75 658 ALA A C 1
ATOM 5254 O O . ALA A 1 658 ? 10.330 -5.471 -26.581 1.00 98.75 658 ALA A O 1
ATOM 5255 N N . LYS A 1 659 ? 9.577 -3.369 -26.803 1.00 98.62 659 LYS A N 1
ATOM 5256 C CA . LYS A 1 659 ? 10.336 -3.075 -28.030 1.00 98.62 659 LYS A CA 1
ATOM 5257 C C . LYS A 1 659 ? 11.836 -2.970 -27.766 1.00 98.62 659 LYS A C 1
ATOM 5259 O O . LYS A 1 659 ? 12.625 -3.552 -28.508 1.00 98.62 659 LYS A O 1
ATOM 5264 N N . LEU A 1 660 ? 12.224 -2.356 -26.651 1.00 98.44 660 LEU A N 1
ATOM 5265 C CA . LEU A 1 660 ? 13.610 -2.309 -26.193 1.00 98.44 660 LEU A CA 1
ATOM 5266 C C . LEU A 1 660 ? 14.151 -3.715 -25.895 1.00 98.44 660 LEU A C 1
ATOM 5268 O O . LEU A 1 660 ? 15.288 -4.021 -26.242 1.00 98.44 660 LEU A O 1
ATOM 5272 N N . ALA A 1 661 ? 13.334 -4.608 -25.329 1.00 98.38 661 ALA A N 1
ATOM 5273 C CA . ALA A 1 661 ? 13.695 -6.008 -25.127 1.00 98.38 661 ALA A CA 1
ATOM 5274 C C . ALA A 1 661 ? 13.926 -6.733 -26.462 1.00 98.38 661 ALA A C 1
ATOM 5276 O O . ALA A 1 661 ? 14.922 -7.437 -26.593 1.00 98.38 661 ALA A O 1
ATOM 5277 N N . LEU A 1 662 ? 13.074 -6.530 -27.477 1.00 97.44 662 LEU A N 1
ATOM 5278 C CA . LEU A 1 662 ? 13.311 -7.071 -28.824 1.00 97.44 662 LEU A CA 1
ATOM 5279 C C . LEU A 1 662 ? 14.611 -6.542 -29.429 1.00 97.44 662 LEU A C 1
ATOM 5281 O O . LEU A 1 662 ? 15.387 -7.326 -29.968 1.00 97.44 662 LEU A O 1
ATOM 5285 N N . PHE A 1 663 ? 14.871 -5.239 -29.311 1.00 96.06 663 PHE A N 1
ATOM 5286 C CA . PHE A 1 663 ? 16.117 -4.633 -29.769 1.00 96.06 663 PHE A CA 1
ATOM 5287 C C . PHE A 1 663 ? 17.336 -5.276 -29.091 1.00 96.06 663 PHE A C 1
ATOM 5289 O O . PHE A 1 663 ? 18.206 -5.816 -29.778 1.00 96.06 663 PHE A O 1
ATOM 5296 N N . ARG A 1 664 ? 17.357 -5.306 -27.753 1.00 94.56 664 ARG A N 1
ATOM 5297 C CA . ARG A 1 664 ? 18.456 -5.862 -26.950 1.00 94.56 664 ARG A CA 1
ATOM 5298 C C . ARG A 1 664 ? 18.677 -7.358 -27.212 1.00 94.56 664 ARG A C 1
ATOM 5300 O O . ARG A 1 664 ? 19.812 -7.770 -27.430 1.00 94.56 664 ARG A O 1
ATOM 5307 N N . GLU A 1 665 ? 17.611 -8.158 -27.258 1.00 93.25 665 GLU A N 1
ATOM 5308 C CA . GLU A 1 665 ? 17.680 -9.608 -27.513 1.00 93.25 665 GLU A CA 1
ATOM 5309 C C . GLU A 1 665 ? 17.998 -9.944 -28.983 1.00 93.25 665 GLU A C 1
ATOM 5311 O O . GLU A 1 665 ? 18.511 -11.022 -29.273 1.00 93.25 665 GLU A O 1
ATOM 5316 N N . SER A 1 666 ? 17.770 -9.012 -29.919 1.00 87.88 666 SER A N 1
ATOM 5317 C CA . SER A 1 666 ? 18.220 -9.104 -31.320 1.00 87.88 666 SER A CA 1
ATOM 5318 C C . SER A 1 666 ? 19.678 -8.662 -31.524 1.00 87.88 666 SER A C 1
ATOM 5320 O O . SER A 1 666 ? 20.047 -8.205 -32.602 1.00 87.88 666 SER A O 1
ATOM 5322 N N . ASN A 1 667 ? 20.512 -8.759 -30.482 1.00 85.19 667 ASN A N 1
ATOM 5323 C CA . ASN A 1 667 ? 21.903 -8.294 -30.469 1.00 85.19 667 ASN A CA 1
ATOM 5324 C C . ASN A 1 667 ? 22.084 -6.802 -30.800 1.00 85.19 667 ASN A C 1
ATOM 5326 O O . ASN A 1 667 ? 23.151 -6.422 -31.279 1.00 85.19 667 ASN A O 1
ATOM 5330 N N . ARG A 1 668 ? 21.073 -5.964 -30.526 1.00 89.25 668 ARG A N 1
ATOM 5331 C CA . ARG A 1 668 ? 21.109 -4.508 -30.753 1.00 89.25 668 ARG A CA 1
ATOM 5332 C C . ARG A 1 668 ? 21.354 -4.106 -32.218 1.00 89.25 668 ARG A C 1
ATOM 5334 O O . ARG A 1 668 ? 21.976 -3.085 -32.488 1.00 89.25 668 ARG A O 1
ATOM 5341 N N . GLU A 1 669 ? 20.847 -4.892 -33.171 1.00 82.75 669 GLU A N 1
ATOM 5342 C CA . GLU A 1 669 ? 21.007 -4.628 -34.616 1.00 82.75 669 GLU A CA 1
ATOM 5343 C C . GLU A 1 669 ? 19.751 -4.016 -35.267 1.00 82.75 669 GLU A C 1
ATOM 5345 O O . GLU A 1 669 ? 19.830 -3.326 -36.286 1.00 82.75 669 GLU A O 1
ATOM 5350 N N . SER A 1 670 ? 18.566 -4.239 -34.689 1.00 86.62 670 SER A N 1
ATOM 5351 C CA . SER A 1 670 ? 17.293 -3.813 -35.285 1.00 86.62 670 SER A CA 1
ATOM 5352 C C . SER A 1 670 ? 16.955 -2.346 -34.983 1.00 86.62 670 SER A C 1
ATOM 5354 O O . SER A 1 670 ? 16.312 -2.042 -33.975 1.00 86.62 670 SER A O 1
ATOM 5356 N N . LYS A 1 671 ? 17.316 -1.436 -35.900 1.00 89.44 671 LYS A N 1
ATOM 5357 C CA . LYS A 1 671 ? 16.908 -0.013 -35.854 1.00 89.44 671 LYS A CA 1
ATOM 5358 C C . LYS A 1 671 ? 15.392 0.192 -35.670 1.00 89.44 671 LYS A C 1
ATOM 5360 O O . LYS A 1 671 ? 15.029 1.036 -34.856 1.00 89.44 671 LYS A O 1
ATOM 5365 N N . PRO A 1 672 ? 14.494 -0.555 -36.353 1.00 94.38 672 PRO A N 1
ATOM 5366 C CA . PRO A 1 672 ? 13.052 -0.377 -36.172 1.00 94.38 672 PRO A CA 1
ATOM 5367 C C . PRO A 1 672 ? 12.568 -0.660 -34.746 1.00 94.38 672 PRO A C 1
ATOM 5369 O O . PRO A 1 672 ? 11.758 0.099 -34.225 1.00 94.38 672 PRO A O 1
ATOM 5372 N N . PHE A 1 673 ? 13.086 -1.701 -34.080 1.00 94.81 673 PHE A N 1
ATOM 5373 C CA . PHE A 1 673 ? 12.685 -1.999 -32.699 1.00 94.81 673 PHE A CA 1
ATOM 5374 C C . PHE A 1 673 ? 13.137 -0.917 -31.720 1.00 94.81 673 PHE A C 1
ATOM 5376 O O . PHE A 1 673 ? 12.383 -0.573 -30.813 1.00 94.81 673 PHE A O 1
ATOM 5383 N N . HIS A 1 674 ? 14.337 -0.365 -31.913 1.00 95.88 674 HIS A N 1
ATOM 5384 C CA . HIS A 1 674 ? 14.808 0.766 -31.115 1.00 95.88 674 HIS A CA 1
ATOM 5385 C C . HIS A 1 674 ? 13.959 2.023 -31.357 1.00 95.88 674 HIS A C 1
ATOM 5387 O O . HIS A 1 674 ? 13.472 2.613 -30.397 1.00 95.88 674 HIS A O 1
ATOM 5393 N N . ALA A 1 675 ? 13.679 2.368 -32.618 1.00 96.62 675 ALA A N 1
ATOM 5394 C CA . ALA A 1 675 ? 12.848 3.524 -32.960 1.00 96.62 675 ALA A CA 1
ATOM 5395 C C . ALA A 1 675 ? 11.419 3.420 -32.390 1.00 96.62 675 ALA A C 1
ATOM 5397 O O . ALA A 1 675 ? 10.892 4.398 -31.863 1.00 96.62 675 ALA A O 1
ATOM 5398 N N . GLU A 1 676 ? 10.803 2.233 -32.442 1.00 98.25 676 GLU A N 1
ATOM 5399 C CA . GLU A 1 676 ? 9.503 1.980 -31.805 1.00 98.25 676 GLU A CA 1
ATOM 5400 C C . GLU A 1 676 ? 9.577 2.098 -30.275 1.00 98.25 676 GLU A C 1
ATOM 5402 O O . GLU A 1 676 ? 8.648 2.614 -29.656 1.00 98.25 676 GLU A O 1
ATOM 5407 N N . ALA A 1 677 ? 10.672 1.647 -29.652 1.00 98.56 677 ALA A N 1
ATOM 5408 C CA . ALA A 1 677 ? 10.870 1.816 -28.215 1.00 98.56 677 ALA A CA 1
ATOM 5409 C C . ALA A 1 677 ? 10.932 3.302 -27.834 1.00 98.56 677 ALA A C 1
ATOM 5411 O O . ALA A 1 677 ? 10.203 3.723 -26.940 1.00 98.56 677 ALA A O 1
ATOM 5412 N N . VAL A 1 678 ? 11.749 4.091 -28.542 1.00 98.62 678 VAL A N 1
ATOM 5413 C CA . VAL A 1 678 ? 11.884 5.543 -28.334 1.00 98.62 678 VAL A CA 1
ATOM 5414 C C . VAL A 1 678 ? 10.539 6.251 -28.473 1.00 98.62 678 VAL A C 1
ATOM 5416 O O . VAL A 1 678 ? 10.189 7.036 -27.597 1.00 98.62 678 VAL A O 1
ATOM 5419 N N . ALA A 1 679 ? 9.757 5.939 -29.512 1.00 98.75 679 ALA A N 1
ATOM 5420 C CA . ALA A 1 679 ? 8.436 6.538 -29.710 1.00 98.75 679 ALA A CA 1
ATOM 5421 C C . ALA A 1 679 ? 7.510 6.306 -28.501 1.00 98.75 679 ALA A C 1
ATOM 5423 O O . ALA A 1 679 ? 6.908 7.245 -27.993 1.00 98.75 679 ALA A O 1
ATOM 5424 N N . HIS A 1 680 ? 7.472 5.084 -27.963 1.00 98.88 680 HIS A N 1
ATOM 5425 C CA . HIS A 1 680 ? 6.683 4.804 -26.762 1.00 98.88 680 HIS A CA 1
ATOM 5426 C C . HIS A 1 680 ? 7.224 5.500 -25.503 1.00 98.88 680 HIS A C 1
ATOM 5428 O O . HIS A 1 680 ? 6.440 5.926 -24.663 1.00 98.88 680 HIS A O 1
ATOM 5434 N N . PHE A 1 681 ? 8.541 5.669 -25.345 1.00 98.88 681 PHE A N 1
ATOM 5435 C CA . PHE A 1 681 ? 9.073 6.466 -24.229 1.00 98.88 681 PHE A CA 1
ATOM 5436 C C . PHE A 1 681 ? 8.768 7.965 -24.374 1.00 98.88 681 PHE A C 1
ATOM 5438 O O . PHE A 1 681 ? 8.565 8.638 -23.364 1.00 98.88 681 PHE A O 1
ATOM 5445 N N . GLN A 1 682 ? 8.676 8.486 -25.601 1.00 98.88 682 GLN A N 1
ATOM 5446 C CA . GLN A 1 682 ? 8.199 9.849 -25.861 1.00 98.88 682 GLN A CA 1
ATOM 5447 C C . GLN A 1 682 ? 6.728 10.007 -25.459 1.00 98.88 682 GLN A C 1
ATOM 5449 O O . GLN A 1 682 ? 6.388 10.976 -24.777 1.00 98.88 682 GLN A O 1
ATOM 5454 N N . ASP A 1 683 ? 5.882 9.031 -25.798 1.00 98.88 683 ASP A N 1
ATOM 5455 C CA . ASP A 1 683 ? 4.486 9.007 -25.353 1.00 98.88 683 ASP A CA 1
ATOM 5456 C C . ASP A 1 683 ? 4.402 8.924 -23.818 1.00 98.88 683 ASP A C 1
ATOM 5458 O O . ASP A 1 683 ? 3.713 9.728 -23.194 1.00 98.88 683 ASP A O 1
ATOM 5462 N N . ALA A 1 684 ? 5.200 8.060 -23.178 1.00 98.88 684 ALA A N 1
ATOM 5463 C CA . ALA A 1 684 ? 5.256 7.950 -21.719 1.00 98.88 684 ALA A CA 1
ATOM 5464 C C . ALA A 1 684 ? 5.634 9.280 -21.030 1.00 98.88 684 ALA A C 1
ATOM 5466 O O . ALA A 1 684 ? 5.052 9.624 -19.997 1.00 98.88 684 ALA A O 1
ATOM 5467 N N . VAL A 1 685 ? 6.560 10.065 -21.600 1.00 98.94 685 VAL A N 1
ATOM 5468 C CA . VAL A 1 685 ? 6.876 11.422 -21.110 1.00 98.94 685 VAL A CA 1
ATOM 5469 C C . VAL A 1 685 ? 5.638 12.320 -21.153 1.00 98.94 685 VAL A C 1
ATOM 5471 O O . VAL A 1 685 ? 5.377 13.047 -20.190 1.00 98.94 685 VAL A O 1
ATOM 5474 N N . GLU A 1 686 ? 4.868 12.288 -22.241 1.00 98.81 686 GLU A N 1
ATOM 5475 C CA . GLU A 1 686 ? 3.662 13.107 -22.366 1.00 98.81 686 GLU A CA 1
ATOM 5476 C C . GLU A 1 686 ? 2.559 12.648 -21.404 1.00 98.81 686 GLU A C 1
ATOM 5478 O O . GLU A 1 686 ? 1.960 13.480 -20.722 1.00 98.81 686 GLU A O 1
ATOM 5483 N N . GLU A 1 687 ? 2.344 11.342 -21.244 1.00 98.81 687 GLU A N 1
ATOM 5484 C CA . GLU A 1 687 ? 1.380 10.812 -20.274 1.00 98.81 687 GLU A CA 1
ATOM 5485 C C . GLU A 1 687 ? 1.745 11.205 -18.835 1.00 98.81 687 GLU A C 1
ATOM 5487 O O . GLU A 1 687 ? 0.886 11.668 -18.075 1.00 98.81 687 GLU A O 1
ATOM 5492 N N . TRP A 1 688 ? 3.029 11.131 -18.459 1.00 98.88 688 TRP A N 1
ATOM 5493 C CA . TRP A 1 688 ? 3.478 11.601 -17.145 1.00 98.88 688 TRP A CA 1
ATOM 5494 C C . TRP A 1 688 ? 3.337 13.120 -16.995 1.00 98.88 688 TRP A C 1
ATOM 5496 O O . TRP A 1 688 ? 2.981 13.619 -15.924 1.00 98.88 688 TRP A O 1
ATOM 5506 N N . ARG A 1 689 ? 3.560 13.892 -18.065 1.00 98.88 689 ARG A N 1
ATOM 5507 C CA . ARG A 1 689 ? 3.330 15.344 -18.066 1.00 98.88 689 ARG A CA 1
ATOM 5508 C C . ARG A 1 689 ? 1.862 15.668 -17.796 1.00 98.88 689 ARG A C 1
ATOM 5510 O O . ARG A 1 689 ? 1.575 16.583 -17.019 1.00 98.88 689 ARG A O 1
ATOM 5517 N N . GLN A 1 690 ? 0.932 14.911 -18.378 1.00 98.75 690 GLN A N 1
ATOM 5518 C CA . GLN A 1 690 ? -0.499 15.053 -18.108 1.00 98.75 690 GLN A CA 1
ATOM 5519 C C . GLN A 1 690 ? -0.858 14.642 -16.675 1.00 98.75 690 GLN A C 1
ATOM 5521 O O . GLN A 1 690 ? -1.562 15.388 -15.991 1.00 98.75 690 GLN A O 1
ATOM 5526 N N . TYR A 1 691 ? -0.307 13.530 -16.184 1.00 98.75 691 TYR A N 1
ATOM 5527 C CA . TYR A 1 691 ? -0.435 13.104 -14.788 1.00 98.75 691 TYR A CA 1
ATOM 5528 C C . TYR A 1 691 ? 0.002 14.213 -13.814 1.00 98.75 691 TYR A C 1
ATOM 5530 O O . TYR A 1 691 ? -0.774 14.662 -12.965 1.00 98.75 691 TYR A O 1
ATOM 5538 N N . ALA A 1 692 ? 1.207 14.750 -14.012 1.00 98.56 692 ALA A N 1
ATOM 5539 C CA . ALA A 1 692 ? 1.757 15.848 -13.228 1.00 98.56 692 ALA A CA 1
ATOM 5540 C C . ALA A 1 692 ? 0.902 17.126 -13.311 1.00 98.56 692 ALA A C 1
ATOM 5542 O O . ALA A 1 692 ? 0.717 17.824 -12.306 1.00 98.56 692 ALA A O 1
ATOM 5543 N N . ARG A 1 693 ? 0.347 17.437 -14.490 1.00 98.56 693 ARG A N 1
ATOM 5544 C CA . ARG A 1 693 ? -0.524 18.602 -14.711 1.00 98.56 693 ARG A CA 1
ATOM 5545 C C . ARG A 1 693 ? -1.802 18.529 -13.880 1.00 98.56 693 ARG A C 1
ATOM 5547 O O . ARG A 1 693 ? -2.204 19.554 -13.331 1.00 98.56 693 ARG A O 1
ATOM 5554 N N . VAL A 1 694 ? -2.423 17.353 -13.780 1.00 98.12 694 VAL A N 1
ATOM 5555 C CA . VAL A 1 694 ? -3.659 17.152 -13.002 1.00 98.12 694 VAL A CA 1
ATOM 5556 C C . VAL A 1 694 ? -3.384 17.238 -11.499 1.00 98.12 694 VAL A C 1
ATOM 5558 O O . VAL A 1 694 ? -4.122 17.911 -10.781 1.00 98.12 694 VAL A O 1
ATOM 5561 N N . LEU A 1 695 ? -2.295 16.628 -11.021 1.00 97.44 695 LEU A N 1
ATOM 5562 C CA . LEU A 1 695 ? -1.984 16.573 -9.588 1.00 97.44 695 LEU A CA 1
ATOM 5563 C C . LEU A 1 695 ? -1.428 17.886 -9.020 1.00 97.44 695 LEU A C 1
ATOM 5565 O O . LEU A 1 695 ? -1.717 18.240 -7.876 1.00 97.44 695 LEU A O 1
ATOM 5569 N N . THR A 1 696 ? -0.660 18.643 -9.813 1.00 97.56 696 THR A N 1
ATOM 5570 C CA . THR A 1 696 ? -0.013 19.894 -9.375 1.00 97.56 696 THR A CA 1
ATOM 5571 C C . THR A 1 696 ? -0.959 20.896 -8.702 1.00 97.56 696 THR A C 1
ATOM 5573 O O . THR A 1 696 ? -0.590 21.405 -7.641 1.00 97.56 696 THR A O 1
ATOM 5576 N N . PRO A 1 697 ? -2.147 21.229 -9.238 1.00 96.69 697 PRO A N 1
ATOM 5577 C CA . PRO A 1 697 ? -3.064 22.147 -8.562 1.00 96.69 697 PRO A CA 1
ATOM 5578 C C . PRO A 1 697 ? -3.748 21.540 -7.327 1.00 96.69 697 PRO A C 1
ATOM 5580 O O . PRO A 1 697 ? -4.182 22.297 -6.461 1.00 96.69 697 PRO A O 1
ATOM 5583 N N . GLN A 1 698 ? -3.829 20.212 -7.218 1.00 95.94 698 GLN A N 1
ATOM 5584 C CA . GLN A 1 698 ? -4.631 19.527 -6.201 1.00 95.94 698 GLN A CA 1
ATOM 5585 C C . GLN A 1 698 ? -3.845 19.158 -4.944 1.00 95.94 698 GLN A C 1
ATOM 5587 O O . GLN A 1 698 ? -4.356 19.325 -3.836 1.00 95.94 698 GLN A O 1
ATOM 5592 N N . TYR A 1 699 ? -2.595 18.715 -5.093 1.00 97.56 699 TYR A N 1
ATOM 5593 C CA . TYR A 1 699 ? -1.819 18.164 -3.985 1.00 97.56 699 TYR A CA 1
ATOM 5594 C C . TYR A 1 699 ? -0.464 18.849 -3.801 1.00 97.56 699 TYR A C 1
ATOM 5596 O O . TYR A 1 699 ? 0.131 19.415 -4.725 1.00 97.56 699 TYR A O 1
ATOM 5604 N N . LYS A 1 700 ? 0.020 18.830 -2.560 1.00 97.00 700 LYS A N 1
ATOM 5605 C CA . LYS A 1 700 ? 1.404 19.126 -2.180 1.00 97.00 700 LYS A CA 1
ATOM 5606 C C . LYS A 1 700 ? 2.235 17.848 -2.300 1.00 97.00 700 LYS A C 1
ATOM 5608 O O . LYS A 1 700 ? 1.722 16.755 -2.082 1.00 97.00 700 LYS A O 1
ATOM 5613 N N . THR A 1 701 ? 3.514 18.005 -2.612 1.00 95.31 701 THR A N 1
ATOM 5614 C CA . THR A 1 701 ? 4.494 16.917 -2.538 1.00 95.31 701 THR A CA 1
ATOM 5615 C C . THR A 1 701 ? 4.655 16.470 -1.086 1.00 95.31 701 THR A C 1
ATOM 5617 O O . THR A 1 701 ? 4.606 17.314 -0.188 1.00 95.31 701 THR A O 1
ATOM 5620 N N . GLN A 1 702 ? 4.884 15.180 -0.856 1.00 95.38 702 GLN A N 1
ATOM 5621 C CA . GLN A 1 702 ? 5.137 14.638 0.483 1.00 95.38 702 GLN A CA 1
ATOM 5622 C C . GLN A 1 702 ? 6.177 13.524 0.462 1.00 95.38 702 GLN A C 1
ATOM 5624 O O . GLN A 1 702 ? 6.325 12.823 -0.540 1.00 95.38 702 GLN A O 1
ATOM 5629 N N . LEU A 1 703 ? 6.871 13.337 1.581 1.00 95.12 703 LEU A N 1
ATOM 5630 C CA . LEU A 1 703 ? 7.737 12.192 1.816 1.00 95.12 703 LEU A CA 1
ATOM 5631 C C . LEU A 1 703 ? 6.923 10.997 2.324 1.00 95.12 703 LEU A C 1
ATOM 5633 O O . LEU A 1 703 ? 6.295 11.063 3.385 1.00 95.12 703 LEU A O 1
ATOM 5637 N N . LEU A 1 704 ? 6.986 9.885 1.590 1.00 94.06 704 LEU A N 1
ATOM 5638 C CA . LEU A 1 704 ? 6.478 8.592 2.040 1.00 94.06 704 LEU A CA 1
ATOM 5639 C C . LEU A 1 704 ? 7.583 7.850 2.798 1.00 94.06 704 LEU A C 1
ATOM 5641 O O . LEU A 1 704 ? 8.686 7.705 2.282 1.00 94.06 704 LEU A O 1
ATOM 5645 N N . ALA A 1 705 ? 7.278 7.342 3.994 1.00 91.75 705 ALA A N 1
ATOM 5646 C CA . ALA A 1 705 ? 8.278 6.813 4.929 1.00 91.75 705 ALA A CA 1
ATOM 5647 C C . ALA A 1 705 ? 9.103 5.618 4.394 1.00 91.75 705 ALA A C 1
ATOM 5649 O O . ALA A 1 705 ? 10.240 5.402 4.796 1.00 91.75 705 ALA A O 1
ATOM 5650 N N . ARG A 1 706 ? 8.532 4.798 3.497 1.00 89.56 706 ARG A N 1
ATOM 5651 C CA . ARG A 1 706 ? 9.152 3.531 3.046 1.00 89.56 706 ARG A CA 1
ATOM 5652 C C . ARG A 1 706 ? 9.866 3.630 1.707 1.00 89.56 706 ARG A C 1
ATOM 5654 O O . ARG A 1 706 ? 10.852 2.914 1.504 1.00 89.56 706 ARG A O 1
ATOM 5661 N N . THR A 1 707 ? 9.341 4.478 0.830 1.00 90.06 707 THR A N 1
ATOM 5662 C CA . THR A 1 707 ? 9.793 4.688 -0.545 1.00 90.06 707 THR A CA 1
ATOM 5663 C C . THR A 1 707 ? 10.544 6.015 -0.638 1.00 90.06 707 THR A C 1
ATOM 5665 O O . THR A 1 707 ? 11.562 6.177 0.024 1.00 90.06 707 THR A O 1
ATOM 5668 N N . HIS A 1 708 ? 10.064 6.966 -1.437 1.00 93.19 708 HIS A N 1
ATOM 5669 C CA . HIS A 1 708 ? 10.687 8.270 -1.616 1.00 93.19 708 HIS A CA 1
ATOM 5670 C C . HIS A 1 708 ? 9.622 9.381 -1.617 1.00 93.19 708 HIS A C 1
ATOM 5672 O O . HIS A 1 708 ? 8.447 9.144 -1.320 1.00 93.19 708 HIS A O 1
ATOM 5678 N N . PHE A 1 709 ? 10.024 10.605 -1.955 1.00 93.94 709 PHE A N 1
ATOM 5679 C CA . PHE A 1 709 ? 9.103 11.699 -2.252 1.00 93.94 709 PHE A CA 1
ATOM 5680 C C . PHE A 1 709 ? 8.089 11.322 -3.336 1.00 93.94 709 PHE A C 1
ATOM 5682 O O . PHE A 1 709 ? 8.458 10.915 -4.438 1.00 93.94 709 PHE A O 1
ATOM 5689 N N . LEU A 1 710 ? 6.812 11.551 -3.035 1.00 94.88 710 LEU A N 1
ATOM 5690 C CA . LEU A 1 710 ? 5.748 11.632 -4.023 1.00 94.88 710 LEU A CA 1
ATOM 5691 C C . LEU A 1 710 ? 5.767 13.048 -4.623 1.00 94.88 710 LEU A C 1
ATOM 5693 O O . LEU A 1 710 ? 5.071 13.951 -4.155 1.00 94.88 710 LEU A O 1
ATOM 5697 N N . ASP A 1 711 ? 6.631 13.244 -5.622 1.00 95.62 711 ASP A N 1
ATOM 5698 C CA . ASP A 1 711 ? 6.795 14.497 -6.367 1.00 95.62 711 ASP A CA 1
ATOM 5699 C C . ASP A 1 711 ? 6.763 14.228 -7.875 1.00 95.62 711 ASP A C 1
ATOM 5701 O O . ASP A 1 711 ? 7.777 13.966 -8.519 1.00 95.62 711 ASP A O 1
ATOM 5705 N N . TRP A 1 712 ? 5.569 14.320 -8.454 1.00 97.06 712 TRP A N 1
ATOM 5706 C CA . TRP A 1 712 ? 5.333 14.065 -9.875 1.00 97.06 712 TRP A CA 1
ATOM 5707 C C . TRP A 1 712 ? 6.068 15.040 -10.807 1.00 97.06 712 TRP A C 1
ATOM 5709 O O . TRP A 1 712 ? 6.366 14.670 -11.942 1.00 97.06 712 TRP A O 1
ATOM 5719 N N . ASN A 1 713 ? 6.388 16.259 -10.359 1.00 97.56 713 ASN A N 1
ATOM 5720 C CA . ASN A 1 713 ? 7.119 17.232 -11.175 1.00 97.56 713 ASN A CA 1
ATOM 5721 C C . ASN A 1 713 ? 8.624 16.944 -11.179 1.00 97.56 713 ASN A C 1
ATOM 5723 O O . ASN A 1 713 ? 9.279 17.128 -12.205 1.00 97.56 713 ASN A O 1
ATOM 5727 N N . ALA A 1 714 ? 9.177 16.492 -10.051 1.00 97.06 714 ALA A N 1
ATOM 5728 C CA . ALA A 1 714 ? 10.544 15.985 -10.007 1.00 97.06 714 ALA A CA 1
ATOM 5729 C C . ALA A 1 714 ? 10.666 14.681 -10.807 1.00 97.06 714 ALA A C 1
ATOM 5731 O O . ALA A 1 714 ? 11.558 14.577 -11.646 1.00 97.06 714 ALA A O 1
ATOM 5732 N N . THR A 1 715 ? 9.729 13.742 -10.636 1.00 97.81 715 THR A N 1
ATOM 5733 C CA . THR A 1 715 ? 9.724 12.484 -11.392 1.00 97.81 715 THR A CA 1
ATOM 5734 C C . THR A 1 715 ? 9.606 12.707 -12.898 1.00 97.81 715 THR A C 1
ATOM 5736 O O . THR A 1 715 ? 10.251 11.987 -13.649 1.00 97.81 715 THR A O 1
ATOM 5739 N N . LEU A 1 716 ? 8.876 13.729 -13.367 1.00 98.56 716 LEU A N 1
ATOM 5740 C CA . LEU A 1 716 ? 8.810 14.047 -14.802 1.00 98.56 716 LEU A CA 1
ATOM 5741 C C . LEU A 1 716 ? 10.204 14.244 -15.415 1.00 98.56 716 LEU A C 1
ATOM 5743 O O . LEU A 1 716 ? 10.458 13.768 -16.516 1.00 98.56 716 LEU A O 1
ATOM 5747 N N . LYS A 1 717 ? 11.126 14.882 -14.684 1.00 98.38 717 LYS A N 1
ATOM 5748 C CA . LYS A 1 717 ? 12.511 15.058 -15.146 1.00 98.38 717 LYS A CA 1
ATOM 5749 C C . LYS A 1 717 ? 13.249 13.727 -15.244 1.00 98.38 717 LYS A C 1
ATOM 5751 O O . LYS A 1 717 ? 14.050 13.543 -16.149 1.00 98.38 717 LYS A O 1
ATOM 5756 N N . GLU A 1 718 ? 12.978 12.795 -14.334 1.00 98.44 718 GLU A N 1
ATOM 5757 C CA . GLU A 1 718 ? 13.564 11.454 -14.389 1.00 98.44 718 GLU A CA 1
ATOM 5758 C C . GLU A 1 718 ? 12.993 10.616 -15.539 1.00 98.44 718 GLU A C 1
ATOM 5760 O O . GLU A 1 718 ? 13.740 9.879 -16.178 1.00 98.44 718 GLU A O 1
ATOM 5765 N N . VAL A 1 719 ? 11.709 10.785 -15.871 1.00 98.69 719 VAL A N 1
ATOM 5766 C CA . VAL A 1 719 ? 11.093 10.175 -17.062 1.00 98.69 719 VAL A CA 1
ATOM 5767 C C . VAL A 1 719 ? 11.697 10.762 -18.349 1.00 98.69 719 VAL A C 1
ATOM 5769 O O . VAL A 1 719 ? 12.027 10.020 -19.271 1.00 98.69 719 VAL A O 1
ATOM 5772 N N . GLU A 1 720 ? 11.935 12.078 -18.406 1.00 98.69 720 GLU A N 1
ATOM 5773 C CA . GLU A 1 720 ? 12.651 12.728 -19.519 1.00 98.69 720 GLU A CA 1
ATOM 5774 C C . GLU A 1 720 ? 14.111 12.232 -19.626 1.00 98.69 720 GLU A C 1
ATOM 5776 O O . GLU A 1 720 ? 14.600 11.955 -20.723 1.00 98.69 720 GLU A O 1
ATOM 5781 N N . ASN A 1 721 ? 14.799 12.044 -18.493 1.00 98.44 721 ASN A N 1
ATOM 5782 C CA . ASN A 1 721 ? 16.146 11.465 -18.457 1.00 98.44 721 ASN A CA 1
ATOM 5783 C C . ASN A 1 721 ? 16.163 9.997 -18.912 1.00 98.44 721 ASN A C 1
ATOM 5785 O O . ASN A 1 721 ? 17.127 9.557 -19.537 1.00 98.44 721 ASN A O 1
ATOM 5789 N N . GLU A 1 722 ? 15.133 9.218 -18.576 1.00 98.44 722 GLU A N 1
ATOM 5790 C CA . GLU A 1 722 ? 14.970 7.838 -19.037 1.00 98.44 722 GLU A CA 1
ATOM 5791 C C . GLU A 1 722 ? 14.827 7.772 -20.557 1.00 98.44 722 GLU A C 1
ATOM 5793 O O . GLU A 1 722 ? 15.537 6.986 -21.182 1.00 98.44 722 GLU A O 1
ATOM 5798 N N . LEU A 1 723 ? 13.995 8.630 -21.157 1.00 98.56 723 LEU A N 1
ATOM 5799 C CA . LEU A 1 723 ? 13.896 8.737 -22.613 1.00 98.56 723 LEU A CA 1
ATOM 5800 C C . LEU A 1 723 ? 15.268 9.022 -23.240 1.00 98.56 723 LEU A C 1
ATOM 5802 O O . LEU A 1 723 ? 15.676 8.296 -24.141 1.00 98.56 723 LEU A O 1
ATOM 5806 N N . ALA A 1 724 ? 16.010 10.007 -22.726 1.00 96.81 724 ALA A N 1
ATOM 5807 C CA . ALA A 1 724 ? 17.335 10.342 -23.255 1.00 96.81 724 ALA A CA 1
ATOM 5808 C C . ALA A 1 724 ? 18.325 9.162 -23.168 1.00 96.81 724 ALA A C 1
ATOM 5810 O O . ALA A 1 724 ? 19.128 8.950 -24.077 1.00 96.81 724 ALA A O 1
ATOM 5811 N N . LYS A 1 725 ? 18.255 8.359 -22.094 1.00 94.94 725 LYS A N 1
ATOM 5812 C CA . LYS A 1 725 ? 19.049 7.123 -21.965 1.00 94.94 725 LYS A CA 1
ATOM 5813 C C . LYS A 1 725 ? 18.653 6.096 -23.027 1.00 94.94 725 LYS A C 1
ATOM 5815 O O . LYS A 1 725 ? 19.532 5.536 -23.677 1.00 94.94 725 LYS A O 1
ATOM 5820 N N . VAL A 1 726 ? 17.354 5.878 -23.238 1.00 96.00 726 VAL A N 1
ATOM 5821 C CA . VAL A 1 726 ? 16.855 4.945 -24.262 1.00 96.00 726 VAL A CA 1
ATOM 5822 C C . VAL A 1 726 ? 17.237 5.417 -25.667 1.00 96.00 726 VAL A C 1
ATOM 5824 O O . VAL A 1 726 ? 17.662 4.597 -26.475 1.00 96.00 726 VAL A O 1
ATOM 5827 N N . GLU A 1 727 ? 17.144 6.716 -25.961 1.00 94.56 727 GLU A N 1
ATOM 5828 C CA . GLU A 1 727 ? 17.587 7.302 -27.233 1.00 94.56 727 GLU A CA 1
ATOM 5829 C C . GLU A 1 727 ? 19.069 7.007 -27.488 1.00 94.56 727 GLU A C 1
ATOM 5831 O O . GLU A 1 727 ? 19.400 6.479 -28.549 1.00 94.56 727 GLU A O 1
ATOM 5836 N N . SER A 1 728 ? 19.933 7.224 -26.487 1.00 88.75 728 SER A N 1
ATOM 5837 C CA . SER A 1 728 ? 21.373 6.956 -26.614 1.00 88.75 728 SER A CA 1
ATOM 5838 C C . SER A 1 728 ? 21.721 5.479 -26.836 1.00 88.75 728 SER A C 1
ATOM 5840 O O . SER A 1 728 ? 22.733 5.179 -27.454 1.00 88.75 728 SER A O 1
ATOM 5842 N N . GLU A 1 729 ? 20.865 4.530 -26.426 1.00 89.06 729 GLU A N 1
ATOM 5843 C CA . GLU A 1 729 ? 21.081 3.100 -26.719 1.00 89.06 729 GLU A CA 1
ATOM 5844 C C . GLU A 1 729 ? 20.960 2.745 -28.211 1.00 89.06 729 GLU A C 1
ATOM 5846 O O . GLU A 1 729 ? 21.194 1.592 -28.578 1.00 89.06 729 GLU A O 1
ATOM 5851 N N . GLY A 1 730 ? 20.549 3.687 -29.061 1.00 84.25 730 GLY A N 1
ATOM 5852 C CA . GLY A 1 730 ? 20.488 3.522 -30.511 1.00 84.25 730 GLY A CA 1
ATOM 5853 C C . GLY A 1 730 ? 21.333 4.537 -31.264 1.00 84.25 730 GLY A C 1
ATOM 5854 O O . GLY A 1 730 ? 21.046 4.796 -32.433 1.00 84.25 730 GLY A O 1
ATOM 5855 N N . ASP A 1 731 ? 22.372 5.090 -30.639 1.00 86.44 731 ASP A N 1
ATOM 5856 C CA . ASP A 1 731 ? 23.454 5.757 -31.358 1.00 86.44 731 ASP A CA 1
ATOM 5857 C C . ASP A 1 731 ? 24.257 4.672 -32.102 1.00 86.44 731 ASP A C 1
ATOM 5859 O O . ASP A 1 731 ? 25.186 4.065 -31.586 1.00 86.44 731 ASP A O 1
ATOM 5863 N N . PHE A 1 732 ? 23.799 4.311 -33.307 1.00 87.06 732 PHE A N 1
ATOM 5864 C CA . PHE A 1 732 ? 24.453 3.273 -34.106 1.00 87.06 732 PHE A CA 1
ATOM 5865 C C . PHE A 1 732 ? 25.790 3.779 -34.656 1.00 87.06 732 PHE A C 1
ATOM 5867 O O . PHE A 1 732 ? 25.799 4.853 -35.268 1.00 87.06 732 PHE A O 1
ATOM 5874 N N . PRO A 1 733 ? 26.858 2.958 -34.619 1.00 90.62 733 PRO A N 1
ATOM 5875 C CA . PRO A 1 733 ? 28.114 3.327 -35.246 1.00 90.62 733 PRO A CA 1
ATOM 5876 C C . PRO A 1 733 ? 27.918 3.558 -36.749 1.00 90.62 733 PRO A C 1
ATOM 5878 O O . PRO A 1 733 ? 27.201 2.825 -37.438 1.00 90.62 733 PRO A O 1
ATOM 5881 N N . GLU A 1 734 ? 28.589 4.562 -37.295 1.00 92.75 734 GLU A N 1
ATOM 5882 C CA . GLU A 1 734 ? 28.707 4.726 -38.738 1.00 92.75 734 GLU A CA 1
ATOM 5883 C C . GLU A 1 734 ? 29.760 3.751 -39.259 1.00 92.75 734 GLU A C 1
ATOM 5885 O O . GLU A 1 734 ? 30.838 3.632 -38.680 1.00 92.75 734 GLU A O 1
ATOM 5890 N N . VAL A 1 735 ? 29.458 3.045 -40.351 1.00 93.00 735 VAL A N 1
ATOM 5891 C CA . VAL A 1 735 ? 30.379 2.105 -41.004 1.00 93.00 735 VAL A CA 1
ATOM 5892 C C . VAL A 1 735 ? 30.380 2.383 -42.494 1.00 93.00 735 VAL A C 1
ATOM 5894 O O . VAL A 1 735 ? 29.321 2.386 -43.126 1.00 93.00 735 VAL A O 1
ATOM 5897 N N . GLN A 1 736 ? 31.571 2.611 -43.045 1.00 95.00 736 GLN A N 1
ATOM 5898 C CA . GLN A 1 736 ? 31.769 2.916 -44.452 1.00 95.00 736 GLN A CA 1
ATOM 5899 C C . GLN A 1 736 ? 32.949 2.140 -45.047 1.00 95.00 736 GLN A C 1
ATOM 5901 O O . GLN A 1 736 ? 34.084 2.289 -44.602 1.00 95.00 736 GLN A O 1
ATOM 5906 N N . PHE A 1 737 ? 32.723 1.390 -46.124 1.00 95.00 737 PHE A N 1
ATOM 5907 C CA . PHE A 1 737 ? 33.797 0.931 -47.004 1.00 95.00 737 PHE A CA 1
ATOM 5908 C C . PHE A 1 737 ? 34.385 2.116 -47.777 1.00 95.00 737 PHE A C 1
ATOM 5910 O O . PHE A 1 737 ? 33.697 2.748 -48.580 1.00 95.00 737 PHE A O 1
ATOM 5917 N N . THR A 1 738 ? 35.667 2.409 -47.557 1.00 95.06 738 THR A N 1
ATOM 5918 C CA . THR A 1 738 ? 36.412 3.404 -48.344 1.00 95.06 738 THR A CA 1
ATOM 5919 C C . THR A 1 738 ? 37.140 2.771 -49.522 1.00 95.06 738 THR A C 1
ATOM 5921 O O . THR A 1 738 ? 37.417 3.450 -50.508 1.00 95.06 738 THR A O 1
ATOM 5924 N N . ASN A 1 739 ? 37.429 1.470 -49.442 1.00 93.31 739 ASN A N 1
ATOM 5925 C CA . ASN A 1 739 ? 37.958 0.677 -50.544 1.00 93.31 739 ASN A CA 1
ATOM 5926 C C . ASN A 1 739 ? 37.671 -0.820 -50.305 1.00 93.31 739 ASN A C 1
ATOM 5928 O O . ASN A 1 739 ? 37.926 -1.295 -49.206 1.00 93.31 739 ASN A O 1
ATOM 5932 N N . PRO A 1 740 ? 37.212 -1.605 -51.289 1.00 91.81 740 PRO A N 1
ATOM 5933 C CA . PRO A 1 740 ? 36.618 -1.168 -52.551 1.00 91.81 740 PRO A CA 1
ATOM 5934 C C . PRO A 1 740 ? 35.260 -0.480 -52.327 1.00 91.81 740 PRO A C 1
ATOM 5936 O O . PRO A 1 740 ? 34.674 -0.584 -51.255 1.00 91.81 740 PRO A O 1
ATOM 5939 N N . THR A 1 741 ? 34.749 0.225 -53.336 1.00 91.88 741 THR A N 1
ATOM 5940 C CA . THR A 1 741 ? 33.370 0.740 -53.325 1.00 91.88 741 THR A CA 1
ATOM 5941 C C . THR A 1 741 ? 32.386 -0.334 -53.788 1.00 91.88 741 THR A C 1
ATOM 5943 O O . THR A 1 741 ? 32.768 -1.272 -54.490 1.00 91.88 741 THR A O 1
ATOM 5946 N N . ASP A 1 742 ? 31.108 -0.173 -53.451 1.00 89.62 742 ASP A N 1
ATOM 5947 C CA . ASP A 1 742 ? 30.051 -1.040 -53.978 1.00 89.62 742 ASP A CA 1
ATOM 5948 C C . ASP A 1 742 ? 30.035 -1.041 -55.517 1.00 89.62 742 ASP A C 1
ATOM 5950 O O . ASP A 1 742 ? 30.193 0.001 -56.158 1.00 89.62 742 ASP A O 1
ATOM 5954 N N . GLY A 1 743 ? 29.919 -2.228 -56.107 1.00 84.81 743 GLY A N 1
ATOM 5955 C CA . GLY A 1 743 ? 30.003 -2.478 -57.545 1.00 84.81 743 GLY A CA 1
ATOM 5956 C C . GLY A 1 743 ? 31.415 -2.478 -58.148 1.00 84.81 743 GLY A C 1
ATOM 5957 O O . GLY A 1 743 ? 31.534 -2.550 -59.374 1.00 84.81 743 GLY A O 1
ATOM 5958 N N . ALA A 1 744 ? 32.488 -2.391 -57.349 1.00 88.62 744 ALA A N 1
ATOM 5959 C CA . ALA A 1 744 ? 33.854 -2.356 -57.879 1.00 88.62 744 ALA A CA 1
ATOM 5960 C C . ALA A 1 744 ? 34.189 -3.588 -58.744 1.00 88.62 744 ALA A C 1
ATOM 5962 O O . ALA A 1 744 ? 33.826 -4.717 -58.411 1.00 88.62 744 ALA A O 1
ATOM 5963 N N . GLN A 1 745 ? 34.919 -3.359 -59.841 1.00 87.81 745 GLN A N 1
ATOM 5964 C CA . GLN A 1 745 ? 35.378 -4.388 -60.779 1.00 87.81 745 GLN A CA 1
ATOM 5965 C C . GLN A 1 745 ? 36.884 -4.612 -60.623 1.00 87.81 745 GLN A C 1
ATOM 5967 O O . GLN A 1 745 ? 37.675 -3.675 -60.742 1.00 87.81 745 GLN A O 1
ATOM 5972 N N . LEU A 1 746 ? 37.280 -5.856 -60.381 1.00 86.75 746 LEU A N 1
ATOM 5973 C CA . LEU A 1 746 ? 38.657 -6.274 -60.132 1.00 86.75 746 LEU A CA 1
ATOM 5974 C C . LEU A 1 746 ? 39.100 -7.300 -61.180 1.00 86.75 746 LEU A C 1
ATOM 5976 O O . LEU A 1 746 ? 38.288 -8.034 -61.738 1.00 86.75 746 LEU A O 1
ATOM 5980 N N . ALA A 1 747 ? 40.398 -7.370 -61.471 1.00 84.56 747 ALA A N 1
ATOM 5981 C CA . ALA A 1 747 ? 40.932 -8.385 -62.379 1.00 84.56 747 ALA A CA 1
ATOM 5982 C C . ALA A 1 747 ? 40.949 -9.772 -61.710 1.00 84.56 747 ALA A C 1
ATOM 5984 O O . ALA A 1 747 ? 41.150 -9.880 -60.505 1.00 84.56 747 ALA A O 1
ATOM 5985 N N . ALA A 1 748 ? 40.786 -10.847 -62.487 1.00 78.81 748 ALA A N 1
ATOM 5986 C CA . ALA A 1 748 ? 40.897 -12.209 -61.960 1.00 78.81 748 ALA A CA 1
ATOM 5987 C C . ALA A 1 748 ? 42.261 -12.449 -61.284 1.00 78.81 748 ALA A C 1
ATOM 5989 O O . ALA A 1 748 ? 43.288 -11.997 -61.794 1.00 78.81 748 ALA A O 1
ATOM 5990 N N . ASN A 1 749 ? 42.267 -13.190 -60.170 1.00 78.25 749 ASN A N 1
ATOM 5991 C CA . ASN A 1 749 ? 43.441 -13.449 -59.327 1.00 78.25 749 ASN A CA 1
ATOM 5992 C C . ASN A 1 749 ? 44.050 -12.193 -58.670 1.00 78.25 749 ASN A C 1
ATOM 5994 O O . ASN A 1 749 ? 45.212 -12.226 -58.267 1.00 78.25 749 ASN A O 1
ATOM 5998 N N . SER A 1 750 ? 43.308 -11.085 -58.553 1.00 79.88 750 SER A N 1
ATOM 5999 C CA . SER A 1 750 ? 43.767 -9.923 -57.786 1.00 79.88 750 SER A CA 1
ATOM 6000 C C . SER A 1 750 ? 43.724 -10.190 -56.281 1.00 79.88 750 SER A C 1
ATOM 6002 O O . SER A 1 750 ? 42.725 -10.710 -55.779 1.00 79.88 750 SER A O 1
ATOM 6004 N N . ASP A 1 751 ? 44.750 -9.745 -55.560 1.00 86.81 751 ASP A N 1
ATOM 6005 C CA . ASP A 1 751 ? 44.685 -9.608 -54.105 1.00 86.81 751 ASP A CA 1
ATOM 6006 C C . ASP A 1 751 ? 43.778 -8.428 -53.741 1.00 86.81 751 ASP A C 1
ATOM 6008 O O . ASP A 1 751 ? 43.899 -7.332 -54.295 1.00 86.81 751 ASP A O 1
ATOM 6012 N N . LEU A 1 752 ? 42.873 -8.646 -52.793 1.00 89.25 752 LEU A N 1
ATOM 6013 C CA . LEU A 1 752 ? 41.940 -7.639 -52.324 1.00 89.25 752 LEU A CA 1
ATOM 6014 C C . LEU A 1 752 ? 42.497 -6.916 -51.103 1.00 89.25 752 LEU A C 1
ATOM 6016 O O . LEU A 1 752 ? 42.843 -7.531 -50.096 1.00 89.25 752 LEU A O 1
ATOM 6020 N N . ARG A 1 753 ? 42.520 -5.586 -51.173 1.00 92.75 753 ARG A N 1
ATOM 6021 C CA . ARG A 1 753 ? 42.697 -4.716 -50.011 1.00 92.75 753 ARG A CA 1
ATOM 6022 C C . ARG A 1 753 ? 41.351 -4.100 -49.660 1.00 92.75 753 ARG A C 1
ATOM 6024 O O . ARG A 1 753 ? 40.758 -3.428 -50.499 1.00 92.75 753 ARG A O 1
ATOM 6031 N N . VAL A 1 754 ? 40.908 -4.316 -48.431 1.00 94.12 754 VAL A N 1
ATOM 6032 C CA . VAL A 1 754 ? 39.668 -3.767 -47.889 1.00 94.12 754 VAL A CA 1
ATOM 6033 C C . VAL A 1 754 ? 40.013 -2.719 -46.846 1.00 94.12 754 VAL A C 1
ATOM 6035 O O . VAL A 1 754 ? 40.795 -2.989 -45.942 1.00 94.12 754 VAL A O 1
ATOM 6038 N N . GLU A 1 755 ? 39.437 -1.535 -46.969 1.00 94.88 755 GLU A N 1
ATOM 6039 C CA . GLU A 1 755 ? 39.543 -0.434 -46.027 1.00 94.88 755 GLU A CA 1
ATOM 6040 C C . GLU A 1 755 ? 38.140 -0.002 -45.608 1.00 94.88 755 GLU A C 1
ATOM 6042 O O . GLU A 1 755 ? 37.279 0.280 -46.448 1.00 94.88 755 GLU A O 1
ATOM 6047 N N . VAL A 1 756 ? 37.919 0.028 -44.298 1.00 95.81 756 VAL A N 1
ATOM 6048 C CA . VAL A 1 756 ? 36.660 0.414 -43.665 1.00 95.81 756 VAL A CA 1
ATOM 6049 C C . VAL A 1 756 ? 36.948 1.534 -42.680 1.00 95.81 756 VAL A C 1
ATOM 6051 O O . VAL A 1 756 ? 37.908 1.473 -41.913 1.00 95.81 756 VAL A O 1
ATOM 6054 N N . GLN A 1 757 ? 36.101 2.550 -42.673 1.00 95.31 757 GLN A N 1
ATOM 6055 C CA . GLN A 1 757 ? 36.028 3.534 -41.605 1.00 95.31 757 GLN A CA 1
ATOM 6056 C C . GLN A 1 757 ? 34.825 3.209 -40.732 1.00 95.31 757 GLN A C 1
ATOM 6058 O O . GLN A 1 757 ? 33.760 2.861 -41.240 1.00 95.31 757 GLN A O 1
ATOM 6063 N N . ALA A 1 758 ? 35.018 3.301 -39.420 1.00 94.06 758 ALA A N 1
ATOM 6064 C CA . ALA A 1 758 ? 33.928 3.223 -38.469 1.00 94.06 758 ALA A CA 1
ATOM 6065 C C . ALA A 1 758 ? 34.092 4.311 -37.414 1.00 94.06 758 ALA A C 1
ATOM 6067 O O . ALA A 1 758 ? 35.206 4.534 -36.927 1.00 94.06 758 ALA A O 1
ATOM 6068 N N . SER A 1 759 ? 32.998 4.975 -37.066 1.00 92.69 759 SER A N 1
ATOM 6069 C CA . SER A 1 759 ? 32.983 6.036 -36.063 1.00 92.69 759 SER A CA 1
ATOM 6070 C C . SER A 1 759 ? 31.714 5.987 -35.242 1.00 92.69 759 SER A C 1
ATOM 6072 O O . SER A 1 759 ? 30.639 5.727 -35.767 1.00 92.69 759 SER A O 1
ATOM 6074 N N . ASP A 1 760 ? 31.862 6.276 -33.960 1.00 91.38 760 ASP A N 1
ATOM 6075 C CA . ASP A 1 760 ? 30.764 6.379 -33.019 1.00 91.38 760 ASP A CA 1
ATOM 6076 C C . ASP A 1 760 ? 31.126 7.400 -31.938 1.00 91.38 760 ASP A C 1
ATOM 6078 O O . ASP A 1 760 ? 32.316 7.616 -31.668 1.00 91.38 760 ASP A O 1
ATOM 6082 N N . ARG A 1 761 ? 30.121 8.042 -31.338 1.00 88.00 761 ARG A N 1
ATOM 6083 C CA . ARG A 1 761 ? 30.317 9.029 -30.272 1.00 88.00 761 ARG A CA 1
ATOM 6084 C C . ARG A 1 761 ? 30.948 8.408 -29.024 1.00 88.00 761 ARG A C 1
ATOM 6086 O O . ARG A 1 761 ? 31.811 9.046 -28.417 1.00 88.00 761 ARG A O 1
ATOM 6093 N N . ASP A 1 762 ? 30.550 7.191 -28.672 1.00 83.94 762 ASP A N 1
ATOM 6094 C CA . ASP A 1 762 ? 31.054 6.445 -27.515 1.00 83.94 762 ASP A CA 1
ATOM 6095 C C . ASP A 1 762 ? 32.328 5.652 -27.847 1.00 83.94 762 ASP A C 1
ATOM 6097 O O . ASP A 1 762 ? 32.998 5.100 -26.968 1.00 83.94 762 ASP A O 1
ATOM 6101 N N . GLY A 1 763 ? 32.721 5.671 -29.122 1.00 88.75 763 GLY A N 1
ATOM 6102 C CA . GLY A 1 763 ? 33.900 5.012 -29.658 1.00 88.75 763 GLY A CA 1
ATOM 6103 C C . GLY A 1 763 ? 33.610 3.602 -30.168 1.00 88.75 763 GLY A C 1
ATOM 6104 O O . GLY A 1 763 ? 32.635 2.952 -29.804 1.00 88.75 763 GLY A O 1
ATOM 6105 N N . ILE A 1 764 ? 34.499 3.109 -31.030 1.00 93.12 764 ILE A N 1
ATOM 6106 C CA . ILE A 1 764 ? 34.384 1.778 -31.633 1.00 93.12 764 ILE A CA 1
ATOM 6107 C C . ILE A 1 764 ? 35.132 0.753 -30.784 1.00 93.12 764 ILE A C 1
ATOM 6109 O O . ILE A 1 764 ? 36.339 0.882 -30.561 1.00 93.12 764 ILE A O 1
ATOM 6113 N N . LYS A 1 765 ? 34.417 -0.284 -30.352 1.00 92.06 765 LYS A N 1
ATOM 6114 C CA . LYS A 1 765 ? 34.959 -1.421 -29.604 1.00 92.06 765 LYS A CA 1
ATOM 6115 C C . LYS A 1 765 ? 35.601 -2.450 -30.527 1.00 92.06 765 LYS A C 1
ATOM 6117 O O . LYS A 1 765 ? 36.657 -2.989 -30.200 1.00 92.06 765 LYS A O 1
ATOM 6122 N N . GLU A 1 766 ? 34.961 -2.753 -31.653 1.00 93.00 766 GLU A N 1
ATOM 6123 C CA . GLU A 1 766 ? 35.434 -3.765 -32.601 1.00 93.00 766 GLU A CA 1
ATOM 6124 C C . GLU A 1 766 ? 34.878 -3.517 -34.008 1.00 93.00 766 GLU A C 1
ATOM 6126 O O . GLU A 1 766 ? 33.725 -3.120 -34.157 1.00 93.00 766 GLU A O 1
ATOM 6131 N N . VAL A 1 767 ? 35.673 -3.807 -35.044 1.00 93.56 767 VAL A N 1
ATOM 6132 C CA . VAL A 1 767 ? 35.184 -3.925 -36.426 1.00 93.56 767 VAL A CA 1
ATOM 6133 C C . VAL A 1 767 ? 35.506 -5.309 -36.970 1.00 93.56 767 VAL A C 1
ATOM 6135 O O . VAL A 1 767 ? 36.664 -5.725 -37.020 1.00 93.56 767 VAL A O 1
ATOM 6138 N N . LYS A 1 768 ? 34.464 -6.016 -37.401 1.00 91.56 768 LYS A N 1
ATOM 6139 C CA . LYS A 1 768 ? 34.534 -7.333 -38.034 1.00 91.56 768 LYS A CA 1
ATOM 6140 C C . LYS A 1 768 ? 34.363 -7.203 -39.534 1.00 91.56 768 LYS A C 1
ATOM 6142 O O . LYS A 1 768 ? 33.428 -6.542 -39.984 1.00 91.56 768 LYS A O 1
ATOM 6147 N N . LEU A 1 769 ? 35.211 -7.884 -40.297 1.00 90.75 769 LEU A N 1
ATOM 6148 C CA . LEU A 1 769 ? 35.077 -7.973 -41.747 1.00 90.75 769 LEU A CA 1
ATOM 6149 C C . LEU A 1 769 ? 34.696 -9.394 -42.159 1.00 90.75 769 LEU A C 1
ATOM 6151 O O . LEU A 1 769 ? 35.322 -10.361 -41.737 1.00 90.75 769 LEU A O 1
ATOM 6155 N N . TYR A 1 770 ? 33.705 -9.514 -43.033 1.00 83.56 770 TYR A N 1
ATOM 6156 C CA . TYR A 1 770 ? 33.238 -10.767 -43.605 1.00 83.56 770 TYR A CA 1
ATOM 6157 C C . TYR A 1 770 ? 33.403 -10.745 -45.123 1.00 83.56 770 TYR A C 1
ATOM 6159 O O . TYR A 1 770 ? 33.138 -9.729 -45.767 1.00 83.56 770 TYR A O 1
ATOM 6167 N N . LEU A 1 771 ? 33.766 -11.893 -45.693 1.00 80.75 771 LEU A N 1
ATOM 6168 C CA . LEU A 1 771 ? 33.743 -12.150 -47.133 1.00 80.75 771 LEU A CA 1
ATOM 6169 C C . LEU A 1 771 ? 32.844 -13.357 -47.392 1.00 80.75 771 LEU A C 1
ATOM 6171 O O . LEU A 1 771 ? 33.094 -14.437 -46.861 1.00 80.75 771 LEU A O 1
ATOM 6175 N N . ASN A 1 772 ? 31.788 -13.169 -48.183 1.00 69.19 772 ASN A N 1
ATOM 6176 C CA . ASN A 1 772 ? 30.784 -14.187 -48.505 1.00 69.19 772 ASN A CA 1
ATOM 6177 C C . ASN A 1 772 ? 30.204 -14.880 -47.251 1.00 69.19 772 ASN A C 1
ATOM 6179 O O . ASN A 1 772 ? 29.983 -16.087 -47.239 1.00 69.19 772 ASN A O 1
ATOM 6183 N N . GLY A 1 773 ? 30.005 -14.115 -46.172 1.00 62.41 773 GLY A N 1
ATOM 6184 C CA . GLY A 1 773 ? 29.502 -14.617 -44.887 1.00 62.41 773 GLY A CA 1
ATOM 6185 C C . GLY A 1 773 ? 30.556 -15.231 -43.953 1.00 62.41 773 GLY A C 1
ATOM 6186 O O . GLY A 1 773 ? 30.233 -15.531 -42.809 1.00 62.41 773 GLY A O 1
ATOM 6187 N N . LEU A 1 774 ? 31.817 -15.373 -44.381 1.00 65.88 774 LEU A N 1
ATOM 6188 C CA . LEU A 1 774 ? 32.911 -15.896 -43.551 1.00 65.88 774 LEU A CA 1
ATOM 6189 C C . LEU A 1 774 ? 33.630 -14.760 -42.812 1.00 65.88 774 LEU A C 1
ATOM 6191 O O . LEU A 1 774 ? 34.189 -13.882 -43.472 1.00 65.88 774 LEU A O 1
ATOM 6195 N N . LEU A 1 775 ? 33.715 -14.808 -41.477 1.00 76.44 775 LEU A N 1
ATOM 6196 C CA . LEU A 1 775 ? 34.450 -13.811 -40.680 1.00 76.44 775 LEU A CA 1
ATOM 6197 C C . LEU A 1 775 ? 35.949 -13.902 -40.975 1.00 76.44 775 LEU A C 1
ATOM 6199 O O . LEU A 1 775 ? 36.550 -14.931 -40.691 1.00 76.44 775 LEU A O 1
ATOM 6203 N N . LEU A 1 776 ? 36.535 -12.860 -41.567 1.00 79.19 776 LEU A N 1
ATOM 6204 C CA . LEU A 1 776 ? 37.973 -12.761 -41.853 1.00 79.19 776 LEU A CA 1
ATOM 6205 C C . LEU A 1 776 ? 38.742 -12.488 -40.572 1.00 79.19 776 LEU A C 1
ATOM 6207 O O . LEU A 1 776 ? 39.526 -13.307 -40.110 1.00 79.19 776 LEU A O 1
ATOM 6211 N N . ASP A 1 777 ? 38.465 -11.338 -39.979 1.00 78.56 777 ASP A N 1
ATOM 6212 C CA . ASP A 1 777 ? 39.162 -10.868 -38.798 1.00 78.56 777 ASP A CA 1
ATOM 6213 C C . ASP A 1 777 ? 38.257 -9.907 -38.026 1.00 78.56 777 ASP A C 1
ATOM 6215 O O . ASP A 1 777 ? 37.281 -9.363 -38.560 1.00 78.56 777 ASP A O 1
ATOM 6219 N N . ALA A 1 778 ? 38.590 -9.720 -36.757 1.00 83.31 778 ALA A N 1
ATOM 6220 C CA . ALA A 1 778 ? 37.907 -8.833 -35.842 1.00 83.31 778 ALA A CA 1
ATOM 6221 C C . ALA A 1 778 ? 38.946 -7.914 -35.183 1.00 83.31 778 ALA A C 1
ATOM 6223 O O . ALA A 1 778 ? 39.659 -8.316 -34.258 1.00 83.31 778 ALA A O 1
ATOM 6224 N N . ASP A 1 779 ? 39.060 -6.676 -35.674 1.00 87.25 779 ASP A N 1
ATOM 6225 C CA . ASP A 1 779 ? 39.995 -5.705 -35.103 1.00 87.25 779 ASP A CA 1
ATOM 6226 C C . ASP A 1 779 ? 39.338 -4.991 -33.917 1.00 87.25 779 ASP A C 1
ATOM 6228 O O . ASP A 1 779 ? 38.438 -4.166 -34.072 1.00 87.25 779 ASP A O 1
ATOM 6232 N N . LYS A 1 780 ? 39.815 -5.323 -32.715 1.00 89.19 780 LYS A N 1
ATOM 6233 C CA . LYS A 1 780 ? 39.368 -4.766 -31.425 1.00 89.19 780 LYS A CA 1
ATOM 6234 C C . LYS A 1 780 ? 40.096 -3.482 -31.025 1.00 89.19 780 LYS A C 1
ATOM 6236 O O . LYS A 1 780 ? 39.925 -2.991 -29.911 1.00 89.19 780 LYS A O 1
ATOM 6241 N N . LYS A 1 781 ? 41.013 -2.980 -31.857 1.00 84.62 781 LYS A N 1
ATOM 6242 C CA . LYS A 1 781 ? 41.751 -1.745 -31.577 1.00 84.62 781 LYS A CA 1
ATOM 6243 C C . LYS A 1 781 ? 41.083 -0.596 -32.312 1.00 84.62 781 LYS A C 1
ATOM 6245 O O . LYS A 1 781 ? 41.084 -0.580 -33.537 1.00 84.62 781 LYS A O 1
ATOM 6250 N N . ALA A 1 782 ? 40.601 0.395 -31.566 1.00 79.50 782 ALA A N 1
ATOM 6251 C CA . ALA A 1 782 ? 40.040 1.612 -32.140 1.00 79.50 782 ALA A CA 1
ATOM 6252 C C . ALA A 1 782 ? 41.056 2.313 -33.063 1.00 79.50 782 ALA A C 1
ATOM 6254 O O . ALA A 1 782 ? 42.192 2.600 -32.662 1.00 79.50 782 ALA A O 1
ATOM 6255 N N . ARG A 1 783 ? 40.654 2.579 -34.310 1.00 83.62 783 ARG A N 1
ATOM 6256 C CA . ARG A 1 783 ? 41.476 3.226 -35.344 1.00 83.62 783 ARG A CA 1
ATOM 6257 C C . ARG A 1 783 ? 40.621 4.160 -36.205 1.00 83.62 783 ARG A C 1
ATOM 6259 O O . ARG A 1 783 ? 39.441 3.887 -36.388 1.00 83.62 783 ARG A O 1
ATOM 6266 N N . PRO A 1 784 ? 41.219 5.207 -36.804 1.00 79.25 784 PRO A N 1
ATOM 6267 C CA . PRO A 1 784 ? 40.518 6.060 -37.767 1.00 79.25 784 PRO A CA 1
ATOM 6268 C C . PRO A 1 784 ? 40.174 5.330 -39.077 1.00 79.25 784 PRO A C 1
ATOM 6270 O O . PRO A 1 784 ? 39.273 5.749 -39.792 1.00 79.25 784 PRO A O 1
ATOM 6273 N N . ALA A 1 785 ? 40.897 4.255 -39.405 1.00 88.56 785 ALA A N 1
ATOM 6274 C CA . ALA A 1 785 ? 40.599 3.370 -40.522 1.00 88.56 785 ALA A CA 1
ATOM 6275 C C . ALA A 1 785 ? 41.114 1.957 -40.219 1.00 88.56 785 ALA A C 1
ATOM 6277 O O . ALA A 1 785 ? 42.196 1.784 -39.644 1.00 88.56 785 ALA A O 1
ATOM 6278 N N . TYR A 1 786 ? 40.342 0.965 -40.637 1.00 92.75 786 TYR A N 1
ATOM 6279 C CA . TYR A 1 786 ? 40.626 -0.456 -40.513 1.00 92.75 786 TYR A CA 1
ATOM 6280 C C . TYR A 1 786 ? 40.971 -0.993 -41.894 1.00 92.75 786 TYR A C 1
ATOM 6282 O O . TYR A 1 786 ? 40.274 -0.691 -42.859 1.00 92.75 786 TYR A O 1
ATOM 6290 N N . ALA A 1 787 ? 42.064 -1.745 -42.007 1.00 92.50 787 ALA A N 1
ATOM 6291 C CA . ALA A 1 787 ? 42.550 -2.220 -43.294 1.00 92.50 787 ALA A CA 1
ATOM 6292 C C . ALA A 1 787 ? 42.923 -3.700 -43.231 1.00 92.50 787 ALA A C 1
ATOM 6294 O O . ALA A 1 787 ? 43.746 -4.103 -42.409 1.00 92.50 787 ALA A O 1
ATOM 6295 N N . TRP A 1 788 ? 42.375 -4.473 -44.162 1.00 93.25 788 TRP A N 1
ATOM 6296 C CA . TRP A 1 788 ? 42.659 -5.887 -44.369 1.00 93.25 788 TRP A CA 1
ATOM 6297 C C . TRP A 1 788 ? 43.196 -6.103 -45.781 1.00 93.25 788 TRP A C 1
ATOM 6299 O O . TRP A 1 788 ? 42.864 -5.384 -46.721 1.00 93.25 788 TRP A O 1
ATOM 6309 N N . SER A 1 789 ? 44.074 -7.080 -45.942 1.00 91.62 789 SER A N 1
ATOM 6310 C CA . SER A 1 789 ? 44.635 -7.470 -47.236 1.00 91.62 789 SER A CA 1
ATOM 6311 C C . SER A 1 789 ? 45.026 -8.943 -47.217 1.00 91.62 789 SER A C 1
ATOM 6313 O O . SER A 1 789 ? 44.935 -9.586 -46.173 1.00 91.62 789 SER A O 1
ATOM 6315 N N . GLY A 1 790 ? 45.563 -9.467 -48.319 1.00 82.25 790 GLY A N 1
ATOM 6316 C CA . GLY A 1 790 ? 46.158 -10.807 -48.327 1.00 82.25 790 GLY A CA 1
ATOM 6317 C C . GLY A 1 790 ? 47.191 -11.038 -47.207 1.00 82.25 790 GLY A C 1
ATOM 6318 O O . GLY A 1 790 ? 47.370 -12.154 -46.733 1.00 82.25 790 GLY A O 1
ATOM 6319 N N . SER A 1 791 ? 47.864 -9.990 -46.727 1.00 82.81 791 SER A N 1
ATOM 6320 C CA . SER A 1 791 ? 48.805 -10.106 -45.605 1.00 82.81 791 SER A CA 1
ATOM 6321 C C . SER A 1 791 ? 48.134 -10.345 -44.246 1.00 82.81 791 SER A C 1
ATOM 6323 O O . SER A 1 791 ? 48.807 -10.820 -43.336 1.00 82.81 791 SER A O 1
ATOM 6325 N N . SER A 1 792 ? 46.856 -9.984 -44.088 1.00 82.12 792 SER A N 1
ATOM 6326 C CA . SER A 1 792 ? 46.089 -10.194 -42.852 1.00 82.12 792 SER A CA 1
ATOM 6327 C C . SER A 1 792 ? 45.222 -11.451 -42.902 1.00 82.12 792 SER A C 1
ATOM 6329 O O . SER A 1 792 ? 45.020 -12.067 -41.864 1.00 82.12 792 SER A O 1
ATOM 6331 N N . ASP A 1 793 ? 44.724 -11.837 -44.080 1.00 83.00 793 ASP A N 1
ATOM 6332 C CA . ASP A 1 793 ? 43.910 -13.042 -44.261 1.00 83.00 793 ASP A CA 1
ATOM 6333 C C . ASP A 1 793 ? 44.099 -13.625 -45.670 1.00 83.00 793 ASP A C 1
ATOM 6335 O O . ASP A 1 793 ? 44.020 -12.905 -46.670 1.00 83.00 793 ASP A O 1
ATOM 6339 N N . ASP A 1 794 ? 44.335 -14.935 -45.759 1.00 80.31 794 ASP A N 1
ATOM 6340 C CA . ASP A 1 794 ? 44.591 -15.625 -47.025 1.00 80.31 794 ASP A CA 1
ATOM 6341 C C . ASP A 1 794 ? 43.379 -15.640 -47.971 1.00 80.31 794 ASP A C 1
ATOM 6343 O O . ASP A 1 794 ? 43.576 -15.692 -49.184 1.00 80.31 794 ASP A O 1
ATOM 6347 N N . LEU A 1 795 ? 42.140 -15.519 -47.472 1.00 77.00 795 LEU A N 1
ATOM 6348 C CA . LEU A 1 795 ? 40.947 -15.430 -48.328 1.00 77.00 795 LEU A CA 1
ATOM 6349 C C . LEU A 1 795 ? 40.878 -14.130 -49.141 1.00 77.00 795 LEU A C 1
ATOM 6351 O O . LEU A 1 795 ? 40.069 -14.023 -50.062 1.00 77.00 795 LEU A O 1
ATOM 6355 N N . 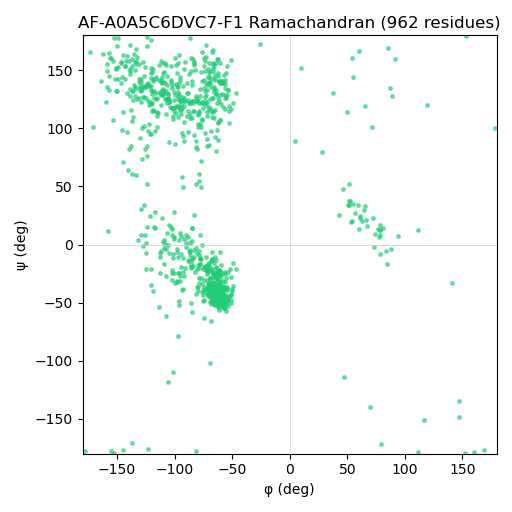LEU A 1 796 ? 41.720 -13.146 -48.821 1.00 85.12 796 LEU A N 1
ATOM 6356 C CA . LEU A 1 796 ? 41.861 -11.923 -49.605 1.00 85.12 796 LEU A CA 1
ATOM 6357 C C . LEU A 1 796 ? 42.936 -12.041 -50.698 1.00 85.12 796 LEU A C 1
ATOM 6359 O O . LEU A 1 796 ? 43.111 -11.090 -51.457 1.00 85.12 796 LEU A O 1
ATOM 6363 N N . LYS A 1 797 ? 43.653 -13.170 -50.811 1.00 86.44 797 LYS A N 1
ATOM 6364 C CA . LYS A 1 797 ? 44.629 -13.406 -51.888 1.00 86.44 797 LYS A CA 1
ATOM 6365 C C . LYS A 1 797 ? 43.981 -14.050 -53.101 1.00 86.44 797 LYS A C 1
ATOM 6367 O O . LYS A 1 797 ? 43.208 -14.994 -52.962 1.00 86.44 797 LYS A O 1
ATOM 6372 N N . GLY A 1 798 ? 44.367 -13.594 -54.291 1.00 81.88 798 GLY A N 1
ATOM 6373 C CA . GLY A 1 798 ? 44.036 -14.263 -55.546 1.00 81.88 798 GLY A CA 1
ATOM 6374 C C . GLY A 1 798 ? 42.546 -14.564 -55.713 1.00 81.88 798 GLY A C 1
ATOM 6375 O O . GLY A 1 798 ? 42.191 -15.714 -55.977 1.00 81.88 798 GLY A O 1
ATOM 6376 N N . LEU A 1 799 ? 41.679 -13.556 -55.546 1.00 76.50 799 LEU A N 1
ATOM 6377 C CA . LEU A 1 799 ? 40.231 -13.757 -55.627 1.00 76.50 799 LEU A CA 1
ATOM 6378 C C . LEU A 1 799 ? 39.836 -14.441 -56.944 1.00 76.50 799 LEU A C 1
ATOM 6380 O O . LEU A 1 799 ? 40.273 -14.056 -58.038 1.00 76.50 799 LEU A O 1
ATOM 6384 N N . LYS A 1 800 ? 38.983 -15.462 -56.824 1.00 72.56 800 LYS A N 1
ATOM 6385 C CA . LYS A 1 800 ? 38.421 -16.180 -57.970 1.00 72.56 800 LYS A CA 1
ATOM 6386 C C . LYS A 1 800 ? 37.499 -15.261 -58.773 1.00 72.56 800 LYS A C 1
ATOM 6388 O O . LYS A 1 800 ? 36.950 -14.302 -58.253 1.00 72.56 800 LYS A O 1
ATOM 6393 N N . THR A 1 801 ? 37.324 -15.568 -60.057 1.00 74.81 801 THR A N 1
ATOM 6394 C CA . THR A 1 801 ? 36.355 -14.855 -60.904 1.00 74.81 801 THR A CA 1
ATOM 6395 C C . THR A 1 801 ? 34.932 -15.088 -60.390 1.00 74.81 801 THR A C 1
ATOM 6397 O O . THR A 1 801 ? 34.554 -16.240 -60.188 1.00 74.81 801 THR A O 1
ATOM 6400 N N . GLY A 1 802 ? 34.154 -14.022 -60.200 1.00 73.69 802 GLY A N 1
ATOM 6401 C CA . GLY A 1 802 ? 32.794 -14.084 -59.661 1.00 73.69 802 GLY A CA 1
ATOM 6402 C C . GLY A 1 802 ? 32.359 -12.799 -58.951 1.00 73.69 802 GLY A C 1
ATOM 6403 O O . GLY A 1 802 ? 33.111 -11.829 -58.861 1.00 73.69 802 GLY A O 1
ATOM 6404 N N . VAL A 1 803 ? 31.122 -12.789 -58.453 1.00 71.56 803 VAL A N 1
ATOM 6405 C CA . VAL A 1 803 ? 30.622 -11.744 -57.543 1.00 71.56 803 VAL A CA 1
ATOM 6406 C C . VAL A 1 803 ? 31.024 -12.110 -56.116 1.00 71.56 803 VAL A C 1
ATOM 6408 O O . VAL A 1 803 ? 30.951 -13.268 -55.742 1.00 71.56 803 VAL A O 1
ATOM 6411 N N . HIS A 1 804 ? 31.428 -11.153 -55.296 1.00 75.75 804 HIS A N 1
ATOM 6412 C CA . HIS A 1 804 ? 31.722 -11.374 -53.884 1.00 75.75 804 HIS A CA 1
ATOM 6413 C C . HIS A 1 804 ? 30.976 -10.352 -53.033 1.00 75.75 804 HIS A C 1
ATOM 6415 O O . HIS A 1 804 ? 30.857 -9.189 -53.414 1.00 75.75 804 HIS A O 1
ATOM 6421 N N . GLN A 1 805 ? 30.489 -10.784 -51.875 1.00 80.38 805 GLN A N 1
ATOM 6422 C CA . GLN A 1 805 ? 29.865 -9.932 -50.873 1.00 80.38 805 GLN A CA 1
ATOM 6423 C C . GLN A 1 805 ? 30.874 -9.652 -49.763 1.00 80.38 805 GLN A C 1
ATOM 6425 O O . GLN A 1 805 ? 31.391 -10.575 -49.136 1.00 80.38 805 GLN A O 1
ATOM 6430 N N . LEU A 1 806 ? 31.124 -8.378 -49.493 1.00 86.38 806 LEU A N 1
ATOM 6431 C CA . LEU A 1 806 ? 31.824 -7.943 -48.294 1.00 86.38 806 LEU A CA 1
ATOM 6432 C C . LEU A 1 806 ? 30.803 -7.399 -47.306 1.00 86.38 806 LEU A C 1
ATOM 6434 O O . LEU A 1 806 ? 29.889 -6.674 -47.696 1.00 86.38 806 LEU A O 1
ATOM 6438 N N . ALA A 1 807 ? 30.987 -7.709 -46.029 1.00 89.12 807 ALA A N 1
ATOM 6439 C CA . ALA A 1 807 ? 30.244 -7.067 -44.957 1.00 89.12 807 ALA A CA 1
ATOM 6440 C C . ALA A 1 807 ? 31.198 -6.588 -43.871 1.00 89.12 807 ALA A C 1
ATOM 6442 O O . ALA A 1 807 ? 32.084 -7.328 -43.456 1.00 89.12 807 ALA A O 1
ATOM 6443 N N . ALA A 1 808 ? 31.009 -5.362 -43.407 1.00 92.06 808 ALA A N 1
ATOM 6444 C CA . ALA A 1 808 ? 31.692 -4.827 -42.244 1.00 92.06 808 ALA A CA 1
ATOM 6445 C C . ALA A 1 808 ? 30.661 -4.623 -41.137 1.00 92.06 808 ALA A C 1
ATOM 6447 O O . ALA A 1 808 ? 29.605 -4.038 -41.379 1.00 92.06 808 ALA A O 1
ATOM 6448 N N . VAL A 1 809 ? 30.958 -5.118 -39.938 1.00 91.94 809 VAL A N 1
ATOM 6449 C CA . VAL A 1 809 ? 30.136 -4.920 -38.742 1.00 91.94 809 VAL A CA 1
ATOM 6450 C C . VAL A 1 809 ? 30.977 -4.185 -37.715 1.00 91.94 809 VAL A C 1
ATOM 6452 O O . VAL A 1 809 ? 31.975 -4.738 -37.255 1.00 91.94 809 VAL A O 1
ATOM 6455 N N . ALA A 1 810 ? 30.592 -2.964 -37.360 1.00 92.75 810 ALA A N 1
ATOM 6456 C CA . ALA A 1 810 ? 31.188 -2.261 -36.232 1.00 92.75 810 ALA A CA 1
ATOM 6457 C C . ALA A 1 810 ? 30.301 -2.411 -34.999 1.00 92.75 810 ALA A C 1
ATOM 6459 O O . ALA A 1 810 ? 29.083 -2.276 -35.099 1.00 92.75 810 ALA A O 1
ATOM 6460 N N . GLU A 1 811 ? 30.931 -2.682 -33.862 1.00 91.31 811 GLU A N 1
ATOM 6461 C CA . GLU A 1 811 ? 30.334 -2.659 -32.530 1.00 91.31 811 GLU A CA 1
ATOM 6462 C C . GLU A 1 811 ? 30.937 -1.481 -31.760 1.00 91.31 811 GLU A C 1
ATOM 6464 O O . GLU A 1 811 ? 32.163 -1.316 -31.726 1.00 91.31 811 GLU A O 1
ATOM 6469 N N . ASP A 1 812 ? 30.089 -0.654 -31.166 1.00 90.69 812 ASP A N 1
ATOM 6470 C CA . ASP A 1 812 ? 30.507 0.459 -30.318 1.00 90.69 812 ASP A CA 1
ATOM 6471 C C . ASP A 1 812 ? 30.850 -0.012 -28.884 1.00 90.69 812 ASP A C 1
ATOM 6473 O O . ASP A 1 812 ? 30.810 -1.202 -28.545 1.00 90.69 812 ASP A O 1
ATOM 6477 N N . MET A 1 813 ? 31.205 0.928 -28.007 1.00 88.50 813 MET A N 1
ATOM 6478 C CA . MET A 1 813 ? 31.501 0.629 -26.600 1.00 88.50 813 MET A CA 1
ATOM 6479 C C . MET A 1 813 ? 30.267 0.243 -25.768 1.00 88.50 813 MET A C 1
ATOM 6481 O O . MET A 1 813 ? 30.433 -0.349 -24.696 1.00 88.50 813 MET A O 1
ATOM 6485 N N . THR A 1 814 ? 29.055 0.527 -26.248 1.00 82.94 814 THR A N 1
ATOM 6486 C CA . THR A 1 814 ? 27.787 0.213 -25.569 1.00 82.94 814 THR A CA 1
ATOM 6487 C C . THR A 1 814 ? 27.205 -1.149 -25.992 1.00 82.94 814 THR A C 1
ATOM 6489 O O . THR A 1 814 ? 26.331 -1.702 -25.318 1.00 82.94 814 THR A O 1
ATOM 6492 N N . GLY A 1 815 ? 27.758 -1.752 -27.050 1.00 85.31 815 GLY A N 1
ATOM 6493 C CA . GLY A 1 815 ? 27.354 -3.031 -27.632 1.00 85.31 815 GLY A CA 1
ATOM 6494 C C . GLY A 1 815 ? 26.354 -2.916 -28.791 1.00 85.31 815 GLY A C 1
ATOM 6495 O O . GLY A 1 815 ? 25.836 -3.947 -29.228 1.00 85.31 815 GLY A O 1
ATOM 6496 N N . VAL A 1 816 ? 26.059 -1.706 -29.272 1.00 89.25 816 VAL A N 1
ATOM 6497 C CA . VAL A 1 816 ? 25.254 -1.431 -30.469 1.00 89.25 816 VAL A CA 1
ATOM 6498 C C . VAL A 1 816 ? 26.074 -1.734 -31.715 1.00 89.25 816 VAL A C 1
ATOM 6500 O O . VAL A 1 816 ? 27.280 -1.485 -31.777 1.00 89.25 816 VAL A O 1
ATOM 6503 N N . LYS A 1 817 ? 25.416 -2.305 -32.726 1.00 89.44 817 LYS A N 1
ATOM 6504 C CA . LYS A 1 817 ? 26.083 -2.782 -33.937 1.00 89.44 817 LYS A CA 1
ATOM 6505 C C . LYS A 1 817 ? 25.484 -2.179 -35.187 1.00 89.44 817 LYS A C 1
ATOM 6507 O O . LYS A 1 817 ? 24.271 -2.204 -35.378 1.00 89.44 817 LYS A O 1
ATOM 6512 N N . ALA A 1 818 ? 26.348 -1.743 -36.094 1.00 90.12 818 ALA A N 1
ATOM 6513 C CA . ALA A 1 818 ? 25.960 -1.386 -37.448 1.00 90.12 818 ALA A CA 1
ATOM 6514 C C . ALA A 1 818 ? 26.671 -2.275 -38.458 1.00 90.12 818 ALA A C 1
ATOM 6516 O O . ALA A 1 818 ? 27.852 -2.593 -38.320 1.00 90.12 818 ALA A O 1
ATOM 6517 N N . ARG A 1 819 ? 25.931 -2.655 -39.498 1.00 89.56 819 ARG A N 1
ATOM 6518 C CA . ARG A 1 819 ? 26.415 -3.485 -40.593 1.00 89.56 819 ARG A CA 1
ATOM 6519 C C . ARG A 1 819 ? 26.301 -2.723 -41.901 1.00 89.56 819 ARG A C 1
ATOM 6521 O O . ARG A 1 819 ? 25.227 -2.229 -42.236 1.00 89.56 819 ARG A O 1
ATOM 6528 N N . GLN A 1 820 ? 27.386 -2.693 -42.660 1.00 91.56 820 GLN A N 1
ATOM 6529 C CA . GLN A 1 820 ? 27.369 -2.277 -44.054 1.00 91.56 820 GLN A CA 1
ATOM 6530 C C . GLN A 1 820 ? 27.785 -3.447 -44.933 1.00 91.56 820 GLN A C 1
ATOM 6532 O O . GLN A 1 820 ? 28.678 -4.213 -44.576 1.00 91.56 820 GLN A O 1
ATOM 6537 N N . GLU A 1 821 ? 27.156 -3.571 -46.096 1.00 90.00 821 GLU A N 1
ATOM 6538 C CA . GLU A 1 821 ? 27.511 -4.573 -47.091 1.00 90.00 821 GLU A CA 1
ATOM 6539 C C . GLU A 1 821 ? 27.708 -3.932 -48.453 1.00 90.00 821 GLU A C 1
ATOM 6541 O O . GLU A 1 821 ? 26.916 -3.078 -48.855 1.00 90.00 821 GLU A O 1
ATOM 6546 N N . ILE A 1 822 ? 28.719 -4.404 -49.171 1.00 86.62 822 ILE A N 1
ATOM 6547 C CA . ILE A 1 822 ? 28.985 -4.041 -50.560 1.00 86.62 822 ILE A CA 1
ATOM 6548 C C . ILE A 1 822 ? 29.200 -5.306 -51.386 1.00 86.62 822 ILE A C 1
ATOM 6550 O O . ILE A 1 822 ? 29.597 -6.353 -50.867 1.00 86.62 822 ILE A O 1
ATOM 6554 N N . GLN A 1 823 ? 28.946 -5.214 -52.682 1.00 85.50 823 GLN A N 1
ATOM 6555 C CA . GLN A 1 823 ? 29.252 -6.257 -53.644 1.00 85.50 823 GLN A CA 1
ATOM 6556 C C . GLN A 1 823 ? 30.389 -5.809 -54.549 1.00 85.50 823 GLN A C 1
ATOM 6558 O O . GLN A 1 823 ? 30.447 -4.669 -54.993 1.00 85.50 823 GLN A O 1
ATOM 6563 N N . ILE A 1 824 ? 31.294 -6.726 -54.855 1.00 85.62 824 ILE A N 1
ATOM 6564 C CA . ILE A 1 824 ? 32.367 -6.512 -55.823 1.00 85.62 824 ILE A CA 1
ATOM 6565 C C . ILE A 1 824 ? 32.356 -7.634 -56.846 1.00 85.62 824 ILE A C 1
ATOM 6567 O O . ILE A 1 824 ? 31.842 -8.722 -56.599 1.00 85.62 824 ILE A O 1
ATOM 6571 N N . SER A 1 825 ? 32.918 -7.371 -58.011 1.00 84.06 825 SER A N 1
ATOM 6572 C CA . SER A 1 825 ? 33.008 -8.317 -59.114 1.00 84.06 825 SER A CA 1
ATOM 6573 C C . SER A 1 825 ? 34.465 -8.518 -59.493 1.00 84.06 825 SER A C 1
ATOM 6575 O O . SER A 1 825 ? 35.232 -7.562 -59.571 1.00 84.06 825 SER A O 1
ATOM 6577 N N . VAL A 1 826 ? 34.854 -9.764 -59.724 1.00 82.44 826 VAL A N 1
ATOM 6578 C CA . VAL A 1 826 ? 36.218 -10.158 -60.074 1.00 82.44 826 VAL A CA 1
ATOM 6579 C C . VAL A 1 826 ? 36.171 -10.857 -61.435 1.00 82.44 826 VAL A C 1
ATOM 6581 O O . VAL A 1 826 ? 35.481 -11.861 -61.585 1.00 82.44 826 VAL A O 1
ATOM 6584 N N . GLY A 1 827 ? 36.897 -10.351 -62.435 1.00 78.88 827 GLY A N 1
ATOM 6585 C CA . GLY A 1 827 ? 36.908 -10.854 -63.818 1.00 78.88 827 GLY A CA 1
ATOM 6586 C C . GLY A 1 827 ? 35.709 -10.414 -64.684 1.00 78.88 827 GLY A C 1
ATOM 6587 O O . GLY A 1 827 ? 34.922 -9.558 -64.297 1.00 78.88 827 GLY A O 1
ATOM 6588 N N . ASP A 1 828 ? 35.578 -10.971 -65.898 1.00 71.25 828 ASP A N 1
ATOM 6589 C CA . ASP A 1 828 ? 34.493 -10.646 -66.852 1.00 71.25 828 ASP A CA 1
ATOM 6590 C C . ASP A 1 828 ? 33.200 -11.403 -66.482 1.00 71.25 828 ASP A C 1
ATOM 6592 O O . ASP A 1 828 ? 32.905 -12.479 -67.010 1.00 71.25 828 ASP A O 1
ATOM 6596 N N . VAL A 1 829 ? 32.442 -10.852 -65.527 1.00 59.75 829 VAL A N 1
ATOM 6597 C CA . VAL A 1 829 ? 31.218 -11.473 -64.983 1.00 59.75 829 VAL A CA 1
ATOM 6598 C C . VAL A 1 829 ? 30.116 -11.618 -66.050 1.00 59.75 829 VAL A C 1
ATOM 6600 O O . VAL A 1 829 ? 29.320 -12.552 -65.989 1.00 59.75 829 VAL A O 1
ATOM 6603 N N . ALA A 1 830 ? 30.111 -10.774 -67.092 1.00 53.84 830 ALA A N 1
ATOM 6604 C CA . ALA A 1 830 ? 29.122 -10.812 -68.176 1.00 53.84 830 ALA A CA 1
ATOM 6605 C C . ALA A 1 830 ? 29.271 -12.023 -69.123 1.00 53.84 830 ALA A C 1
ATOM 6607 O O . ALA A 1 830 ? 28.329 -12.351 -69.845 1.00 53.84 830 ALA A O 1
ATOM 6608 N N . LYS A 1 831 ? 30.428 -12.704 -69.126 1.00 45.91 831 LYS A N 1
ATOM 6609 C CA . LYS A 1 831 ? 30.679 -13.911 -69.942 1.00 45.91 831 LYS A CA 1
ATOM 6610 C C . LYS A 1 831 ? 30.594 -15.231 -69.178 1.00 45.91 831 LYS A C 1
ATOM 6612 O O . LYS A 1 831 ? 30.551 -16.277 -69.815 1.00 45.91 831 LYS A O 1
ATOM 6617 N N . ASN A 1 832 ? 30.541 -15.188 -67.848 1.00 47.16 832 ASN A N 1
ATOM 6618 C CA . ASN A 1 832 ? 30.583 -16.361 -66.975 1.00 47.16 832 ASN A CA 1
ATOM 6619 C C . ASN A 1 832 ? 29.358 -16.416 -66.050 1.00 47.16 832 ASN A C 1
ATOM 6621 O O . ASN A 1 832 ? 29.492 -16.575 -64.839 1.00 47.16 832 ASN A O 1
ATOM 6625 N N . ALA A 1 833 ? 28.151 -16.315 -66.616 1.00 42.78 833 ALA A N 1
ATOM 6626 C CA . ALA A 1 833 ? 26.901 -16.445 -65.857 1.00 42.78 833 ALA A CA 1
ATOM 6627 C C . ALA A 1 833 ? 26.747 -17.815 -65.150 1.00 42.78 833 ALA A C 1
ATOM 6629 O O . ALA A 1 833 ? 25.954 -17.936 -64.221 1.00 42.78 833 ALA A O 1
ATOM 6630 N N . GLU A 1 834 ? 27.521 -18.828 -65.560 1.00 40.28 834 GLU A N 1
ATOM 6631 C CA . GLU A 1 834 ? 27.555 -20.164 -64.944 1.00 40.28 834 GLU A CA 1
ATOM 6632 C C . GLU A 1 834 ? 28.544 -20.288 -63.770 1.00 40.28 834 GLU A C 1
ATOM 6634 O O . GLU A 1 834 ? 28.465 -21.247 -63.011 1.00 40.28 834 GLU A O 1
ATOM 6639 N N . ALA A 1 835 ? 29.453 -19.326 -63.564 1.00 42.28 835 ALA A N 1
ATOM 6640 C CA . ALA A 1 835 ? 30.373 -19.325 -62.422 1.00 42.28 835 ALA A CA 1
ATOM 6641 C C . ALA A 1 835 ? 29.785 -18.501 -61.271 1.00 42.28 835 ALA A C 1
ATOM 6643 O O . ALA A 1 835 ? 30.358 -17.511 -60.810 1.00 42.28 835 ALA A O 1
ATOM 6644 N N . ASN A 1 836 ? 28.595 -18.891 -60.822 1.00 44.19 836 ASN A N 1
ATOM 6645 C CA . ASN A 1 836 ? 28.062 -18.377 -59.577 1.00 44.19 836 ASN A CA 1
ATOM 6646 C C . ASN A 1 836 ? 28.806 -19.106 -58.456 1.00 44.19 836 ASN A C 1
ATOM 6648 O O . ASN A 1 836 ? 28.582 -20.287 -58.212 1.00 44.19 836 ASN A O 1
ATOM 6652 N N . TRP A 1 837 ? 29.697 -18.412 -57.753 1.00 44.06 837 TRP A N 1
ATOM 6653 C CA . TRP A 1 837 ? 30.326 -18.909 -56.520 1.00 44.06 837 TRP A CA 1
ATOM 6654 C C . TRP A 1 837 ? 29.306 -19.464 -55.500 1.00 44.06 837 TRP A C 1
ATOM 6656 O O . TRP A 1 837 ? 29.700 -20.188 -54.591 1.00 44.06 837 TRP A O 1
ATOM 6666 N N . LYS A 1 838 ? 28.007 -19.154 -55.676 1.00 38.03 838 LYS A N 1
ATOM 6667 C CA . LYS A 1 838 ? 26.844 -19.726 -54.977 1.00 38.03 838 LYS A CA 1
ATOM 6668 C C . LYS A 1 838 ? 26.847 -21.263 -54.888 1.00 38.03 838 LYS A C 1
ATOM 6670 O O . LYS A 1 838 ? 26.215 -21.785 -53.977 1.00 38.03 838 LYS A O 1
ATOM 6675 N N . ASP A 1 839 ? 27.579 -21.965 -55.756 1.00 35.66 839 ASP A N 1
ATOM 6676 C CA . ASP A 1 839 ? 27.673 -23.433 -55.752 1.00 35.66 839 ASP A CA 1
ATOM 6677 C C . ASP A 1 839 ? 28.933 -23.995 -55.045 1.00 35.66 839 ASP A C 1
ATOM 6679 O O . ASP A 1 839 ? 29.070 -25.211 -54.883 1.00 35.66 839 ASP A O 1
ATOM 6683 N N . GLU A 1 840 ? 29.863 -23.149 -54.579 1.00 37.25 840 GLU A N 1
ATOM 6684 C CA . GLU A 1 840 ? 31.048 -23.580 -53.821 1.00 37.25 840 GLU A CA 1
ATOM 6685 C C . GLU A 1 840 ? 30.787 -23.540 -52.299 1.00 37.25 840 GLU A C 1
ATOM 6687 O O . GLU A 1 840 ? 30.994 -22.531 -51.624 1.00 37.25 840 GLU A O 1
ATOM 6692 N N . ILE A 1 841 ? 30.365 -24.673 -51.728 1.00 38.38 841 ILE A N 1
ATOM 6693 C CA . ILE A 1 841 ? 30.264 -24.849 -50.269 1.00 38.38 841 ILE A CA 1
ATOM 6694 C C . ILE A 1 841 ? 31.665 -25.098 -49.702 1.00 38.38 841 ILE A C 1
ATOM 6696 O O . ILE A 1 841 ? 32.191 -26.205 -49.825 1.00 38.38 841 ILE A O 1
ATOM 6700 N N . HIS A 1 842 ? 32.266 -24.089 -49.065 1.00 40.34 842 HIS A N 1
ATOM 6701 C CA . HIS A 1 842 ? 33.632 -24.205 -48.531 1.00 40.34 842 HIS A CA 1
ATOM 6702 C C . HIS A 1 842 ? 33.738 -24.540 -47.040 1.00 40.34 842 HIS A C 1
ATOM 6704 O O . HIS A 1 842 ? 34.754 -25.111 -46.653 1.00 40.34 842 HIS A O 1
ATOM 6710 N N . GLN A 1 843 ? 32.746 -24.250 -46.186 1.00 40.62 843 GLN A N 1
ATOM 6711 C CA . GLN A 1 843 ? 32.845 -24.534 -44.741 1.00 40.62 843 GLN A CA 1
ATOM 6712 C C . GLN A 1 843 ? 31.493 -24.812 -44.064 1.00 40.62 843 GLN A C 1
ATOM 6714 O O . GLN A 1 843 ? 30.454 -24.308 -44.482 1.00 40.62 843 GLN A O 1
ATOM 6719 N N . VAL A 1 844 ? 31.530 -25.607 -42.987 1.00 38.56 844 VAL A N 1
ATOM 6720 C CA . VAL A 1 844 ? 30.422 -25.778 -42.033 1.00 38.56 844 VAL A CA 1
ATOM 6721 C C . VAL A 1 844 ? 30.563 -24.702 -40.957 1.00 38.56 844 VAL A C 1
ATOM 6723 O O . VAL A 1 844 ? 31.538 -24.715 -40.208 1.00 38.56 844 VAL A O 1
ATOM 6726 N N . LEU A 1 845 ? 29.601 -23.784 -40.880 1.00 40.00 845 LEU A N 1
ATOM 6727 C CA . LEU A 1 845 ? 29.560 -22.729 -39.865 1.00 40.00 845 LEU A CA 1
ATOM 6728 C C . LEU A 1 845 ? 28.891 -23.264 -38.592 1.00 40.00 845 LEU A C 1
ATOM 6730 O O . LEU A 1 845 ? 27.760 -23.745 -38.644 1.00 40.00 845 LEU A O 1
ATOM 6734 N N . LEU A 1 846 ? 29.584 -23.195 -37.452 1.00 41.69 846 LEU A N 1
ATOM 6735 C CA . LEU A 1 846 ? 29.058 -23.648 -36.152 1.00 41.69 846 LEU A CA 1
ATOM 6736 C C . LEU A 1 846 ? 28.459 -22.496 -35.321 1.00 41.69 846 LEU A C 1
ATOM 6738 O O . LEU A 1 846 ? 27.609 -22.737 -34.463 1.00 41.69 846 LEU A O 1
ATOM 6742 N N . LYS A 1 847 ? 28.902 -21.256 -35.571 1.00 46.72 847 LYS A N 1
ATOM 6743 C CA . LYS A 1 847 ? 28.419 -19.985 -34.995 1.00 46.72 847 LYS A CA 1
ATOM 6744 C C . LYS A 1 847 ? 28.602 -18.858 -36.023 1.00 46.72 847 LYS A C 1
ATOM 6746 O O . LYS A 1 847 ? 29.128 -19.107 -37.105 1.00 46.72 847 LYS A O 1
ATOM 6751 N N . ASP A 1 848 ? 28.170 -17.64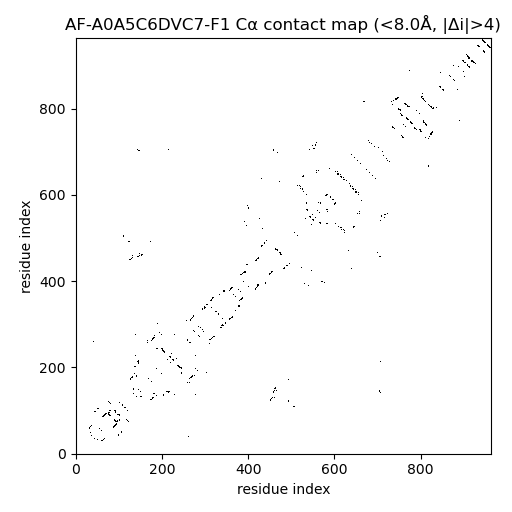2 -35.685 1.00 48.72 848 ASP A N 1
ATOM 6752 C CA . ASP A 1 848 ? 28.239 -16.458 -36.555 1.00 48.72 848 ASP A CA 1
ATOM 6753 C C . ASP A 1 848 ? 29.658 -16.205 -37.100 1.00 48.72 848 ASP A C 1
ATOM 6755 O O . ASP A 1 848 ? 30.553 -15.770 -36.376 1.00 48.72 848 ASP A O 1
ATOM 6759 N N . GLY A 1 849 ? 29.855 -16.532 -38.381 1.00 50.31 849 GLY A N 1
ATOM 6760 C CA . GLY A 1 849 ? 31.095 -16.324 -39.127 1.00 50.31 849 GLY A CA 1
ATOM 6761 C C . GLY A 1 849 ? 32.272 -17.250 -38.792 1.00 50.31 849 GLY A C 1
ATOM 6762 O O . GLY A 1 849 ? 33.302 -17.125 -39.454 1.00 50.31 849 GLY A O 1
ATOM 6763 N N . ASP A 1 850 ? 32.143 -18.168 -37.825 1.00 48.78 850 ASP A N 1
ATOM 6764 C CA . ASP A 1 850 ? 33.240 -19.036 -37.364 1.00 48.78 850 ASP A CA 1
ATOM 6765 C C . ASP A 1 850 ? 33.784 -19.926 -38.492 1.00 48.78 850 ASP A C 1
ATOM 6767 O O . ASP A 1 850 ? 33.041 -20.671 -39.136 1.00 48.78 850 ASP A O 1
ATOM 6771 N N . ARG A 1 851 ? 35.110 -19.904 -38.673 1.00 54.44 851 ARG A N 1
ATOM 6772 C CA . ARG A 1 851 ? 35.819 -20.753 -39.637 1.00 54.44 851 ARG A CA 1
ATOM 6773 C C . ARG A 1 851 ? 36.360 -22.004 -38.979 1.00 54.44 851 ARG A C 1
ATOM 6775 O O . ARG A 1 851 ? 36.960 -21.932 -37.912 1.00 54.44 851 ARG A O 1
ATOM 6782 N N . MET A 1 852 ? 36.242 -23.137 -39.661 1.00 41.81 852 MET A N 1
ATOM 6783 C CA . MET A 1 852 ? 37.023 -24.318 -39.303 1.00 41.81 852 MET A CA 1
ATOM 6784 C C . MET A 1 852 ? 38.376 -24.250 -40.006 1.00 41.81 852 MET A C 1
ATOM 6786 O O . MET A 1 852 ? 38.454 -24.347 -41.233 1.00 41.81 852 MET A O 1
ATOM 6790 N N . MET A 1 853 ? 39.444 -24.083 -39.231 1.00 44.62 853 MET A N 1
ATOM 6791 C CA . MET A 1 853 ? 40.800 -24.081 -39.752 1.00 44.62 853 MET A CA 1
ATOM 6792 C C . MET A 1 853 ? 41.337 -25.498 -39.834 1.00 44.62 853 MET A C 1
ATOM 6794 O O . MET A 1 853 ? 40.881 -26.452 -39.192 1.00 44.62 853 MET A O 1
ATOM 6798 N N . ALA A 1 854 ? 42.369 -25.646 -40.650 1.00 36.91 854 ALA A N 1
ATOM 6799 C CA . ALA A 1 854 ? 43.012 -26.916 -40.801 1.00 36.91 854 ALA A CA 1
ATOM 6800 C C . ALA A 1 854 ? 43.751 -27.272 -39.479 1.00 36.91 854 ALA A C 1
ATOM 6802 O O . ALA A 1 854 ? 44.919 -26.928 -39.327 1.00 36.91 854 ALA A O 1
ATOM 6803 N N . GLY A 1 855 ? 43.163 -28.078 -38.586 1.00 34.97 855 GLY A N 1
ATOM 6804 C CA . GLY A 1 855 ? 43.796 -28.543 -37.328 1.00 34.97 855 GLY A CA 1
ATOM 6805 C C . GLY A 1 855 ? 42.805 -28.577 -36.169 1.00 34.97 855 GLY A C 1
ATOM 6806 O O . GLY A 1 855 ? 42.851 -29.487 -35.347 1.00 34.97 855 GLY A O 1
ATOM 6807 N N . ASP A 1 856 ? 41.872 -27.630 -36.220 1.00 39.69 856 ASP A N 1
ATOM 6808 C CA . ASP A 1 856 ? 40.459 -27.673 -35.848 1.00 39.69 856 ASP A CA 1
ATOM 6809 C C . ASP A 1 856 ? 39.977 -28.982 -35.215 1.00 39.69 856 ASP A C 1
ATOM 6811 O O . ASP A 1 856 ? 39.505 -29.858 -35.942 1.00 39.69 856 ASP A O 1
ATOM 6815 N N . ARG A 1 857 ? 40.054 -29.138 -33.887 1.00 37.84 857 ARG A N 1
ATOM 6816 C CA . ARG A 1 857 ? 39.431 -30.266 -33.181 1.00 37.84 857 ARG A CA 1
ATOM 6817 C C . ARG A 1 857 ? 38.434 -29.746 -32.153 1.00 37.84 857 ARG A C 1
ATOM 6819 O O . ARG A 1 857 ? 38.799 -29.404 -31.034 1.00 37.84 857 ARG A O 1
ATOM 6826 N N . ILE A 1 858 ? 37.169 -29.681 -32.556 1.00 38.75 858 ILE A N 1
ATOM 6827 C CA . ILE A 1 858 ? 36.058 -29.328 -31.671 1.00 38.75 858 ILE A CA 1
ATOM 6828 C C . ILE A 1 858 ? 35.420 -30.635 -31.206 1.00 38.75 858 ILE A C 1
ATOM 6830 O O . ILE A 1 858 ? 34.790 -31.341 -31.995 1.00 38.75 858 ILE A O 1
ATOM 6834 N N . ASP A 1 859 ? 35.595 -30.966 -29.927 1.00 35.88 859 ASP A N 1
ATOM 6835 C CA . ASP A 1 859 ? 34.810 -32.019 -29.287 1.00 35.88 859 ASP A CA 1
ATOM 6836 C C . ASP A 1 859 ? 33.398 -31.474 -29.071 1.00 35.88 859 ASP A C 1
ATOM 6838 O O . ASP A 1 859 ? 33.116 -30.745 -28.119 1.00 35.88 859 ASP A O 1
ATOM 6842 N N . LEU A 1 860 ? 32.505 -31.787 -30.007 1.00 35.78 860 LEU A N 1
ATOM 6843 C CA . LEU A 1 860 ? 31.091 -31.468 -29.872 1.00 35.78 860 LEU A CA 1
ATOM 6844 C C . LEU A 1 860 ? 30.565 -32.248 -28.655 1.00 35.78 860 LEU A C 1
ATOM 6846 O O . LEU A 1 860 ? 30.704 -33.478 -28.636 1.00 35.78 860 LEU A O 1
ATOM 6850 N N . PRO A 1 861 ? 30.005 -31.588 -27.621 1.00 29.72 861 PRO A N 1
ATOM 6851 C CA . PRO A 1 861 ? 29.479 -32.290 -26.462 1.00 29.72 861 PRO A CA 1
ATOM 6852 C C . PRO A 1 861 ? 28.365 -33.212 -26.945 1.00 29.72 861 PRO A C 1
ATOM 6854 O O . PRO A 1 861 ? 27.315 -32.742 -27.359 1.00 29.72 861 PRO A O 1
ATOM 6857 N N . ARG A 1 862 ? 28.662 -34.517 -26.960 1.00 31.08 862 ARG A N 1
ATOM 6858 C CA . ARG A 1 862 ? 27.759 -35.638 -27.241 1.00 31.08 862 ARG A CA 1
ATOM 6859 C C . ARG A 1 862 ? 26.590 -35.248 -28.163 1.00 31.08 862 ARG A C 1
ATOM 6861 O O . ARG A 1 862 ? 25.470 -35.044 -27.707 1.00 31.08 862 ARG A O 1
ATOM 6868 N N . LEU A 1 863 ? 26.855 -35.178 -29.469 1.00 35.91 863 LEU A N 1
ATOM 6869 C CA . LEU A 1 863 ? 25.808 -35.195 -30.496 1.00 35.91 863 LEU A CA 1
ATOM 6870 C C . LEU A 1 863 ? 25.092 -36.554 -30.429 1.00 35.91 863 LEU A C 1
ATOM 6872 O O . LEU A 1 863 ? 25.382 -37.474 -31.188 1.00 35.91 863 LEU A O 1
ATOM 6876 N N . GLU A 1 864 ? 24.169 -36.712 -29.483 1.00 33.88 864 GLU A N 1
ATOM 6877 C CA . GLU A 1 864 ? 23.156 -37.765 -29.524 1.00 33.88 864 GLU A CA 1
ATOM 6878 C C . GLU A 1 864 ? 22.050 -37.320 -30.487 1.00 33.88 864 GLU A C 1
ATOM 6880 O O . GLU A 1 864 ? 20.894 -37.151 -30.111 1.00 33.88 864 GLU A O 1
ATOM 6885 N N . CYS A 1 865 ? 22.398 -37.094 -31.756 1.00 36.16 865 CYS A N 1
ATOM 6886 C CA . CYS A 1 865 ? 21.380 -36.972 -32.785 1.00 36.16 865 CYS A CA 1
ATOM 6887 C C . CYS A 1 865 ? 20.872 -38.381 -33.107 1.00 36.16 865 CYS A C 1
ATOM 6889 O O . CYS A 1 865 ? 21.631 -39.298 -33.437 1.00 36.16 865 CYS A O 1
ATOM 6891 N N . LYS A 1 866 ? 19.561 -38.589 -32.961 1.00 32.19 866 LYS A N 1
ATOM 6892 C CA . LYS A 1 866 ? 18.947 -39.868 -33.307 1.00 32.19 866 LYS A CA 1
ATOM 6893 C C . LYS A 1 866 ? 18.766 -39.898 -34.817 1.00 32.19 866 LYS A C 1
ATOM 6895 O O . LYS A 1 866 ? 17.852 -39.284 -35.360 1.00 32.19 866 LYS A O 1
ATOM 6900 N N . VAL A 1 867 ? 19.661 -40.603 -35.492 1.00 35.41 867 VAL A N 1
ATOM 6901 C CA . VAL A 1 867 ? 19.559 -40.843 -36.926 1.00 35.41 867 VAL A CA 1
ATOM 6902 C C . VAL A 1 867 ? 18.539 -41.956 -37.141 1.00 35.41 867 VAL A C 1
ATOM 6904 O O . VAL A 1 867 ? 18.761 -43.089 -36.718 1.00 35.41 867 VAL A O 1
ATOM 6907 N N . MET A 1 868 ? 17.403 -41.642 -37.762 1.00 31.81 868 MET A N 1
ATOM 6908 C CA . MET A 1 868 ? 16.435 -42.660 -38.166 1.00 31.81 868 MET A CA 1
ATOM 6909 C C . MET A 1 868 ? 16.224 -42.605 -39.667 1.00 31.81 868 MET A C 1
ATOM 6911 O O . MET A 1 868 ? 15.986 -41.543 -40.242 1.00 31.81 868 MET A O 1
ATOM 6915 N N . PHE A 1 869 ? 16.258 -43.778 -40.287 1.00 36.88 869 PHE A N 1
ATOM 6916 C CA . PHE A 1 869 ? 15.723 -43.948 -41.622 1.00 36.88 869 PHE A CA 1
ATOM 6917 C C . PHE A 1 869 ? 14.225 -44.200 -41.496 1.00 36.88 869 PHE A C 1
ATOM 6919 O O . PHE A 1 869 ? 13.807 -45.104 -40.771 1.00 36.88 869 PHE A O 1
ATOM 6926 N N . ASN A 1 870 ? 13.400 -43.388 -42.152 1.00 34.25 870 ASN A N 1
ATOM 6927 C CA . ASN A 1 870 ? 11.974 -43.700 -42.214 1.00 34.25 870 ASN A CA 1
ATOM 6928 C C . ASN A 1 870 ? 11.733 -44.895 -43.161 1.00 34.25 870 ASN A C 1
ATOM 6930 O O . ASN A 1 870 ? 12.630 -45.326 -43.886 1.00 34.25 870 ASN A O 1
ATOM 6934 N N . THR A 1 871 ? 10.509 -45.420 -43.199 1.00 28.61 871 THR A N 1
ATOM 6935 C CA . THR A 1 871 ? 10.133 -46.593 -44.015 1.00 28.61 871 THR A CA 1
ATOM 6936 C C . THR A 1 871 ? 10.315 -46.413 -45.529 1.00 28.61 871 THR A C 1
ATOM 6938 O O . THR A 1 871 ? 10.186 -47.381 -46.270 1.00 28.61 871 THR A O 1
ATOM 6941 N N . SER A 1 872 ? 10.655 -45.205 -45.995 1.00 31.52 872 SER A N 1
ATOM 6942 C CA . SER A 1 872 ? 11.020 -44.907 -47.388 1.00 31.52 872 SER A CA 1
ATOM 6943 C C . SER A 1 872 ? 12.533 -44.787 -47.634 1.00 31.52 872 SER A C 1
ATOM 6945 O O . SER A 1 872 ? 12.941 -44.407 -48.725 1.00 31.52 872 SER A O 1
ATOM 6947 N N . GLY A 1 873 ? 13.376 -45.090 -46.640 1.00 30.77 873 GLY A N 1
ATOM 6948 C CA . GLY A 1 873 ? 14.837 -45.016 -46.758 1.00 30.77 873 GLY A CA 1
ATOM 6949 C C . GLY A 1 873 ? 15.417 -43.600 -46.654 1.00 30.77 873 GLY A C 1
ATOM 6950 O O . GLY A 1 873 ? 16.596 -43.408 -46.942 1.00 30.77 873 GLY A O 1
ATOM 6951 N N . LYS A 1 874 ? 14.626 -42.602 -46.228 1.00 33.62 874 LYS A N 1
ATOM 6952 C CA . LYS A 1 874 ? 15.099 -41.223 -46.024 1.00 33.62 874 LYS A CA 1
ATOM 6953 C C . LYS A 1 874 ? 15.864 -41.118 -44.711 1.00 33.62 874 LYS A C 1
ATOM 6955 O O . LYS A 1 874 ? 15.317 -41.470 -43.670 1.00 33.62 874 LYS A O 1
ATOM 6960 N N . LEU A 1 875 ? 17.076 -40.573 -44.757 1.00 34.59 875 LEU A N 1
ATOM 6961 C CA . LEU A 1 875 ? 17.816 -40.138 -43.576 1.00 34.59 875 LEU A CA 1
ATOM 6962 C C . LEU A 1 875 ? 17.100 -38.929 -42.960 1.00 34.59 875 LEU A C 1
ATOM 6964 O O . LEU A 1 875 ? 17.054 -37.868 -43.579 1.00 34.59 875 LEU A O 1
ATOM 6968 N N . VAL A 1 876 ? 16.549 -39.074 -41.757 1.00 35.25 876 VAL A N 1
ATOM 6969 C CA . VAL A 1 876 ? 16.012 -37.945 -40.992 1.00 35.25 876 VAL A CA 1
ATOM 6970 C C . VAL A 1 876 ? 16.967 -37.667 -39.837 1.00 35.25 876 VAL A C 1
ATOM 6972 O O . VAL A 1 876 ? 17.111 -38.485 -38.925 1.00 35.25 876 VAL A O 1
ATOM 6975 N N . VAL A 1 877 ? 17.639 -36.516 -39.896 1.00 37.25 877 VAL A N 1
ATOM 6976 C CA . VAL A 1 877 ? 18.425 -35.977 -38.783 1.00 37.25 877 VAL A CA 1
ATOM 6977 C C . VAL A 1 877 ? 17.495 -35.066 -37.994 1.00 37.25 877 VAL A C 1
ATOM 6979 O O . VAL A 1 877 ? 17.142 -33.988 -38.462 1.00 37.25 877 VAL A O 1
ATOM 6982 N N . ILE A 1 878 ? 17.048 -35.523 -36.827 1.00 36.06 878 ILE A N 1
ATOM 6983 C CA . ILE A 1 878 ? 16.282 -34.689 -35.898 1.00 36.06 878 ILE A CA 1
ATOM 6984 C C . ILE A 1 878 ? 17.248 -34.251 -34.801 1.00 36.06 878 ILE A C 1
ATOM 6986 O O . ILE A 1 878 ? 17.678 -35.079 -33.997 1.00 36.06 878 ILE A O 1
ATOM 6990 N N . ASP A 1 879 ? 17.582 -32.964 -34.780 1.00 37.41 879 ASP A N 1
ATOM 6991 C CA . ASP A 1 879 ? 18.195 -32.312 -33.623 1.00 37.41 879 ASP A CA 1
ATOM 6992 C C . ASP A 1 879 ? 17.185 -31.333 -33.012 1.00 37.41 879 ASP A C 1
ATOM 6994 O O . ASP A 1 879 ? 16.445 -30.656 -33.726 1.00 37.41 879 ASP A O 1
ATOM 6998 N N . GLN A 1 880 ? 17.131 -31.299 -31.683 1.00 36.56 880 GLN A N 1
ATOM 6999 C CA . GLN A 1 880 ? 16.311 -30.372 -30.919 1.00 36.56 880 GLN A CA 1
ATOM 7000 C C . GLN A 1 880 ? 17.081 -29.143 -30.419 1.00 36.56 880 GLN A C 1
ATOM 7002 O O . GLN A 1 880 ? 16.402 -28.282 -29.871 1.00 36.56 880 GLN A O 1
ATOM 7007 N N . ASN A 1 881 ? 18.416 -29.004 -30.565 1.00 40.19 881 ASN A N 1
ATOM 7008 C CA . ASN A 1 881 ? 19.094 -27.846 -29.947 1.00 40.19 881 ASN A CA 1
ATOM 7009 C C . ASN A 1 881 ? 20.461 -27.340 -30.467 1.00 40.19 881 ASN A C 1
ATOM 7011 O O . ASN A 1 881 ? 21.014 -26.458 -29.813 1.00 40.19 881 ASN A O 1
ATOM 7015 N N . THR A 1 882 ? 21.015 -27.743 -31.612 1.00 35.72 882 THR A N 1
ATOM 7016 C CA . THR A 1 882 ? 22.253 -27.110 -32.125 1.00 35.72 882 THR A CA 1
ATOM 7017 C C . THR A 1 882 ? 22.289 -27.017 -33.650 1.00 35.72 882 THR A C 1
ATOM 7019 O O . THR A 1 882 ? 22.330 -28.011 -34.363 1.00 35.72 882 THR A O 1
ATOM 7022 N N . GLY A 1 883 ? 22.264 -25.784 -34.163 1.00 40.47 883 GLY A N 1
ATOM 7023 C CA . GLY A 1 883 ? 22.163 -25.475 -35.587 1.00 40.47 883 GLY A CA 1
ATOM 7024 C C . GLY A 1 883 ? 23.252 -26.108 -36.457 1.00 40.47 883 GLY A C 1
ATOM 7025 O O . GLY A 1 883 ? 24.420 -25.749 -36.374 1.00 40.47 883 GLY A O 1
ATOM 7026 N N . LEU A 1 884 ? 22.828 -26.982 -37.367 1.00 30.38 884 LEU A N 1
ATOM 7027 C CA . LEU A 1 884 ? 23.480 -27.212 -38.654 1.00 30.38 884 LEU A CA 1
ATOM 7028 C C . LEU A 1 884 ? 22.606 -26.529 -39.712 1.00 30.38 884 LEU A C 1
ATOM 7030 O O . LEU A 1 884 ? 21.674 -27.130 -40.242 1.00 30.38 884 LEU A O 1
ATOM 7034 N N . LEU A 1 885 ? 22.858 -25.245 -39.969 1.00 35.41 885 LEU A N 1
ATOM 7035 C CA . LEU A 1 885 ? 22.215 -24.498 -41.052 1.00 35.41 885 LEU A CA 1
ATOM 7036 C C . LEU A 1 885 ? 23.125 -24.523 -42.281 1.00 35.41 885 LEU A C 1
ATOM 7038 O O . LEU A 1 885 ? 24.270 -24.086 -42.226 1.00 35.41 885 LEU A O 1
ATOM 7042 N N . TRP A 1 886 ? 22.600 -25.012 -43.401 1.00 34.06 886 TRP A N 1
ATOM 7043 C CA . TRP A 1 886 ? 23.181 -24.785 -44.722 1.00 34.06 886 TRP A CA 1
ATOM 7044 C C . TRP A 1 886 ? 22.564 -23.478 -45.235 1.00 34.06 886 TRP A C 1
ATOM 7046 O O . TRP A 1 886 ? 21.420 -23.481 -45.680 1.00 34.06 886 TRP A O 1
ATOM 7056 N N . GLY A 1 887 ? 23.256 -22.348 -45.073 1.00 34.16 887 GLY A N 1
ATOM 7057 C CA . GLY A 1 887 ? 22.774 -21.037 -45.525 1.00 34.16 887 GLY A CA 1
ATOM 7058 C C . GLY A 1 887 ? 23.493 -20.576 -46.792 1.00 34.16 887 GLY A C 1
ATOM 7059 O O . GLY A 1 887 ? 24.716 -20.476 -46.784 1.00 34.16 887 GLY A O 1
ATOM 7060 N N . SER A 1 888 ? 22.751 -20.263 -47.860 1.00 33.44 888 SER A N 1
ATOM 7061 C CA . SER A 1 888 ? 23.253 -19.454 -48.980 1.00 33.44 888 SER A CA 1
ATOM 7062 C C . SER A 1 888 ? 22.809 -18.003 -48.780 1.00 33.44 888 SER A C 1
ATOM 7064 O O . SER A 1 888 ? 21.615 -17.760 -48.607 1.00 33.44 888 SER A O 1
ATOM 7066 N N . PHE A 1 889 ? 23.724 -17.037 -48.832 1.00 34.59 889 PHE A N 1
ATOM 7067 C CA . PHE A 1 889 ? 23.378 -15.616 -48.735 1.00 34.59 889 PHE A CA 1
ATOM 7068 C C . PHE A 1 889 ? 23.330 -14.993 -50.139 1.00 34.59 889 PHE A C 1
ATOM 7070 O O . PHE A 1 889 ? 24.344 -14.898 -50.827 1.00 34.59 889 PHE A O 1
ATOM 7077 N N . SER A 1 890 ? 22.137 -14.588 -50.583 1.00 36.78 890 SER A N 1
ATOM 7078 C CA . SER A 1 890 ? 21.895 -13.850 -51.831 1.00 36.78 890 SER A CA 1
ATOM 7079 C C . SER A 1 890 ? 20.939 -12.694 -51.535 1.00 36.78 890 SER A C 1
ATOM 7081 O O . SER A 1 890 ? 19.943 -12.891 -50.849 1.00 36.78 890 SER A O 1
ATOM 7083 N N . LYS A 1 891 ? 21.231 -11.499 -52.064 1.00 31.47 891 LYS A N 1
ATOM 7084 C CA . LYS A 1 891 ? 20.425 -10.271 -51.892 1.00 31.47 891 LYS A CA 1
ATOM 7085 C C . LYS A 1 891 ? 19.142 -10.244 -52.751 1.00 31.47 891 LYS A C 1
ATOM 7087 O O . LYS A 1 891 ? 18.399 -9.278 -52.665 1.00 31.47 891 LYS A O 1
ATOM 7092 N N . ASP A 1 892 ? 18.900 -11.296 -53.540 1.00 38.12 892 ASP A N 1
ATOM 7093 C CA . ASP A 1 892 ? 17.880 -11.351 -54.604 1.00 38.12 892 ASP A CA 1
ATOM 7094 C C . ASP A 1 892 ? 16.859 -12.504 -54.488 1.00 38.12 892 ASP A C 1
ATOM 7096 O O . ASP A 1 892 ? 16.190 -12.804 -55.471 1.00 38.12 892 ASP A O 1
ATOM 7100 N N . GLU A 1 893 ? 16.710 -13.194 -53.352 1.00 41.50 893 GLU A N 1
ATOM 7101 C CA . GLU A 1 893 ? 15.738 -14.305 -53.285 1.00 41.50 893 GLU A CA 1
ATOM 7102 C C . GLU A 1 893 ? 14.615 -14.077 -52.263 1.00 41.50 893 GLU A C 1
ATOM 7104 O O . GLU A 1 893 ? 14.834 -14.042 -51.053 1.00 41.50 893 GLU A O 1
ATOM 7109 N N . ASP A 1 894 ? 13.395 -13.969 -52.796 1.00 38.28 894 ASP A N 1
ATOM 7110 C CA . ASP A 1 894 ? 12.145 -14.276 -52.108 1.00 38.28 894 ASP A CA 1
ATOM 7111 C C . ASP A 1 894 ? 12.207 -15.708 -51.515 1.00 38.28 894 ASP A C 1
ATOM 7113 O O . ASP A 1 894 ? 12.296 -16.695 -52.239 1.00 38.28 894 ASP A O 1
ATOM 7117 N N . ASP A 1 895 ? 12.179 -15.809 -50.185 1.00 40.09 895 ASP A N 1
ATOM 7118 C CA . ASP A 1 895 ? 11.567 -16.853 -49.332 1.00 40.09 895 ASP A CA 1
ATOM 7119 C C . ASP A 1 895 ? 11.679 -18.371 -49.671 1.00 40.09 895 ASP A C 1
ATOM 7121 O O . ASP A 1 895 ? 10.834 -19.155 -49.228 1.00 40.09 895 ASP A O 1
ATOM 7125 N N . LEU A 1 896 ? 12.693 -18.865 -50.400 1.00 44.78 896 LEU A N 1
ATOM 7126 C CA . LEU A 1 896 ? 12.813 -20.310 -50.700 1.00 44.78 896 LEU A CA 1
ATOM 7127 C C . LEU A 1 896 ? 13.905 -21.056 -49.900 1.00 44.78 896 LEU A C 1
ATOM 7129 O O . LEU A 1 896 ? 15.068 -20.672 -49.824 1.00 44.78 896 LEU A O 1
ATOM 7133 N N . SER A 1 897 ? 13.503 -22.185 -49.296 1.00 42.75 897 SER A N 1
ATOM 7134 C CA . SER A 1 897 ? 14.322 -23.047 -48.422 1.00 42.75 897 SER A CA 1
ATOM 7135 C C . SER A 1 897 ? 15.218 -24.039 -49.193 1.00 42.75 897 SER A C 1
ATOM 7137 O O . SER A 1 897 ? 14.849 -24.527 -50.264 1.00 42.75 897 SER A O 1
ATOM 7139 N N . HIS A 1 898 ? 16.369 -24.393 -48.607 1.00 45.09 898 HIS A N 1
ATOM 7140 C CA . HIS A 1 898 ? 17.335 -25.372 -49.134 1.00 45.09 898 HIS A CA 1
ATOM 7141 C C . HIS A 1 898 ? 17.111 -26.771 -48.538 1.00 45.09 898 HIS A C 1
ATOM 7143 O O . HIS A 1 898 ? 16.835 -26.899 -47.344 1.00 45.09 898 HIS A O 1
ATOM 7149 N N . PHE A 1 899 ? 17.261 -27.828 -49.346 1.00 45.72 899 PHE A N 1
ATOM 7150 C CA . PHE A 1 899 ? 17.006 -29.214 -48.926 1.00 45.72 899 PHE A CA 1
ATOM 7151 C C . PHE A 1 899 ? 18.121 -30.168 -49.362 1.00 45.72 899 PHE A C 1
ATOM 7153 O O . PHE A 1 899 ? 18.733 -29.993 -50.413 1.00 45.72 899 PHE A O 1
ATOM 7160 N N . ALA A 1 900 ? 18.348 -31.226 -48.581 1.00 46.38 900 ALA A N 1
ATOM 7161 C CA . ALA A 1 900 ? 19.265 -32.308 -48.921 1.00 46.38 900 ALA A CA 1
ATOM 7162 C C . ALA A 1 900 ? 18.559 -33.660 -48.789 1.00 46.38 900 ALA A C 1
ATOM 7164 O O . ALA A 1 900 ? 17.856 -33.906 -47.809 1.00 46.38 900 ALA A O 1
ATOM 7165 N N . GLU A 1 901 ? 18.750 -34.549 -49.761 1.00 46.56 901 GLU A N 1
ATOM 7166 C CA . GLU A 1 901 ? 18.234 -35.913 -49.693 1.00 46.56 901 GLU A CA 1
ATOM 7167 C C . GLU A 1 901 ? 19.258 -36.925 -50.206 1.00 46.56 901 GLU A C 1
ATOM 7169 O O . GLU A 1 901 ? 20.082 -36.638 -51.075 1.00 46.56 901 GLU A O 1
ATOM 7174 N N . PHE A 1 902 ? 19.189 -38.142 -49.673 1.00 44.47 902 PHE A N 1
ATOM 7175 C CA . PHE A 1 902 ? 19.919 -39.275 -50.225 1.00 44.47 902 PHE A CA 1
ATOM 7176 C C . PHE A 1 902 ? 18.979 -40.024 -51.170 1.00 44.47 902 PHE A C 1
ATOM 7178 O O . PHE A 1 902 ? 17.987 -40.604 -50.726 1.00 44.47 902 PHE A O 1
ATOM 7185 N N . LYS A 1 903 ? 19.260 -39.992 -52.475 1.00 46.31 903 LYS A N 1
ATOM 7186 C CA . LYS A 1 903 ? 18.401 -40.584 -53.509 1.00 46.31 903 LYS A CA 1
ATOM 7187 C C . LYS A 1 903 ? 19.248 -41.323 -54.529 1.00 46.31 903 LYS A C 1
ATOM 7189 O O . LYS A 1 903 ? 20.257 -40.812 -54.996 1.00 46.31 903 LYS A O 1
ATOM 7194 N N . ASN A 1 904 ? 18.846 -42.553 -54.846 1.00 47.38 904 ASN A N 1
ATOM 7195 C CA . ASN A 1 904 ? 19.546 -43.443 -55.779 1.00 47.38 904 ASN A CA 1
ATOM 7196 C C . ASN A 1 904 ? 21.041 -43.638 -55.462 1.00 47.38 904 ASN A C 1
ATOM 7198 O O . ASN A 1 904 ? 21.868 -43.730 -56.360 1.00 47.38 904 ASN A O 1
ATOM 7202 N N . GLY A 1 905 ? 21.408 -43.705 -54.178 1.00 44.84 905 GLY A N 1
ATOM 7203 C CA . GLY A 1 905 ? 22.806 -43.925 -53.805 1.00 44.84 905 GLY A CA 1
ATOM 7204 C C . GLY A 1 905 ? 23.710 -42.701 -53.948 1.00 44.84 905 GLY A C 1
ATOM 7205 O O . GLY A 1 905 ? 24.930 -42.853 -53.910 1.00 44.84 905 GLY A O 1
ATOM 7206 N N . GLN A 1 906 ? 23.121 -41.517 -54.128 1.00 47.66 906 GLN A N 1
ATOM 7207 C CA . GLN A 1 906 ? 23.815 -40.241 -54.197 1.00 47.66 906 GLN A CA 1
ATOM 7208 C C . GLN A 1 906 ? 23.256 -39.290 -53.137 1.00 47.66 906 GLN A C 1
ATOM 7210 O O . GLN A 1 906 ? 22.043 -39.222 -52.925 1.00 47.66 906 GLN A O 1
ATOM 7215 N N . PHE A 1 907 ? 24.137 -38.537 -52.483 1.00 48.09 907 PHE A N 1
ATOM 7216 C CA . PHE A 1 907 ? 23.730 -37.385 -51.689 1.00 48.09 907 PHE A CA 1
ATOM 7217 C C . PHE A 1 907 ? 23.519 -36.207 -52.634 1.00 48.09 907 PHE A C 1
ATOM 7219 O O . PHE A 1 907 ? 24.423 -35.875 -53.406 1.00 48.09 907 PHE A O 1
ATOM 7226 N N . VAL A 1 908 ? 22.321 -35.625 -52.601 1.00 52.41 908 VAL A N 1
ATOM 7227 C CA . VAL A 1 908 ? 21.914 -34.548 -53.502 1.00 52.41 908 VAL A CA 1
ATOM 7228 C C . VAL A 1 908 ? 21.352 -33.384 -52.701 1.00 52.41 908 VAL A C 1
ATOM 7230 O O . VAL A 1 908 ? 20.516 -33.581 -51.819 1.00 52.41 908 VAL A O 1
ATOM 7233 N N . THR A 1 909 ? 21.792 -32.172 -53.024 1.00 48.19 909 THR A N 1
ATOM 7234 C CA . THR A 1 909 ? 21.272 -30.926 -52.447 1.00 48.19 909 THR A CA 1
ATOM 7235 C C . THR A 1 909 ? 20.505 -30.129 -53.504 1.00 48.19 909 THR A C 1
ATOM 7237 O O . THR A 1 909 ? 20.861 -30.152 -54.685 1.00 48.19 909 THR A O 1
ATOM 7240 N N . TRP A 1 910 ? 19.430 -29.446 -53.101 1.00 52.84 910 TRP A N 1
ATOM 7241 C CA . TRP A 1 910 ? 18.510 -28.733 -53.996 1.00 52.84 910 TRP A CA 1
ATOM 7242 C C . TRP A 1 910 ? 18.127 -27.356 -53.449 1.00 52.84 910 TRP A C 1
ATOM 7244 O O . TRP A 1 910 ? 18.062 -27.160 -52.230 1.00 52.84 910 TRP A O 1
ATOM 7254 N N . ARG A 1 911 ? 17.772 -26.453 -54.370 1.00 49.41 911 ARG A N 1
ATOM 7255 C CA . ARG A 1 911 ? 16.967 -25.254 -54.094 1.00 49.41 911 ARG A CA 1
ATOM 7256 C C . ARG A 1 911 ? 15.485 -25.584 -54.324 1.00 49.41 911 ARG A C 1
ATOM 7258 O O . ARG A 1 911 ? 15.133 -26.101 -55.388 1.00 49.41 911 ARG A O 1
ATOM 7265 N N . GLY A 1 912 ? 14.635 -25.336 -53.322 1.00 51.72 912 GLY A N 1
ATOM 7266 C CA . GLY A 1 912 ? 13.244 -25.810 -53.280 1.00 51.72 912 GLY A CA 1
ATOM 7267 C C . GLY A 1 912 ? 13.096 -27.234 -52.717 1.00 51.72 912 GLY A C 1
ATOM 7268 O O . GLY A 1 912 ? 14.076 -27.946 -52.504 1.00 51.72 912 GLY A O 1
ATOM 7269 N N . THR A 1 913 ? 11.861 -27.666 -52.440 1.00 52.16 913 THR A N 1
ATOM 7270 C CA . THR A 1 913 ? 11.585 -28.992 -51.846 1.00 52.16 913 THR A CA 1
ATOM 7271 C C . THR A 1 913 ? 11.952 -30.138 -52.800 1.00 52.16 913 THR A C 1
ATOM 7273 O O . THR A 1 913 ? 11.758 -29.979 -54.007 1.00 52.16 913 THR A O 1
ATOM 7276 N N . PRO A 1 914 ? 12.358 -31.326 -52.312 1.00 47.94 914 PRO A N 1
ATOM 7277 C CA . PRO A 1 914 ? 12.663 -32.476 -53.172 1.00 47.94 914 PRO A CA 1
ATOM 7278 C C . PRO A 1 914 ? 11.514 -32.912 -54.099 1.00 47.94 914 PRO A C 1
ATOM 7280 O O . PRO A 1 914 ? 11.749 -33.530 -55.138 1.00 47.94 914 PRO A O 1
ATOM 7283 N N . GLU A 1 915 ? 10.265 -32.588 -53.749 1.00 49.38 915 GLU A N 1
ATOM 7284 C CA . GLU A 1 915 ? 9.072 -32.868 -54.554 1.00 49.38 915 GLU A CA 1
ATOM 7285 C C . GLU A 1 915 ? 8.858 -31.877 -55.720 1.00 49.38 915 GLU A C 1
ATOM 7287 O O . GLU A 1 915 ? 8.158 -32.202 -56.681 1.00 49.38 915 GLU A O 1
ATOM 7292 N N . LYS A 1 916 ? 9.471 -30.687 -55.659 1.00 51.03 916 LYS A N 1
ATOM 7293 C CA . LYS A 1 916 ? 9.502 -29.653 -56.712 1.00 51.03 916 LYS A CA 1
ATOM 7294 C C . LYS A 1 916 ? 10.865 -28.940 -56.702 1.00 51.03 916 LYS A C 1
ATOM 7296 O O . LYS A 1 916 ? 10.942 -27.793 -56.258 1.00 51.03 916 LYS A O 1
ATOM 7301 N N . PRO A 1 917 ? 11.945 -29.610 -57.133 1.00 56.62 917 PRO A N 1
ATOM 7302 C CA . PRO A 1 917 ? 13.268 -29.005 -57.116 1.00 56.62 917 PRO A CA 1
ATOM 7303 C C . PRO A 1 917 ? 13.359 -27.950 -58.221 1.00 56.62 917 PRO A C 1
ATOM 7305 O O . PRO A 1 917 ? 13.053 -28.242 -59.377 1.00 56.62 917 PRO A O 1
ATOM 7308 N N . GLU A 1 918 ? 13.796 -26.739 -57.880 1.00 48.88 918 GLU A N 1
ATOM 7309 C CA . GLU A 1 918 ? 14.113 -25.724 -58.889 1.00 48.88 918 GLU A CA 1
ATOM 7310 C C . GLU A 1 918 ? 15.442 -26.039 -59.573 1.00 48.88 918 GLU A C 1
ATOM 7312 O O . GLU A 1 918 ? 15.525 -26.036 -60.799 1.00 48.88 918 GLU A O 1
ATOM 7317 N N . VAL A 1 919 ? 16.483 -26.330 -58.783 1.00 44.16 919 VAL A N 1
ATOM 7318 C CA . VAL A 1 919 ? 17.835 -26.661 -59.262 1.00 44.16 919 VAL A CA 1
ATOM 7319 C C . VAL A 1 919 ? 18.491 -27.668 -58.315 1.00 44.16 919 VAL A C 1
ATOM 7321 O O . VAL A 1 919 ? 18.382 -27.551 -57.094 1.00 44.16 919 VAL A O 1
ATOM 7324 N N . ALA A 1 920 ? 19.188 -28.660 -58.879 1.00 47.06 920 ALA A N 1
ATOM 7325 C CA . ALA A 1 920 ? 20.091 -29.536 -58.134 1.00 47.06 920 ALA A CA 1
ATOM 7326 C C . ALA A 1 920 ? 21.453 -28.845 -57.996 1.00 47.06 920 ALA A C 1
ATOM 7328 O O . ALA A 1 920 ? 22.121 -28.628 -59.004 1.00 47.06 920 ALA A O 1
ATOM 7329 N N . LEU A 1 921 ? 21.841 -28.515 -56.767 1.00 42.97 921 LEU A N 1
ATOM 7330 C CA . LEU A 1 921 ? 23.049 -27.744 -56.465 1.00 42.97 921 LEU A CA 1
ATOM 7331 C C . LEU A 1 921 ? 24.299 -28.634 -56.491 1.00 42.97 921 LEU A C 1
ATOM 7333 O O . LEU A 1 921 ? 25.354 -28.226 -56.961 1.00 42.97 921 LEU A O 1
ATOM 7337 N N . TRP A 1 922 ? 24.188 -29.887 -56.032 1.00 43.38 922 TRP A N 1
ATOM 7338 C CA . TRP A 1 922 ? 25.310 -30.831 -56.033 1.00 43.38 922 TRP A CA 1
ATOM 7339 C C . TRP A 1 922 ? 24.854 -32.296 -55.958 1.00 43.38 922 TRP A C 1
ATOM 7341 O O . TRP A 1 922 ? 23.829 -32.588 -55.347 1.00 43.38 922 TRP A O 1
ATOM 7351 N N . LYS A 1 923 ? 25.619 -33.232 -56.551 1.00 46.09 923 LYS A N 1
ATOM 7352 C CA . LYS A 1 923 ? 25.385 -34.693 -56.500 1.00 46.09 923 LYS A CA 1
ATOM 7353 C C . LYS A 1 923 ? 26.684 -35.464 -56.241 1.00 46.09 923 LYS A C 1
ATOM 7355 O O . LYS A 1 923 ? 27.668 -35.265 -56.952 1.00 46.09 923 LYS A O 1
ATOM 7360 N N . SER A 1 924 ? 26.684 -36.405 -55.293 1.00 46.25 924 SER A N 1
ATOM 7361 C CA . SER A 1 924 ? 27.818 -37.327 -55.099 1.00 46.25 924 SER A CA 1
ATOM 7362 C C . SER A 1 924 ? 27.913 -38.381 -56.221 1.00 46.25 924 SER A C 1
ATOM 7364 O O . SER A 1 924 ? 26.935 -38.645 -56.913 1.00 46.25 924 SER A O 1
ATOM 7366 N N . ARG A 1 925 ? 29.068 -39.043 -56.407 1.00 44.22 925 ARG A N 1
ATOM 7367 C CA . ARG A 1 925 ? 29.185 -40.210 -57.321 1.00 44.22 925 ARG A CA 1
ATOM 7368 C C . ARG A 1 925 ? 28.365 -41.409 -56.799 1.00 44.22 925 ARG A C 1
ATOM 7370 O O . ARG A 1 925 ? 28.142 -41.494 -55.594 1.00 44.22 925 ARG A O 1
ATOM 7377 N N . GLU A 1 926 ? 27.895 -42.286 -57.695 1.00 43.44 926 GLU A N 1
ATOM 7378 C CA . GLU A 1 926 ? 27.001 -43.416 -57.361 1.00 43.44 926 GLU A CA 1
ATOM 7379 C C . GLU A 1 926 ? 27.657 -44.495 -56.462 1.00 43.44 926 GLU A C 1
ATOM 7381 O O . GLU A 1 926 ? 28.765 -44.947 -56.740 1.00 43.44 926 GLU A O 1
ATOM 7386 N N . GLN A 1 927 ? 26.908 -44.854 -55.403 1.00 46.84 927 GLN A N 1
ATOM 7387 C CA . GLN A 1 927 ? 26.961 -45.941 -54.394 1.00 46.84 927 GLN A CA 1
ATOM 7388 C C . GLN A 1 927 ? 28.282 -46.470 -53.793 1.00 46.84 927 GLN A C 1
ATOM 7390 O O . GLN A 1 927 ? 29.124 -47.049 -54.475 1.00 46.84 927 GLN A O 1
ATOM 7395 N N . PRO A 1 928 ? 28.306 -46.544 -52.446 1.00 45.00 928 PRO A N 1
ATOM 7396 C CA . PRO A 1 928 ? 28.671 -47.729 -51.667 1.00 45.00 928 PRO A CA 1
ATOM 7397 C C . PRO A 1 928 ? 27.425 -48.529 -51.194 1.00 45.00 928 PRO A C 1
ATOM 7399 O O . PRO A 1 928 ? 26.331 -47.978 -51.075 1.00 45.00 928 PRO A O 1
ATOM 7402 N N . GLU A 1 929 ? 27.600 -49.832 -50.928 1.00 44.78 929 GLU A N 1
ATOM 7403 C CA . GLU A 1 929 ? 26.550 -50.808 -50.558 1.00 44.78 929 GLU A CA 1
ATOM 7404 C C . GLU A 1 929 ? 25.808 -50.529 -49.218 1.00 44.78 929 GLU A C 1
ATOM 7406 O O . GLU A 1 929 ? 26.352 -49.856 -48.340 1.00 44.78 929 GLU A O 1
ATOM 7411 N N . PRO A 1 930 ? 24.593 -51.088 -49.001 1.00 42.88 930 PRO A N 1
ATOM 7412 C CA . PRO A 1 930 ? 23.811 -50.912 -47.764 1.00 42.88 930 PRO A CA 1
ATOM 7413 C C . PRO A 1 930 ? 24.514 -51.422 -46.485 1.00 42.88 930 PRO A C 1
ATOM 7415 O O . PRO A 1 930 ? 25.090 -52.508 -46.480 1.00 42.88 930 PRO A O 1
ATOM 7418 N N . GLY A 1 931 ? 24.413 -50.681 -45.368 1.00 50.22 931 GLY A N 1
ATOM 7419 C CA . GLY A 1 931 ? 24.946 -51.075 -44.048 1.00 50.22 931 GLY A CA 1
ATOM 7420 C C . GLY A 1 931 ? 24.947 -49.945 -43.000 1.00 50.22 931 GLY A C 1
ATOM 7421 O O . GLY A 1 931 ? 24.493 -48.839 -43.292 1.00 50.22 931 GLY A O 1
ATOM 7422 N N . ASP A 1 932 ? 25.482 -50.196 -41.797 1.00 43.59 932 ASP A N 1
ATOM 7423 C CA . ASP A 1 932 ? 25.658 -49.182 -40.739 1.00 43.59 932 ASP A CA 1
ATOM 7424 C C . ASP A 1 932 ? 26.892 -48.303 -41.007 1.00 43.59 932 ASP A C 1
ATOM 7426 O O . ASP A 1 932 ? 28.037 -48.765 -40.989 1.00 43.59 932 ASP A O 1
ATOM 7430 N N . HIS A 1 933 ? 26.649 -47.014 -41.242 1.00 50.47 933 HIS A N 1
ATOM 7431 C CA . HIS A 1 933 ? 27.659 -46.024 -41.613 1.00 50.47 933 HIS A CA 1
ATOM 7432 C C . HIS A 1 933 ? 27.842 -44.983 -40.500 1.00 50.47 933 HIS A C 1
ATOM 7434 O O . HIS A 1 933 ? 26.878 -44.547 -39.872 1.00 50.47 933 HIS A O 1
ATOM 7440 N N . ARG A 1 934 ? 29.084 -44.555 -40.265 1.00 45.91 934 ARG A N 1
ATOM 7441 C CA . ARG A 1 934 ? 29.463 -43.532 -39.281 1.00 45.91 934 ARG A CA 1
ATOM 7442 C C . ARG A 1 934 ? 30.286 -42.429 -39.933 1.00 45.91 934 ARG A C 1
ATOM 7444 O O . ARG A 1 934 ? 31.097 -42.700 -40.814 1.00 45.91 934 ARG A O 1
ATOM 7451 N N . LEU A 1 935 ? 30.100 -41.196 -39.468 1.00 45.69 935 LEU A N 1
ATOM 7452 C CA . LEU A 1 935 ? 30.850 -40.023 -39.916 1.00 45.69 935 LEU A CA 1
ATOM 7453 C C . LEU A 1 935 ? 32.069 -39.802 -39.004 1.00 45.69 935 LEU A C 1
ATOM 7455 O O . LEU A 1 935 ? 31.960 -39.915 -37.784 1.00 45.69 935 LEU A O 1
ATOM 7459 N N . ALA A 1 936 ? 33.233 -39.503 -39.572 1.00 43.72 936 ALA A N 1
ATOM 7460 C CA . ALA A 1 936 ? 34.419 -39.070 -38.830 1.00 43.72 936 ALA A CA 1
ATOM 7461 C C . ALA A 1 936 ? 35.281 -38.132 -39.679 1.00 43.72 9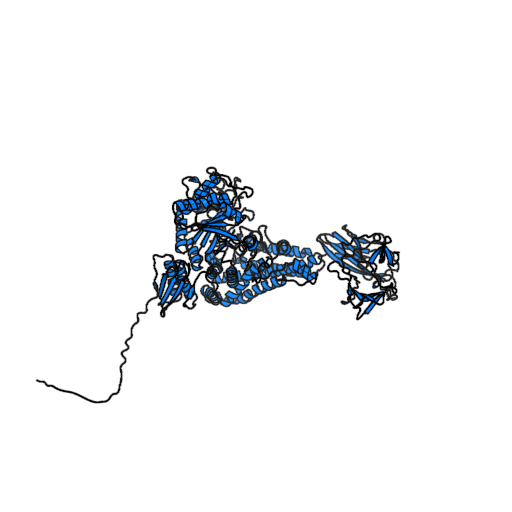36 ALA A C 1
ATOM 7463 O O . ALA A 1 936 ? 35.058 -37.991 -40.874 1.00 43.72 936 ALA A O 1
ATOM 7464 N N . ILE A 1 937 ? 36.286 -37.504 -39.074 1.00 43.06 937 ILE A N 1
ATOM 7465 C CA . ILE A 1 937 ? 37.294 -36.705 -39.779 1.00 43.06 937 ILE A CA 1
ATOM 7466 C C . ILE A 1 937 ? 38.662 -37.357 -39.542 1.00 43.06 937 ILE A C 1
ATOM 7468 O O . ILE A 1 937 ? 38.981 -37.749 -38.417 1.00 43.06 937 ILE A O 1
ATOM 7472 N N . THR A 1 938 ? 39.451 -37.547 -40.603 1.00 41.09 938 THR A N 1
ATOM 7473 C CA . THR A 1 938 ? 40.790 -38.158 -40.514 1.00 41.09 938 THR A CA 1
ATOM 7474 C C . THR A 1 938 ? 41.823 -37.182 -39.945 1.00 41.09 938 THR A C 1
ATOM 7476 O O . THR A 1 938 ? 41.612 -35.974 -39.929 1.00 41.09 938 THR A O 1
ATOM 7479 N N . VAL A 1 939 ? 42.992 -37.687 -39.533 1.00 35.00 939 VAL A N 1
ATOM 7480 C CA . VAL A 1 939 ? 44.128 -36.855 -39.072 1.00 35.00 939 VAL A CA 1
ATOM 7481 C C . VAL A 1 939 ? 44.624 -35.895 -40.172 1.00 35.00 939 VAL A C 1
ATOM 7483 O O . VAL A 1 939 ? 45.119 -34.815 -39.870 1.00 35.00 939 VAL A O 1
ATOM 7486 N N . GLY A 1 940 ? 44.412 -36.245 -41.448 1.00 36.47 940 GLY A N 1
ATOM 7487 C CA . GLY A 1 940 ? 44.623 -35.375 -42.613 1.00 36.47 940 GLY A CA 1
ATOM 7488 C C . GLY A 1 940 ? 43.435 -34.464 -42.953 1.00 36.47 940 GLY A C 1
ATOM 7489 O O . GLY A 1 940 ? 43.392 -33.926 -44.051 1.00 36.47 940 GLY A O 1
ATOM 7490 N N . LYS A 1 941 ? 42.467 -34.306 -42.037 1.00 43.72 941 LYS A N 1
ATOM 7491 C CA . LYS A 1 941 ? 41.319 -33.380 -42.129 1.00 43.72 941 LYS A CA 1
ATOM 7492 C C . LYS A 1 941 ? 40.345 -33.688 -43.262 1.00 43.72 941 LYS A C 1
ATOM 7494 O O . LYS A 1 941 ? 39.681 -32.803 -43.787 1.00 43.72 941 LYS A O 1
ATOM 7499 N N . ARG A 1 942 ? 40.232 -34.965 -43.623 1.00 42.91 942 ARG A N 1
ATOM 7500 C CA . ARG A 1 942 ? 39.277 -35.429 -44.634 1.00 42.91 942 ARG A CA 1
ATOM 7501 C C . ARG A 1 942 ? 38.026 -35.941 -43.941 1.00 42.91 942 ARG A C 1
ATOM 7503 O O . ARG A 1 942 ? 38.137 -36.772 -43.037 1.00 42.91 942 ARG A O 1
ATOM 7510 N N . LEU A 1 943 ? 36.854 -35.478 -44.362 1.00 47.56 943 LEU A N 1
ATOM 7511 C CA . LEU A 1 943 ? 35.583 -36.026 -43.903 1.00 47.56 943 LEU A CA 1
ATOM 7512 C C . LEU A 1 943 ? 35.455 -37.452 -44.439 1.00 47.56 943 LEU A C 1
ATOM 7514 O O . LEU A 1 943 ? 35.586 -37.675 -45.637 1.00 47.56 943 LEU A O 1
ATOM 7518 N N . ILE A 1 944 ? 35.216 -38.421 -43.566 1.00 46.97 944 ILE A N 1
ATOM 7519 C CA . ILE A 1 944 ? 35.018 -39.818 -43.930 1.00 46.97 944 ILE A CA 1
ATOM 7520 C C . ILE A 1 944 ? 33.662 -40.319 -43.483 1.00 46.97 944 ILE A C 1
ATOM 7522 O O . ILE A 1 944 ? 33.190 -40.026 -42.387 1.00 46.97 944 ILE A O 1
ATOM 7526 N N . ILE A 1 945 ? 33.090 -41.166 -44.323 1.00 51.53 945 ILE A N 1
ATOM 7527 C CA . ILE A 1 945 ? 32.040 -42.093 -43.944 1.00 51.53 945 ILE A CA 1
ATOM 7528 C C . ILE A 1 945 ? 32.706 -43.466 -43.877 1.00 51.53 945 ILE A C 1
ATOM 7530 O O . ILE A 1 945 ? 33.356 -43.897 -44.832 1.00 51.53 945 ILE A O 1
ATOM 7534 N N . TYR A 1 946 ? 32.597 -44.144 -42.741 1.00 54.47 946 TYR A N 1
ATOM 7535 C CA . TYR A 1 946 ? 33.190 -45.459 -42.519 1.00 54.47 946 TYR A CA 1
ATOM 7536 C C . TYR A 1 946 ? 32.188 -46.415 -41.878 1.00 54.47 946 TYR A C 1
ATOM 7538 O O . TYR A 1 946 ? 31.271 -45.991 -41.181 1.00 54.47 946 TYR A O 1
ATOM 7546 N N . ARG A 1 947 ? 32.388 -47.714 -42.082 1.00 58.44 947 ARG A N 1
ATOM 7547 C CA . ARG A 1 947 ? 31.664 -48.777 -41.376 1.00 58.44 947 ARG A CA 1
ATOM 7548 C C . ARG A 1 947 ? 32.572 -49.453 -40.357 1.00 58.44 947 ARG A C 1
ATOM 7550 O O . ARG A 1 947 ? 33.774 -49.606 -40.596 1.00 58.44 947 ARG A O 1
ATOM 7557 N N . GLU A 1 948 ? 32.006 -49.863 -39.228 1.00 50.22 948 GLU A N 1
ATOM 7558 C CA . GLU A 1 948 ? 32.682 -50.754 -38.282 1.00 50.22 948 GLU A CA 1
ATOM 7559 C C . GLU A 1 948 ? 32.328 -52.200 -38.633 1.00 50.22 948 GLU A C 1
ATOM 7561 O O . GLU A 1 948 ? 31.162 -52.577 -38.616 1.00 50.22 948 GLU A O 1
ATOM 7566 N N . THR A 1 949 ? 33.333 -53.008 -38.969 1.00 52.06 949 THR A N 1
ATOM 7567 C CA . THR A 1 949 ? 33.179 -54.465 -39.107 1.00 52.06 949 THR A CA 1
ATOM 7568 C C . THR A 1 949 ? 33.633 -55.167 -37.827 1.00 52.06 949 THR A C 1
ATOM 7570 O O . THR A 1 949 ? 34.532 -54.673 -37.134 1.00 52.06 949 THR A O 1
ATOM 7573 N N . GLU A 1 950 ? 33.007 -56.303 -37.494 1.00 44.09 950 GLU A N 1
ATOM 7574 C CA . GLU A 1 950 ? 33.354 -57.111 -36.316 1.00 44.09 950 GLU A CA 1
ATOM 7575 C C . GLU A 1 950 ? 34.869 -57.367 -36.264 1.00 44.09 950 GLU A C 1
ATOM 7577 O O . GLU A 1 950 ? 35.463 -57.878 -37.211 1.00 44.09 950 GLU A O 1
ATOM 7582 N N . GLY A 1 951 ? 35.510 -56.947 -35.166 1.00 44.44 951 GLY A N 1
ATOM 7583 C CA . GLY A 1 951 ? 36.968 -57.028 -34.992 1.00 44.44 951 GLY A CA 1
ATOM 7584 C C . GLY A 1 951 ? 37.732 -55.693 -34.971 1.00 44.44 951 GLY A C 1
ATOM 7585 O O . GLY A 1 951 ? 38.958 -55.714 -35.010 1.00 44.44 951 GLY A O 1
ATOM 7586 N N . LYS A 1 952 ? 37.053 -54.538 -34.855 1.00 40.50 952 LYS A N 1
ATOM 7587 C CA . LYS A 1 952 ? 37.650 -53.177 -34.742 1.00 40.50 952 LYS A CA 1
ATOM 7588 C C . LYS A 1 952 ? 38.398 -52.663 -35.985 1.00 40.50 952 LYS A C 1
ATOM 7590 O O . LYS A 1 952 ? 39.102 -51.656 -35.901 1.00 40.50 952 LYS A O 1
ATOM 7595 N N . LEU A 1 953 ? 38.213 -53.279 -37.150 1.00 37.53 953 LEU A N 1
ATOM 7596 C CA . LEU A 1 953 ? 38.663 -52.711 -38.423 1.00 37.53 953 LEU A CA 1
ATOM 7597 C C . LEU A 1 953 ? 37.580 -51.780 -38.985 1.00 37.53 953 LEU A C 1
ATOM 7599 O O . LEU A 1 953 ? 36.430 -52.183 -39.170 1.00 37.53 953 LEU A O 1
ATOM 7603 N N . ARG A 1 954 ? 37.957 -50.519 -39.225 1.00 55.31 954 ARG A N 1
ATOM 7604 C CA . ARG A 1 954 ? 37.107 -49.481 -39.825 1.00 55.31 954 ARG A CA 1
ATOM 7605 C C . ARG A 1 954 ? 37.340 -49.461 -41.332 1.00 55.31 954 ARG A C 1
ATOM 7607 O O . ARG A 1 954 ? 38.455 -49.182 -41.765 1.00 55.31 954 ARG A O 1
ATOM 7614 N N . THR A 1 955 ? 36.313 -49.745 -42.132 1.00 50.25 955 THR A N 1
ATOM 7615 C CA . THR A 1 955 ? 36.395 -49.602 -43.596 1.00 50.25 955 THR A CA 1
ATOM 7616 C C . THR A 1 955 ? 35.858 -48.235 -43.990 1.00 50.25 955 THR A C 1
ATOM 7618 O O . THR A 1 955 ? 34.675 -47.964 -43.794 1.00 50.25 955 THR A O 1
ATOM 7621 N N . VAL A 1 956 ? 36.708 -47.371 -44.541 1.00 52.12 956 VAL A N 1
ATOM 7622 C CA . VAL A 1 956 ? 36.275 -46.087 -45.103 1.00 52.12 956 VAL A CA 1
ATOM 7623 C C . VAL A 1 956 ? 35.581 -46.349 -46.437 1.00 52.12 956 VAL A C 1
ATOM 7625 O O . VAL A 1 956 ? 36.177 -46.927 -47.339 1.00 52.12 956 VAL A O 1
ATOM 7628 N N . VAL A 1 957 ? 34.317 -45.949 -46.539 1.00 49.97 957 VAL A N 1
ATOM 7629 C CA . VAL A 1 957 ? 33.450 -46.143 -47.715 1.00 49.97 957 VAL A CA 1
ATOM 7630 C C . VAL A 1 957 ? 33.309 -44.868 -48.536 1.00 49.97 957 VAL A C 1
ATOM 7632 O O . VAL A 1 957 ? 33.047 -44.928 -49.732 1.00 49.97 957 VAL A O 1
ATOM 7635 N N . TRP A 1 958 ? 33.559 -43.714 -47.924 1.00 49.56 958 TRP A N 1
ATOM 7636 C CA . TRP A 1 958 ? 33.730 -42.455 -48.631 1.00 49.56 958 TRP A CA 1
ATOM 7637 C C . TRP A 1 958 ? 34.694 -41.561 -47.853 1.00 49.56 958 TRP A C 1
ATOM 7639 O O . TRP A 1 958 ? 34.690 -41.565 -46.624 1.00 49.56 958 TRP A O 1
ATOM 7649 N N . MET A 1 959 ? 35.537 -40.815 -48.561 1.00 47.22 959 MET A N 1
ATOM 7650 C CA . MET A 1 959 ? 36.490 -39.865 -47.992 1.00 47.22 959 MET A CA 1
ATOM 7651 C C . MET A 1 959 ? 36.485 -38.621 -48.876 1.00 47.22 959 MET A C 1
ATOM 7653 O O . MET A 1 959 ? 36.671 -38.746 -50.088 1.00 47.22 959 MET A O 1
ATOM 7657 N N . SER A 1 960 ? 36.293 -37.437 -48.295 1.00 45.88 960 SER A N 1
ATOM 7658 C CA . SER A 1 960 ? 36.402 -36.164 -49.013 1.00 45.88 960 SER A CA 1
ATOM 7659 C C . SER A 1 960 ? 37.767 -36.071 -49.703 1.00 45.88 960 SER A C 1
ATOM 7661 O O . SER A 1 960 ? 38.708 -36.713 -49.231 1.00 45.88 960 SER A O 1
ATOM 7663 N N . PRO A 1 961 ? 37.931 -35.319 -50.802 1.00 41.47 961 PRO A N 1
ATOM 7664 C CA . PRO A 1 961 ? 39.246 -35.059 -51.400 1.00 41.47 961 PRO A CA 1
ATOM 7665 C C . PRO A 1 961 ? 40.260 -34.545 -50.361 1.00 41.47 961 PRO A C 1
ATOM 7667 O O . PRO A 1 961 ? 39.862 -34.076 -49.291 1.00 41.47 961 PRO A O 1
ATOM 7670 N N . GLU A 1 962 ? 41.562 -34.679 -50.637 1.00 38.03 962 GLU A N 1
ATOM 7671 C CA . GLU A 1 962 ? 42.565 -34.000 -49.805 1.00 38.03 962 GLU A CA 1
ATOM 7672 C C . GLU A 1 962 ? 42.325 -32.488 -49.866 1.00 38.03 962 GLU A C 1
ATOM 7674 O O . GLU A 1 962 ? 41.972 -31.988 -50.939 1.00 38.03 962 GLU A O 1
ATOM 7679 N N . PRO A 1 963 ? 42.460 -31.766 -48.741 1.00 37.41 963 PRO A N 1
ATOM 7680 C CA . PRO A 1 963 ? 42.471 -30.318 -48.805 1.00 37.41 963 PRO A CA 1
ATOM 7681 C C . PRO A 1 963 ? 43.723 -29.917 -49.589 1.00 37.41 963 PRO A C 1
ATOM 7683 O O . PRO A 1 963 ? 44.830 -30.233 -49.151 1.00 37.41 963 PRO A O 1
ATOM 7686 N N . ASN A 1 964 ? 43.541 -29.289 -50.752 1.00 30.95 964 ASN A N 1
ATOM 7687 C CA . ASN A 1 964 ? 44.605 -28.485 -51.353 1.00 30.95 964 ASN A CA 1
ATOM 7688 C C . ASN A 1 964 ? 44.782 -27.209 -50.538 1.00 30.95 964 ASN A C 1
ATOM 7690 O O . ASN A 1 964 ? 43.737 -26.611 -50.189 1.00 30.95 964 ASN A O 1
#

Mean predicted aligned error: 12.0 Å

Nearest PDB structures (foldseek):
  6hzf-assembly2_B  TM=7.272E-01  e=2.747E-35  Phocaeicola paurosaccharolyticus
  6hzf-assembly1_A  TM=7.000E-01  e=5.651E-36  Phocaeicola paurosaccharolyticus
  6hze-assembly1_A  TM=7.008E-01  e=5.636E-35  Phocaeicola paurosaccharolyticus
  6hze-assembly2_B  TM=6.970E-01  e=4.030E-35  Phocaeicola paurosaccharolyticus
  1l8n-assembly1_A-2  TM=5.562E-01  e=5.883E-15  Geobacillus stearothermophilus

InterPro domains:
  IPR013783 Immunoglobulin-like fold [G3DSA:2.60.40.10] (732-834)
  IPR029018 Beta-hexosaminidase-like, domain 2 [SSF55545] (29-111)
  IPR036426 Bulb-type lectin domain superfamily [SSF51110] (853-947)

Radius of gyration: 40.37 Å; Cα contacts (8 Å, |Δi|>4): 1928; chains: 1; bounding box: 156×82×110 Å

Foldseek 3Di:
DYDDDDDDDDDDDDDDDDDDPDPPPPPPQAFEAEAEDCVQLLSVLLRVLLVVLCVVLVPTRAYEYQEEDADPVFALKWWWDDPDDRYIYIYANDSNNSSVSSLVNSLCSLLVHDRDTDMFGFLFQAQAAEFQAQQALLFGRQACLWPQNLVCNVVSLDLVLLLVVLSLCLSLQHQEYEYTTAACLLLAFADPVARQLNDWFHKGFPDDGALPADRSNQVQFQVNPSGDDCVGRVVGIDGDGGGGSVSSLVSVLSSLVSNVSSNHQYEYEHEADDDRSCDPPPPAHRALPDVVVLVVLLQSLLRNCVSHVRHQEYEYELDDSYDCVDDDCSHSLNSCCSRNQNSLVNNCVVVVPRAHEYEYEPDPHADVSNCVNCVPGPSHAYAYEYAQQQQDLLAALHADPRCVRDVVVDQDPRYAYEYEAHPLADDPFAAAALVSLLSSLVNDPSVRHSYYHYYHSFHGQRFDDWWPDPVRHRDGSCVLRVRVSSSNSNCSRPSPDDPSSQLSVQCSVQPQFNSVLVNQLRNLLNNLSNLLCQQFPDRHSQLDHLLQCWGSVGHQFLCNTQVVTHGRDDPPDPPGPAKHEGGLQRLLVCVVVVHDDDIQYLLNSLVSLQVSLVSNVVSLVVRVVRSVPVPSSVSNSLSSNLSSLSSNLSSLSSQLSSLVSNCVVVLNEDPVSLVSSLVSLVSSLVSLVSSLVSCVNTTDWIAGRNYGISHSVVSSVVSVVSSVVSVVSNQEKDKDWPPPAFAAEAEAQDQGKTKMAIDTPQFWQWKWKDKQQATFDIDRDGDRMDMDICVSGVCSGRDHFEKMKMKMWIAGPSSHIDIDIGIYGYHDCVVCVVPHCLLDDDAFDQDRNDGQDQVRDDPDPDPPFDFDQDPVRWTDGDDDDGDRDPDRDDPDDDDWDKDWTCPQQKIWIFTHDPVDGPDTSDIDPHDDDDDDWDWDADNQRWIFIWDQDPPRDIHTPDTHDRDD

Secondary structure (DSSP, 8-state):
---------------------------PPPPPEEE--TTSHHHHHHHHHHHHHHHHHT-SS-EEEEEE---TTSTT-EEEEEEETTEEEEEESSHHHHHHHHHHHHHHHHTTPPP--EEE--SSSEEEEEEE---BTTB--S---SHHHHHHTTGGG-HHHHHHHHHHHHHTT--EEEEEESS-HHHH---TT-GGGSPPSEEEE-SPP-TTS-TTSTTS-SSSSS---HHHHTTTEEEEE---HHHHHHHHHHHHHHHHTTTPEEEEEEEET--TTTTTSTT--S-TT-HHHHHHHHHHHHHHHHH-TTEEEEEEEEEESS-TT--GGGSHHHHHIIIIIHHHHHHHHH-TT--EEEEEE-SS--HHHHHHHTTT--SEEEEEEEESSTTBTTS-SS--TTHHHHTTT---SSS-EEEEEEB-S-SSS----HHHHHHHHHTS-TTT-SEEEEE-SS--SSB---B-STTTTT-BHHHHTHHHHHHHHHHHH-TT--HHHHHHHHHHHSTTS-HHHHHHHHHHHTTHHHHHHHHSB--STTT-BGGGTEETTEE--HIIIIIS-B-----SSTT-SSPPB--HHHHHHHHHTTPPP-SB-HHHHHHHHHHHHHHHHHHHHHHHHTTTT-HHHHHHHHHHHHHHHHHHHHHHHHHHHHHHHHHHHTTT--HHHHHHHHHHHHHHHHHHHHHHHHHHHHB--EE-SSS-EE-HHHHHHHHHHHHHHHHHTT-PPEEEEEESPTTEEE-TTPPP-EEEEEE-SS-EEEEEEEETTEEEEEE-S--S-EEE-TTT-GGGSSPPSEEEEEEEEEEETTS-EEEEEEEEEES-GGG-TT--GGG------SSTT----TT-----S----EEEE-TT--EEEE-SSS--------TT--S--EEEEEETTEEEEEES-TTS-SEEEEEPPS-PPSS--EEEE-TT--EEEEEEETTTEEEEEEEPPPP-

Sequence (964 aa):
MSRPFTHRTPICRFATALLLVAHCAFTAAVAASVEHDAKNPQLAFAARELEGAMKEAGQDDLQVTLSIQADASSPEAFQIRSAGPNRVEVIGSDSPGAMYGGLEIADRLRLKLPIQDQAGKPFIAKRGIKFNIPLDARTPSYDDTGDSAQNNIETMWDFEFWKAYLDDLARYRYNVLTFWSTHPFPSLIKLEEYPEIAMDDVYRVAVPLQPSFKNKLQDIDQNGDGHLSLEHDAKVLKLVKTMTIDEKIAHWQRVFQYANDRGIEIHWFCWNIFTFGATGHYGITEDQTNPITVEYTRQCVRQLLLTYPQIAGIGVTAGENSDRSTKGEHATENFIFNTFGRGIMDARKGQPGRQVRFIFRRHVTERDAVMDAFKGYTGGILDTSTKYAVAHMYSSRRPQEWETRIVAEGWPEHFKTWLNLRNDDIVMQRWGSPDFVREFIKWMPREHSPGFYMGSDGYVWARESVAKNPEMAGRLEVDKHWYQFRLWGQLAYNTDLGRDYWEATLAHRFPGVDAKALYDAWESVSEIVPQVNRAVWAPTDGDFAAEACAQRDGFLGVDDFHFARKPMVLTRVKDAPDPQCVSVTDWAKAVLSKKPVKGLTPLQVADNLDGFAATAQSALTALRQNANGNVELLETLNDIESMAFLGRYYADKTRGAAKLALFRESNRESKPFHAEAVAHFQDAVEEWRQYARVLTPQYKTQLLARTHFLDWNATLKEVENELAKVESEGDFPEVQFTNPTDGAQLAANSDLRVEVQASDRDGIKEVKLYLNGLLLDADKKARPAYAWSGSSDDLLKGLKTGVHQLAAVAEDMTGVKARQEIQISVGDVAKNAEANWKDEIHQVLLKDGDRMMAGDRIDLPRLECKVMFNTSGKLVVIDQNTGLLWGSFSKDEDDLSHFAEFKNGQFVTWRGTPEKPEVALWKSREQPEPGDHRLAITVGKRLIIYRETEGKLRTVVWMSPEPN

Organism: NCBI:txid2528016

Solvent-accessible surface area (backbone atoms only — not comparable to full-atom values): 51547 Å² total; per-residue (Å²): 140,78,88,87,87,86,85,84,90,92,86,90,88,91,87,92,85,83,84,83,78,79,80,76,75,77,72,75,83,57,64,44,46,69,49,59,59,73,88,40,49,30,43,42,49,19,42,53,50,28,55,50,18,30,63,74,58,68,45,63,44,44,31,37,37,48,41,70,52,84,35,88,90,44,64,52,13,21,36,37,39,74,73,50,100,50,29,38,38,24,41,2,20,32,61,55,2,20,17,51,40,32,43,50,52,20,48,24,41,57,42,72,44,83,89,64,72,45,73,52,57,53,72,41,81,35,36,27,38,41,38,47,44,38,62,24,56,42,32,35,13,69,28,49,51,6,50,46,26,57,73,31,27,65,53,72,76,36,66,69,55,51,52,54,52,45,52,52,36,37,75,21,58,30,36,31,43,34,40,30,24,29,30,60,51,33,65,58,47,81,43,89,93,46,64,84,37,39,39,59,49,30,37,34,73,63,61,88,75,52,71,84,53,44,41,65,57,45,73,68,30,73,82,74,82,48,60,52,44,72,90,69,23,52,88,44,44,34,82,72,44,89,43,51,52,68,56,43,35,54,50,51,48,52,52,44,51,53,30,48,41,47,51,26,40,32,28,46,32,34,36,25,44,50,38,47,61,40,57,73,47,96,71,24,52,55,50,68,75,40,65,54,32,40,52,51,46,14,49,48,42,20,46,48,47,68,74,34,75,59,54,40,28,43,32,41,37,58,25,91,57,51,66,80,84,48,58,72,81,41,14,57,50,30,36,46,29,60,11,52,46,43,8,40,38,54,41,27,72,83,35,77,86,58,66,33,34,38,31,45,33,52,48,92,54,56,73,68,57,47,50,63,45,44,69,82,67,75,35,49,49,61,32,33,29,43,49,44,32,52,24,38,47,60,30,49,50,63,58,50,72,37,42,70,72,39,62,73,71,50,78,64,92,87,40,39,38,33,31,34,38,17,50,44,47,70,84,82,62,69,54,46,38,69,68,53,52,36,48,32,57,70,64,49,65,61,95,53,22,56,30,39,30,39,28,27,76,32,52,38,80,48,47,45,84,37,53,58,48,78,94,57,41,61,39,42,34,61,64,73,35,33,62,39,52,35,45,58,24,40,36,34,30,43,64,80,74,49,68,71,58,54,31,28,49,45,30,56,78,39,73,76,44,61,25,63,54,50,46,56,21,38,31,33,31,43,46,33,58,22,54,47,34,31,43,40,35,64,66,49,50,36,59,42,30,71,90,49,47,22,15,41,94,33,77,52,48,67,58,66,42,54,70,71,34,48,31,40,73,45,81,87,54,84,91,54,87,57,79,36,38,36,34,32,58,60,49,26,54,26,58,78,67,75,43,89,79,85,58,44,44,42,62,56,50,20,52,50,23,39,51,22,18,48,52,24,62,73,37,46,66,61,48,59,71,41,37,80,83,40,63,69,56,53,53,50,52,44,30,43,50,27,41,18,25,50,18,37,19,53,16,24,44,38,44,12,46,33,27,39,28,39,14,56,73,56,61,35,54,46,64,69,34,40,54,53,12,44,53,24,31,54,51,20,40,52,26,39,49,51,23,30,60,56,43,56,78,44,44,53,70,44,44,42,37,44,21,31,65,46,38,54,70,63,42,42,55,54,46,50,50,47,36,54,52,56,51,57,71,61,67,56,30,48,62,43,66,75,29,62,50,71,70,37,79,41,61,58,54,39,63,43,60,41,30,36,34,55,51,42,97,82,33,51,40,31,41,34,38,25,52,72,71,38,49,71,52,71,48,62,67,73,51,87,59,48,77,45,30,41,92,76,36,68,85,28,39,49,35,66,60,22,72,45,42,39,35,41,38,36,28,28,68,87,56,25,33,27,75,37,74,39,41,34,34,18,40,72,54,92,80,41,80,84,49,54,59,90,68,66,87,84,79,75,49,78,52,97,32,46,75,79,55,99,79,70,81,80,84,69,82,76,80,80,58,59,77,42,66,49,101,84,65,42,80,42,81,56,74,94,83,75,74,83,68,88,80,84,90,68,100,82,69,84,92,73,57,72,39,76,49,67,55,90,56,18,53,34,33,27,41,29,52,91,93,60,55,77,44,79,67,47,71,50,77,76,56,76,82,93,77,74,74,44,80,50,68,46,98,79,71,24,52,28,36,27,29,81,45,97,85,84,51,71,49,76,73,41,65,51,71,79,80,126